Protein AF-0000000080700143 (afdb_homodimer)

Radius of gyration: 35.44 Å; Cα contacts (8 Å, |Δi|>4): 1392; chains: 2; bounding box: 84×102×85 Å

pLDDT: mean 88.54, std 16.36, range [19.8, 98.31]

Sequence (908 aa):
MLIQNDNRNYTGIQDKNIIFESPSTKMSTIKGKKALIIHAKLTYKPKACLKCGIVNESYTVIKNGTQTSMIRLCNDHHAARYLKLKKQRFYCKSCCETFMAETHLVKRHCFISNIVKADVISEATKANSVKNIAERSGVSWHTVQRLINHAAKEASPFYNDLPSHLSFDEFKYRKGTLAFDYINAETGRILGIVPGTTNIIIKRHFISRYSIKERNQVKTITIDMNSGYISCIKELFPKADIIIDRFHIVQLIGRSMNKSRISLMNQLRTNTEDQKKYRRLKRHWRLFLKKEKLISYTTYKPYKLFGMRTEFGILNEMLDYNSTFKENYQLYQSLLKAVNDNDYHTFKRILNKDYKDISHYMSVSLKTLRKHQHSIKNTFRYPFSNGRIEGNHNKIKVLNRVAYGFRNLGNYIDRIILHFNLRKNPANENQLAFFNKRVDLRFNIRLYLVTNVIMLIQNDNRNYTGIQDKNIIFESPSTKMSTIKGKKALIIHAKLTYKPKACLKCGIVNESYTVIKNGTQTSMIRLCNDHHAARYLKLKKQRFYCKSCCETFMAETHLVKRHCFISNIVKADVISEATKANSVKNIAERSGVSWHTVQRLINHAAKEASPFYNDLPSHLSFDEFKYRKGTLAFDYINAETGRILGIVPGTTNIIIKRHFISRYSIKERNQVKTITIDMNSGYISCIKELFPKADIIIDRFHIVQLIGRSMNKSRISLMNQLRTNTEDQKKYRRLKRHWRLFLKKEKLISYTTYKPYKLFGMRTEFGILNEMLDYNSTFKENYQLYQSLLKAVNDNDYHTFKRILNKDYKDISHYMSVSLKTLRKHQHSIKNTFRYPFSNGRIEGNHNKIKVLNRVAYGFRNLGNYIDRIILHFNLRKNPANENQLAFFNKRVDLRFNIRLYLVTNVI

Nearest PDB structures (foldseek):
  2oce-assembly1_A  TM=2.163E-01  e=1.229E-01  Pseudomonas aeruginosa PAO1
  6bn6-assembly1_A  TM=1.521E-01  e=9.239E+00  Homo sapiens

Secondary structure (DSSP, 8-state):
-HHHHHHHHHH----TTEEEEEEEEEEEEETTEEEEEEEEEE----SB-TTT--B--TTSEEEEEEEEEEEE---BTTBEEEEEEEEEEEEETTT--EEE---TTS-TT--B-HHHHHHHHHHHTSS--HHHHHHHHTS-HHHHHHHHHHHHHHHS----S--SEEEEEEEEEETTEEEEEEEETTT--EEEEES--SHHHHHHHHHHHS-HHHHHT--EEEE-TT-TTHHHHHHH-TTPEEEE-HHHHHHHHHHHHHHHHHHHHHH--SSHHHHHHHHHHHHTGGGGGS-GGG--SS-EEEETTTEEEEHHHHHHHHHTT-HHHHHHHHHHHHHHHHHHTT-HHHHHHHHHSPPSS--HHHHHHHHHHHHTHHHHHHHHHS---THHHHHHHHHHHHHHHHTT--S-HHHHHHHHHIIIIISS-GGGHHHHHHHHHHHHHHHHHHHHHHHTT-/-HHHHHHHHHH----TTEEEEEEEEEEEEETTEEEEEEEEEE----SB-TTT--B--TTSEEEEEEEEEEEE-PPBTTBEEEEEEEEEEEEETTT--EEE---TTS-TT--B-HHHHHHHHHHHTSS--HHHHHHHHTS-HHHHHHHHHHHHHHHS----S--SEEEEEEEEEETTEEEEEEEETTT--EEEEES--SHHHHHHHHHHHS-HHHHHT--EEEE-TT-TTHHHHHHH-TTPEEEE-HHHHHHHHHHHHHHHHHHHHHH--SSHHHHHHHHHHHHTGGGGGS-GGG--SS-EEEETTTEEEEHHHHHHHHHTT-HHHHHHHHHHHHHHHHHHTT-HHHHHHHHHSPPSS--HHHHHHHHHHHHTHHHHHHHHHS---THHHHHHHHHHHHHHHHTT--S-HHHHHHHHHIIIIISS-GGGHHHHHHHHHHHHHHHHTTTHHHHTT-

Foldseek 3Di:
DVVQVVVCVVQVPPPPQKAWDVVQWDWDADPRWIEIEGEIEGDDDDQADPPPGHGCDPCQKDWDAWDWAWAWGFDDPGHTYTYTYTWTKIAGNVVRDIDIGDDLQADPPDRYGVNLLLQLLVCLLDLAALVVSCVRRVHDSVVSLVSLLVVLVVLQDLPQADDQEKEWDWADFDVPFIKIWMAHLVPLHTNDIFRHQDLVRVLCVLPVRYDLVRLQSHAEYEYALPRPCVVSNCVSRVRYAYAHFLVNLLVLLLVLLLVVLVVQLVVQPDDPVSPLLSVLSVPPVVLLSDAPVPFDDPDWDQDPSPGTDGSVVSVVVSLVVDVQSVVSSVLSNQCVVCSVVLPLPSNVVSLPDDDDRYDPSNVVSSVSCVVCVRSNNVNSVDDGHCVSVVVLSVSLVSSQVNNVGDPDVSSSVSSSSSNRRVPPDPVCVVVSVVVSCVVVVVVVVVVVVVPVVD/DVVQVVVCVVQVPPPPQKAWDVVQWDWDADPRWIEIEGEIEGDDDDQADPPPGHGCDPCQKDWDAWDWAWAWGFDDPGHTYTYTYTWTKIAGNVVRDIDIGDDLQADPPDRYGVNLLLQLLVCLLDLAALVVSCVRRVHDSVVSLVSLLVVLVVLQDLPQADDQEKEWDWADFDVPFIKIWMARLVPLHTNDIFRHQDLVRVLCVLPVRYDLVRLQSHAEYEYALPRPCVVSNCVSRVRYAYAHFLVNLLVLLLVLLLVVLVVQLVVQPDDPVSPLLSVLSVPPVVLLSDAPVPFDDPDWDQDPSPGTDGSVVSVVVSLVVDVQSVVSSVLSNQLVVCSVVLPLPSNVVSLPDDDDRYDPSNVVSSVSCVVCSRSNNVNSVDDGHCVSVVVLSVSLVSSQVNNVGDPDVSSSVSSSSSNRRVPPDPVCVVVSVVVSCVVVVVVCVVVVVPPVVD

InterPro domains:
  IPR002560 Transposase IS204/IS1001/IS1096/IS1165, DDE domain [PF01610] (166-416)
  IPR032877 Transposase IS204/IS1001/IS1096/IS1165, helix-turn-helix domain [PF13542] (103-151)
  IPR047951 Transposase ISL3 [NF033550] (38-419)
  IPR047951 Transposase ISL3 [PTHR33498] (13-424)

Solvent-accessible surface area (backbone atoms only — not comparable to full-atom values): 49700 Å² total; per-residue (Å²): 108,59,64,54,52,34,50,25,66,74,70,65,53,77,59,81,48,53,44,65,43,88,67,29,57,44,81,47,72,54,97,88,35,56,24,40,37,32,38,31,35,34,55,80,82,66,62,43,42,90,85,80,56,49,66,48,50,95,71,35,54,40,84,57,64,69,48,77,45,71,28,38,39,58,47,51,100,81,29,43,31,33,35,41,36,34,29,28,23,34,33,29,69,82,77,70,48,72,52,68,61,81,59,87,55,36,55,89,97,50,45,58,22,48,67,36,53,50,47,51,49,57,50,48,28,44,70,50,28,60,63,59,50,13,62,61,52,71,49,50,50,66,57,49,50,52,50,42,48,53,51,19,62,68,58,49,73,82,69,84,67,62,61,46,37,34,29,50,52,71,48,73,64,46,94,93,37,53,27,24,35,36,25,31,52,86,80,47,46,78,73,48,75,40,95,40,76,50,58,67,60,53,50,51,52,49,60,74,68,41,52,71,69,44,34,52,55,22,45,34,36,31,30,57,80,87,48,86,47,63,68,51,42,51,69,67,23,68,61,34,46,51,23,34,26,60,65,56,56,53,48,50,50,50,50,22,52,52,50,49,48,51,55,52,35,67,70,25,70,82,46,73,70,30,37,52,53,23,52,48,55,63,71,52,51,63,64,77,72,47,60,69,88,73,54,41,77,74,59,70,44,80,38,90,99,75,40,80,38,26,56,43,54,56,49,53,54,60,35,64,75,35,69,41,58,34,45,38,49,54,51,52,49,51,47,49,48,20,61,74,64,48,33,56,66,60,35,53,51,62,63,71,51,90,76,87,56,54,46,69,53,46,51,52,43,45,50,54,48,60,74,41,39,76,34,42,52,37,36,52,72,44,92,72,51,57,62,49,60,49,53,50,47,54,54,52,49,36,46,36,47,58,47,73,46,53,93,45,65,67,59,47,50,28,44,51,46,29,31,65,61,64,56,66,46,75,80,36,58,54,43,62,50,34,51,61,44,45,66,42,40,71,58,42,58,66,56,56,66,65,59,68,73,109,109,59,65,54,53,36,52,24,63,73,69,66,54,77,59,79,47,50,44,67,42,88,66,28,57,44,81,44,72,56,97,88,34,57,25,40,36,33,36,32,34,33,53,78,82,66,63,42,42,90,84,82,59,50,65,48,50,97,72,35,54,41,85,56,64,68,48,76,44,71,27,39,39,58,45,49,98,80,31,42,32,32,36,42,36,34,28,32,24,34,34,29,69,83,77,70,47,69,50,68,59,82,58,87,56,36,56,88,98,50,44,57,22,48,66,35,54,52,47,51,50,58,51,48,29,45,71,51,30,61,63,57,51,14,63,60,52,71,50,52,50,66,56,49,50,50,51,42,48,52,50,19,62,69,60,48,72,80,68,84,66,61,61,46,36,33,30,50,53,70,49,74,65,47,94,95,38,54,27,24,34,36,24,30,51,84,79,48,48,77,73,48,76,39,97,40,76,50,59,68,61,53,50,51,51,49,61,75,68,40,52,71,70,43,34,53,52,21,44,34,36,29,29,57,80,86,48,85,48,63,69,51,41,51,70,65,23,69,61,35,45,50,23,35,24,59,64,59,56,52,48,50,52,51,48,23,53,50,49,48,50,51,55,53,34,68,70,25,69,82,47,74,69,30,37,52,53,25,51,48,54,64,71,53,48,62,64,80,71,46,59,68,88,75,55,41,78,74,59,71,44,78,37,91,97,76,41,80,38,25,55,43,54,55,50,51,54,60,34,65,75,36,69,40,58,34,45,40,50,53,50,51,49,50,47,49,48,20,61,74,65,49,32,55,67,60,36,52,52,60,63,72,50,88,75,87,57,54,45,71,53,45,50,52,43,44,50,54,49,60,74,41,39,76,35,42,53,37,36,52,71,44,94,72,51,57,62,48,60,49,52,49,48,54,53,52,50,37,46,38,48,57,47,73,48,54,93,45,65,68,59,47,50,28,44,51,47,29,32,62,60,64,55,66,47,74,79,35,59,54,42,62,49,34,50,62,45,45,67,44,39,70,59,41,58,69,56,59,65,65,60,69,73,113

Organism: Aerococcus viridans (strain ATCC 11563 / DSM 20340 / CCUG 4311 / JCM 20461 / NBRC 12219 / NCTC 8251 / M1) (NCBI:txid655812)

Structure (mmCIF, N/CA/C/O backbone):
data_AF-0000000080700143-model_v1
#
loop_
_entity.id
_entity.type
_entity.pdbx_description
1 polymer Transposase
#
loop_
_atom_site.group_PDB
_atom_site.id
_atom_site.type_symbol
_atom_site.label_atom_id
_atom_site.label_alt_id
_atom_site.label_comp_id
_atom_site.label_asym_id
_atom_site.label_entity_id
_atom_site.label_seq_id
_atom_site.pdbx_PDB_ins_code
_atom_site.Cartn_x
_atom_site.Cartn_y
_atom_site.Cartn_z
_atom_site.occupancy
_atom_site.B_iso_or_equiv
_atom_site.auth_seq_id
_atom_site.auth_comp_id
_atom_site.auth_asym_id
_atom_site.auth_atom_id
_atom_site.pdbx_PDB_model_num
ATOM 1 N N . MET A 1 1 ? 7.523 -45.281 -21.391 1 64.56 1 MET A N 1
ATOM 2 C CA . MET A 1 1 ? 8.406 -44.156 -21.578 1 64.56 1 MET A CA 1
ATOM 3 C C . MET A 1 1 ? 7.609 -42.875 -21.828 1 64.56 1 MET A C 1
ATOM 5 O O . MET A 1 1 ? 7.863 -41.844 -21.203 1 64.56 1 MET A O 1
ATOM 9 N N . LEU A 1 2 ? 6.582 -43.062 -22.609 1 72.19 2 LEU A N 1
ATOM 10 C CA . LEU A 1 2 ? 5.785 -41.906 -23 1 72.19 2 LEU A CA 1
ATOM 11 C C . LEU A 1 2 ? 5 -41.344 -21.812 1 72.19 2 LEU A C 1
ATOM 13 O O . LEU A 1 2 ? 4.922 -40.125 -21.609 1 72.19 2 LEU A O 1
ATOM 17 N N . ILE A 1 3 ? 4.633 -42.281 -20.922 1 84.5 3 ILE A N 1
ATOM 18 C CA . ILE A 1 3 ? 3.832 -41.875 -19.766 1 84.5 3 ILE A CA 1
ATOM 19 C C . ILE A 1 3 ? 4.707 -41.156 -18.75 1 84.5 3 ILE A C 1
ATOM 21 O O . ILE A 1 3 ? 4.273 -40.156 -18.156 1 84.5 3 ILE A O 1
ATOM 25 N N . GLN A 1 4 ? 5.984 -41.562 -18.719 1 89.81 4 GLN A N 1
ATOM 26 C CA . GLN A 1 4 ? 6.91 -40.938 -17.797 1 89.81 4 GLN A CA 1
ATOM 27 C C . GLN A 1 4 ? 7.207 -39.5 -18.219 1 89.81 4 GLN A C 1
ATOM 29 O O . GLN A 1 4 ? 7.293 -38.594 -17.375 1 89.81 4 GLN A O 1
ATOM 34 N N . ASN A 1 5 ? 7.312 -39.344 -19.484 1 89.19 5 ASN A N 1
ATOM 35 C CA . ASN A 1 5 ? 7.582 -38 -20 1 89.19 5 ASN A CA 1
ATOM 36 C C . ASN A 1 5 ? 6.414 -37.062 -19.734 1 89.19 5 ASN A C 1
ATOM 38 O O . ASN A 1 5 ? 6.617 -35.875 -19.422 1 89.19 5 ASN A O 1
ATOM 42 N N . ASP A 1 6 ? 5.195 -37.562 -19.922 1 91.38 6 ASP A N 1
ATOM 43 C CA . ASP A 1 6 ? 4.016 -36.75 -19.609 1 91.38 6 ASP A CA 1
ATOM 44 C C . ASP A 1 6 ? 4 -36.344 -18.141 1 91.38 6 ASP A C 1
ATOM 46 O O . ASP A 1 6 ? 3.756 -35.188 -17.812 1 91.38 6 ASP A O 1
ATOM 50 N N . ASN A 1 7 ? 4.27 -37.344 -17.328 1 91.12 7 ASN A N 1
ATOM 51 C CA . ASN A 1 7 ? 4.285 -37.062 -15.891 1 91.12 7 ASN A CA 1
ATOM 52 C C . ASN A 1 7 ? 5.332 -36 -15.539 1 91.12 7 ASN A C 1
ATOM 54 O O . ASN A 1 7 ? 5.082 -35.125 -14.711 1 91.12 7 ASN A O 1
ATOM 58 N N . ARG A 1 8 ? 6.5 -36.094 -16.141 1 91.75 8 ARG A N 1
ATOM 59 C CA . ARG A 1 8 ? 7.562 -35.125 -15.906 1 91.75 8 ARG A CA 1
ATOM 60 C C . ARG A 1 8 ? 7.141 -33.719 -16.344 1 91.75 8 ARG A C 1
ATOM 62 O O . ARG A 1 8 ? 7.391 -32.75 -15.641 1 91.75 8 ARG A O 1
ATOM 69 N N . ASN A 1 9 ? 6.457 -33.688 -17.422 1 90 9 ASN A N 1
ATOM 70 C CA . ASN A 1 9 ? 6 -32.406 -17.938 1 90 9 ASN A CA 1
ATOM 71 C C . ASN A 1 9 ? 4.898 -31.812 -17.078 1 90 9 ASN A C 1
ATOM 73 O O . ASN A 1 9 ? 4.891 -30.609 -16.812 1 90 9 ASN A O 1
ATOM 77 N N . TYR A 1 10 ? 4.012 -32.625 -16.594 1 89.75 10 TYR A N 1
ATOM 78 C CA . TYR A 1 10 ? 2.91 -32.156 -15.766 1 89.75 10 TYR A CA 1
ATOM 79 C C . TYR A 1 10 ? 3.418 -31.641 -14.43 1 89.75 10 TYR A C 1
ATOM 81 O O . TYR A 1 10 ? 2.873 -30.672 -13.891 1 89.75 10 TYR A O 1
ATOM 89 N N . THR A 1 11 ? 4.457 -32.25 -13.922 1 89.56 11 THR A N 1
ATOM 90 C CA . THR A 1 11 ? 4.906 -31.938 -12.562 1 89.56 11 THR A CA 1
ATOM 91 C C . THR A 1 11 ? 6.066 -30.953 -12.594 1 89.56 11 THR A C 1
ATOM 93 O O . THR A 1 11 ? 6.348 -30.281 -11.594 1 89.56 11 THR A O 1
ATOM 96 N N . GLY A 1 12 ? 6.762 -30.953 -13.656 1 87.94 12 GLY A N 1
ATOM 97 C CA . GLY A 1 12 ? 7.973 -30.156 -13.734 1 87.94 12 GLY A CA 1
ATOM 98 C C . GLY A 1 12 ? 9.18 -30.844 -13.125 1 87.94 12 GLY A C 1
ATOM 99 O O . GLY A 1 12 ? 10.25 -30.234 -12.992 1 87.94 12 GLY A O 1
ATOM 100 N N . ILE A 1 13 ? 9.062 -32.094 -12.711 1 91.81 13 ILE A N 1
ATOM 101 C CA . ILE A 1 13 ? 10.156 -32.875 -12.133 1 91.81 13 ILE A CA 1
ATOM 102 C C . ILE A 1 13 ? 10.969 -33.531 -13.242 1 91.81 13 ILE A C 1
ATOM 104 O O . ILE A 1 13 ? 10.516 -34.469 -13.875 1 91.81 13 ILE A O 1
ATOM 108 N N . GLN A 1 14 ? 12.156 -33.094 -13.406 1 89.19 14 GLN A N 1
ATOM 109 C CA . GLN A 1 14 ? 12.93 -33.531 -14.57 1 89.19 14 GLN A CA 1
ATOM 110 C C . GLN A 1 14 ? 13.984 -34.562 -14.18 1 89.19 14 GLN A C 1
ATOM 112 O O . GLN A 1 14 ? 14.688 -35.094 -15.039 1 89.19 14 GLN A O 1
ATOM 117 N N . ASP A 1 15 ? 14.07 -34.844 -12.914 1 93.69 15 ASP A N 1
ATOM 118 C CA . ASP A 1 15 ? 15.008 -35.875 -12.469 1 93.69 15 ASP A CA 1
ATOM 119 C C . ASP A 1 15 ? 14.617 -37.25 -13.016 1 93.69 15 ASP A C 1
ATOM 121 O O . ASP A 1 15 ? 13.609 -37.812 -12.617 1 93.69 15 ASP A O 1
ATOM 125 N N . LYS A 1 16 ? 15.438 -37.812 -13.836 1 93.5 16 LYS A N 1
ATOM 126 C CA . LYS A 1 16 ? 15.133 -39.062 -14.531 1 93.5 16 LYS A CA 1
ATOM 127 C C . LYS A 1 16 ? 15.18 -40.25 -13.57 1 93.5 16 LYS A C 1
ATOM 129 O O . LYS A 1 16 ? 14.664 -41.312 -13.883 1 93.5 16 LYS A O 1
ATOM 134 N N . ASN A 1 17 ? 15.789 -40.031 -12.43 1 95.5 17 ASN A N 1
ATOM 135 C CA . ASN A 1 17 ? 15.867 -41.125 -11.445 1 95.5 17 ASN A CA 1
ATOM 136 C C . ASN A 1 17 ? 14.555 -41.281 -10.68 1 95.5 17 ASN A C 1
ATOM 138 O O . ASN A 1 17 ? 14.359 -42.25 -9.961 1 95.5 17 ASN A O 1
ATOM 142 N N . ILE A 1 18 ? 13.703 -40.312 -10.883 1 96.69 18 ILE A N 1
ATOM 143 C CA . ILE A 1 18 ? 12.383 -40.406 -10.266 1 96.69 18 ILE A CA 1
ATOM 144 C C . ILE A 1 18 ? 11.406 -41.062 -11.242 1 96.69 18 ILE A C 1
ATOM 146 O O . ILE A 1 18 ? 11.086 -40.469 -12.289 1 96.69 18 ILE A O 1
ATOM 150 N N . ILE A 1 19 ? 10.938 -42.156 -10.859 1 96.62 19 ILE A N 1
ATOM 151 C CA . ILE A 1 19 ? 10.039 -42.938 -11.711 1 96.62 19 ILE A CA 1
ATOM 152 C C . ILE A 1 19 ? 8.617 -42.875 -11.156 1 96.62 19 ILE A C 1
ATOM 154 O O . ILE A 1 19 ? 8.367 -43.344 -10.039 1 96.62 19 ILE A O 1
ATOM 158 N N . PHE A 1 20 ? 7.703 -42.438 -11.938 1 96.12 20 PHE A N 1
ATOM 159 C CA . PHE A 1 20 ? 6.324 -42.281 -11.492 1 96.12 20 PHE A CA 1
ATOM 160 C C . PHE A 1 20 ? 5.578 -43.594 -11.562 1 96.12 20 PHE A C 1
ATOM 162 O O . PHE A 1 20 ? 5.754 -44.375 -12.508 1 96.12 20 PHE A O 1
ATOM 169 N N . GLU A 1 21 ? 4.762 -43.781 -10.594 1 94.19 21 GLU A N 1
ATOM 170 C CA . GLU A 1 21 ? 3.957 -45 -10.555 1 94.19 21 GLU A CA 1
ATOM 171 C C . GLU A 1 21 ? 2.766 -44.906 -11.5 1 94.19 21 GLU A C 1
ATOM 173 O O . GLU A 1 21 ? 2.484 -43.812 -12.047 1 94.19 21 GLU A O 1
ATOM 178 N N . SER A 1 22 ? 2.074 -46.062 -11.766 1 89.12 22 SER A N 1
ATOM 179 C CA . SER A 1 22 ? 0.869 -46.094 -12.586 1 89.12 22 SER A CA 1
ATOM 180 C C . SER A 1 22 ? -0.285 -46.75 -11.844 1 89.12 22 SER A C 1
ATOM 182 O O . SER A 1 22 ? -0.206 -47.938 -11.484 1 89.12 22 SER A O 1
ATOM 184 N N . PRO A 1 23 ? -1.346 -46.125 -11.57 1 90.06 23 PRO A N 1
ATOM 185 C CA . PRO A 1 23 ? -1.539 -44.656 -11.734 1 90.06 23 PRO A CA 1
ATOM 186 C C . PRO A 1 23 ? -0.648 -43.844 -10.805 1 90.06 23 PRO A C 1
ATOM 188 O O . PRO A 1 23 ? -0.286 -44.312 -9.719 1 90.06 23 PRO A O 1
ATOM 191 N N . SER A 1 24 ? -0.312 -42.688 -11.266 1 93.62 24 SER A N 1
ATOM 192 C CA . SER A 1 24 ? 0.634 -41.875 -10.5 1 93.62 24 SER A CA 1
ATOM 193 C C . SER A 1 24 ? -0.088 -40.938 -9.547 1 93.62 24 SER A C 1
ATOM 195 O O . SER A 1 24 ? 0.518 -40.406 -8.617 1 93.62 24 SER A O 1
ATOM 197 N N . THR A 1 25 ? -1.387 -40.719 -9.758 1 94 25 THR A N 1
ATOM 198 C CA . THR A 1 25 ? -2.053 -39.656 -8.984 1 94 25 THR A CA 1
ATOM 199 C C . THR A 1 25 ? -3.211 -40.25 -8.172 1 94 25 THR A C 1
ATOM 201 O O . THR A 1 25 ? -3.844 -41.219 -8.602 1 94 25 THR A O 1
ATOM 204 N N . LYS A 1 26 ? -3.479 -39.688 -7.02 1 93.62 26 LYS A N 1
ATOM 205 C CA . LYS A 1 26 ? -4.621 -40 -6.164 1 93.62 26 LYS A CA 1
ATOM 206 C C . LYS A 1 26 ? -5.117 -38.75 -5.445 1 93.62 26 LYS A C 1
ATOM 208 O O . LYS A 1 26 ? -4.324 -38 -4.863 1 93.62 26 LYS A O 1
ATOM 213 N N . MET A 1 27 ? -6.395 -38.5 -5.594 1 91.38 27 MET A N 1
ATOM 214 C CA . MET A 1 27 ? -6.977 -37.375 -4.852 1 91.38 27 MET A CA 1
ATOM 215 C C . MET A 1 27 ? -7.258 -37.781 -3.406 1 91.38 27 MET A C 1
ATOM 217 O O . MET A 1 27 ? -7.766 -38.844 -3.145 1 91.38 27 MET A O 1
ATOM 221 N N . SER A 1 28 ? -6.801 -36.969 -2.557 1 91.38 28 SER A N 1
ATOM 222 C CA . SER A 1 28 ? -7.008 -37.219 -1.134 1 91.38 28 SER A CA 1
ATOM 223 C C . SER A 1 28 ? -7.316 -35.906 -0.385 1 91.38 28 SER A C 1
ATOM 225 O O . SER A 1 28 ? -7.477 -34.875 -0.999 1 91.38 28 SER A O 1
ATOM 227 N N . THR A 1 29 ? -7.629 -36.062 0.863 1 89.75 29 THR A N 1
ATOM 228 C CA . THR A 1 29 ? -7.848 -34.906 1.732 1 89.75 29 THR A CA 1
ATOM 229 C C . THR A 1 29 ? -6.766 -34.812 2.805 1 89.75 29 THR A C 1
ATOM 231 O O . THR A 1 29 ? -6.539 -35.781 3.539 1 89.75 29 THR A O 1
ATOM 234 N N . ILE A 1 30 ? -6.059 -33.812 2.754 1 85.94 30 ILE A N 1
ATOM 235 C CA . ILE A 1 30 ? -5.035 -33.594 3.764 1 85.94 30 ILE A CA 1
ATOM 236 C C . ILE A 1 30 ? -5.402 -32.344 4.594 1 85.94 30 ILE A C 1
ATOM 238 O O . ILE A 1 30 ? -5.602 -31.266 4.051 1 85.94 30 ILE A O 1
ATOM 242 N N . LYS A 1 31 ? -5.477 -32.406 5.945 1 79.5 31 LYS A N 1
ATOM 243 C CA . LYS A 1 31 ? -5.812 -31.328 6.867 1 79.5 31 LYS A CA 1
ATOM 244 C C . LYS A 1 31 ? -7.102 -30.641 6.445 1 79.5 31 LYS A C 1
ATOM 246 O O . LYS A 1 31 ? -7.164 -29.406 6.422 1 79.5 31 LYS A O 1
ATOM 251 N N . GLY A 1 32 ? -8.031 -31.375 5.855 1 79.06 32 GLY A N 1
ATOM 252 C CA . GLY A 1 32 ? -9.352 -30.875 5.52 1 79.06 32 GLY A CA 1
ATOM 253 C C . GLY A 1 32 ? -9.422 -30.219 4.148 1 79.06 32 GLY A C 1
ATOM 254 O O . GLY A 1 32 ? -10.461 -29.688 3.754 1 79.06 32 GLY A O 1
ATOM 255 N N . LYS A 1 33 ? -8.344 -30.266 3.445 1 81.62 33 LYS A N 1
ATOM 256 C CA . LYS A 1 33 ? -8.328 -29.672 2.117 1 81.62 33 LYS A CA 1
ATOM 257 C C . LYS A 1 33 ? -8 -30.703 1.046 1 81.62 33 LYS A C 1
ATOM 259 O O . LYS A 1 33 ? -7.25 -31.656 1.298 1 81.62 33 LYS A O 1
ATOM 264 N N . LYS A 1 34 ? -8.617 -30.547 -0.089 1 86.94 34 LYS A N 1
ATOM 265 C CA . LYS A 1 34 ? -8.336 -31.422 -1.218 1 86.94 34 LYS A CA 1
ATOM 266 C C . LYS A 1 34 ? -6.871 -31.344 -1.64 1 86.94 34 LYS A C 1
ATOM 268 O O . LYS A 1 34 ? -6.297 -30.25 -1.668 1 86.94 34 LYS A O 1
ATOM 273 N N . ALA A 1 35 ? -6.309 -32.531 -1.872 1 93.06 35 ALA A N 1
ATOM 274 C CA . ALA A 1 35 ? -4.898 -32.594 -2.248 1 93.06 35 ALA A CA 1
ATOM 275 C C . ALA A 1 35 ? -4.641 -33.656 -3.301 1 93.06 35 ALA A C 1
ATOM 277 O O . ALA A 1 35 ? -5.254 -34.719 -3.266 1 93.06 35 ALA A O 1
ATOM 278 N N . LEU A 1 36 ? -3.854 -33.312 -4.191 1 93.75 36 LEU A N 1
ATOM 279 C CA . LEU A 1 36 ? -3.381 -34.281 -5.18 1 93.75 36 LEU A CA 1
ATOM 280 C C . LEU A 1 36 ? -2.08 -34.938 -4.723 1 93.75 36 LEU A C 1
ATOM 282 O O . LEU A 1 36 ? -1.081 -34.25 -4.5 1 93.75 36 LEU A O 1
ATOM 286 N N . ILE A 1 37 ? -2.125 -36.25 -4.59 1 95.94 37 ILE A N 1
ATOM 287 C CA . ILE A 1 37 ? -0.934 -37 -4.199 1 95.94 37 ILE A CA 1
ATOM 288 C C . ILE A 1 37 ? -0.347 -37.719 -5.414 1 95.94 37 ILE A C 1
ATOM 290 O O . ILE A 1 37 ? -1.037 -38.469 -6.074 1 95.94 37 ILE A O 1
ATOM 294 N N . ILE A 1 38 ? 0.89 -37.438 -5.691 1 96.12 38 ILE A N 1
ATOM 295 C CA . ILE A 1 38 ? 1.6 -38.031 -6.805 1 96.12 38 ILE A CA 1
ATOM 296 C C . ILE A 1 38 ? 2.576 -39.094 -6.273 1 96.12 38 ILE A C 1
ATOM 298 O O . ILE A 1 38 ? 3.402 -38.781 -5.41 1 96.12 38 ILE A O 1
ATOM 302 N N . HIS A 1 39 ? 2.473 -40.281 -6.793 1 97.19 39 HIS A N 1
ATOM 303 C CA . HIS A 1 39 ? 3.295 -41.375 -6.316 1 97.19 39 HIS A CA 1
ATOM 304 C C . HIS A 1 39 ? 4.461 -41.656 -7.262 1 97.19 39 HIS A C 1
ATOM 306 O O . HIS A 1 39 ? 4.266 -41.781 -8.469 1 97.19 39 HIS A O 1
ATOM 312 N N . ALA A 1 40 ? 5.617 -41.719 -6.707 1 97.56 40 ALA A N 1
ATOM 313 C CA . ALA A 1 40 ? 6.816 -42 -7.492 1 97.56 40 ALA A CA 1
ATOM 314 C C . ALA A 1 40 ? 7.879 -42.688 -6.645 1 97.56 40 ALA A C 1
ATOM 316 O O . ALA A 1 40 ? 7.742 -42.781 -5.426 1 97.56 40 ALA A O 1
ATOM 317 N N . LYS A 1 41 ? 8.867 -43.219 -7.305 1 97.5 41 LYS A N 1
ATOM 318 C CA . LYS A 1 41 ? 10 -43.906 -6.676 1 97.5 41 LYS A CA 1
ATOM 319 C C . LYS A 1 41 ? 11.328 -43.312 -7.156 1 97.5 41 LYS A C 1
ATOM 321 O O . LYS A 1 41 ? 11.492 -43.031 -8.344 1 97.5 41 LYS A O 1
ATOM 326 N N . LEU A 1 42 ? 12.195 -43.031 -6.238 1 97.44 42 LEU A N 1
ATOM 327 C CA . LEU A 1 42 ? 13.547 -42.562 -6.547 1 97.44 42 LEU A CA 1
ATOM 328 C C . LEU A 1 42 ? 14.555 -43.688 -6.391 1 97.44 42 LEU A C 1
ATOM 330 O O . LEU A 1 42 ? 14.773 -44.188 -5.281 1 97.44 42 LEU A O 1
ATOM 334 N N . THR A 1 43 ? 15.133 -44.062 -7.488 1 96.44 43 THR A N 1
ATOM 335 C CA . THR A 1 43 ? 16.125 -45.125 -7.453 1 96.44 43 THR A CA 1
ATOM 336 C C . THR A 1 43 ? 17.109 -45 -8.617 1 96.44 43 THR A C 1
ATOM 338 O O . THR A 1 43 ? 16.766 -44.438 -9.664 1 96.44 43 THR A O 1
ATOM 341 N N . TYR A 1 44 ? 18.344 -45.312 -8.445 1 94.44 44 TYR A N 1
ATOM 342 C CA . TYR A 1 44 ? 19.391 -45.375 -9.453 1 94.44 44 TYR A CA 1
ATOM 343 C C . TYR A 1 44 ? 20.516 -46.312 -9 1 94.44 44 TYR A C 1
ATOM 345 O O . TYR A 1 44 ? 20.453 -46.875 -7.906 1 94.44 44 TYR A O 1
ATOM 353 N N . LYS A 1 45 ? 21.406 -46.531 -9.906 1 93.06 45 LYS A N 1
ATOM 354 C CA . LYS A 1 45 ? 22.594 -47.281 -9.555 1 93.06 45 LYS A CA 1
ATOM 355 C C . LYS A 1 45 ? 23.719 -46.375 -9.102 1 93.06 45 LYS A C 1
ATOM 357 O O . LYS A 1 45 ? 24.297 -45.656 -9.914 1 93.06 45 LYS A O 1
ATOM 362 N N . PRO A 1 46 ? 23.969 -46.438 -7.812 1 93.62 46 PRO A N 1
ATOM 363 C CA . PRO A 1 46 ? 25.031 -45.531 -7.344 1 93.62 46 PRO A CA 1
ATOM 364 C C . PRO A 1 46 ? 26.406 -45.875 -7.906 1 93.62 46 PRO A C 1
ATOM 366 O O . PRO A 1 46 ? 26.719 -47.062 -8.055 1 93.62 46 PRO A O 1
ATOM 369 N N . LYS A 1 47 ? 27.109 -44.906 -8.211 1 92.25 47 LYS A N 1
ATOM 370 C CA . LYS A 1 47 ? 28.453 -45.125 -8.734 1 92.25 47 LYS A CA 1
ATOM 371 C C . LYS A 1 47 ? 29.422 -45.5 -7.613 1 92.25 47 LYS A C 1
ATOM 373 O O . LYS A 1 47 ? 30.344 -46.281 -7.82 1 92.25 47 LYS A O 1
ATOM 378 N N . ALA A 1 48 ? 29.219 -44.844 -6.527 1 94.06 48 ALA A N 1
ATOM 379 C CA . ALA A 1 48 ? 30.062 -45.062 -5.363 1 94.06 48 ALA A CA 1
ATOM 380 C C . ALA A 1 48 ? 29.281 -44.906 -4.066 1 94.06 48 ALA A C 1
ATOM 382 O O . ALA A 1 48 ? 28.188 -44.344 -4.062 1 94.06 48 ALA A O 1
ATOM 383 N N . CYS A 1 49 ? 29.859 -45.594 -3.068 1 94.19 49 CYS A N 1
ATOM 384 C CA . CYS A 1 49 ? 29.25 -45.406 -1.753 1 94.19 49 CYS A CA 1
ATOM 385 C C . CYS A 1 49 ? 29.406 -43.969 -1.266 1 94.19 49 CYS A C 1
ATOM 387 O O . CYS A 1 49 ? 30.5 -43.406 -1.342 1 94.19 49 CYS A O 1
ATOM 389 N N . LEU A 1 50 ? 28.328 -43.344 -0.676 1 90.94 50 LEU A N 1
ATOM 390 C CA . LEU A 1 50 ? 28.359 -41.969 -0.218 1 90.94 50 LEU A CA 1
ATOM 391 C C . LEU A 1 50 ? 29.078 -41.844 1.124 1 90.94 50 LEU A C 1
ATOM 393 O O . LEU A 1 50 ? 29.5 -40.75 1.512 1 90.94 50 LEU A O 1
ATOM 397 N N . LYS A 1 51 ? 29.219 -42.938 1.794 1 92.5 51 LYS A N 1
ATOM 398 C CA . LYS A 1 51 ? 29.812 -42.938 3.127 1 92.5 51 LYS A CA 1
ATOM 399 C C . LYS A 1 51 ? 31.328 -43.188 3.055 1 92.5 51 LYS A C 1
ATOM 401 O O . LYS A 1 51 ? 32.125 -42.406 3.58 1 92.5 51 LYS A O 1
ATOM 406 N N . CYS A 1 52 ? 31.734 -44.25 2.352 1 93.38 52 CYS A N 1
ATOM 407 C CA . CYS A 1 52 ? 33.125 -44.625 2.357 1 93.38 52 CYS A CA 1
ATOM 408 C C . CYS A 1 52 ? 33.781 -44.281 1.024 1 93.38 52 CYS A C 1
ATOM 410 O O . CYS A 1 52 ? 35.031 -44.281 0.915 1 93.38 52 CYS A O 1
ATOM 412 N N . GLY A 1 53 ? 33.031 -44.094 -0.048 1 92.94 53 GLY A N 1
ATOM 413 C CA . GLY A 1 53 ? 33.594 -43.656 -1.315 1 92.94 53 GLY A CA 1
ATOM 414 C C . GLY A 1 53 ? 33.969 -44.781 -2.234 1 92.94 53 GLY A C 1
ATOM 415 O O . GLY A 1 53 ? 34.406 -44.562 -3.371 1 92.94 53 GLY A O 1
ATOM 416 N N . ILE A 1 54 ? 33.75 -46 -1.86 1 93.12 54 ILE A N 1
ATOM 417 C CA . ILE A 1 54 ? 34.125 -47.156 -2.666 1 93.12 54 ILE A CA 1
ATOM 418 C C . ILE A 1 54 ? 33.312 -47.188 -3.947 1 93.12 54 ILE A C 1
ATOM 420 O O . ILE A 1 54 ? 32.125 -46.875 -3.926 1 93.12 54 ILE A O 1
ATOM 424 N N . VAL A 1 55 ? 33.969 -47.531 -4.969 1 94.06 55 VAL A N 1
ATOM 425 C CA . VAL A 1 55 ? 33.281 -47.594 -6.262 1 94.06 55 VAL A CA 1
ATOM 426 C C . VAL A 1 55 ? 32.406 -48.812 -6.324 1 94.06 55 VAL A C 1
ATOM 428 O O . VAL A 1 55 ? 32.781 -49.906 -5.879 1 94.06 55 VAL A O 1
ATOM 431 N N . ASN A 1 56 ? 31.234 -48.562 -6.75 1 92.62 56 ASN A N 1
ATOM 432 C CA . ASN A 1 56 ? 30.266 -49.656 -6.852 1 92.62 56 ASN A CA 1
ATOM 433 C C . ASN A 1 56 ? 30.625 -50.625 -7.988 1 92.62 56 ASN A C 1
ATOM 435 O O . ASN A 1 56 ? 30.25 -50.375 -9.141 1 92.62 56 ASN A O 1
ATOM 439 N N . GLU A 1 57 ? 31.359 -51.562 -7.637 1 85.75 57 GLU A N 1
ATOM 440 C CA . GLU A 1 57 ? 31.734 -52.656 -8.547 1 85.75 57 GLU A CA 1
ATOM 441 C C . GLU A 1 57 ? 31.281 -54 -8.016 1 85.75 57 GLU A C 1
ATOM 443 O O . GLU A 1 57 ? 31.25 -54.219 -6.801 1 85.75 57 GLU A O 1
ATOM 448 N N . SER A 1 58 ? 30.875 -54.938 -8.914 1 83.75 58 SER A N 1
ATOM 449 C CA . SER A 1 58 ? 30.484 -56.312 -8.594 1 83.75 58 SER A CA 1
ATOM 450 C C . SER A 1 58 ? 29.484 -56.344 -7.445 1 83.75 58 SER A C 1
ATOM 452 O O . SER A 1 58 ? 29.672 -57.094 -6.48 1 83.75 58 SER A O 1
ATOM 454 N N . TYR A 1 59 ? 28.594 -55.438 -7.262 1 87.75 59 TYR A N 1
ATOM 455 C CA . TYR A 1 59 ? 27.5 -55.406 -6.305 1 87.75 59 TYR A CA 1
ATOM 456 C C . TYR A 1 59 ? 28 -55.094 -4.902 1 87.75 59 TYR A C 1
ATOM 458 O O . TYR A 1 59 ? 27.594 -55.719 -3.926 1 87.75 59 TYR A O 1
ATOM 466 N N . THR A 1 60 ? 29 -54.188 -4.836 1 92.31 60 THR A N 1
ATOM 467 C CA . THR A 1 60 ? 29.484 -53.719 -3.549 1 92.31 60 THR A CA 1
ATOM 468 C C . THR A 1 60 ? 28.406 -52.906 -2.832 1 92.31 60 THR A C 1
ATOM 470 O O . THR A 1 60 ? 28.297 -52.938 -1.604 1 92.31 60 THR A O 1
ATOM 473 N N . VAL A 1 61 ? 27.641 -52.188 -3.604 1 94.56 61 VAL A N 1
ATOM 474 C CA . VAL A 1 61 ? 26.516 -51.438 -3.066 1 94.56 61 VAL A CA 1
ATOM 475 C C . VAL A 1 61 ? 25.203 -52.062 -3.531 1 94.56 61 VAL A C 1
ATOM 477 O O . VAL A 1 61 ? 24.969 -52.219 -4.734 1 94.56 61 VAL A O 1
ATOM 480 N N . ILE A 1 62 ? 24.312 -52.469 -2.545 1 94.81 62 ILE A N 1
ATOM 481 C CA . ILE A 1 62 ? 23.078 -53.156 -2.906 1 94.81 62 ILE A CA 1
ATOM 482 C C . ILE A 1 62 ? 21.875 -52.375 -2.383 1 94.81 62 ILE A C 1
ATOM 484 O O . ILE A 1 62 ? 22 -51.531 -1.487 1 94.81 62 ILE A O 1
ATOM 488 N N . LYS A 1 63 ? 20.688 -52.656 -2.918 1 94.56 63 LYS A N 1
ATOM 489 C CA . LYS A 1 63 ? 19.453 -52.031 -2.467 1 94.56 63 LYS A CA 1
ATOM 490 C C . LYS A 1 63 ? 19 -52.625 -1.125 1 94.56 63 LYS A C 1
ATOM 492 O O . LYS A 1 63 ? 19.109 -53.844 -0.905 1 94.56 63 LYS A O 1
ATOM 497 N N . ASN A 1 64 ? 18.656 -51.812 -0.223 1 94.81 64 ASN A N 1
ATOM 498 C CA . ASN A 1 64 ? 18.297 -52.219 1.127 1 94.81 64 ASN A CA 1
ATOM 499 C C . ASN A 1 64 ? 17.016 -51.531 1.604 1 94.81 64 ASN A C 1
ATOM 501 O O . ASN A 1 64 ? 17.047 -50.812 2.602 1 94.81 64 ASN A O 1
ATOM 505 N N . GLY A 1 65 ? 15.836 -51.781 0.986 1 94.44 65 GLY A N 1
ATOM 506 C CA . GLY A 1 65 ? 14.555 -51.219 1.381 1 94.44 65 GLY A CA 1
ATOM 507 C C . GLY A 1 65 ? 14.344 -49.812 0.874 1 94.44 65 GLY A C 1
ATOM 508 O O . GLY A 1 65 ? 15.141 -49.281 0.089 1 94.44 65 GLY A O 1
ATOM 509 N N . THR A 1 66 ? 13.164 -49.25 1.152 1 96 66 THR A N 1
ATOM 510 C CA . THR A 1 66 ? 12.812 -47.906 0.741 1 96 66 THR A CA 1
ATOM 511 C C . THR A 1 66 ? 12.242 -47.125 1.914 1 96 66 THR A C 1
ATOM 513 O O . THR A 1 66 ? 11.797 -47.688 2.904 1 96 66 THR A O 1
ATOM 516 N N . GLN A 1 67 ? 12.43 -45.812 1.884 1 95.62 67 GLN A N 1
ATOM 517 C CA . GLN A 1 67 ? 11.781 -44.906 2.814 1 95.62 67 GLN A CA 1
ATOM 518 C C . GLN A 1 67 ? 10.914 -43.906 2.076 1 95.62 67 GLN A C 1
ATOM 520 O O . GLN A 1 67 ? 11.328 -43.344 1.063 1 95.62 67 GLN A O 1
ATOM 525 N N . THR A 1 68 ? 9.68 -43.688 2.592 1 95.94 68 THR A N 1
ATOM 526 C CA . THR A 1 68 ? 8.727 -42.812 1.916 1 95.94 68 THR A CA 1
ATOM 527 C C . THR A 1 68 ? 8.734 -41.438 2.545 1 95.94 68 THR A C 1
ATOM 529 O O . THR A 1 68 ? 8.758 -41.281 3.771 1 95.94 68 THR A O 1
ATOM 532 N N . SER A 1 69 ? 8.836 -40.406 1.721 1 96 69 SER A N 1
ATOM 533 C CA . SER A 1 69 ? 8.75 -39.031 2.146 1 96 69 SER A CA 1
ATOM 534 C C . SER A 1 69 ? 7.629 -38.281 1.416 1 96 69 SER A C 1
ATOM 536 O O . SER A 1 69 ? 7.359 -38.562 0.246 1 96 69 SER A O 1
ATOM 538 N N . MET A 1 70 ? 6.941 -37.438 2.094 1 95.75 70 MET A N 1
ATOM 539 C CA . MET A 1 70 ? 5.918 -36.562 1.504 1 95.75 70 MET A CA 1
ATOM 540 C C . MET A 1 70 ? 6.477 -35.188 1.185 1 95.75 70 MET A C 1
ATOM 542 O O . MET A 1 70 ? 6.703 -34.375 2.088 1 95.75 70 MET A O 1
ATOM 546 N N . ILE A 1 71 ? 6.711 -34.938 -0.086 1 96.5 71 ILE A N 1
ATOM 547 C CA . ILE A 1 71 ? 7.348 -33.719 -0.509 1 96.5 71 ILE A CA 1
ATOM 548 C C . ILE A 1 71 ? 6.289 -32.719 -1.01 1 96.5 71 ILE A C 1
ATOM 550 O O . ILE A 1 71 ? 5.438 -33.094 -1.822 1 96.5 71 ILE A O 1
ATOM 554 N N . ARG A 1 72 ? 6.371 -31.531 -0.563 1 94.88 72 ARG A N 1
ATOM 555 C CA . ARG A 1 72 ? 5.434 -30.484 -0.983 1 94.88 72 ARG A CA 1
ATOM 556 C C . ARG A 1 72 ? 5.805 -29.938 -2.357 1 94.88 72 ARG A C 1
ATOM 558 O O . ARG A 1 72 ? 6.965 -29.609 -2.611 1 94.88 72 ARG A O 1
ATOM 565 N N . LEU A 1 73 ? 4.793 -29.859 -3.232 1 93.56 73 LEU A N 1
ATOM 566 C CA . LEU A 1 73 ? 4.938 -29.234 -4.543 1 93.56 73 LEU A CA 1
ATOM 567 C C . LEU A 1 73 ? 4.109 -27.953 -4.633 1 93.56 73 LEU A C 1
ATOM 569 O O . LEU A 1 73 ? 3.408 -27.609 -3.682 1 93.56 73 LEU A O 1
ATOM 573 N N . CYS A 1 74 ? 4.254 -27.25 -5.691 1 90 74 CYS A N 1
ATOM 574 C CA . CYS A 1 74 ? 3.467 -26.031 -5.871 1 90 74 CYS A CA 1
ATOM 575 C C . CYS A 1 74 ? 1.985 -26.359 -6.02 1 90 74 CYS A C 1
ATOM 577 O O . CYS A 1 74 ? 1.624 -27.328 -6.684 1 90 74 CYS A O 1
ATOM 579 N N . ASN A 1 75 ? 1.201 -25.5 -5.387 1 85.81 75 ASN A N 1
ATOM 580 C CA . ASN A 1 75 ? -0.242 -25.672 -5.492 1 85.81 75 ASN A CA 1
ATOM 581 C C . ASN A 1 75 ? -0.733 -25.453 -6.918 1 85.81 75 ASN A C 1
ATOM 583 O O . ASN A 1 75 ? -0.1 -24.734 -7.691 1 85.81 75 ASN A O 1
ATOM 587 N N . ASP A 1 76 ? -1.72 -26.172 -7.145 1 76.62 76 ASP A N 1
ATOM 588 C CA . ASP A 1 76 ? -2.479 -25.859 -8.352 1 76.62 76 ASP A CA 1
ATOM 589 C C . ASP A 1 76 ? -3.781 -25.141 -8.016 1 76.62 76 ASP A C 1
ATOM 591 O O . ASP A 1 76 ? -4.121 -24.984 -6.84 1 76.62 76 ASP A O 1
ATOM 595 N N . HIS A 1 77 ? -4.449 -24.469 -8.883 1 66 77 HIS A N 1
ATOM 596 C CA . HIS A 1 77 ? -5.641 -23.656 -8.688 1 66 77 HIS A CA 1
ATOM 597 C C . HIS A 1 77 ? -6.656 -24.359 -7.797 1 66 77 HIS A C 1
ATOM 599 O O . HIS A 1 77 ? -7.398 -23.703 -7.055 1 66 77 HIS A O 1
ATOM 605 N N . HIS A 1 78 ? -6.551 -25.703 -7.773 1 62.66 78 HIS A N 1
ATOM 606 C CA . HIS A 1 78 ? -7.68 -26.391 -7.152 1 62.66 78 HIS A CA 1
ATOM 607 C C . HIS A 1 78 ? -7.23 -27.203 -5.945 1 62.66 78 HIS A C 1
ATOM 609 O O . HIS A 1 78 ? -8.062 -27.703 -5.18 1 62.66 78 HIS A O 1
ATOM 615 N N . ALA A 1 79 ? -6.016 -27.312 -5.797 1 79.56 79 ALA A N 1
ATOM 616 C CA . ALA A 1 79 ? -5.656 -28.281 -4.77 1 79.56 79 ALA A CA 1
ATOM 617 C C . ALA A 1 79 ? -4.172 -28.203 -4.43 1 79.56 79 ALA A C 1
ATOM 619 O O . ALA A 1 79 ? -3.355 -27.812 -5.273 1 79.56 79 ALA A O 1
ATOM 620 N N . ALA A 1 80 ? -3.955 -28.578 -3.205 1 90.88 80 ALA A N 1
ATOM 621 C CA . ALA A 1 80 ? -2.562 -28.781 -2.807 1 90.88 80 ALA A CA 1
ATOM 622 C C . ALA A 1 80 ? -1.953 -29.984 -3.51 1 90.88 80 ALA A C 1
ATOM 624 O O . ALA A 1 80 ? -2.668 -30.922 -3.893 1 90.88 80 ALA A O 1
ATOM 625 N N . ARG A 1 81 ? -0.67 -29.953 -3.73 1 93 81 ARG A N 1
ATOM 626 C CA . ARG A 1 81 ? 0.012 -31.047 -4.398 1 93 81 ARG A CA 1
ATOM 627 C C . ARG A 1 81 ? 1.162 -31.578 -3.549 1 93 81 ARG A C 1
ATOM 629 O O . ARG A 1 81 ? 1.927 -30.797 -2.975 1 93 81 ARG A O 1
ATOM 636 N N . TYR A 1 82 ? 1.195 -32.906 -3.537 1 95.56 82 TYR A N 1
ATOM 637 C CA . TYR A 1 82 ? 2.266 -33.594 -2.811 1 95.56 82 TYR A CA 1
ATOM 638 C C . TYR A 1 82 ? 2.873 -34.719 -3.645 1 95.56 82 TYR A C 1
ATOM 640 O O . TYR A 1 82 ? 2.174 -35.344 -4.422 1 95.56 82 TYR A O 1
ATOM 648 N N . LEU A 1 83 ? 4.148 -34.875 -3.477 1 96.75 83 LEU A N 1
ATOM 649 C CA . LEU A 1 83 ? 4.848 -36 -4.047 1 96.75 83 LEU A CA 1
ATOM 650 C C . LEU A 1 83 ? 5.191 -37.031 -2.963 1 96.75 83 LEU A C 1
ATOM 652 O O . LEU A 1 83 ? 5.992 -36.75 -2.068 1 96.75 83 LEU A O 1
ATOM 656 N N . LYS A 1 84 ? 4.469 -38.094 -2.984 1 97.56 84 LYS A N 1
ATOM 657 C CA . LYS A 1 84 ? 4.848 -39.219 -2.137 1 97.56 84 LYS A CA 1
ATOM 658 C C . LYS A 1 84 ? 5.988 -40 -2.764 1 97.56 84 LYS A C 1
ATOM 660 O O . LYS A 1 84 ? 5.754 -40.875 -3.609 1 97.56 84 LYS A O 1
ATOM 665 N N . LEU A 1 85 ? 7.18 -39.781 -2.289 1 97.44 85 LEU A N 1
ATOM 666 C CA . LEU A 1 85 ? 8.383 -40.312 -2.928 1 97.44 85 LEU A CA 1
ATOM 667 C C . LEU A 1 85 ? 8.984 -41.469 -2.117 1 97.44 85 LEU A C 1
ATOM 669 O O . LEU A 1 85 ? 9.367 -41.281 -0.961 1 97.44 85 LEU A O 1
ATOM 673 N N . LYS A 1 86 ? 9 -42.562 -2.703 1 97.38 86 LYS A N 1
ATOM 674 C CA . LYS A 1 86 ? 9.711 -43.688 -2.123 1 97.38 86 LYS A CA 1
ATOM 675 C C . LYS A 1 86 ? 11.188 -43.688 -2.49 1 97.38 86 LYS A C 1
ATOM 677 O O . LYS A 1 86 ? 11.562 -44 -3.623 1 97.38 86 LYS A O 1
ATOM 682 N N . LYS A 1 87 ? 12.039 -43.406 -1.529 1 96.75 87 LYS A N 1
ATOM 683 C CA . LYS A 1 87 ? 13.477 -43.281 -1.769 1 96.75 87 LYS A CA 1
ATOM 684 C C . LYS A 1 87 ? 14.203 -44.594 -1.476 1 96.75 87 LYS A C 1
ATOM 686 O O . LYS A 1 87 ? 14.055 -45.156 -0.395 1 96.75 87 LYS A O 1
ATOM 691 N N . GLN A 1 88 ? 15 -44.938 -2.395 1 97.12 88 GLN A N 1
ATOM 692 C CA . GLN A 1 88 ? 15.75 -46.156 -2.256 1 97.12 88 GLN A CA 1
ATOM 693 C C . GLN A 1 88 ? 16.875 -46.031 -1.225 1 97.12 88 GLN A C 1
ATOM 695 O O . GLN A 1 88 ? 17.625 -45.031 -1.251 1 97.12 88 GLN A O 1
ATOM 700 N N . ARG A 1 89 ? 16.906 -46.906 -0.305 1 96.75 89 ARG A N 1
ATOM 701 C CA . ARG A 1 89 ? 18.016 -47.031 0.629 1 96.75 89 ARG A CA 1
ATOM 702 C C . ARG A 1 89 ? 19.062 -48 0.107 1 96.75 89 ARG A C 1
ATOM 704 O O . ARG A 1 89 ? 18.734 -49.062 -0.421 1 96.75 89 ARG A O 1
ATOM 711 N N . PHE A 1 90 ? 20.344 -47.688 0.212 1 96.12 90 PHE A N 1
ATOM 712 C CA . PHE A 1 90 ? 21.438 -48.531 -0.241 1 96.12 90 PHE A CA 1
ATOM 713 C C . PHE A 1 90 ? 22.281 -49 0.938 1 96.12 90 PHE A C 1
ATOM 715 O O . PHE A 1 90 ? 22.391 -48.281 1.944 1 96.12 90 PHE A O 1
ATOM 722 N N . TYR A 1 91 ? 22.766 -50.188 0.785 1 96.81 91 TYR A N 1
ATOM 723 C CA . TYR A 1 91 ? 23.688 -50.781 1.758 1 96.81 91 TYR A CA 1
ATOM 724 C C . TYR A 1 91 ? 25.031 -51.062 1.121 1 96.81 91 TYR A C 1
ATOM 726 O O . TYR A 1 91 ? 25.109 -51.688 0.06 1 96.81 91 TYR A O 1
ATOM 734 N N . CYS A 1 92 ? 26.031 -50.562 1.755 1 96.06 92 CYS A N 1
ATOM 735 C CA . CYS A 1 92 ? 27.375 -50.844 1.29 1 96.06 92 CYS A CA 1
ATOM 736 C C . CYS A 1 92 ? 27.969 -52.031 2.031 1 96.06 92 CYS A C 1
ATOM 738 O O . CYS A 1 92 ? 28.094 -52 3.26 1 96.06 92 CYS A O 1
ATOM 740 N N . LYS A 1 93 ? 28.484 -52.969 1.312 1 94.62 93 LYS A N 1
ATOM 741 C CA . LYS A 1 93 ? 29.031 -54.188 1.91 1 94.62 93 LYS A CA 1
ATOM 742 C C . LYS A 1 93 ? 30.438 -53.906 2.467 1 94.62 93 LYS A C 1
ATOM 744 O O . LYS A 1 93 ? 30.891 -54.625 3.355 1 94.62 93 LYS A O 1
ATOM 749 N N . SER A 1 94 ? 31.062 -52.969 1.91 1 93.62 94 SER A N 1
ATOM 750 C CA . SER A 1 94 ? 32.406 -52.656 2.326 1 93.62 94 SER A CA 1
ATOM 751 C C . SER A 1 94 ? 32.438 -51.969 3.684 1 93.62 94 SER A C 1
ATOM 753 O O . SER A 1 94 ? 33.156 -52.406 4.594 1 93.62 94 SER A O 1
ATOM 755 N N . CYS A 1 95 ? 31.656 -50.875 3.861 1 94.94 95 CYS A N 1
ATOM 756 C CA . CYS A 1 95 ? 31.703 -50.125 5.109 1 94.94 95 CYS A CA 1
ATOM 757 C C . CYS A 1 95 ? 30.531 -50.5 6.012 1 94.94 95 CYS A C 1
ATOM 759 O O . CYS A 1 95 ? 30.453 -50.062 7.156 1 94.94 95 CYS A O 1
ATOM 761 N N . CYS A 1 96 ? 29.609 -51.219 5.57 1 95.38 96 CYS A N 1
ATOM 762 C CA . CYS A 1 96 ? 28.469 -51.75 6.312 1 95.38 96 CYS A CA 1
ATOM 763 C C . CYS A 1 96 ? 27.562 -50.625 6.766 1 95.38 96 CYS A C 1
ATOM 765 O O . CYS A 1 96 ? 26.969 -50.688 7.848 1 95.38 96 CYS A O 1
ATOM 767 N N . GLU A 1 97 ? 27.531 -49.562 6.031 1 95.94 97 GLU A N 1
ATOM 768 C CA . GLU A 1 97 ? 26.641 -48.438 6.312 1 95.94 97 GLU A CA 1
ATOM 769 C C . GLU A 1 97 ? 25.578 -48.281 5.227 1 95.94 97 GLU A C 1
ATOM 771 O O . GLU A 1 97 ? 25.703 -48.875 4.148 1 95.94 97 GLU A O 1
ATOM 776 N N . THR A 1 98 ? 24.531 -47.531 5.629 1 95.69 98 THR A N 1
ATOM 777 C CA . THR A 1 98 ? 23.453 -47.312 4.676 1 95.69 98 THR A CA 1
ATOM 778 C C . THR A 1 98 ? 23.375 -45.812 4.305 1 95.69 98 THR A C 1
ATOM 780 O O . THR A 1 98 ? 23.891 -44.969 5.035 1 95.69 98 THR A O 1
ATOM 783 N N . PHE A 1 99 ? 22.938 -45.531 3.131 1 94.25 99 PHE A N 1
ATOM 784 C CA . PHE A 1 99 ? 22.672 -44.156 2.705 1 94.25 99 PHE A CA 1
ATOM 785 C C . PHE A 1 99 ? 21.453 -44.125 1.795 1 94.25 99 PHE A C 1
ATOM 787 O O . PHE A 1 99 ? 21.016 -45.125 1.272 1 94.25 99 PHE A O 1
ATOM 794 N N . MET A 1 100 ? 20.891 -43 1.641 1 94.69 100 MET A N 1
ATOM 795 C CA . MET A 1 100 ? 19.656 -42.812 0.886 1 94.69 100 MET A CA 1
ATOM 796 C C . MET A 1 100 ? 19.922 -42.219 -0.49 1 94.69 100 MET A C 1
ATOM 798 O O . MET A 1 100 ? 20.844 -41.406 -0.646 1 94.69 100 MET A O 1
ATOM 802 N N . ALA A 1 101 ? 19.062 -42.625 -1.499 1 95.19 101 ALA A N 1
ATOM 803 C CA . ALA A 1 101 ? 19.109 -41.969 -2.805 1 95.19 101 ALA A CA 1
ATOM 804 C C . ALA A 1 101 ? 18.828 -40.469 -2.676 1 95.19 101 ALA A C 1
ATOM 806 O O . ALA A 1 101 ? 18 -40.062 -1.859 1 95.19 101 ALA A O 1
ATOM 807 N N . GLU A 1 102 ? 19.5 -39.719 -3.51 1 93.12 102 GLU A N 1
ATOM 808 C CA . GLU A 1 102 ? 19.375 -38.281 -3.443 1 93.12 102 GLU A CA 1
ATOM 809 C C . GLU A 1 102 ? 18.859 -37.719 -4.762 1 93.12 102 GLU A C 1
ATOM 811 O O . GLU A 1 102 ? 19 -38.344 -5.812 1 93.12 102 GLU A O 1
ATOM 816 N N . THR A 1 103 ? 18.156 -36.625 -4.641 1 94.25 103 THR A N 1
ATOM 817 C CA . THR A 1 103 ? 17.641 -35.906 -5.805 1 94.25 103 THR A CA 1
ATOM 818 C C . THR A 1 103 ? 17.812 -34.406 -5.629 1 94.25 103 THR A C 1
ATOM 820 O O . THR A 1 103 ? 17.859 -33.906 -4.504 1 94.25 103 THR A O 1
ATOM 823 N N . HIS A 1 104 ? 17.844 -33.656 -6.691 1 92.25 104 HIS A N 1
ATOM 824 C CA . HIS A 1 104 ? 17.953 -32.219 -6.637 1 92.25 104 HIS A CA 1
ATOM 825 C C . HIS A 1 104 ? 16.594 -31.562 -6.375 1 92.25 104 HIS A C 1
ATOM 827 O O . HIS A 1 104 ? 16.516 -30.359 -6.109 1 92.25 104 HIS A O 1
ATOM 833 N N . LEU A 1 105 ? 15.586 -32.344 -6.371 1 93.94 105 LEU A N 1
ATOM 834 C CA . LEU A 1 105 ? 14.234 -31.828 -6.164 1 93.94 105 LEU A CA 1
ATOM 835 C C . LEU A 1 105 ? 14.062 -31.281 -4.75 1 93.94 105 LEU A C 1
ATOM 837 O O . LEU A 1 105 ? 13.344 -30.297 -4.535 1 93.94 105 LEU A O 1
ATOM 841 N N . VAL A 1 106 ? 14.711 -31.938 -3.836 1 94.31 106 VAL A N 1
ATOM 842 C CA . VAL A 1 106 ? 14.57 -31.562 -2.432 1 94.31 106 VAL A CA 1
ATOM 843 C C . VAL A 1 106 ? 15.906 -31.719 -1.717 1 94.31 106 VAL A C 1
ATOM 845 O O . VAL A 1 106 ? 16.656 -32.656 -1.983 1 94.31 106 VAL A O 1
ATOM 848 N N . LYS A 1 107 ? 16.172 -30.812 -0.815 1 90.69 107 LYS A N 1
ATOM 849 C CA . LYS A 1 107 ? 17.391 -30.922 -0.02 1 90.69 107 LYS A CA 1
ATOM 850 C C . LYS A 1 107 ? 17.281 -32.031 1.008 1 90.69 107 LYS A C 1
ATOM 852 O O . LYS A 1 107 ? 16.172 -32.469 1.35 1 90.69 107 LYS A O 1
ATOM 857 N N . ARG A 1 108 ? 18.453 -32.406 1.477 1 88 108 ARG A N 1
ATOM 858 C CA . ARG A 1 108 ? 18.484 -33.469 2.473 1 88 108 ARG A CA 1
ATOM 859 C C . ARG A 1 108 ? 17.688 -33.062 3.719 1 88 108 ARG A C 1
ATOM 861 O O . ARG A 1 108 ? 17.781 -31.938 4.18 1 88 108 ARG A O 1
ATOM 868 N N . HIS A 1 109 ? 16.828 -33.938 4.125 1 88.69 109 HIS A N 1
ATOM 869 C CA . HIS A 1 109 ? 16.031 -33.812 5.344 1 88.69 109 HIS A CA 1
ATOM 870 C C . HIS A 1 109 ? 14.984 -32.719 5.207 1 88.69 109 HIS A C 1
ATOM 872 O O . HIS A 1 109 ? 14.547 -32.156 6.203 1 88.69 109 HIS A O 1
ATOM 878 N N . CYS A 1 110 ? 14.719 -32.281 4 1 91.56 110 CYS A N 1
ATOM 879 C CA . CYS A 1 110 ? 13.68 -31.297 3.74 1 91.56 110 CYS A CA 1
ATOM 880 C C . CYS A 1 110 ? 12.492 -31.938 3.035 1 91.56 110 CYS A C 1
ATOM 882 O O . CYS A 1 110 ? 12.625 -32.969 2.396 1 91.56 110 CYS A O 1
ATOM 884 N N . PHE A 1 111 ? 11.367 -31.297 3.205 1 94.81 111 PHE A N 1
ATOM 885 C CA . PHE A 1 111 ? 10.141 -31.844 2.621 1 94.81 111 PHE A CA 1
ATOM 886 C C . PHE A 1 111 ? 9.5 -30.828 1.69 1 94.81 111 PHE A C 1
ATOM 888 O O . PHE A 1 111 ? 8.461 -31.094 1.079 1 94.81 111 PHE A O 1
ATOM 895 N N . ILE A 1 112 ? 10.078 -29.672 1.588 1 95.75 112 ILE A N 1
ATOM 896 C CA . ILE A 1 112 ? 9.609 -28.641 0.66 1 95.75 112 ILE A CA 1
ATOM 897 C C . ILE A 1 112 ? 10.484 -28.641 -0.594 1 95.75 112 ILE A C 1
ATOM 899 O O . ILE A 1 112 ? 11.703 -28.469 -0.511 1 95.75 112 ILE A O 1
ATOM 903 N N . SER A 1 113 ? 9.883 -28.891 -1.687 1 95.31 113 SER A N 1
ATOM 904 C CA . SER A 1 113 ? 10.641 -29 -2.926 1 95.31 113 SER A CA 1
ATOM 905 C C . SER A 1 113 ? 11.312 -27.672 -3.287 1 95.31 113 SER A C 1
ATOM 907 O O . SER A 1 113 ? 10.859 -26.609 -2.861 1 95.31 113 SER A O 1
ATOM 909 N N . ASN A 1 114 ? 12.328 -27.734 -4.051 1 93.25 114 ASN A N 1
ATOM 910 C CA . ASN A 1 114 ? 13.039 -26.547 -4.484 1 93.25 114 ASN A CA 1
ATOM 911 C C . ASN A 1 114 ? 12.195 -25.703 -5.434 1 93.25 114 ASN A C 1
ATOM 913 O O . ASN A 1 114 ? 12.383 -24.484 -5.531 1 93.25 114 ASN A O 1
ATOM 917 N N . ILE A 1 115 ? 11.289 -26.344 -6.047 1 90.06 115 ILE A N 1
ATOM 918 C CA . ILE A 1 115 ? 10.383 -25.625 -6.945 1 90.06 115 ILE A CA 1
ATOM 919 C C . ILE A 1 115 ? 9.492 -24.688 -6.137 1 90.06 115 ILE A C 1
ATOM 921 O O . ILE A 1 115 ? 9.266 -23.531 -6.531 1 90.06 115 ILE A O 1
ATOM 925 N N . VAL A 1 116 ? 9.023 -25.156 -5.039 1 93.5 116 VAL A N 1
ATOM 926 C CA . VAL A 1 116 ? 8.188 -24.344 -4.164 1 93.5 116 VAL A CA 1
ATOM 927 C C . VAL A 1 116 ? 9 -23.172 -3.609 1 93.5 116 VAL A C 1
ATOM 929 O O . VAL A 1 116 ? 8.516 -22.047 -3.561 1 93.5 116 VAL A O 1
ATOM 932 N N . LYS A 1 117 ? 10.203 -23.453 -3.205 1 94 117 LYS A N 1
ATOM 933 C CA . LYS A 1 117 ? 11.078 -22.422 -2.672 1 94 117 LYS A CA 1
ATOM 934 C C . LYS A 1 117 ? 11.305 -21.312 -3.699 1 94 117 LYS A C 1
ATOM 936 O O . LYS A 1 117 ? 11.242 -20.125 -3.367 1 94 117 LYS A O 1
ATOM 941 N N . ALA A 1 118 ? 11.516 -21.734 -4.887 1 91.38 118 ALA A N 1
ATOM 942 C CA . ALA A 1 118 ? 11.734 -20.781 -5.965 1 91.38 118 ALA A CA 1
ATOM 943 C C . ALA A 1 118 ? 10.477 -19.938 -6.203 1 91.38 118 ALA A C 1
ATOM 945 O O . ALA A 1 118 ? 10.57 -18.734 -6.445 1 91.38 118 ALA A O 1
ATOM 946 N N . ASP A 1 119 ? 9.406 -20.609 -6.141 1 90.69 119 ASP A N 1
ATOM 947 C CA . ASP A 1 119 ? 8.133 -19.922 -6.34 1 90.69 119 ASP A CA 1
ATOM 948 C C . ASP A 1 119 ? 7.895 -18.875 -5.246 1 90.69 119 ASP A C 1
ATOM 950 O O . ASP A 1 119 ? 7.453 -17.766 -5.523 1 90.69 119 ASP A O 1
ATOM 954 N N . VAL A 1 120 ? 8.148 -19.25 -4.066 1 93.94 120 VAL A N 1
ATOM 955 C CA . VAL A 1 120 ? 7.992 -18.359 -2.92 1 93.94 120 VAL A CA 1
ATOM 956 C C . VAL A 1 120 ? 8.867 -17.125 -3.1 1 93.94 120 VAL A C 1
ATOM 958 O O . VAL A 1 120 ? 8.414 -15.992 -2.902 1 93.94 120 VAL A O 1
ATOM 961 N N . ILE A 1 121 ? 10.086 -17.312 -3.496 1 93 121 ILE A N 1
ATOM 962 C CA . ILE A 1 121 ? 11.031 -16.219 -3.668 1 93 121 ILE A CA 1
ATOM 963 C C . ILE A 1 121 ? 10.57 -15.305 -4.805 1 93 121 ILE A C 1
ATOM 965 O O . ILE A 1 121 ? 10.602 -14.078 -4.684 1 93 121 ILE A O 1
ATOM 969 N N . SER A 1 122 ? 10.117 -15.938 -5.832 1 90 122 SER A N 1
ATOM 970 C CA . SER A 1 122 ? 9.617 -15.172 -6.969 1 90 122 SER A CA 1
ATOM 971 C C . SER A 1 122 ? 8.445 -14.281 -6.562 1 90 122 SER A C 1
ATOM 973 O O . SER A 1 122 ? 8.398 -13.102 -6.922 1 90 122 SER A O 1
ATOM 975 N N . GLU A 1 123 ? 7.555 -14.828 -5.828 1 90.62 123 GLU A N 1
ATOM 976 C CA . GLU A 1 123 ? 6.395 -14.078 -5.363 1 90.62 123 GLU A CA 1
ATOM 977 C C . GLU A 1 123 ? 6.809 -12.969 -4.398 1 90.62 123 GLU A C 1
ATOM 979 O O . GLU A 1 123 ? 6.195 -11.898 -4.367 1 90.62 123 GLU A O 1
ATOM 984 N N . ALA A 1 124 ? 7.852 -13.203 -3.648 1 93.12 124 ALA A N 1
ATOM 985 C CA . ALA A 1 124 ? 8.32 -12.266 -2.631 1 93.12 124 ALA A CA 1
ATOM 986 C C . ALA A 1 124 ? 8.977 -11.047 -3.271 1 93.12 124 ALA A C 1
ATOM 988 O O . ALA A 1 124 ? 9.172 -10.023 -2.615 1 93.12 124 ALA A O 1
ATOM 989 N N . THR A 1 125 ? 9.344 -11.172 -4.551 1 92.38 125 THR A N 1
ATOM 990 C CA . THR A 1 125 ? 9.914 -10.023 -5.254 1 92.38 125 THR A CA 1
ATOM 991 C C . THR A 1 125 ? 8.828 -9.016 -5.613 1 92.38 125 THR A C 1
ATOM 993 O O . THR A 1 125 ? 9.125 -7.875 -5.965 1 92.38 125 THR A O 1
ATOM 996 N N . LYS A 1 126 ? 7.602 -9.43 -5.551 1 91.44 126 LYS A N 1
ATOM 997 C CA . LYS A 1 126 ? 6.469 -8.562 -5.848 1 91.44 126 LYS A CA 1
ATOM 998 C C . LYS A 1 126 ? 5.852 -8.008 -4.57 1 91.44 126 LYS A C 1
ATOM 1000 O O . LYS A 1 126 ? 6.285 -8.336 -3.467 1 91.44 126 LYS A O 1
ATOM 1005 N N . ALA A 1 127 ? 4.992 -7.129 -4.758 1 91.19 127 ALA A N 1
ATOM 1006 C CA . ALA A 1 127 ? 4.336 -6.527 -3.602 1 91.19 127 ALA A CA 1
ATOM 1007 C C . ALA A 1 127 ? 3.234 -7.434 -3.061 1 91.19 127 ALA A C 1
ATOM 1009 O O . ALA A 1 127 ? 2.047 -7.156 -3.242 1 91.19 127 ALA A O 1
ATOM 1010 N N . ASN A 1 128 ? 3.643 -8.469 -2.436 1 91.94 128 ASN A N 1
ATOM 1011 C CA . ASN A 1 128 ? 2.756 -9.445 -1.815 1 91.94 128 ASN A CA 1
ATOM 1012 C C . ASN A 1 128 ? 3.096 -9.656 -0.342 1 91.94 128 ASN A C 1
ATOM 1014 O O . ASN A 1 128 ? 4.266 -9.648 0.036 1 91.94 128 ASN A O 1
ATOM 1018 N N . SER A 1 129 ? 2.088 -9.797 0.39 1 92.56 129 SER A N 1
ATOM 1019 C CA . SER A 1 129 ? 2.344 -10.023 1.81 1 92.56 129 SER A CA 1
ATOM 1020 C C . SER A 1 129 ? 2.877 -11.43 2.059 1 92.56 129 SER A C 1
ATOM 1022 O O . SER A 1 129 ? 2.619 -12.344 1.275 1 92.56 129 SER A O 1
ATOM 1024 N N . VAL A 1 130 ? 3.578 -11.594 3.184 1 94.62 130 VAL A N 1
ATOM 1025 C CA . VAL A 1 130 ? 4.105 -12.891 3.586 1 94.62 130 VAL A CA 1
ATOM 1026 C C . VAL A 1 130 ? 2.957 -13.867 3.818 1 94.62 130 VAL A C 1
ATOM 1028 O O . VAL A 1 130 ? 3.039 -15.039 3.436 1 94.62 130 VAL A O 1
ATOM 1031 N N . LYS A 1 131 ? 1.901 -13.336 4.348 1 92.69 131 LYS A N 1
ATOM 1032 C CA . LYS A 1 131 ? 0.728 -14.172 4.602 1 92.69 131 LYS A CA 1
ATOM 1033 C C . LYS A 1 131 ? 0.134 -14.703 3.301 1 92.69 131 LYS A C 1
ATOM 1035 O O . LYS A 1 131 ? -0.174 -15.891 3.191 1 92.69 131 LYS A O 1
ATOM 1040 N N . ASN A 1 132 ? -0.023 -13.867 2.342 1 90.19 132 ASN A N 1
ATOM 1041 C CA . ASN A 1 132 ? -0.573 -14.273 1.054 1 90.19 132 ASN A CA 1
ATOM 1042 C C . ASN A 1 132 ? 0.326 -15.289 0.355 1 90.19 132 ASN A C 1
ATOM 1044 O O . ASN A 1 132 ? -0.162 -16.266 -0.234 1 90.19 132 ASN A O 1
ATOM 1048 N N . ILE A 1 133 ? 1.569 -15.055 0.404 1 92.75 133 ILE A N 1
ATOM 1049 C CA . ILE A 1 133 ? 2.523 -15.969 -0.22 1 92.75 133 ILE A CA 1
ATOM 1050 C C . ILE A 1 133 ? 2.443 -17.344 0.45 1 92.75 133 ILE A C 1
ATOM 1052 O O . ILE A 1 133 ? 2.436 -18.375 -0.228 1 92.75 133 ILE A O 1
ATOM 1056 N N . ALA A 1 134 ? 2.41 -17.266 1.783 1 94.31 134 ALA A N 1
ATOM 1057 C CA . ALA A 1 134 ? 2.309 -18.5 2.549 1 94.31 134 ALA A CA 1
ATOM 1058 C C . ALA A 1 134 ? 1.059 -19.281 2.16 1 94.31 134 ALA A C 1
ATOM 1060 O O . ALA A 1 134 ? 1.126 -20.484 1.919 1 94.31 134 ALA A O 1
ATOM 1061 N N . GLU A 1 135 ? -0.007 -18.625 2.021 1 88.69 135 GLU A N 1
ATOM 1062 C CA . GLU A 1 135 ? -1.274 -19.266 1.66 1 88.69 135 GLU A CA 1
ATOM 1063 C C . GLU A 1 135 ? -1.22 -19.844 0.25 1 88.69 135 GLU A C 1
ATOM 1065 O O . GLU A 1 135 ? -1.646 -20.969 0.023 1 88.69 135 GLU A O 1
ATOM 1070 N N . ARG A 1 136 ? -0.68 -19.203 -0.557 1 86.38 136 ARG A N 1
ATOM 1071 C CA . ARG A 1 136 ? -0.618 -19.609 -1.955 1 86.38 136 ARG A CA 1
ATOM 1072 C C . ARG A 1 136 ? 0.308 -20.812 -2.131 1 86.38 136 ARG A C 1
ATOM 1074 O O . ARG A 1 136 ? 0.007 -21.719 -2.9 1 86.38 136 ARG A O 1
ATOM 1081 N N . SER A 1 137 ? 1.387 -20.766 -1.431 1 89.94 137 SER A N 1
ATOM 1082 C CA . SER A 1 137 ? 2.395 -21.812 -1.601 1 89.94 137 SER A CA 1
ATOM 1083 C C . SER A 1 137 ? 2.127 -22.984 -0.677 1 89.94 137 SER A C 1
ATOM 1085 O O . SER A 1 137 ? 2.721 -24.062 -0.84 1 89.94 137 SER A O 1
ATOM 1087 N N . GLY A 1 138 ? 1.273 -22.812 0.255 1 89.56 138 GLY A N 1
ATOM 1088 C CA . GLY A 1 138 ? 0.934 -23.891 1.175 1 89.56 138 GLY A CA 1
ATOM 1089 C C . GLY A 1 138 ? 2.016 -24.156 2.203 1 89.56 138 GLY A C 1
ATOM 1090 O O . GLY A 1 138 ? 2.26 -25.312 2.568 1 89.56 138 GLY A O 1
ATOM 1091 N N . VAL A 1 139 ? 2.771 -23.203 2.531 1 93.81 139 VAL A N 1
ATOM 1092 C CA . VAL A 1 139 ? 3.797 -23.328 3.562 1 93.81 139 VAL A CA 1
ATOM 1093 C C . VAL A 1 139 ? 3.531 -22.312 4.672 1 93.81 139 VAL A C 1
ATOM 1095 O O . VAL A 1 139 ? 2.648 -21.453 4.547 1 93.81 139 VAL A O 1
ATOM 1098 N N . SER A 1 140 ? 4.215 -22.406 5.746 1 95.12 140 SER A N 1
ATOM 1099 C CA . SER A 1 140 ? 4.02 -21.484 6.867 1 95.12 140 SER A CA 1
ATOM 1100 C C . SER A 1 140 ? 4.656 -20.125 6.586 1 95.12 140 SER A C 1
ATOM 1102 O O . SER A 1 140 ? 5.57 -20.016 5.766 1 95.12 140 SER A O 1
ATOM 1104 N N . TRP A 1 141 ? 4.203 -19.141 7.32 1 95.06 141 TRP A N 1
ATOM 1105 C CA . TRP A 1 141 ? 4.773 -17.812 7.148 1 95.06 141 TRP A CA 1
ATOM 1106 C C . TRP A 1 141 ? 6.223 -1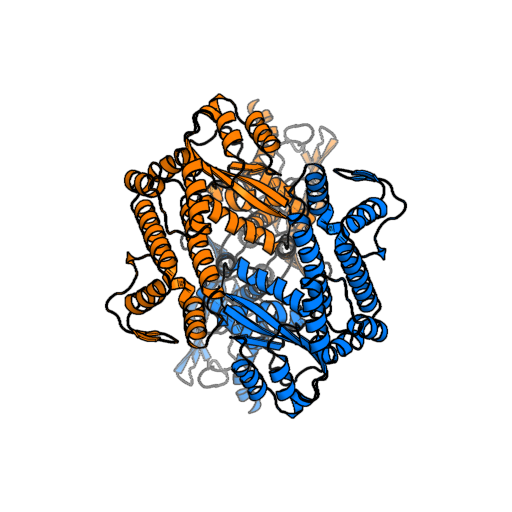7.766 7.621 1 95.06 141 TRP A C 1
ATOM 1108 O O . TRP A 1 141 ? 7.039 -17.016 7.078 1 95.06 141 TRP A O 1
ATOM 1118 N N . HIS A 1 142 ? 6.555 -18.578 8.578 1 95.81 142 HIS A N 1
ATOM 1119 C CA . HIS A 1 142 ? 7.941 -18.641 9.039 1 95.81 142 HIS A CA 1
ATOM 1120 C C . HIS A 1 142 ? 8.859 -19.141 7.93 1 95.81 142 HIS A C 1
ATOM 1122 O O . HIS A 1 142 ? 9.961 -18.625 7.75 1 95.81 142 HIS A O 1
ATOM 1128 N N . THR A 1 143 ? 8.328 -20.172 7.23 1 96.19 143 THR A N 1
ATOM 1129 C CA . THR A 1 143 ? 9.102 -20.719 6.121 1 96.19 143 THR A CA 1
ATOM 1130 C C . THR A 1 143 ? 9.32 -19.656 5.043 1 96.19 143 THR A C 1
ATOM 1132 O O . THR A 1 143 ? 10.43 -19.5 4.535 1 96.19 143 THR A O 1
ATOM 1135 N N . VAL A 1 144 ? 8.273 -18.938 4.727 1 97.12 144 VAL A N 1
ATOM 1136 C CA . VAL A 1 144 ? 8.359 -17.891 3.723 1 97.12 144 VAL A CA 1
ATOM 1137 C C . VAL A 1 144 ? 9.406 -16.859 4.145 1 97.12 144 VAL A C 1
ATOM 1139 O O . VAL A 1 144 ? 10.281 -16.5 3.357 1 97.12 144 VAL A O 1
ATOM 1142 N N . GLN A 1 145 ? 9.367 -16.469 5.402 1 96.38 145 GLN A N 1
ATOM 1143 C CA . GLN A 1 145 ? 10.289 -15.445 5.898 1 96.38 145 GLN A CA 1
ATOM 1144 C C . GLN A 1 145 ? 11.727 -15.938 5.852 1 96.38 145 GLN A C 1
ATOM 1146 O O . GLN A 1 145 ? 12.641 -15.188 5.496 1 96.38 145 GLN A O 1
ATOM 1151 N N . ARG A 1 146 ? 11.914 -17.141 6.234 1 95.75 146 ARG A N 1
ATOM 1152 C CA . ARG A 1 146 ? 13.258 -17.719 6.199 1 95.75 146 ARG A CA 1
ATOM 1153 C C . ARG A 1 146 ? 13.805 -17.734 4.777 1 95.75 146 ARG A C 1
ATOM 1155 O O . ARG A 1 146 ? 14.977 -17.438 4.559 1 95.75 146 ARG A O 1
ATOM 1162 N N . LEU A 1 147 ? 12.984 -18.141 3.857 1 95.94 147 LEU A N 1
ATOM 1163 C CA . LEU A 1 147 ? 13.398 -18.188 2.459 1 95.94 147 LEU A CA 1
ATOM 1164 C C . LEU A 1 147 ? 13.734 -16.797 1.945 1 95.94 147 LEU A C 1
ATOM 1166 O O . LEU A 1 147 ? 14.703 -16.609 1.209 1 95.94 147 LEU A O 1
ATOM 1170 N N . ILE A 1 148 ? 12.922 -15.828 2.34 1 95.56 148 ILE A N 1
ATOM 1171 C CA . ILE A 1 148 ? 13.156 -14.445 1.961 1 95.56 148 ILE A CA 1
ATOM 1172 C C . ILE A 1 148 ? 14.508 -13.984 2.504 1 95.56 148 ILE A C 1
ATOM 1174 O O . ILE A 1 148 ? 15.328 -13.422 1.768 1 95.56 148 ILE A O 1
ATOM 1178 N N . ASN A 1 149 ? 14.719 -14.234 3.775 1 95.06 149 ASN A N 1
ATOM 1179 C CA . ASN A 1 149 ? 15.961 -13.828 4.414 1 95.06 149 ASN A CA 1
ATOM 1180 C C . ASN A 1 149 ? 17.172 -14.453 3.734 1 95.06 149 ASN A C 1
ATOM 1182 O O . ASN A 1 149 ? 18.172 -13.773 3.482 1 95.06 149 ASN A O 1
ATOM 1186 N N . HIS A 1 150 ? 17.062 -15.695 3.402 1 94.12 150 HIS A N 1
ATOM 1187 C CA . HIS A 1 150 ? 18.141 -16.391 2.738 1 94.12 150 HIS A CA 1
ATOM 1188 C C . HIS A 1 150 ? 18.391 -15.836 1.342 1 94.12 150 HIS A C 1
ATOM 1190 O O . HIS A 1 150 ? 19.547 -15.57 0.97 1 94.12 150 HIS A O 1
ATOM 1196 N N . ALA A 1 151 ? 17.328 -15.656 0.628 1 93.19 151 ALA A N 1
ATOM 1197 C CA . ALA A 1 151 ? 17.438 -15.141 -0.732 1 93.19 151 ALA A CA 1
ATOM 1198 C C . ALA A 1 151 ? 18.016 -13.727 -0.733 1 93.19 151 ALA A C 1
ATOM 1200 O O . ALA A 1 151 ? 18.797 -13.367 -1.617 1 93.19 151 ALA A O 1
ATOM 1201 N N . ALA A 1 152 ? 17.625 -12.945 0.209 1 92.62 152 ALA A N 1
ATOM 1202 C CA . ALA A 1 152 ? 18.109 -11.57 0.319 1 92.62 152 ALA A CA 1
ATOM 1203 C C . ALA A 1 152 ? 19.609 -11.539 0.587 1 92.62 152 ALA A C 1
ATOM 1205 O O . ALA A 1 152 ? 20.328 -10.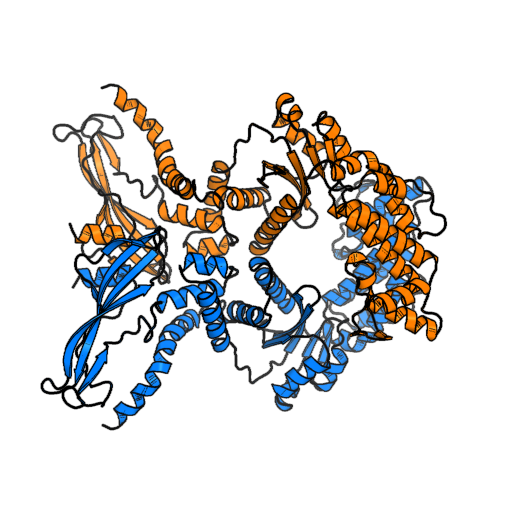703 0.04 1 92.62 152 ALA A O 1
ATOM 1206 N N . LYS A 1 153 ? 20.031 -12.422 1.455 1 89.12 153 LYS A N 1
ATOM 1207 C CA . LYS A 1 153 ? 21.469 -12.516 1.754 1 89.12 153 LYS A CA 1
ATOM 1208 C C . LYS A 1 153 ? 22.266 -12.844 0.499 1 89.12 153 LYS A C 1
ATOM 1210 O O . LYS A 1 153 ? 23.328 -12.266 0.269 1 89.12 153 LYS A O 1
ATOM 1215 N N . GLU A 1 154 ? 21.656 -13.656 -0.29 1 85.69 154 GLU A N 1
ATOM 1216 C CA . GLU A 1 154 ? 22.328 -14.062 -1.522 1 85.69 154 GLU A CA 1
ATOM 1217 C C . GLU A 1 154 ? 22.281 -12.945 -2.562 1 85.69 154 GLU A C 1
ATOM 1219 O O . GLU A 1 154 ? 23.203 -12.812 -3.373 1 85.69 154 GLU A O 1
ATOM 1224 N N . ALA A 1 155 ? 21.219 -12.219 -2.533 1 83.56 155 ALA A N 1
ATOM 1225 C CA . ALA A 1 155 ? 21.031 -11.172 -3.533 1 83.56 155 ALA A CA 1
ATOM 1226 C C . ALA A 1 155 ? 21.75 -9.891 -3.131 1 83.56 155 ALA A C 1
ATOM 1228 O O . ALA A 1 155 ? 21.859 -8.953 -3.93 1 83.56 155 ALA A O 1
ATOM 1229 N N . SER A 1 156 ? 22.172 -9.828 -1.949 1 77 156 SER A N 1
ATOM 1230 C CA . SER A 1 156 ? 22.828 -8.625 -1.471 1 77 156 SER A CA 1
ATOM 1231 C C . SER A 1 156 ? 24.188 -8.438 -2.145 1 77 156 SER A C 1
ATOM 1233 O O . SER A 1 156 ? 25.031 -9.336 -2.117 1 77 156 SER A O 1
ATOM 1235 N N . PRO A 1 157 ? 24.156 -7.391 -3.074 1 60.78 157 PRO A N 1
ATOM 1236 C CA . PRO A 1 157 ? 25.453 -7.191 -3.727 1 60.78 157 PRO A CA 1
ATOM 1237 C C . PRO A 1 157 ? 26.578 -6.891 -2.734 1 60.78 157 PRO A C 1
ATOM 1239 O O . PRO A 1 157 ? 26.328 -6.293 -1.685 1 60.78 157 PRO A O 1
ATOM 1242 N N . PHE A 1 158 ? 27.609 -7.637 -2.695 1 57.88 158 PHE A N 1
ATOM 1243 C CA . PHE A 1 158 ? 28.812 -7.168 -2.025 1 57.88 158 PHE A CA 1
ATOM 1244 C C . PHE A 1 158 ? 29.406 -5.969 -2.754 1 57.88 158 PHE A C 1
ATOM 1246 O O . PHE A 1 158 ? 30.109 -6.129 -3.752 1 57.88 158 PHE A O 1
ATOM 1253 N N . TYR A 1 159 ? 28.625 -4.781 -2.672 1 59.59 159 TYR A N 1
ATOM 1254 C CA . TYR A 1 159 ? 29.219 -3.697 -3.439 1 59.59 159 TYR A CA 1
ATOM 1255 C C . TYR A 1 159 ? 30.547 -3.254 -2.809 1 59.59 159 TYR A C 1
ATOM 1257 O O . TYR A 1 159 ? 30.547 -2.701 -1.705 1 59.59 159 TYR A O 1
ATOM 1265 N N . ASN A 1 160 ? 31.578 -3.803 -3.275 1 64.69 160 ASN A N 1
ATOM 1266 C CA . ASN A 1 160 ? 32.906 -3.35 -2.844 1 64.69 160 ASN A CA 1
ATOM 1267 C C . ASN A 1 160 ? 33.25 -1.991 -3.441 1 64.69 160 ASN A C 1
ATOM 1269 O O . ASN A 1 160 ? 34.25 -1.388 -3.074 1 64.69 160 ASN A O 1
ATOM 1273 N N . ASP A 1 161 ? 32.344 -1.425 -4.293 1 84.44 161 ASP A N 1
ATOM 1274 C CA . ASP A 1 161 ? 32.719 -0.146 -4.883 1 84.44 161 ASP A CA 1
ATOM 1275 C C . ASP A 1 161 ? 31.562 0.837 -4.871 1 84.44 161 ASP A C 1
ATOM 1277 O O . ASP A 1 161 ? 30.391 0.427 -4.863 1 84.44 161 ASP A O 1
ATOM 1281 N N . LEU A 1 162 ? 31.875 2.074 -4.734 1 93.94 162 LEU A N 1
ATOM 1282 C CA . LEU A 1 162 ? 30.906 3.166 -4.781 1 93.94 162 LEU A CA 1
ATOM 1283 C C . LEU A 1 162 ? 30.859 3.789 -6.172 1 93.94 162 LEU A C 1
ATOM 1285 O O . LEU A 1 162 ? 31.906 4.02 -6.789 1 93.94 162 LEU A O 1
ATOM 1289 N N . PRO A 1 163 ? 29.703 4.012 -6.656 1 95 163 PRO A N 1
ATOM 1290 C CA . PRO A 1 163 ? 29.609 4.742 -7.922 1 95 163 PRO A CA 1
ATOM 1291 C C . PRO A 1 163 ? 30 6.215 -7.785 1 95 163 PRO A C 1
ATOM 1293 O O . PRO A 1 163 ? 30.109 6.727 -6.668 1 95 163 PRO A O 1
ATOM 1296 N N . SER A 1 164 ? 30.141 6.926 -8.891 1 97.19 164 SER A N 1
ATOM 1297 C CA . SER A 1 164 ? 30.609 8.305 -8.922 1 97.19 164 SER A CA 1
ATOM 1298 C C . SER A 1 164 ? 29.531 9.273 -8.445 1 97.19 164 SER A C 1
ATOM 1300 O O . SER A 1 164 ? 29.844 10.359 -7.949 1 97.19 164 SER A O 1
ATOM 1302 N N . HIS A 1 165 ? 28.297 8.828 -8.594 1 98.19 165 HIS A N 1
ATOM 1303 C CA . HIS A 1 165 ? 27.203 9.727 -8.266 1 98.19 165 HIS A CA 1
ATOM 1304 C C . HIS A 1 165 ? 26.203 9.055 -7.328 1 98.19 165 HIS A C 1
ATOM 1306 O O . HIS A 1 165 ? 25.609 8.031 -7.672 1 98.19 165 HIS A O 1
ATOM 1312 N N . LEU A 1 166 ? 26.031 9.664 -6.164 1 97.88 166 LEU A N 1
ATOM 1313 C CA . LEU A 1 166 ? 25.188 9.078 -5.129 1 97.88 166 LEU A CA 1
ATOM 1314 C C . LEU A 1 166 ? 24 9.992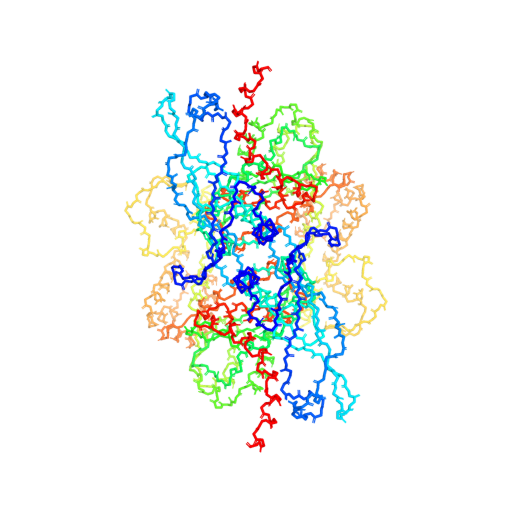 -4.805 1 97.88 166 LEU A C 1
ATOM 1316 O O . LEU A 1 166 ? 24.047 11.195 -5.086 1 97.88 166 LEU A O 1
ATOM 1320 N N . SER A 1 167 ? 22.969 9.398 -4.293 1 97.88 167 SER A N 1
ATOM 1321 C CA . SER A 1 167 ? 21.812 10.109 -3.732 1 97.88 167 SER A CA 1
ATOM 1322 C C . SER A 1 167 ? 21.5 9.617 -2.324 1 97.88 167 SER A C 1
ATOM 1324 O O . SER A 1 167 ? 21.484 8.414 -2.068 1 97.88 167 SER A O 1
ATOM 1326 N N . PHE A 1 168 ? 21.328 10.609 -1.425 1 97.5 168 PHE A N 1
ATOM 1327 C CA . PHE A 1 168 ? 21.016 10.312 -0.035 1 97.5 168 PHE A CA 1
ATOM 1328 C C . PHE A 1 168 ? 19.578 10.734 0.289 1 97.5 168 PHE A C 1
ATOM 1330 O O . PHE A 1 168 ? 19.125 11.781 -0.159 1 97.5 168 PHE A O 1
ATOM 1337 N N . ASP A 1 169 ? 18.891 9.938 0.987 1 95.81 169 ASP A N 1
ATOM 1338 C CA . ASP A 1 169 ? 17.578 10.32 1.501 1 95.81 169 ASP A CA 1
ATOM 1339 C C . ASP A 1 169 ? 17.156 9.422 2.664 1 95.81 169 ASP A C 1
ATOM 1341 O O . ASP A 1 169 ? 17.922 8.539 3.074 1 95.81 169 ASP A O 1
ATOM 1345 N N . GLU A 1 170 ? 16.094 9.789 3.258 1 94.81 170 GLU A N 1
ATOM 1346 C CA . GLU A 1 170 ? 15.547 9.016 4.371 1 94.81 170 GLU A CA 1
ATOM 1347 C C . GLU A 1 170 ? 14.125 8.547 4.066 1 94.81 170 GLU A C 1
ATOM 1349 O O . GLU A 1 170 ? 13.438 9.141 3.234 1 94.81 170 GLU A O 1
ATOM 1354 N N . PHE A 1 171 ? 13.773 7.426 4.586 1 91.62 171 PHE A N 1
ATOM 1355 C CA . PHE A 1 171 ? 12.391 6.973 4.477 1 91.62 171 PHE A CA 1
ATOM 1356 C C . PHE A 1 171 ? 11.914 6.387 5.797 1 91.62 171 PHE A C 1
ATOM 1358 O O . PHE A 1 171 ? 12.711 5.895 6.594 1 91.62 171 PHE A O 1
ATOM 1365 N N . LYS A 1 172 ? 10.641 6.496 5.996 1 89.19 172 LYS A N 1
ATOM 1366 C CA . LYS A 1 172 ? 10.016 6 7.219 1 89.19 172 LYS A CA 1
ATOM 1367 C C . LYS A 1 172 ? 9.727 4.504 7.121 1 89.19 172 LYS A C 1
ATOM 1369 O O . LYS A 1 172 ? 9.133 4.039 6.141 1 89.19 172 LYS A O 1
ATOM 1374 N N . TYR A 1 173 ? 10.141 3.732 8.141 1 83.5 173 TYR A N 1
ATOM 1375 C CA . TYR A 1 173 ? 9.844 2.307 8.078 1 83.5 173 TYR A CA 1
ATOM 1376 C C . TYR A 1 173 ? 8.922 1.891 9.219 1 83.5 173 TYR A C 1
ATOM 1378 O O . TYR A 1 173 ? 8.328 0.812 9.188 1 83.5 173 TYR A O 1
ATOM 1386 N N . ARG A 1 174 ? 8.844 2.699 10.281 1 78.81 174 ARG A N 1
ATOM 1387 C CA . ARG A 1 174 ? 7.887 2.525 11.375 1 78.81 174 ARG A CA 1
ATOM 1388 C C . ARG A 1 174 ? 7.461 3.873 11.945 1 78.81 174 ARG A C 1
ATOM 1390 O O . ARG A 1 174 ? 8.07 4.902 11.641 1 78.81 174 ARG A O 1
ATOM 1397 N N . LYS A 1 175 ? 6.434 3.791 12.648 1 76 175 LYS A N 1
ATOM 1398 C CA . LYS A 1 175 ? 5.949 5.031 13.242 1 76 175 LYS A CA 1
ATOM 1399 C C . LYS A 1 175 ? 7.055 5.742 14.016 1 76 175 LYS A C 1
ATOM 1401 O O . LYS A 1 175 ? 7.617 5.18 14.961 1 76 175 LYS A O 1
ATOM 1406 N N . GLY A 1 176 ? 7.426 6.801 13.492 1 75.94 176 GLY A N 1
ATOM 1407 C CA . GLY A 1 176 ? 8.367 7.664 14.195 1 75.94 176 GLY A CA 1
ATOM 1408 C C . GLY A 1 176 ? 9.812 7.293 13.953 1 75.94 176 GLY A C 1
ATOM 1409 O O . GLY A 1 176 ? 10.719 7.852 14.578 1 75.94 176 GLY A O 1
ATOM 1410 N N . THR A 1 177 ? 10.023 6.277 13.141 1 85.25 177 THR A N 1
ATOM 1411 C CA . THR A 1 177 ? 11.398 5.848 12.922 1 85.25 177 THR A CA 1
ATOM 1412 C C . THR A 1 177 ? 11.766 5.957 11.445 1 85.25 177 THR A C 1
ATOM 1414 O O . THR A 1 177 ? 10.977 5.574 10.57 1 85.25 177 THR A O 1
ATOM 1417 N N . LEU A 1 178 ? 12.953 6.531 11.203 1 90.5 178 LEU A N 1
ATOM 1418 C CA . LEU A 1 178 ? 13.445 6.742 9.844 1 90.5 178 LEU A CA 1
ATOM 1419 C C . LEU A 1 178 ? 14.703 5.922 9.578 1 90.5 178 LEU A C 1
ATOM 1421 O O . LEU A 1 178 ? 15.414 5.559 10.516 1 90.5 178 LEU A O 1
ATOM 1425 N N . ALA A 1 179 ? 14.891 5.547 8.391 1 93 179 ALA A N 1
ATOM 1426 C CA . ALA A 1 179 ? 16.109 4.898 7.918 1 93 179 ALA A CA 1
ATOM 1427 C C . ALA A 1 179 ? 16.766 5.715 6.812 1 93 179 ALA A C 1
ATOM 1429 O O . ALA A 1 179 ? 16.109 6.465 6.098 1 93 179 ALA A O 1
ATOM 1430 N N . PHE A 1 180 ? 18.094 5.609 6.812 1 94.94 180 PHE A N 1
ATOM 1431 C CA . PHE A 1 180 ? 18.891 6.254 5.777 1 94.94 180 PHE A CA 1
ATOM 1432 C C . PHE A 1 180 ? 19.203 5.281 4.645 1 94.94 180 PHE A C 1
ATOM 1434 O O . PHE A 1 180 ? 19.5 4.109 4.891 1 94.94 180 PHE A O 1
ATOM 1441 N N . ASP A 1 181 ? 19.047 5.746 3.428 1 95.38 181 ASP A N 1
ATOM 1442 C CA . ASP A 1 181 ? 19.469 4.914 2.311 1 95.38 181 ASP A CA 1
ATOM 1443 C C . ASP A 1 181 ? 20.219 5.734 1.27 1 95.38 181 ASP A C 1
ATOM 1445 O O . ASP A 1 181 ? 20.109 6.961 1.24 1 95.38 181 ASP A O 1
ATOM 1449 N N . TYR A 1 182 ? 21.031 5.129 0.519 1 96.25 182 TYR A N 1
ATOM 1450 C CA . TYR A 1 182 ? 21.781 5.758 -0.56 1 96.25 182 TYR A CA 1
ATOM 1451 C C . TYR A 1 182 ? 21.781 4.879 -1.806 1 96.25 182 TYR A C 1
ATOM 1453 O O . TYR A 1 182 ? 21.812 3.65 -1.707 1 96.25 182 TYR A O 1
ATOM 1461 N N . ILE A 1 183 ? 21.719 5.523 -2.941 1 96.38 183 ILE A N 1
ATOM 1462 C CA . ILE A 1 183 ? 21.562 4.801 -4.199 1 96.38 183 ILE A CA 1
ATOM 1463 C C . ILE A 1 183 ? 22.547 5.344 -5.23 1 96.38 183 ILE A C 1
ATOM 1465 O O . ILE A 1 183 ? 23.172 6.387 -5.012 1 96.38 183 ILE A O 1
ATOM 1469 N N . ASN A 1 184 ? 22.719 4.57 -6.285 1 95.94 184 ASN A N 1
ATOM 1470 C CA . ASN A 1 184 ? 23.359 5.086 -7.492 1 95.94 184 ASN A CA 1
ATOM 1471 C C . ASN A 1 184 ? 22.469 6.098 -8.211 1 95.94 184 ASN A C 1
ATOM 1473 O O . ASN A 1 184 ? 21.406 5.746 -8.711 1 95.94 184 ASN A O 1
ATOM 1477 N N . ALA A 1 185 ? 22.891 7.309 -8.227 1 97.06 185 ALA A N 1
ATOM 1478 C CA . ALA A 1 185 ? 22.078 8.383 -8.773 1 97.06 185 ALA A CA 1
ATOM 1479 C C . ALA A 1 185 ? 21.797 8.156 -10.258 1 97.06 185 ALA A C 1
ATOM 1481 O O . ALA A 1 185 ? 20.781 8.609 -10.781 1 97.06 185 ALA A O 1
ATOM 1482 N N . GLU A 1 186 ? 22.609 7.457 -10.945 1 95.25 186 GLU A N 1
ATOM 1483 C CA . GLU A 1 186 ? 22.469 7.23 -12.383 1 95.25 186 GLU A CA 1
ATOM 1484 C C . GLU A 1 186 ? 21.5 6.094 -12.68 1 95.25 186 GLU A C 1
ATOM 1486 O O . GLU A 1 186 ? 20.625 6.223 -13.539 1 95.25 186 GLU A O 1
ATOM 1491 N N . THR A 1 187 ? 21.625 5.016 -11.906 1 93.25 187 THR A N 1
ATOM 1492 C CA . THR A 1 187 ? 20.875 3.812 -12.25 1 93.25 187 THR A CA 1
ATOM 1493 C C . THR A 1 187 ? 19.656 3.652 -11.344 1 93.25 187 THR A C 1
ATOM 1495 O O . THR A 1 187 ? 18.719 2.926 -11.68 1 93.25 187 THR A O 1
ATOM 1498 N N . GLY A 1 188 ? 19.734 4.219 -10.148 1 94.31 188 GLY A N 1
ATOM 1499 C CA . GLY A 1 188 ? 18.656 4.062 -9.188 1 94.31 188 GLY A CA 1
ATOM 1500 C C . GLY A 1 188 ? 18.812 2.85 -8.297 1 94.31 188 GLY A C 1
ATOM 1501 O O . GLY A 1 188 ? 18 2.615 -7.402 1 94.31 188 GLY A O 1
ATOM 1502 N N . ARG A 1 189 ? 19.922 2.182 -8.484 1 92.69 189 ARG A N 1
ATOM 1503 C CA . ARG A 1 189 ? 20.172 0.97 -7.707 1 92.69 189 ARG A CA 1
ATOM 1504 C C . ARG A 1 189 ? 20.438 1.301 -6.242 1 92.69 189 ARG A C 1
ATOM 1506 O O . ARG A 1 189 ? 21.234 2.178 -5.93 1 92.69 189 ARG A O 1
ATOM 1513 N N . ILE A 1 190 ? 19.797 0.573 -5.375 1 93.5 190 ILE A N 1
ATOM 1514 C CA . ILE A 1 190 ? 20 0.776 -3.947 1 93.5 190 ILE A CA 1
ATOM 1515 C C . ILE A 1 190 ? 21.344 0.158 -3.527 1 93.5 190 ILE A C 1
ATOM 1517 O O . ILE A 1 190 ? 21.578 -1.024 -3.775 1 93.5 190 ILE A O 1
ATOM 1521 N N . LEU A 1 191 ? 22.141 0.911 -2.883 1 93.44 191 LEU A N 1
ATOM 1522 C CA . LEU A 1 191 ? 23.453 0.446 -2.48 1 93.44 191 LEU A CA 1
ATOM 1523 C C . LEU A 1 191 ? 23.469 0.053 -1.008 1 93.44 191 LEU A C 1
ATOM 1525 O O . LEU A 1 191 ? 24.203 -0.853 -0.609 1 93.44 191 LEU A O 1
ATOM 1529 N N . GLY A 1 192 ? 22.641 0.742 -0.23 1 92.12 192 GLY A N 1
ATOM 1530 C CA . GLY A 1 192 ? 22.609 0.42 1.188 1 92.12 192 GLY A CA 1
ATOM 1531 C C . GLY A 1 192 ? 21.469 1.099 1.925 1 92.12 192 GLY A C 1
ATOM 1532 O O . GLY A 1 192 ? 20.984 2.146 1.495 1 92.12 192 GLY A O 1
ATOM 1533 N N . ILE A 1 193 ? 21.078 0.489 2.967 1 93.12 193 ILE A N 1
ATOM 1534 C CA . ILE A 1 193 ? 20.062 1.004 3.895 1 93.12 193 ILE A CA 1
ATOM 1535 C C . ILE A 1 193 ? 20.594 0.925 5.324 1 93.12 193 ILE A C 1
ATOM 1537 O O . ILE A 1 193 ? 21.078 -0.127 5.758 1 93.12 193 ILE A O 1
ATOM 1541 N N . VAL A 1 194 ? 20.562 2.02 5.992 1 92.5 194 VAL A N 1
ATOM 1542 C CA . VAL A 1 194 ? 21.109 2.113 7.34 1 92.5 194 VAL A CA 1
ATOM 1543 C C . VAL A 1 194 ? 20 2.41 8.336 1 92.5 194 VAL A C 1
ATOM 1545 O O . VAL A 1 194 ? 19.203 3.342 8.141 1 92.5 194 VAL A O 1
ATOM 1548 N N . PRO A 1 195 ? 19.953 1.553 9.414 1 90.06 195 PRO A N 1
ATOM 1549 C CA . PRO A 1 195 ? 18.938 1.833 10.438 1 90.06 195 PRO A CA 1
ATOM 1550 C C . PRO A 1 195 ? 19.281 3.072 11.266 1 90.06 195 PRO A C 1
ATOM 1552 O O . PRO A 1 195 ? 20 2.98 12.258 1 90.06 195 PRO A O 1
ATOM 1555 N N . GLY A 1 196 ? 18.75 4.211 10.914 1 90.19 196 GLY A N 1
ATOM 1556 C CA . GLY A 1 196 ? 19 5.477 11.586 1 90.19 196 GLY A CA 1
ATOM 1557 C C . GLY A 1 196 ? 19.422 6.586 10.641 1 90.19 196 GLY A C 1
ATOM 1558 O O . GLY A 1 196 ? 19.844 6.32 9.516 1 90.19 196 GLY A O 1
ATOM 1559 N N . THR A 1 197 ? 19.375 7.824 11.172 1 91.69 197 THR A N 1
ATOM 1560 C CA . THR A 1 197 ? 19.641 8.953 10.281 1 91.69 197 THR A CA 1
ATOM 1561 C C . THR A 1 197 ? 20.688 9.883 10.883 1 91.69 197 THR A C 1
ATOM 1563 O O . THR A 1 197 ? 21.047 10.891 10.266 1 91.69 197 THR A O 1
ATOM 1566 N N . THR A 1 198 ? 21.203 9.555 12.062 1 92.19 198 THR A N 1
ATOM 1567 C CA . THR A 1 198 ? 22.156 10.438 12.703 1 92.19 198 THR A CA 1
ATOM 1568 C C . THR A 1 198 ? 23.516 10.375 12.008 1 92.19 198 THR A C 1
ATOM 1570 O O . THR A 1 198 ? 23.875 9.336 11.453 1 92.19 198 THR A O 1
ATOM 1573 N N . ASN A 1 199 ? 24.281 11.469 12.117 1 93.94 199 ASN A N 1
ATOM 1574 C CA . ASN A 1 199 ? 25.594 11.547 11.477 1 93.94 199 ASN A CA 1
ATOM 1575 C C . ASN A 1 199 ? 26.531 10.453 11.969 1 93.94 199 ASN A C 1
ATOM 1577 O O . ASN A 1 199 ? 27.281 9.875 11.195 1 93.94 199 ASN A O 1
ATOM 1581 N N . ILE A 1 200 ? 26.406 10.141 13.219 1 94.25 200 ILE A N 1
ATOM 1582 C CA . ILE A 1 200 ? 27.297 9.141 13.805 1 94.25 200 ILE A CA 1
ATOM 1583 C C . ILE A 1 200 ? 27.047 7.781 13.156 1 94.25 200 ILE A C 1
ATOM 1585 O O . ILE A 1 200 ? 27.984 7.094 12.758 1 94.25 200 ILE A O 1
ATOM 1589 N N . ILE A 1 201 ? 25.859 7.445 12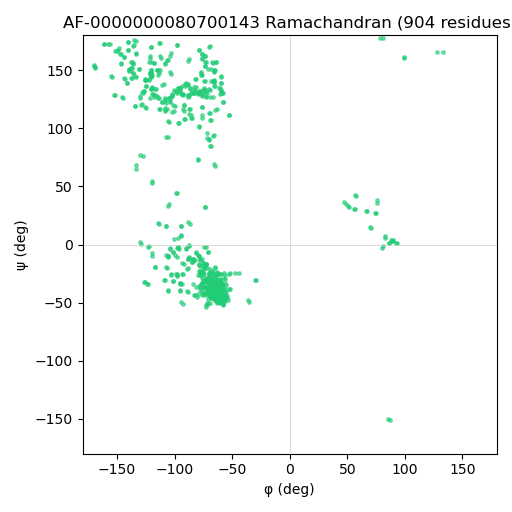.984 1 94.12 201 ILE A N 1
ATOM 1590 C CA . ILE A 1 201 ? 25.469 6.156 12.43 1 94.12 201 ILE A CA 1
ATOM 1591 C C . ILE A 1 201 ? 25.875 6.094 10.953 1 94.12 201 ILE A C 1
ATOM 1593 O O . ILE A 1 201 ? 26.422 5.086 10.492 1 94.12 201 ILE A O 1
ATOM 1597 N N . ILE A 1 202 ? 25.688 7.125 10.25 1 94.81 202 ILE A N 1
ATOM 1598 C CA . ILE A 1 202 ? 25.984 7.195 8.82 1 94.81 202 ILE A CA 1
ATOM 1599 C C . ILE A 1 202 ? 27.5 7.121 8.609 1 94.81 202 ILE A C 1
ATOM 1601 O O . ILE A 1 202 ? 27.984 6.367 7.758 1 94.81 202 ILE A O 1
ATOM 1605 N N . LYS A 1 203 ? 28.234 7.898 9.406 1 96 203 LYS A N 1
ATOM 1606 C CA . LYS A 1 203 ? 29.688 7.895 9.305 1 96 203 LYS A CA 1
ATOM 1607 C C . LYS A 1 203 ? 30.266 6.5 9.57 1 96 203 LYS A C 1
ATOM 1609 O O . LYS A 1 203 ? 31.109 6.016 8.812 1 96 203 LYS A O 1
ATOM 1614 N N . ARG A 1 204 ? 29.766 5.867 10.602 1 95.5 204 ARG A N 1
ATOM 1615 C CA . ARG A 1 204 ? 30.219 4.527 10.938 1 95.5 204 ARG A CA 1
ATOM 1616 C C . ARG A 1 204 ? 29.969 3.553 9.797 1 95.5 204 ARG A C 1
ATOM 1618 O O . ARG A 1 204 ? 30.812 2.721 9.477 1 95.5 204 ARG A O 1
ATOM 1625 N N . HIS A 1 205 ? 28.859 3.666 9.195 1 94.31 205 HIS A N 1
ATOM 1626 C CA . HIS A 1 205 ? 28.484 2.785 8.094 1 94.31 205 HIS A CA 1
ATOM 1627 C C . HIS A 1 205 ? 29.453 2.924 6.926 1 94.31 205 HIS A C 1
ATOM 1629 O O . HIS A 1 205 ? 29.984 1.927 6.438 1 94.31 205 HIS A O 1
ATOM 1635 N N . PHE A 1 206 ? 29.75 4.105 6.52 1 95.62 206 PHE A N 1
ATOM 1636 C CA . PHE A 1 206 ? 30.578 4.32 5.328 1 95.62 206 PHE A CA 1
ATOM 1637 C C . PHE A 1 206 ? 32.031 4.008 5.609 1 95.62 206 PHE A C 1
ATOM 1639 O O . PHE A 1 206 ? 32.75 3.463 4.758 1 95.62 206 PHE A O 1
ATOM 1646 N N . ILE A 1 207 ? 32.438 4.352 6.82 1 95.25 207 ILE A N 1
ATOM 1647 C CA . ILE A 1 207 ? 33.844 4.129 7.176 1 95.25 207 ILE A CA 1
ATOM 1648 C C . ILE A 1 207 ? 34.094 2.631 7.289 1 95.25 207 ILE A C 1
ATOM 1650 O O . ILE A 1 207 ? 35.156 2.152 6.883 1 95.25 207 ILE A O 1
ATOM 1654 N N . SER A 1 208 ? 33.188 1.916 7.82 1 92.94 208 SER A N 1
ATOM 1655 C CA . SER A 1 208 ? 33.344 0.482 8.023 1 92.94 208 SER A CA 1
ATOM 1656 C C . SER A 1 208 ? 33.219 -0.284 6.715 1 92.94 208 SER A C 1
ATOM 1658 O O . SER A 1 208 ? 33.844 -1.337 6.539 1 92.94 208 SER A O 1
ATOM 1660 N N . ARG A 1 209 ? 32.625 0.227 5.715 1 91.62 209 ARG A N 1
ATOM 1661 C CA . ARG A 1 209 ? 32.281 -0.553 4.531 1 91.62 209 ARG A CA 1
ATOM 1662 C C . ARG A 1 209 ? 33.156 -0.167 3.34 1 91.62 209 ARG A C 1
ATOM 1664 O O . ARG A 1 209 ? 33.375 -0.981 2.443 1 91.62 209 ARG A O 1
ATOM 1671 N N . TYR A 1 210 ? 33.531 1.114 3.396 1 94.19 210 TYR A N 1
ATOM 1672 C CA . TYR A 1 210 ? 34.25 1.595 2.221 1 94.19 210 TYR A CA 1
ATOM 1673 C C . TYR A 1 210 ? 35.594 2.223 2.613 1 94.19 210 TYR A C 1
ATOM 1675 O O . TYR A 1 210 ? 35.656 2.986 3.58 1 94.19 210 TYR A O 1
ATOM 1683 N N . SER A 1 211 ? 36.562 1.935 1.733 1 93.62 211 SER A N 1
ATOM 1684 C CA . SER A 1 211 ? 37.875 2.518 1.957 1 93.62 211 SER A CA 1
ATOM 1685 C C . SER A 1 211 ? 37.906 3.992 1.569 1 93.62 211 SER A C 1
ATOM 1687 O O . SER A 1 211 ? 37 4.48 0.902 1 93.62 211 SER A O 1
ATOM 1689 N N . ILE A 1 212 ? 38.906 4.664 2.023 1 94.19 212 ILE A N 1
ATOM 1690 C CA . ILE A 1 212 ? 39.062 6.078 1.708 1 94.19 212 ILE A CA 1
ATOM 1691 C C . ILE A 1 212 ? 39.219 6.258 0.199 1 94.19 212 ILE A C 1
ATOM 1693 O O . ILE A 1 212 ? 38.75 7.242 -0.367 1 94.19 212 ILE A O 1
ATOM 1697 N N . LYS A 1 213 ? 39.844 5.273 -0.368 1 94.19 213 LYS A N 1
ATOM 1698 C CA . LYS A 1 213 ? 40.031 5.312 -1.816 1 94.19 213 LYS A CA 1
ATOM 1699 C C . LYS A 1 213 ? 38.688 5.266 -2.539 1 94.19 213 LYS A C 1
ATOM 1701 O O . LYS A 1 213 ? 38.438 6.035 -3.473 1 94.19 213 LYS A O 1
ATOM 1706 N N . GLU A 1 214 ? 37.875 4.434 -2.061 1 94.06 214 GLU A N 1
ATOM 1707 C CA . GLU A 1 214 ? 36.562 4.285 -2.656 1 94.06 214 GLU A CA 1
ATOM 1708 C C . GLU A 1 214 ? 35.719 5.535 -2.428 1 94.06 214 GLU A C 1
ATOM 1710 O O . GLU A 1 214 ? 35 5.988 -3.334 1 94.06 214 GLU A O 1
ATOM 1715 N N . ARG A 1 215 ? 35.812 6.102 -1.298 1 96.69 215 ARG A N 1
ATOM 1716 C CA . ARG A 1 215 ? 35.031 7.293 -0.959 1 96.69 215 ARG A CA 1
ATOM 1717 C C . ARG A 1 215 ? 35.531 8.508 -1.742 1 96.69 215 ARG A C 1
ATOM 1719 O O . ARG A 1 215 ? 34.719 9.375 -2.107 1 96.69 215 ARG A O 1
ATOM 1726 N N . ASN A 1 216 ? 36.75 8.477 -2.102 1 96.56 216 ASN A N 1
ATOM 1727 C CA . ASN A 1 216 ? 37.344 9.578 -2.861 1 96.56 216 ASN A CA 1
ATOM 1728 C C . ASN A 1 216 ? 36.938 9.523 -4.332 1 96.56 216 ASN A C 1
ATOM 1730 O O . ASN A 1 216 ? 37.094 10.492 -5.066 1 96.56 216 ASN A O 1
ATOM 1734 N N . GLN A 1 217 ? 36.406 8.445 -4.715 1 95.69 217 GLN A N 1
ATOM 1735 C CA . GLN A 1 217 ? 36 8.297 -6.109 1 95.69 217 GLN A CA 1
ATOM 1736 C C . GLN A 1 217 ? 34.625 8.898 -6.348 1 95.69 217 GLN A C 1
ATOM 1738 O O . GLN A 1 217 ? 34.219 9.102 -7.492 1 95.69 217 GLN A O 1
ATOM 1743 N N . VAL A 1 218 ? 33.938 9.188 -5.344 1 98.06 218 VAL A N 1
ATOM 1744 C CA . VAL A 1 218 ? 32.625 9.766 -5.469 1 98.06 218 VAL A CA 1
ATOM 1745 C C . VAL A 1 218 ? 32.719 11.219 -5.918 1 98.06 218 VAL A C 1
ATOM 1747 O O . VAL A 1 218 ? 33.469 12 -5.332 1 98.06 218 VAL A O 1
ATOM 1750 N N . LYS A 1 219 ? 31.906 11.578 -6.902 1 98.25 219 LYS A N 1
ATOM 1751 C CA . LYS A 1 219 ? 32.031 12.906 -7.496 1 98.25 219 LYS A CA 1
ATOM 1752 C C . LYS A 1 219 ? 30.891 13.812 -7.031 1 98.25 219 LYS A C 1
ATOM 1754 O O . LYS A 1 219 ? 31.094 15.016 -6.832 1 98.25 219 LYS A O 1
ATOM 1759 N N . THR A 1 220 ? 29.719 13.195 -6.953 1 98.31 220 THR A N 1
ATOM 1760 C CA . THR A 1 220 ? 28.594 14.031 -6.543 1 98.31 220 THR A CA 1
ATOM 1761 C C . THR A 1 220 ? 27.672 13.273 -5.582 1 98.31 220 THR A C 1
ATOM 1763 O O . THR A 1 220 ? 27.578 12.047 -5.652 1 98.31 220 THR A O 1
ATOM 1766 N N . ILE A 1 221 ? 27.047 13.953 -4.719 1 98.19 221 ILE A N 1
ATOM 1767 C CA . ILE A 1 221 ? 26.031 13.422 -3.809 1 98.19 221 ILE A CA 1
ATOM 1768 C C . ILE A 1 221 ? 24.828 14.359 -3.781 1 98.19 221 ILE A C 1
ATOM 1770 O O . ILE A 1 221 ? 24.938 15.523 -3.406 1 98.19 221 ILE A O 1
ATOM 1774 N N . THR A 1 222 ? 23.688 13.859 -4.168 1 97.94 222 THR A N 1
ATOM 1775 C CA . THR A 1 222 ? 22.453 14.633 -4.184 1 97.94 222 THR A CA 1
ATOM 1776 C C . THR A 1 222 ? 21.688 14.445 -2.879 1 97.94 222 THR A C 1
ATOM 1778 O O . THR A 1 222 ? 21.469 13.32 -2.432 1 97.94 222 THR A O 1
ATOM 1781 N N . ILE A 1 223 ? 21.281 15.555 -2.252 1 97 223 ILE A N 1
ATOM 1782 C CA . ILE A 1 223 ? 20.562 15.492 -0.983 1 97 223 ILE A CA 1
ATOM 1783 C C . ILE A 1 223 ? 19.453 16.547 -0.959 1 97 223 ILE A C 1
ATOM 1785 O O . ILE A 1 223 ? 19.406 17.422 -1.832 1 97 223 ILE A O 1
ATOM 1789 N N . ASP A 1 224 ? 18.594 16.375 0.043 1 92.56 224 ASP A N 1
ATOM 1790 C CA . ASP A 1 224 ? 17.656 17.453 0.379 1 92.56 224 ASP A CA 1
ATOM 1791 C C . ASP A 1 224 ? 18.359 18.562 1.164 1 92.56 224 ASP A C 1
ATOM 1793 O O . ASP A 1 224 ? 19.281 18.297 1.927 1 92.56 224 ASP A O 1
ATOM 1797 N N . MET A 1 225 ? 17.938 19.75 1.01 1 86.25 225 MET A N 1
ATOM 1798 C CA . MET A 1 225 ? 18.547 20.922 1.632 1 86.25 225 MET A CA 1
ATOM 1799 C C . MET A 1 225 ? 18.453 20.844 3.152 1 86.25 225 MET A C 1
ATOM 1801 O O . MET A 1 225 ? 19.375 21.25 3.857 1 86.25 225 MET A O 1
ATOM 1805 N N . ASN A 1 226 ? 17.375 20.219 3.578 1 76.38 226 ASN A N 1
ATOM 1806 C CA . ASN A 1 226 ? 17.125 20.203 5.016 1 76.38 226 ASN A CA 1
ATOM 1807 C C . ASN A 1 226 ? 17.672 18.953 5.676 1 76.38 226 ASN A C 1
ATOM 1809 O O . ASN A 1 226 ? 17.5 18.734 6.875 1 76.38 226 ASN A O 1
ATOM 1813 N N . SER A 1 227 ? 18.5 18.453 4.809 1 76.31 227 SER A N 1
ATOM 1814 C CA . SER A 1 227 ? 19.078 17.25 5.395 1 76.31 227 SER A CA 1
ATOM 1815 C C . SER A 1 227 ? 20.297 17.578 6.25 1 76.31 227 SER A C 1
ATOM 1817 O O . SER A 1 227 ? 20.938 18.609 6.051 1 76.31 227 SER A O 1
ATOM 1819 N N . GLY A 1 228 ? 20.516 17.094 7.449 1 82.81 228 GLY A N 1
ATOM 1820 C CA . GLY A 1 228 ? 21.641 17.266 8.344 1 82.81 228 GLY A CA 1
ATOM 1821 C C . GLY A 1 228 ? 22.875 16.484 7.902 1 82.81 228 GLY A C 1
ATOM 1822 O O . GLY A 1 228 ? 23.719 16.141 8.727 1 82.81 228 GLY A O 1
ATOM 1823 N N . TYR A 1 229 ? 23 16.359 6.449 1 90.5 229 TYR A N 1
ATOM 1824 C CA . TYR A 1 229 ? 24.047 15.43 6.02 1 90.5 229 TYR A CA 1
ATOM 1825 C C . TYR A 1 229 ? 25.266 16.188 5.484 1 90.5 229 TYR A C 1
ATOM 1827 O O . TYR A 1 229 ? 26.312 15.594 5.23 1 90.5 229 TYR A O 1
ATOM 1835 N N . ILE A 1 230 ? 25.219 17.469 5.273 1 91.31 230 ILE A N 1
ATOM 1836 C CA . ILE A 1 230 ? 26.25 18.234 4.582 1 91.31 230 ILE A CA 1
ATOM 1837 C C . ILE A 1 230 ? 27.594 18.062 5.297 1 91.31 230 ILE A C 1
ATOM 1839 O O . ILE A 1 230 ? 28.594 17.734 4.672 1 91.31 230 ILE A O 1
ATOM 1843 N N . SER A 1 231 ? 27.578 18.297 6.57 1 91.06 231 SER A N 1
ATOM 1844 C CA . SER A 1 231 ? 28.812 18.172 7.324 1 91.06 231 SER A CA 1
ATOM 1845 C C . SER A 1 231 ? 29.375 16.766 7.254 1 91.06 231 SER A C 1
ATOM 1847 O O . SER A 1 231 ? 30.578 16.562 7.055 1 91.06 231 SER A O 1
ATOM 1849 N N . CYS A 1 232 ? 28.516 15.844 7.395 1 94 232 CYS A N 1
ATOM 1850 C CA . CYS A 1 232 ? 28.891 14.438 7.352 1 94 232 CYS A CA 1
ATOM 1851 C C . CYS A 1 232 ? 29.453 14.062 5.984 1 94 232 CYS A C 1
ATOM 1853 O O . CYS A 1 232 ? 30.453 13.344 5.891 1 94 232 CYS A O 1
ATOM 1855 N N . ILE A 1 233 ? 28.922 14.562 4.961 1 96.19 233 ILE A N 1
ATOM 1856 C CA . ILE A 1 233 ? 29.344 14.273 3.598 1 96.19 233 ILE A CA 1
ATOM 1857 C C . ILE A 1 233 ? 30.734 14.852 3.35 1 96.19 233 ILE A C 1
ATOM 1859 O O . ILE A 1 233 ? 31.594 14.188 2.768 1 96.19 233 ILE A O 1
ATOM 1863 N N . LYS A 1 234 ? 30.922 16.062 3.775 1 94.88 234 LYS A N 1
ATOM 1864 C CA . LYS A 1 234 ? 32.219 16.703 3.58 1 94.88 234 LYS A CA 1
ATOM 1865 C C . LYS A 1 234 ? 33.344 15.914 4.262 1 94.88 234 LYS A C 1
ATOM 1867 O O . LYS A 1 234 ? 34.469 15.836 3.742 1 94.88 234 LYS A O 1
ATOM 1872 N N . GLU A 1 235 ? 33 15.312 5.355 1 96.06 235 GLU A N 1
ATOM 1873 C CA . GLU A 1 235 ? 33.969 14.508 6.09 1 96.06 235 GLU A CA 1
ATOM 1874 C C . GLU A 1 235 ? 34.188 13.164 5.406 1 96.06 235 GLU A C 1
ATOM 1876 O O . GLU A 1 235 ? 35.344 12.742 5.234 1 96.06 235 GLU A O 1
ATOM 1881 N N . LEU A 1 236 ? 33.219 12.555 4.957 1 97.12 236 LEU A N 1
ATOM 1882 C CA . LEU A 1 236 ? 33.281 11.195 4.426 1 97.12 236 LEU A CA 1
ATOM 1883 C C . LEU A 1 236 ? 33.719 11.195 2.975 1 97.12 236 LEU A C 1
ATOM 1885 O O . LEU A 1 236 ? 34.438 10.281 2.539 1 97.12 236 LEU A O 1
ATOM 1889 N N . PHE A 1 237 ? 33.281 12.25 2.299 1 97.94 237 PHE A N 1
ATOM 1890 C CA . PHE A 1 237 ? 33.531 12.359 0.867 1 97.94 237 PHE A CA 1
ATOM 1891 C C . PHE A 1 237 ? 34.125 13.711 0.526 1 97.94 237 PHE A C 1
ATOM 1893 O O . PHE A 1 237 ? 33.5 14.531 -0.145 1 97.94 237 PHE A O 1
ATOM 1900 N N . PRO A 1 238 ? 35.281 13.883 0.764 1 96 238 PRO A N 1
ATOM 1901 C CA . PRO A 1 238 ? 35.906 15.211 0.646 1 96 238 PRO A CA 1
ATOM 1902 C C . PRO A 1 238 ? 35.969 15.711 -0.797 1 96 238 PRO A C 1
ATOM 1904 O O . PRO A 1 238 ? 35.969 16.922 -1.038 1 96 238 PRO A O 1
ATOM 1907 N N . LYS A 1 239 ? 35.938 14.812 -1.735 1 97.44 239 LYS A N 1
ATOM 1908 C CA . LYS A 1 239 ? 36.062 15.227 -3.129 1 97.44 239 LYS A CA 1
ATOM 1909 C C . LYS A 1 239 ? 34.719 15.352 -3.812 1 97.44 239 LYS A C 1
ATOM 1911 O O . LYS A 1 239 ? 34.625 15.766 -4.973 1 97.44 239 LYS A O 1
ATOM 1916 N N . ALA A 1 240 ? 33.719 15.055 -3.129 1 98.06 240 ALA A N 1
ATOM 1917 C CA . ALA A 1 240 ? 32.406 15.008 -3.754 1 98.06 240 ALA A CA 1
ATOM 1918 C C . ALA A 1 240 ? 31.734 16.375 -3.707 1 98.06 240 ALA A C 1
ATOM 1920 O O . ALA A 1 240 ? 31.812 17.078 -2.699 1 98.06 240 ALA A O 1
ATOM 1921 N N . ASP A 1 241 ? 31.094 16.766 -4.836 1 97.88 241 ASP A N 1
ATOM 1922 C CA . ASP A 1 241 ? 30.234 17.938 -4.863 1 97.88 241 ASP A CA 1
ATOM 1923 C C . ASP A 1 241 ? 28.828 17.609 -4.332 1 97.88 241 ASP A C 1
ATOM 1925 O O . ASP A 1 241 ? 28.25 16.594 -4.707 1 97.88 241 ASP A O 1
ATOM 1929 N N . ILE A 1 242 ? 28.375 18.438 -3.479 1 97.56 242 ILE A N 1
ATOM 1930 C CA . ILE A 1 242 ? 27.031 18.25 -2.943 1 97.56 242 ILE A CA 1
ATOM 1931 C C . ILE A 1 242 ? 26.016 18.922 -3.852 1 97.56 242 ILE A C 1
ATOM 1933 O O . ILE A 1 242 ? 26.172 20.094 -4.207 1 97.56 242 ILE A O 1
ATOM 1937 N N . ILE A 1 243 ? 25.016 18.188 -4.254 1 97.25 243 ILE A N 1
ATOM 1938 C CA . ILE A 1 243 ? 23.938 18.703 -5.09 1 97.25 243 ILE A CA 1
ATOM 1939 C C . ILE A 1 243 ? 22.656 18.812 -4.266 1 97.25 243 ILE A C 1
ATOM 1941 O O . ILE A 1 243 ? 22.219 17.844 -3.645 1 97.25 243 ILE A O 1
ATOM 1945 N N . ILE A 1 244 ? 22.062 20 -4.25 1 96.5 244 ILE A N 1
ATOM 1946 C CA . ILE A 1 244 ? 20.75 20.156 -3.627 1 96.5 244 ILE A CA 1
ATOM 1947 C C . ILE A 1 244 ? 19.656 19.797 -4.629 1 96.5 244 ILE A C 1
ATOM 1949 O O . ILE A 1 244 ? 19.656 20.297 -5.762 1 96.5 244 ILE A O 1
ATOM 1953 N N . ASP A 1 245 ? 18.781 19 -4.238 1 95.25 245 ASP A N 1
ATOM 1954 C CA . ASP A 1 245 ? 17.719 18.531 -5.121 1 95.25 245 ASP A CA 1
ATOM 1955 C C . ASP A 1 245 ? 16.891 19.703 -5.641 1 95.25 245 ASP A C 1
ATOM 1957 O O . ASP A 1 245 ? 16.391 20.516 -4.859 1 95.25 245 ASP A O 1
ATOM 1961 N N . ARG A 1 246 ? 16.672 19.703 -6.867 1 92.81 246 ARG A N 1
ATOM 1962 C CA . ARG A 1 246 ? 15.977 20.781 -7.555 1 92.81 246 ARG A CA 1
ATOM 1963 C C . ARG A 1 246 ? 14.539 20.906 -7.059 1 92.81 246 ARG A C 1
ATOM 1965 O O . ARG A 1 246 ? 14.031 22.016 -6.898 1 92.81 246 ARG A O 1
ATOM 1972 N N . PHE A 1 247 ? 13.977 19.875 -6.855 1 92.12 247 PHE A N 1
ATOM 1973 C CA . PHE A 1 247 ? 12.586 19.875 -6.418 1 92.12 247 PHE A CA 1
ATOM 1974 C C . PHE A 1 247 ? 12.438 20.594 -5.082 1 92.12 247 PHE A C 1
ATOM 1976 O O . PHE A 1 247 ? 11.453 21.312 -4.867 1 92.12 247 PHE A O 1
ATOM 1983 N N . HIS A 1 248 ? 13.32 20.391 -4.25 1 92.81 248 HIS A N 1
ATOM 1984 C CA . HIS A 1 248 ? 13.219 20.969 -2.91 1 92.81 248 HIS A CA 1
ATOM 1985 C C . HIS A 1 248 ? 13.438 22.469 -2.943 1 92.81 248 HIS A C 1
ATOM 1987 O O . HIS A 1 248 ? 12.883 23.203 -2.113 1 92.81 248 HIS A O 1
ATOM 1993 N N . ILE A 1 249 ? 14.188 22.938 -3.877 1 94.56 249 ILE A N 1
ATOM 1994 C CA . ILE A 1 249 ? 14.359 24.375 -4.059 1 94.56 249 ILE A CA 1
ATOM 1995 C C . ILE A 1 249 ? 13.031 25 -4.469 1 94.56 249 ILE A C 1
ATOM 1997 O O . ILE A 1 249 ? 12.578 25.969 -3.857 1 94.56 249 ILE A O 1
ATOM 2001 N N . VAL A 1 250 ? 12.414 24.359 -5.438 1 94.69 250 VAL A N 1
ATOM 2002 C CA . VAL A 1 250 ? 11.141 24.844 -5.957 1 94.69 250 VAL A CA 1
ATOM 2003 C C . VAL A 1 250 ? 10.07 24.719 -4.879 1 94.69 250 VAL A C 1
ATOM 2005 O O . VAL A 1 250 ? 9.25 25.641 -4.703 1 94.69 250 VAL A O 1
ATOM 2008 N N . GLN A 1 251 ? 10.102 23.688 -4.172 1 95.12 251 GLN A N 1
ATOM 2009 C CA . GLN A 1 251 ? 9.117 23.453 -3.119 1 95.12 251 GLN A CA 1
ATOM 2010 C C . GLN A 1 251 ? 9.227 24.516 -2.025 1 95.12 251 GLN A C 1
ATOM 2012 O O . GLN A 1 251 ? 8.211 24.984 -1.512 1 95.12 251 GLN A O 1
ATOM 2017 N N . LEU A 1 252 ? 10.438 24.844 -1.668 1 96.06 252 LEU A N 1
ATOM 2018 C CA . LEU A 1 252 ? 10.672 25.828 -0.622 1 96.06 252 LEU A CA 1
ATOM 2019 C C . LEU A 1 252 ? 10.047 27.172 -0.989 1 96.06 252 LEU A C 1
ATOM 2021 O O . LEU A 1 252 ? 9.297 27.75 -0.197 1 96.06 252 LEU A O 1
ATOM 2025 N N . ILE A 1 253 ? 10.312 27.641 -2.188 1 96.5 253 ILE A N 1
ATOM 2026 C CA . ILE A 1 253 ? 9.82 28.938 -2.596 1 96.5 253 ILE A CA 1
ATOM 2027 C C . ILE A 1 253 ? 8.312 28.875 -2.846 1 96.5 253 ILE A C 1
ATOM 2029 O O . ILE A 1 253 ? 7.586 29.828 -2.562 1 96.5 253 ILE A O 1
ATOM 2033 N N . GLY A 1 254 ? 7.852 27.766 -3.408 1 97.5 254 GLY A N 1
ATOM 2034 C CA . GLY A 1 254 ? 6.422 27.578 -3.611 1 97.5 254 GLY A CA 1
ATOM 2035 C C . GLY A 1 254 ? 5.629 27.594 -2.318 1 97.5 254 GLY A C 1
ATOM 2036 O O . GLY A 1 254 ? 4.551 28.188 -2.26 1 97.5 254 GLY A O 1
ATOM 2037 N N . ARG A 1 255 ? 6.125 27.016 -1.341 1 97.38 255 ARG A N 1
ATOM 2038 C CA . ARG A 1 255 ? 5.473 27.016 -0.036 1 97.38 255 ARG A CA 1
ATOM 2039 C C . ARG A 1 255 ? 5.387 28.438 0.536 1 97.38 255 ARG A C 1
ATOM 2041 O O . ARG A 1 255 ? 4.371 28.812 1.12 1 97.38 255 ARG A O 1
ATOM 2048 N N . SER A 1 256 ? 6.465 29.109 0.401 1 97.25 256 SER A N 1
ATOM 2049 C CA . SER A 1 256 ? 6.477 30.5 0.88 1 97.25 256 SER A CA 1
ATOM 2050 C C . SER A 1 256 ? 5.457 31.344 0.133 1 97.25 256 SER A C 1
ATOM 2052 O O . SER A 1 256 ? 4.789 32.188 0.731 1 97.25 256 SER A O 1
ATOM 2054 N N . MET A 1 257 ? 5.367 31.094 -1.17 1 97.56 257 MET A N 1
ATOM 2055 C CA . MET A 1 257 ? 4.367 31.797 -1.967 1 97.56 257 MET A CA 1
ATOM 2056 C C . MET A 1 257 ? 2.959 31.5 -1.459 1 97.56 257 MET A C 1
ATOM 2058 O O . MET A 1 257 ? 2.154 32.438 -1.279 1 97.56 257 MET A O 1
ATOM 2062 N N . ASN A 1 258 ? 2.75 30.328 -1.208 1 97.75 258 ASN A N 1
ATOM 2063 C CA . ASN A 1 258 ? 1.426 29.938 -0.742 1 97.75 258 ASN A CA 1
ATOM 2064 C C . ASN A 1 258 ? 1.14 30.469 0.658 1 97.75 258 ASN A C 1
ATOM 2066 O O . ASN A 1 258 ? 0.011 30.859 0.959 1 97.75 258 ASN A O 1
ATOM 2070 N N . LYS A 1 259 ? 2.105 30.453 1.516 1 97.44 259 LYS A N 1
ATOM 2071 C CA . LYS A 1 259 ? 1.938 31 2.855 1 97.44 259 LYS A CA 1
ATOM 2072 C C . LYS A 1 259 ? 1.633 32.5 2.799 1 97.44 259 LYS A C 1
ATOM 2074 O O . LYS A 1 259 ? 0.838 33 3.592 1 97.44 259 LYS A O 1
ATOM 2079 N N . SER A 1 260 ? 2.334 33.125 1.928 1 97.19 260 SER A N 1
ATOM 2080 C CA . SER A 1 260 ? 2.061 34.562 1.735 1 97.19 260 SER A CA 1
ATOM 2081 C C . SER A 1 260 ? 0.612 34.781 1.319 1 97.19 260 SER A C 1
ATOM 2083 O O . SER A 1 260 ? -0.035 35.719 1.801 1 97.19 260 SER A O 1
ATOM 2085 N N . ARG A 1 261 ? 0.126 33.906 0.465 1 97.19 261 ARG A N 1
ATOM 2086 C CA . ARG A 1 261 ? -1.266 34 0.032 1 97.19 261 ARG A CA 1
ATOM 2087 C C . ARG A 1 261 ? -2.217 33.812 1.208 1 97.19 261 ARG A C 1
ATOM 2089 O O . ARG A 1 261 ? -3.168 34.562 1.376 1 97.19 261 ARG A O 1
ATOM 2096 N N . ILE A 1 262 ? -1.935 32.875 1.96 1 96.5 262 ILE A N 1
ATOM 2097 C CA . ILE A 1 262 ? -2.791 32.531 3.096 1 96.5 262 ILE A CA 1
ATOM 2098 C C . ILE A 1 262 ? -2.771 33.688 4.102 1 96.5 262 ILE A C 1
ATOM 2100 O O . ILE A 1 262 ? -3.814 34.062 4.648 1 96.5 262 ILE A O 1
ATOM 2104 N N . SER A 1 263 ? -1.592 34.188 4.363 1 95 263 SER A N 1
ATOM 2105 C CA . SER A 1 263 ? -1.467 35.344 5.277 1 95 263 SER A CA 1
ATOM 2106 C C . SER A 1 263 ? -2.295 36.531 4.797 1 95 263 SER A C 1
ATOM 2108 O O . SER A 1 263 ? -3.01 37.156 5.586 1 95 263 SER A O 1
ATOM 2110 N N . LEU A 1 264 ? -2.201 36.844 3.539 1 95.38 264 LEU A N 1
ATOM 2111 C CA . LEU A 1 264 ? -2.98 37.906 2.947 1 95.38 264 LEU A CA 1
ATOM 2112 C C . LEU A 1 264 ? -4.477 37.656 3.074 1 95.38 264 LEU A C 1
ATOM 2114 O O . LEU A 1 264 ? -5.238 38.531 3.488 1 95.38 264 LEU A O 1
ATOM 2118 N N . MET A 1 265 ? -4.828 36.438 2.74 1 94.31 265 MET A N 1
ATOM 2119 C CA . MET A 1 265 ? -6.223 36 2.799 1 94.31 265 MET A CA 1
ATOM 2120 C C . MET A 1 265 ? -6.801 36.219 4.191 1 94.31 265 MET A C 1
ATOM 2122 O O . MET A 1 265 ? -7.914 36.719 4.332 1 94.31 265 MET A O 1
ATOM 2126 N N . ASN A 1 266 ? -6.051 35.938 5.156 1 91.69 266 ASN A N 1
ATOM 2127 C CA . ASN A 1 266 ? -6.527 36 6.531 1 91.69 266 ASN A CA 1
ATOM 2128 C C . ASN A 1 266 ? -6.68 37.438 7.008 1 91.69 266 ASN A C 1
ATOM 2130 O O . ASN A 1 266 ? -7.391 37.719 7.977 1 91.69 266 ASN A O 1
ATOM 2134 N N . GLN A 1 267 ? -6.098 38.344 6.391 1 91.62 267 GLN A N 1
ATOM 2135 C CA . GLN A 1 267 ? -6.219 39.75 6.727 1 91.62 267 GLN A CA 1
ATOM 2136 C C . GLN A 1 267 ? -7.457 40.375 6.078 1 91.62 267 GLN A C 1
ATOM 2138 O O . GLN A 1 267 ? -7.887 41.469 6.461 1 91.62 267 GLN A O 1
ATOM 2143 N N . LEU A 1 268 ? -8 39.625 5.098 1 90.81 268 LEU A N 1
ATOM 2144 C CA . LEU A 1 268 ? -9.117 40.156 4.316 1 90.81 268 LEU A CA 1
ATOM 2145 C C . LEU A 1 268 ? -10.445 39.625 4.844 1 90.81 268 LEU A C 1
ATOM 2147 O O . LEU A 1 268 ? -11.273 39.125 4.066 1 90.81 268 LEU A O 1
ATOM 2151 N N . ARG A 1 269 ? -10.75 39.562 6.09 1 83.19 269 ARG A N 1
ATOM 2152 C CA . ARG A 1 269 ? -11.992 39.031 6.652 1 83.19 269 ARG A CA 1
ATOM 2153 C C . ARG A 1 269 ? -12.789 40.156 7.328 1 83.19 269 ARG A C 1
ATOM 2155 O O . ARG A 1 269 ? -13.719 39.875 8.086 1 83.19 269 ARG A O 1
ATOM 2162 N N . THR A 1 270 ? -12.594 41.438 7.098 1 80.81 270 THR A N 1
ATOM 2163 C CA . THR A 1 270 ? -13.102 42.562 7.879 1 80.81 270 THR A CA 1
ATOM 2164 C C . THR A 1 270 ? -14.391 43.094 7.27 1 80.81 270 THR A C 1
ATOM 2166 O O . THR A 1 270 ? -15.297 43.531 7.988 1 80.81 270 THR A O 1
ATOM 2169 N N . ASN A 1 271 ? -14.523 43.188 5.961 1 85.06 271 ASN A N 1
ATOM 2170 C CA . ASN A 1 271 ? -15.711 43.719 5.297 1 85.06 271 ASN A CA 1
ATOM 2171 C C . ASN A 1 271 ? -16.125 42.844 4.117 1 85.06 271 ASN A C 1
ATOM 2173 O O . ASN A 1 271 ? -15.492 41.844 3.822 1 85.06 271 ASN A O 1
ATOM 2177 N N . THR A 1 272 ? -17.312 43.188 3.584 1 83.19 272 THR A N 1
ATOM 2178 C CA . THR A 1 272 ? -17.938 42.406 2.527 1 83.19 272 THR A CA 1
ATOM 2179 C C . THR A 1 272 ? -17 42.281 1.325 1 83.19 272 THR A C 1
ATOM 2181 O O . THR A 1 272 ? -16.859 41.188 0.749 1 83.19 272 THR A O 1
ATOM 2184 N N . GLU A 1 273 ? -16.453 43.375 0.93 1 85.38 273 GLU A N 1
ATOM 2185 C CA . GLU A 1 273 ? -15.531 43.375 -0.206 1 85.38 273 GLU A CA 1
ATOM 2186 C C . GLU A 1 273 ? -14.305 42.5 0.087 1 85.38 273 GLU A C 1
ATOM 2188 O O . GLU A 1 273 ? -13.852 41.75 -0.774 1 85.38 273 GLU A O 1
ATOM 2193 N N . ASP A 1 274 ? -13.867 42.625 1.247 1 87.56 274 ASP A N 1
ATOM 2194 C CA . ASP A 1 274 ? -12.711 41.844 1.683 1 87.56 274 ASP A CA 1
ATOM 2195 C C . ASP A 1 274 ? -13.047 40.344 1.74 1 87.56 274 ASP A C 1
ATOM 2197 O O . ASP A 1 274 ? -12.219 39.5 1.393 1 87.56 274 ASP A O 1
ATOM 2201 N N . GLN A 1 275 ? -14.195 40.156 1.995 1 91.06 275 GLN A N 1
ATOM 2202 C CA . GLN A 1 275 ? -14.609 38.75 2.064 1 91.06 275 GLN A CA 1
ATOM 2203 C C . GLN A 1 275 ? -14.633 38.125 0.679 1 91.06 275 GLN A C 1
ATOM 2205 O O . GLN A 1 275 ? -14.312 36.938 0.529 1 91.06 275 GLN A O 1
ATOM 2210 N N . LYS A 1 276 ? -15.055 38.875 -0.252 1 92.69 276 LYS A N 1
ATOM 2211 C CA . LYS A 1 276 ? -15.016 38.406 -1.627 1 92.69 276 LYS A CA 1
ATOM 2212 C C . LYS A 1 276 ? -13.586 38.094 -2.061 1 92.69 276 LYS A C 1
ATOM 2214 O O . LYS A 1 276 ? -13.32 37.062 -2.67 1 92.69 276 LYS A O 1
ATOM 2219 N N . LYS A 1 277 ? -12.711 39.031 -1.76 1 94.94 277 LYS A N 1
ATOM 2220 C CA . LYS A 1 277 ? -11.297 38.844 -2.08 1 94.94 277 LYS A CA 1
ATOM 2221 C C . LYS A 1 277 ? -10.742 37.594 -1.38 1 94.94 277 LYS A C 1
ATOM 2223 O O . LYS A 1 277 ? -9.977 36.844 -1.973 1 94.94 277 LYS A O 1
ATOM 2228 N N . TYR A 1 278 ? -11.148 37.438 -0.177 1 96 278 TYR A N 1
ATOM 2229 C CA . TYR A 1 278 ? -10.766 36.25 0.596 1 96 278 TYR A CA 1
ATOM 2230 C C . TYR A 1 278 ? -11.164 34.969 -0.123 1 96 278 TYR A C 1
ATOM 2232 O O . TYR A 1 278 ? -10.344 34.062 -0.302 1 96 278 TYR A O 1
ATOM 2240 N N . ARG A 1 279 ? -12.367 34.906 -0.576 1 95.12 279 ARG A N 1
ATOM 2241 C CA . ARG A 1 279 ? -12.891 33.719 -1.231 1 95.12 279 ARG A CA 1
ATOM 2242 C C . ARG A 1 279 ? -12.172 33.469 -2.551 1 95.12 279 ARG A C 1
ATOM 2244 O O . ARG A 1 279 ? -11.945 32.312 -2.924 1 95.12 279 ARG A O 1
ATOM 2251 N N . ARG A 1 280 ? -11.859 34.469 -3.219 1 95.94 280 ARG A N 1
ATOM 2252 C CA . ARG A 1 280 ? -11.164 34.312 -4.496 1 95.94 280 ARG A CA 1
ATOM 2253 C C . ARG A 1 280 ? -9.758 33.781 -4.301 1 95.94 280 ARG A C 1
ATOM 2255 O O . ARG A 1 280 ? -9.352 32.844 -5.004 1 95.94 280 ARG A O 1
ATOM 2262 N N . LEU A 1 281 ? -9.039 34.281 -3.314 1 96.62 281 LEU A N 1
ATOM 2263 C CA . LEU A 1 281 ? -7.684 33.844 -3.02 1 96.62 281 LEU A CA 1
ATOM 2264 C C . LEU A 1 281 ? -7.684 32.375 -2.564 1 96.62 281 LEU A C 1
ATOM 2266 O O . LEU A 1 281 ? -6.742 31.641 -2.848 1 96.62 281 LEU A O 1
ATOM 2270 N N . LYS A 1 282 ? -8.695 32.031 -1.897 1 95.5 282 LYS A N 1
ATOM 2271 C CA . LYS A 1 282 ? -8.82 30.672 -1.394 1 95.5 282 LYS A CA 1
ATOM 2272 C C . LYS A 1 282 ? -9.148 29.703 -2.521 1 95.5 282 LYS A C 1
ATOM 2274 O O . LYS A 1 282 ? -8.539 28.641 -2.629 1 95.5 282 LYS A O 1
ATOM 2279 N N . ARG A 1 283 ? -10.008 30.078 -3.393 1 94.81 283 ARG A N 1
ATOM 2280 C CA . ARG A 1 283 ? -10.516 29.188 -4.441 1 94.81 283 ARG A CA 1
ATOM 2281 C C . ARG A 1 283 ? -9.453 28.969 -5.516 1 94.81 283 ARG A C 1
ATOM 2283 O O . ARG A 1 283 ? -9.289 27.844 -6 1 94.81 283 ARG A O 1
ATOM 2290 N N . HIS A 1 284 ? -8.828 29.906 -5.895 1 95.94 284 HIS A N 1
ATOM 2291 C CA . HIS A 1 284 ? -7.949 29.828 -7.055 1 95.94 284 HIS A CA 1
ATOM 2292 C C . HIS A 1 284 ? -6.484 29.797 -6.637 1 95.94 284 HIS A C 1
ATOM 2294 O O . HIS A 1 284 ? -5.629 30.375 -7.312 1 95.94 284 HIS A O 1
ATOM 2300 N N . TRP A 1 285 ? -6.227 29.188 -5.5 1 95.44 285 TRP A N 1
ATOM 2301 C CA . TRP A 1 285 ? -4.895 29.203 -4.91 1 95.44 285 TRP A CA 1
ATOM 2302 C C . TRP A 1 285 ? -3.875 28.578 -5.859 1 95.44 285 TRP A C 1
ATOM 2304 O O . TRP A 1 285 ? -2.703 28.969 -5.863 1 95.44 285 TRP A O 1
ATOM 2314 N N . ARG A 1 286 ? -4.188 27.719 -6.742 1 94.69 286 ARG A N 1
ATOM 2315 C CA . ARG A 1 286 ? -3.271 27 -7.605 1 94.69 286 ARG A CA 1
ATOM 2316 C C . ARG A 1 286 ? -2.697 27.906 -8.688 1 94.69 286 ARG A C 1
ATOM 2318 O O . ARG A 1 286 ? -1.606 27.641 -9.203 1 94.69 286 ARG A O 1
ATOM 2325 N N . LEU A 1 287 ? -3.404 28.828 -9.031 1 95.44 287 LEU A N 1
ATOM 2326 C CA . LEU A 1 287 ? -2.99 29.734 -10.102 1 95.44 287 LEU A CA 1
ATOM 2327 C C . LEU A 1 287 ? -1.69 30.438 -9.734 1 95.44 287 LEU A C 1
ATOM 2329 O O . LEU A 1 287 ? -0.855 30.703 -10.609 1 95.44 287 LEU A O 1
ATOM 2333 N N . PHE A 1 288 ? -1.567 30.703 -8.477 1 96.88 288 PHE A N 1
ATOM 2334 C CA . PHE A 1 288 ? -0.399 31.438 -8.016 1 96.88 288 PHE A CA 1
ATOM 2335 C C . PHE A 1 288 ? 0.852 30.578 -8.07 1 96.88 288 PHE A C 1
ATOM 2337 O O . PHE A 1 288 ? 1.973 31.094 -8.047 1 96.88 288 PHE A O 1
ATOM 2344 N N . LEU A 1 289 ? 0.639 29.297 -8.109 1 96.81 289 LEU A N 1
ATOM 2345 C CA . LEU A 1 289 ? 1.771 28.375 -8.078 1 96.81 289 LEU A CA 1
ATOM 2346 C C . LEU A 1 289 ? 2.08 27.844 -9.477 1 96.81 289 LEU A C 1
ATOM 2348 O O . LEU A 1 289 ? 3.104 27.188 -9.68 1 96.81 289 LEU A O 1
ATOM 2352 N N . LYS A 1 290 ? 1.241 28.172 -10.391 1 96.12 290 LYS A N 1
ATOM 2353 C CA . LYS A 1 290 ? 1.431 27.766 -11.773 1 96.12 290 LYS A CA 1
ATOM 2354 C C . LYS A 1 290 ? 2.547 28.562 -12.445 1 96.12 290 LYS A C 1
ATOM 2356 O O . LYS A 1 290 ? 2.664 29.766 -12.227 1 96.12 290 LYS A O 1
ATOM 2361 N N . LYS A 1 291 ? 3.314 27.812 -13.273 1 94.94 291 LYS A N 1
ATOM 2362 C CA . LYS A 1 291 ? 4.344 28.516 -14.031 1 94.94 291 LYS A CA 1
ATOM 2363 C C . LYS A 1 291 ? 3.732 29.594 -14.93 1 94.94 291 LYS A C 1
ATOM 2365 O O . LYS A 1 291 ? 2.729 29.344 -15.602 1 94.94 291 LYS A O 1
ATOM 2370 N N . GLU A 1 292 ? 4.398 30.672 -14.953 1 93.5 292 GLU A N 1
ATOM 2371 C CA . GLU A 1 292 ? 3.891 31.812 -15.711 1 93.5 292 GLU A CA 1
ATOM 2372 C C . GLU A 1 292 ? 3.752 31.484 -17.188 1 93.5 292 GLU A C 1
ATOM 2374 O O . GLU A 1 292 ? 2.781 31.875 -17.828 1 93.5 292 GLU A O 1
ATOM 2379 N N . LYS A 1 293 ? 4.66 30.719 -17.656 1 91.25 293 LYS A N 1
ATOM 2380 C CA . LYS A 1 293 ? 4.668 30.375 -19.062 1 91.25 293 LYS A CA 1
ATOM 2381 C C . LYS A 1 293 ? 3.441 29.547 -19.438 1 91.25 293 LYS A C 1
ATOM 2383 O O . LYS A 1 293 ? 3.055 29.5 -20.609 1 91.25 293 LYS A O 1
ATOM 2388 N N . LEU A 1 294 ? 2.842 28.969 -18.484 1 93.44 294 LEU A N 1
ATOM 2389 C CA . LEU A 1 294 ? 1.714 28.078 -18.75 1 93.44 294 LEU A CA 1
ATOM 2390 C C . LEU A 1 294 ? 0.39 28.812 -18.562 1 93.44 294 LEU A C 1
ATOM 2392 O O . LEU A 1 294 ? -0.677 28.25 -18.812 1 93.44 294 LEU A O 1
ATOM 2396 N N . ILE A 1 295 ? 0.436 30.016 -18.188 1 94.19 295 ILE A N 1
ATOM 2397 C CA . ILE A 1 295 ? -0.767 30.812 -17.969 1 94.19 295 ILE A CA 1
ATOM 2398 C C . ILE A 1 295 ? -1.326 31.281 -19.312 1 94.19 295 ILE A C 1
ATOM 2400 O O . ILE A 1 295 ? -0.584 31.781 -20.156 1 94.19 295 ILE A O 1
ATOM 2404 N N . SER A 1 296 ? -2.602 31.062 -19.406 1 93.44 296 SER A N 1
ATOM 2405 C CA . SER A 1 296 ? -3.256 31.469 -20.656 1 93.44 296 SER A CA 1
ATOM 2406 C C . SER A 1 296 ? -3.609 32.938 -20.641 1 93.44 296 SER A C 1
ATOM 2408 O O . SER A 1 296 ? -4.281 33.438 -19.719 1 93.44 296 SER A O 1
ATOM 2410 N N . TYR A 1 297 ? -3.346 33.625 -21.703 1 92.25 297 TYR A N 1
ATOM 2411 C CA . TYR A 1 297 ? -3.607 35.031 -21.828 1 92.25 297 TYR A CA 1
ATOM 2412 C C . TYR A 1 297 ? -4.816 35.312 -22.719 1 92.25 297 TYR A C 1
ATOM 2414 O O . TYR A 1 297 ? -5.375 36.406 -22.719 1 92.25 297 TYR A O 1
ATOM 2422 N N . THR A 1 298 ? -5.297 34.281 -23.406 1 91.81 298 THR A N 1
ATOM 2423 C CA . THR A 1 298 ? -6.258 34.562 -24.469 1 91.81 298 THR A CA 1
ATOM 2424 C C . THR A 1 298 ? -7.531 33.75 -24.266 1 91.81 298 THR A C 1
ATOM 2426 O O . THR A 1 298 ? -8.625 34.188 -24.594 1 91.81 298 THR A O 1
ATOM 2429 N N . THR A 1 299 ? -7.414 32.594 -23.719 1 92.25 299 THR A N 1
ATOM 2430 C CA . THR A 1 299 ? -8.547 31.688 -23.609 1 92.25 299 THR A CA 1
ATOM 2431 C C . THR A 1 299 ? -9.492 32.125 -22.5 1 92.25 299 THR A C 1
ATOM 2433 O O . THR A 1 299 ? -9.07 32.25 -21.344 1 92.25 299 THR A O 1
ATOM 2436 N N . TYR A 1 300 ? -10.711 32.438 -22.891 1 93.31 300 TYR A N 1
ATOM 2437 C CA . TYR A 1 300 ? -11.727 32.781 -21.906 1 93.31 300 TYR A CA 1
ATOM 2438 C C . TYR A 1 300 ? -12.461 31.547 -21.406 1 93.31 300 TYR A C 1
ATOM 2440 O O . TYR A 1 300 ? -12.867 30.703 -22.203 1 93.31 300 TYR A O 1
ATOM 2448 N N . LYS A 1 301 ? -12.531 31.422 -20.125 1 93.31 301 LYS A N 1
ATOM 2449 C CA . LYS A 1 301 ? -13.281 30.359 -19.469 1 93.31 301 LYS A CA 1
ATOM 2450 C C . LYS A 1 301 ? -14.016 30.891 -18.234 1 93.31 301 LYS A C 1
ATOM 2452 O O . LYS A 1 301 ? -13.672 31.953 -17.719 1 93.31 301 LYS A O 1
ATOM 2457 N N . PRO A 1 302 ? -15.102 30.281 -17.922 1 94.88 302 PRO A N 1
ATOM 2458 C CA . PRO A 1 302 ? -15.781 30.703 -16.688 1 94.88 302 PRO A CA 1
ATOM 2459 C C . PRO A 1 302 ? -15 30.328 -15.43 1 94.88 302 PRO A C 1
ATOM 2461 O O . PRO A 1 302 ? -14.609 29.172 -15.258 1 94.88 302 PRO A O 1
ATOM 2464 N N . TYR A 1 303 ? -14.781 31.391 -14.586 1 94.25 303 TYR A N 1
ATOM 2465 C CA . TYR A 1 303 ? -14.133 31.156 -13.297 1 94.25 303 TYR A CA 1
ATOM 2466 C C . TYR A 1 303 ? -15.078 31.484 -12.148 1 94.25 303 TYR A C 1
ATOM 2468 O O . TYR A 1 303 ? -15.711 32.562 -12.133 1 94.25 303 TYR A O 1
ATOM 2476 N N . LYS A 1 304 ? -15.086 30.609 -11.258 1 92 304 LYS A N 1
ATOM 2477 C CA . LYS A 1 304 ? -15.93 30.844 -10.094 1 92 304 LYS A CA 1
ATOM 2478 C C . LYS A 1 304 ? -15.562 32.125 -9.383 1 92 304 LYS A C 1
ATOM 2480 O O . LYS A 1 304 ? -14.383 32.406 -9.141 1 92 304 LYS A O 1
ATOM 2485 N N . LEU A 1 305 ? -16.531 33.031 -9.07 1 92.75 305 LEU A N 1
ATOM 2486 C CA . LEU A 1 305 ? -16.422 34.312 -8.344 1 92.75 305 LEU A CA 1
ATOM 2487 C C . LEU A 1 305 ? -15.922 35.406 -9.266 1 92.75 305 LEU A C 1
ATOM 2489 O O . LEU A 1 305 ? -15.766 36.562 -8.836 1 92.75 305 LEU A O 1
ATOM 2493 N N . PHE A 1 306 ? -15.609 35.188 -10.555 1 93.62 306 PHE A N 1
ATOM 2494 C CA . PHE A 1 306 ? -15.133 36.188 -11.5 1 93.62 306 PHE A CA 1
ATOM 2495 C C . PHE A 1 306 ? -16.031 36.25 -12.727 1 93.62 306 PHE A C 1
ATOM 2497 O O . PHE A 1 306 ? -16.219 37.312 -13.32 1 93.62 306 PHE A O 1
ATOM 2504 N N . GLY A 1 307 ? -16.594 35 -13.125 1 93.5 307 GLY A N 1
ATOM 2505 C CA . GLY A 1 307 ? -17.297 34.875 -14.398 1 93.5 307 GLY A CA 1
ATOM 2506 C C . GLY A 1 307 ? -16.375 34.594 -15.562 1 93.5 307 GLY A C 1
ATOM 2507 O O . GLY A 1 307 ? -15.383 33.875 -15.414 1 93.5 307 GLY A O 1
ATOM 2508 N N . MET A 1 308 ? -16.781 35.062 -16.781 1 95.31 308 MET A N 1
ATOM 2509 C CA . MET A 1 308 ? -15.984 34.781 -17.984 1 95.31 308 MET A CA 1
ATOM 2510 C C . MET A 1 308 ? -14.75 35.688 -18.016 1 95.31 308 MET A C 1
ATOM 2512 O O . MET A 1 308 ? -14.859 36.906 -18.156 1 95.31 308 MET A O 1
ATOM 2516 N N . ARG A 1 309 ? -13.586 35.062 -17.844 1 95.19 309 ARG A N 1
ATOM 2517 C CA . ARG A 1 309 ? -12.312 35.781 -17.797 1 95.19 309 ARG A CA 1
ATOM 2518 C C . ARG A 1 309 ? -11.18 34.938 -18.328 1 95.19 309 ARG A C 1
ATOM 2520 O O . ARG A 1 309 ? -11.367 33.75 -18.641 1 95.19 309 ARG A O 1
ATOM 2527 N N . THR A 1 310 ? -10.07 35.594 -18.562 1 95.44 310 THR A N 1
ATOM 2528 C CA . THR A 1 310 ? -8.859 34.812 -18.859 1 95.44 310 THR A CA 1
ATOM 2529 C C . THR A 1 310 ? -8.133 34.438 -17.578 1 95.44 310 THR A C 1
ATOM 2531 O O . THR A 1 310 ? -8.344 35.062 -16.531 1 95.44 310 THR A O 1
ATOM 2534 N N . GLU A 1 311 ? -7.316 33.406 -17.719 1 95.94 311 GLU A N 1
ATOM 2535 C CA . GLU A 1 311 ? -6.52 33 -16.562 1 95.94 311 GLU A CA 1
ATOM 2536 C C . GLU A 1 311 ? -5.617 34.125 -16.094 1 95.94 311 GLU A C 1
ATOM 2538 O O . GLU A 1 311 ? -5.508 34.375 -14.883 1 95.94 311 GLU A O 1
ATOM 2543 N N . PHE A 1 312 ? -4.988 34.781 -17 1 96.12 312 PHE A N 1
ATOM 2544 C CA . PHE A 1 312 ? -4.129 35.906 -16.688 1 96.12 312 PHE A CA 1
ATOM 2545 C C . PHE A 1 312 ? -4.93 37.031 -16.047 1 96.12 312 PHE A C 1
ATOM 2547 O O . PHE A 1 312 ? -4.461 37.688 -15.102 1 96.12 312 PHE A O 1
ATOM 2554 N N . GLY A 1 313 ? -6.086 37.219 -16.516 1 96.06 313 GLY A N 1
ATOM 2555 C CA . GLY A 1 313 ? -6.93 38.281 -16 1 96.06 313 GLY A CA 1
ATOM 2556 C C . GLY A 1 313 ? -7.27 38.125 -14.531 1 96.06 313 GLY A C 1
ATOM 2557 O O . GLY A 1 313 ? -7.133 39.062 -13.75 1 96.06 313 GLY A O 1
ATOM 2558 N N . ILE A 1 314 ? -7.688 37 -14.172 1 96.81 314 ILE A N 1
ATOM 2559 C CA . ILE A 1 314 ? -8.086 36.781 -12.781 1 96.81 314 ILE A CA 1
ATOM 2560 C C . ILE A 1 314 ? -6.848 36.75 -11.891 1 96.81 314 ILE A C 1
ATOM 2562 O O . ILE A 1 314 ? -6.883 37.25 -10.758 1 96.81 314 ILE A O 1
ATOM 2566 N N . LEU A 1 315 ? -5.785 36.188 -12.414 1 97.5 315 LEU A N 1
ATOM 2567 C CA . LEU A 1 315 ? -4.531 36.188 -11.664 1 97.5 315 LEU A CA 1
ATOM 2568 C C . LEU A 1 315 ? -4.055 37.594 -11.375 1 97.5 315 LEU A C 1
ATOM 2570 O O . LEU A 1 315 ? -3.76 37.938 -10.219 1 97.5 315 LEU A O 1
ATOM 2574 N N . ASN A 1 316 ? -4.023 38.406 -12.344 1 96.88 316 ASN A N 1
ATOM 2575 C CA . ASN A 1 316 ? -3.545 39.781 -12.211 1 96.88 316 ASN A CA 1
ATOM 2576 C C . ASN A 1 316 ? -4.426 40.594 -11.266 1 96.88 316 ASN A C 1
ATOM 2578 O O . ASN A 1 316 ? -3.924 41.406 -10.484 1 96.88 316 ASN A O 1
ATOM 2582 N N . GLU A 1 317 ? -5.676 40.375 -11.375 1 96.56 317 GLU A N 1
ATOM 2583 C CA . GLU A 1 317 ? -6.594 41.062 -10.477 1 96.56 317 GLU A CA 1
ATOM 2584 C C . GLU A 1 317 ? -6.324 40.688 -9.023 1 96.56 317 GLU A C 1
ATOM 2586 O O . GLU A 1 317 ? -6.293 41.562 -8.156 1 96.56 317 GLU A O 1
ATOM 2591 N N . MET A 1 318 ? -6.152 39.5 -8.75 1 97.62 318 MET A N 1
ATOM 2592 C CA . MET A 1 318 ? -5.918 39.062 -7.379 1 97.62 318 MET A CA 1
ATOM 2593 C C . MET A 1 318 ? -4.555 39.531 -6.883 1 97.62 318 MET A C 1
ATOM 2595 O O . MET A 1 318 ? -4.395 39.844 -5.703 1 97.62 318 MET A O 1
ATOM 2599 N N . LEU A 1 319 ? -3.576 39.562 -7.781 1 97.5 319 LEU A N 1
ATOM 2600 C CA . LEU A 1 319 ? -2.25 40.031 -7.406 1 97.5 319 LEU A CA 1
ATOM 2601 C C . LEU A 1 319 ? -2.295 41.531 -7.027 1 97.5 319 LEU A C 1
ATOM 2603 O O . LEU A 1 319 ? -1.515 41.969 -6.184 1 97.5 319 LEU A O 1
ATOM 2607 N N . ASP A 1 320 ? -3.219 42.188 -7.566 1 96.62 320 ASP A N 1
ATOM 2608 C CA . ASP A 1 320 ? -3.336 43.625 -7.34 1 96.62 320 ASP A CA 1
ATOM 2609 C C . ASP A 1 320 ? -3.98 43.906 -5.988 1 96.62 320 ASP A C 1
ATOM 2611 O O . ASP A 1 320 ? -4 45.062 -5.539 1 96.62 320 ASP A O 1
ATOM 2615 N N . TYR A 1 321 ? -4.492 42.938 -5.324 1 95.81 321 TYR A N 1
ATOM 2616 C CA . TYR A 1 321 ? -5.078 43.125 -4.004 1 95.81 321 TYR A CA 1
ATOM 2617 C C . TYR A 1 321 ? -4.043 43.656 -3.023 1 95.81 321 TYR A C 1
ATOM 2619 O O . TYR A 1 321 ? -4.391 44.344 -2.059 1 95.81 321 TYR A O 1
ATOM 2627 N N . ASN A 1 322 ? -2.83 43.312 -3.232 1 96.12 322 ASN A N 1
ATOM 2628 C CA . ASN A 1 322 ? -1.762 43.688 -2.309 1 96.12 322 ASN A CA 1
ATOM 2629 C C . ASN A 1 322 ? -0.417 43.781 -3.021 1 96.12 322 ASN A C 1
ATOM 2631 O O . ASN A 1 322 ? 0.009 42.844 -3.693 1 96.12 322 ASN A O 1
ATOM 2635 N N . SER A 1 323 ? 0.283 44.844 -2.869 1 95.88 323 SER A N 1
ATOM 2636 C CA . SER A 1 323 ? 1.528 45.094 -3.58 1 95.88 323 SER A CA 1
ATOM 2637 C C . SER A 1 323 ? 2.629 44.156 -3.15 1 95.88 323 SER A C 1
ATOM 2639 O O . SER A 1 323 ? 3.416 43.688 -3.98 1 95.88 323 SER A O 1
ATOM 2641 N N . THR A 1 324 ? 2.686 43.844 -1.879 1 96.69 324 THR A N 1
ATOM 2642 C CA . THR A 1 324 ? 3.676 42.906 -1.369 1 96.69 324 THR A CA 1
ATOM 2643 C C . THR A 1 324 ? 3.465 41.531 -1.971 1 96.69 324 THR A C 1
ATOM 2645 O O . THR A 1 324 ? 4.426 40.844 -2.348 1 96.69 324 THR A O 1
ATOM 2648 N N . PHE A 1 325 ? 2.223 41.156 -2.033 1 97.56 325 PHE A N 1
ATOM 2649 C CA . PHE A 1 325 ? 1.881 39.875 -2.605 1 97.56 325 PHE A CA 1
ATOM 2650 C C . PHE A 1 325 ? 2.27 39.812 -4.078 1 97.56 325 PHE A C 1
ATOM 2652 O O . PHE A 1 325 ? 2.775 38.781 -4.547 1 97.56 325 PHE A O 1
ATOM 2659 N N . LYS A 1 326 ? 2.082 40.844 -4.812 1 97.12 326 LYS A N 1
ATOM 2660 C CA . LYS A 1 326 ? 2.463 40.938 -6.223 1 97.12 326 LYS A CA 1
ATOM 2661 C C . LYS A 1 326 ? 3.973 40.812 -6.391 1 97.12 326 LYS A C 1
ATOM 2663 O O . LYS A 1 326 ? 4.449 40.125 -7.285 1 97.12 326 LYS A O 1
ATOM 2668 N N . GLU A 1 327 ? 4.672 41.469 -5.574 1 96.88 327 GLU A N 1
ATOM 2669 C CA . GLU A 1 327 ? 6.129 41.406 -5.609 1 96.88 327 GLU A CA 1
ATOM 2670 C C . GLU A 1 327 ? 6.609 39.969 -5.324 1 96.88 327 GLU A C 1
ATOM 2672 O O . GLU A 1 327 ? 7.551 39.5 -5.957 1 96.88 327 GLU A O 1
ATOM 2677 N N . ASN A 1 328 ? 5.988 39.375 -4.34 1 97.75 328 ASN A N 1
ATOM 2678 C CA . ASN A 1 328 ? 6.316 37.969 -4.031 1 97.75 328 ASN A CA 1
ATOM 2679 C C . ASN A 1 328 ? 6.129 37.062 -5.25 1 97.75 328 ASN A C 1
ATOM 2681 O O . ASN A 1 328 ? 6.961 36.219 -5.516 1 97.75 328 ASN A O 1
ATOM 2685 N N . TYR A 1 329 ? 5.023 37.281 -5.895 1 97.81 329 TYR A N 1
ATOM 2686 C CA . TYR A 1 329 ? 4.719 36.469 -7.066 1 97.81 329 TYR A CA 1
ATOM 2687 C C . TYR A 1 329 ? 5.773 36.656 -8.148 1 97.81 329 TYR A C 1
ATOM 2689 O O . TYR A 1 329 ? 6.234 35.688 -8.75 1 97.81 329 TYR A O 1
ATOM 2697 N N . GLN A 1 330 ? 6.156 37.875 -8.43 1 96.75 330 GLN A N 1
ATOM 2698 C CA . GLN A 1 330 ? 7.168 38.188 -9.438 1 96.75 330 GLN A CA 1
ATOM 2699 C C . GLN A 1 330 ? 8.5 37.531 -9.078 1 96.75 330 GLN A C 1
ATOM 2701 O O . GLN A 1 330 ? 9.164 36.938 -9.938 1 96.75 330 GLN A O 1
ATOM 2706 N N . LEU A 1 331 ? 8.82 37.625 -7.871 1 97.44 331 LEU A N 1
ATOM 2707 C CA . LEU A 1 331 ? 10.055 37.031 -7.387 1 97.44 331 LEU A CA 1
ATOM 2708 C C . LEU A 1 331 ? 10 35.5 -7.539 1 97.44 331 LEU A C 1
ATOM 2710 O O . LEU A 1 331 ? 10.945 34.906 -8.039 1 97.44 331 LEU A O 1
ATOM 2714 N N . TYR A 1 332 ? 8.875 34.906 -7.082 1 97.69 332 TYR A N 1
ATOM 2715 C CA . TYR A 1 332 ? 8.648 33.469 -7.191 1 97.69 332 TYR A CA 1
ATOM 2716 C C . TYR A 1 332 ? 8.805 33 -8.633 1 97.69 332 TYR A C 1
ATOM 2718 O O . TYR A 1 332 ? 9.547 32.031 -8.914 1 97.69 332 TYR A O 1
ATOM 2726 N N . GLN A 1 333 ? 8.203 33.688 -9.539 1 97.62 333 GLN A N 1
ATOM 2727 C CA . GLN A 1 333 ? 8.227 33.312 -10.953 1 97.62 333 GLN A CA 1
ATOM 2728 C C . GLN A 1 333 ? 9.625 33.5 -11.547 1 97.62 333 GLN A C 1
ATOM 2730 O O . GLN A 1 333 ? 10.055 32.688 -12.375 1 97.62 333 GLN A O 1
ATOM 2735 N N . SER A 1 334 ? 10.305 34.5 -11.148 1 97.31 334 SER A N 1
ATOM 2736 C CA . SER A 1 334 ? 11.656 34.719 -11.641 1 97.31 334 SER A CA 1
ATOM 2737 C C . SER A 1 334 ? 12.609 33.625 -11.211 1 97.31 334 SER A C 1
ATOM 2739 O O . SER A 1 334 ? 13.414 33.156 -12.008 1 97.31 334 SER A O 1
ATOM 2741 N N . LEU A 1 335 ? 12.5 33.25 -10.008 1 97.25 335 LEU A N 1
ATOM 2742 C CA . LEU A 1 335 ? 13.328 32.156 -9.5 1 97.25 335 LEU A CA 1
ATOM 2743 C C . LEU A 1 335 ? 12.992 30.859 -10.211 1 97.25 335 LEU A C 1
ATOM 2745 O O . LEU A 1 335 ? 13.891 30.109 -10.586 1 97.25 335 LEU A O 1
ATOM 2749 N N . LEU A 1 336 ? 11.703 30.609 -10.367 1 96.94 336 LEU A N 1
ATOM 2750 C CA . LEU A 1 336 ? 11.258 29.406 -11.055 1 96.94 336 LEU A CA 1
ATOM 2751 C C . LEU A 1 336 ? 11.828 29.344 -12.477 1 96.94 336 LEU A C 1
ATOM 2753 O O . LEU A 1 336 ? 12.305 28.297 -12.914 1 96.94 336 LEU A O 1
ATOM 2757 N N . LYS A 1 337 ? 11.75 30.406 -13.094 1 96.44 337 LYS A N 1
ATOM 2758 C CA . LYS A 1 337 ? 12.258 30.484 -14.461 1 96.44 337 LYS A CA 1
ATOM 2759 C C . LYS A 1 337 ? 13.766 30.234 -14.5 1 96.44 337 LYS A C 1
ATOM 2761 O O . LYS A 1 337 ? 14.25 29.484 -15.352 1 96.44 337 LYS A O 1
ATOM 2766 N N . ALA A 1 338 ? 14.469 30.812 -13.617 1 96.81 338 ALA A N 1
ATOM 2767 C CA . ALA A 1 338 ? 15.922 30.625 -13.57 1 96.81 338 ALA A CA 1
ATOM 2768 C C . ALA A 1 338 ? 16.281 29.156 -13.344 1 96.81 338 ALA A C 1
ATOM 2770 O O . ALA A 1 338 ? 17.188 28.625 -13.977 1 96.81 338 ALA A O 1
ATOM 2771 N N . VAL A 1 339 ? 15.562 28.531 -12.461 1 95.19 339 VAL A N 1
ATOM 2772 C CA . VAL A 1 339 ? 15.797 27.125 -12.156 1 95.19 339 VAL A CA 1
ATOM 2773 C C . VAL A 1 339 ? 15.453 26.266 -13.375 1 95.19 339 VAL A C 1
ATOM 2775 O O . VAL A 1 339 ? 16.234 25.391 -13.766 1 95.19 339 VAL A O 1
ATOM 2778 N N . ASN A 1 340 ? 14.359 26.516 -13.992 1 92.69 340 ASN A N 1
ATOM 2779 C CA . ASN A 1 340 ? 13.906 25.75 -15.148 1 92.69 340 ASN A CA 1
ATOM 2780 C C . ASN A 1 340 ? 14.859 25.891 -16.328 1 92.69 340 ASN A C 1
ATOM 2782 O O . ASN A 1 340 ? 15.07 24.953 -17.094 1 92.69 340 ASN A O 1
ATOM 2786 N N . ASP A 1 341 ? 15.391 27.047 -16.422 1 93.44 341 ASP A N 1
ATOM 2787 C CA . ASP A 1 341 ? 16.281 27.328 -17.531 1 93.44 341 ASP A CA 1
ATOM 2788 C C . ASP A 1 341 ? 17.719 26.938 -17.188 1 93.44 341 ASP A C 1
ATOM 2790 O O . ASP A 1 341 ? 18.641 27.125 -18 1 93.44 341 ASP A O 1
ATOM 2794 N N . ASN A 1 342 ? 17.922 26.484 -16.078 1 94.75 342 ASN A N 1
ATOM 2795 C CA . ASN A 1 342 ? 19.25 26.109 -15.609 1 94.75 342 ASN A CA 1
ATOM 2796 C C . ASN A 1 342 ? 20.219 27.281 -15.68 1 94.75 342 ASN A C 1
ATOM 2798 O O . ASN A 1 342 ? 21.344 27.125 -16.141 1 94.75 342 ASN A O 1
ATOM 2802 N N . ASP A 1 343 ? 19.734 28.406 -15.297 1 96.62 343 ASP A N 1
ATOM 2803 C CA . ASP A 1 343 ? 20.516 29.625 -15.344 1 96.62 343 ASP A CA 1
ATOM 2804 C C . ASP A 1 343 ? 20.953 30.047 -13.938 1 96.62 343 ASP A C 1
ATOM 2806 O O . ASP A 1 343 ? 20.281 30.875 -13.297 1 96.62 343 ASP A O 1
ATOM 2810 N N . TYR A 1 344 ? 22.125 29.594 -13.586 1 96.81 344 TYR A N 1
ATOM 2811 C CA . TYR A 1 344 ? 22.594 29.859 -12.234 1 96.81 344 TYR A CA 1
ATOM 2812 C C . TYR A 1 344 ? 22.938 31.328 -12.062 1 96.81 344 TYR A C 1
ATOM 2814 O O . TYR A 1 344 ? 22.719 31.906 -10.984 1 96.81 344 TYR A O 1
ATOM 2822 N N . HIS A 1 345 ? 23.406 31.953 -13.047 1 97.06 345 HIS A N 1
ATOM 2823 C CA . HIS A 1 345 ? 23.781 33.344 -12.945 1 97.06 345 HIS A CA 1
ATOM 2824 C C . HIS A 1 345 ? 22.578 34.25 -12.625 1 97.06 345 HIS A C 1
ATOM 2826 O O . HIS A 1 345 ? 22.641 35.062 -11.711 1 97.06 345 HIS A O 1
ATOM 2832 N N . THR A 1 346 ? 21.594 34.031 -13.359 1 97.25 346 THR A N 1
ATOM 2833 C CA . THR A 1 346 ? 20.375 34.781 -13.102 1 97.25 346 THR A CA 1
ATOM 2834 C C . THR A 1 346 ? 19.812 34.438 -11.719 1 97.25 346 THR A C 1
ATOM 2836 O O . THR A 1 346 ? 19.375 35.344 -10.984 1 97.25 346 THR A O 1
ATOM 2839 N N . PHE A 1 347 ? 19.875 33.219 -11.398 1 97.56 347 PHE A N 1
ATOM 2840 C CA . PHE A 1 347 ? 19.406 32.75 -10.094 1 97.56 347 PHE A CA 1
ATOM 2841 C C . PHE A 1 347 ? 20.156 33.469 -8.977 1 97.56 347 PHE A C 1
ATOM 2843 O O . PHE A 1 347 ? 19.531 34 -8.047 1 97.56 347 PHE A O 1
ATOM 2850 N N . LYS A 1 348 ? 21.422 33.5 -9.117 1 96.75 348 LYS A N 1
ATOM 2851 C CA . LYS A 1 348 ? 22.281 34.125 -8.125 1 96.75 348 LYS A CA 1
ATOM 2852 C C . LYS A 1 348 ? 22 35.625 -8.023 1 96.75 348 LYS A C 1
ATOM 2854 O O . LYS A 1 348 ? 21.953 36.188 -6.922 1 96.75 348 LYS A O 1
ATOM 2859 N N . ARG A 1 349 ? 21.766 36.188 -9.156 1 96.88 349 ARG A N 1
ATOM 2860 C CA . ARG A 1 349 ? 21.469 37.625 -9.172 1 96.88 349 ARG A CA 1
ATOM 2861 C C . ARG A 1 349 ? 20.172 37.938 -8.438 1 96.88 349 ARG A C 1
ATOM 2863 O O . ARG A 1 349 ? 20.109 38.844 -7.633 1 96.88 349 ARG A O 1
ATOM 2870 N N . ILE A 1 350 ? 19.188 37.156 -8.703 1 96.81 350 ILE A N 1
ATOM 2871 C CA . ILE A 1 350 ? 17.891 37.344 -8.07 1 96.81 350 ILE A CA 1
ATOM 2872 C C . ILE A 1 350 ? 18.016 37.094 -6.566 1 96.81 350 ILE A C 1
ATOM 2874 O O . ILE A 1 350 ? 17.469 37.844 -5.762 1 96.81 350 ILE A O 1
ATOM 2878 N N . LEU A 1 351 ? 18.75 36.125 -6.203 1 95.44 351 LEU A N 1
ATOM 2879 C CA . LEU A 1 351 ? 18.891 35.719 -4.809 1 95.44 351 LEU A CA 1
ATOM 2880 C C . LEU A 1 351 ? 19.578 36.812 -3.996 1 95.44 351 LEU A C 1
ATOM 2882 O O . LEU A 1 351 ? 19.234 37.031 -2.83 1 95.44 351 LEU A O 1
ATOM 2886 N N . ASN A 1 352 ? 20.5 37.531 -4.617 1 93 352 ASN A N 1
ATOM 2887 C CA . ASN A 1 352 ? 21.344 38.438 -3.863 1 93 352 ASN A CA 1
ATOM 2888 C C . ASN A 1 352 ? 20.844 39.875 -3.986 1 93 352 ASN A C 1
ATOM 2890 O O . ASN A 1 352 ? 21.453 40.812 -3.441 1 93 352 ASN A O 1
ATOM 2894 N N . LYS A 1 353 ? 19.75 39.969 -4.625 1 93.75 353 LYS A N 1
ATOM 2895 C CA . LYS A 1 353 ? 19.109 41.281 -4.688 1 93.75 353 LYS A CA 1
ATOM 2896 C C . LYS A 1 353 ? 18.422 41.625 -3.373 1 93.75 353 LYS A C 1
ATOM 2898 O O . LYS A 1 353 ? 17.922 40.719 -2.682 1 93.75 353 LYS A O 1
ATOM 2903 N N . ASP A 1 354 ? 18.422 42.938 -3.014 1 91.19 354 ASP A N 1
ATOM 2904 C CA . ASP A 1 354 ? 17.734 43.375 -1.81 1 91.19 354 ASP A CA 1
ATOM 2905 C C . ASP A 1 354 ? 16.266 43.688 -2.107 1 91.19 354 ASP A C 1
ATOM 2907 O O . ASP A 1 354 ? 15.969 44.531 -2.969 1 91.19 354 ASP A O 1
ATOM 2911 N N . TYR A 1 355 ? 15.469 42.906 -1.475 1 92.56 355 TYR A N 1
ATOM 2912 C CA . TYR A 1 355 ? 14.031 43.125 -1.65 1 92.56 355 TYR A CA 1
ATOM 2913 C C . TYR A 1 355 ? 13.43 43.844 -0.439 1 92.56 355 TYR A C 1
ATOM 2915 O O . TYR A 1 355 ? 13.641 43.406 0.7 1 92.56 355 TYR A O 1
ATOM 2923 N N . LYS A 1 356 ? 12.703 44.938 -0.644 1 88.94 356 LYS A N 1
ATOM 2924 C CA . LYS A 1 356 ? 12.141 45.719 0.457 1 88.94 356 LYS A CA 1
ATOM 2925 C C . LYS A 1 356 ? 10.68 45.344 0.703 1 88.94 356 LYS A C 1
ATOM 2927 O O . LYS A 1 356 ? 10.172 45.5 1.818 1 88.94 356 LYS A O 1
ATOM 2932 N N . ASP A 1 357 ? 10.023 44.906 -0.27 1 93.25 357 ASP A N 1
ATOM 2933 C CA . ASP A 1 357 ? 8.578 44.688 -0.167 1 93.25 357 ASP A CA 1
ATOM 2934 C C . ASP A 1 357 ? 8.219 43.219 -0.411 1 93.25 357 ASP A C 1
ATOM 2936 O O . ASP A 1 357 ? 7.395 42.906 -1.276 1 93.25 357 ASP A O 1
ATOM 2940 N N . ILE A 1 358 ? 8.828 42.281 0.344 1 95.38 358 ILE A N 1
ATOM 2941 C CA . ILE A 1 358 ? 8.469 40.875 0.225 1 95.38 358 ILE A CA 1
ATOM 2942 C C . ILE A 1 358 ? 8.008 40.344 1.579 1 95.38 358 ILE A C 1
ATOM 2944 O O . ILE A 1 358 ? 8.25 40.969 2.615 1 95.38 358 ILE A O 1
ATOM 2948 N N . SER A 1 359 ? 7.258 39.312 1.559 1 95.94 359 SER A N 1
ATOM 2949 C CA . SER A 1 359 ? 6.723 38.719 2.785 1 95.94 359 SER A CA 1
ATOM 2950 C C . SER A 1 359 ? 7.832 38.125 3.637 1 95.94 359 SER A C 1
ATOM 2952 O O . SER A 1 359 ? 8.906 37.781 3.127 1 95.94 359 SER A O 1
ATOM 2954 N N . HIS A 1 360 ? 7.531 38.031 4.887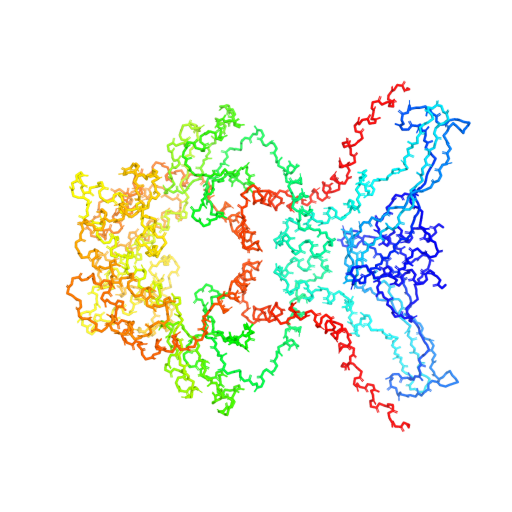 1 95.31 360 HIS A N 1
ATOM 2955 C CA . HIS A 1 360 ? 8.469 37.406 5.809 1 95.31 360 HIS A CA 1
ATOM 2956 C C . HIS A 1 360 ? 8.781 35.969 5.395 1 95.31 360 HIS A C 1
ATOM 2958 O O . HIS A 1 360 ? 9.922 35.531 5.5 1 95.31 360 HIS A O 1
ATOM 2964 N N . TYR A 1 361 ? 7.824 35.281 4.855 1 96.56 361 TYR A N 1
ATOM 2965 C CA . TYR A 1 361 ? 7.996 33.906 4.441 1 96.56 361 TYR A CA 1
ATOM 2966 C C . TYR A 1 361 ? 8.984 33.781 3.289 1 96.56 361 TYR A C 1
ATOM 2968 O O . TYR A 1 361 ? 9.875 32.938 3.301 1 96.56 361 TYR A O 1
ATOM 2976 N N . MET A 1 362 ? 8.844 34.656 2.365 1 96.81 362 MET A N 1
ATOM 2977 C CA . MET A 1 362 ? 9.734 34.656 1.214 1 96.81 362 MET A CA 1
ATOM 2978 C C . MET A 1 362 ? 11.148 35.062 1.625 1 96.81 362 MET A C 1
ATOM 2980 O O . MET A 1 362 ? 12.125 34.5 1.139 1 96.81 362 MET A O 1
ATOM 2984 N N . SER A 1 363 ? 11.211 35.969 2.508 1 96.69 363 SER A N 1
ATOM 2985 C CA . SER A 1 363 ? 12.516 36.438 2.988 1 96.69 363 SER A CA 1
ATOM 2986 C C . SER A 1 363 ? 13.289 35.312 3.656 1 96.69 363 SER A C 1
ATOM 2988 O O . SER A 1 363 ? 14.492 35.156 3.434 1 96.69 363 SER A O 1
ATOM 2990 N N . VAL A 1 364 ? 12.578 34.562 4.449 1 95.81 364 VAL A N 1
ATOM 2991 C CA . VAL A 1 364 ? 13.195 33.406 5.137 1 95.81 364 VAL A CA 1
ATOM 2992 C C . VAL A 1 364 ? 13.68 32.406 4.113 1 95.81 364 VAL A C 1
ATOM 2994 O O . VAL A 1 364 ? 14.781 31.844 4.242 1 95.81 364 VAL A O 1
ATOM 2997 N N . SER A 1 365 ? 12.852 32.188 3.105 1 96.25 365 SER A N 1
ATOM 2998 C CA . SER A 1 365 ? 13.227 31.234 2.059 1 96.25 365 SER A CA 1
ATOM 2999 C C . SER A 1 365 ? 14.469 31.703 1.305 1 96.25 365 SER A C 1
ATOM 3001 O O . SER A 1 365 ? 15.352 30.906 0.99 1 96.25 365 SER A O 1
ATOM 3003 N N . LEU A 1 366 ? 14.547 32.969 1.028 1 96.62 366 LEU A N 1
ATOM 3004 C CA . LEU A 1 366 ? 15.711 33.531 0.34 1 96.62 366 LEU A CA 1
ATOM 3005 C C . LEU A 1 366 ? 16.969 33.375 1.188 1 96.62 366 LEU A C 1
ATOM 3007 O O . LEU A 1 366 ? 18.031 33.062 0.666 1 96.62 366 LEU A O 1
ATOM 3011 N N . LYS A 1 367 ? 16.828 33.625 2.432 1 95.62 367 LYS A N 1
ATOM 3012 C CA . LYS A 1 367 ? 17.953 33.438 3.34 1 95.62 367 LYS A CA 1
ATOM 3013 C C . LYS A 1 367 ? 18.469 32 3.324 1 95.62 367 LYS A C 1
ATOM 3015 O O . LYS A 1 367 ? 19.672 31.766 3.289 1 95.62 367 LYS A O 1
ATOM 3020 N N . THR A 1 368 ? 17.531 31.078 3.361 1 94.88 368 THR A N 1
ATOM 3021 C CA . THR A 1 368 ? 17.875 29.656 3.324 1 94.88 368 THR A CA 1
ATOM 3022 C C . THR A 1 368 ? 18.609 29.312 2.029 1 94.88 368 THR A C 1
ATOM 3024 O O . THR A 1 368 ? 19.625 28.609 2.049 1 94.88 368 THR A O 1
ATOM 3027 N N . LEU A 1 369 ? 18.109 29.828 0.949 1 96.25 369 LEU A N 1
ATOM 3028 C CA . LEU A 1 369 ? 18.734 29.578 -0.343 1 96.25 369 LEU A CA 1
ATOM 3029 C C . LEU A 1 369 ? 20.125 30.188 -0.403 1 96.25 369 LEU A C 1
ATOM 3031 O O . LEU A 1 369 ? 21.062 29.578 -0.949 1 96.25 369 LEU A O 1
ATOM 3035 N N . ARG A 1 370 ? 20.297 31.375 0.139 1 95.81 370 ARG A N 1
ATOM 3036 C CA . ARG A 1 370 ? 21.594 32.031 0.169 1 95.81 370 ARG A CA 1
ATOM 3037 C C . ARG A 1 370 ? 22.594 31.203 0.989 1 95.81 370 ARG A C 1
ATOM 3039 O O . ARG A 1 370 ? 23.766 31.078 0.608 1 95.81 370 ARG A O 1
ATOM 3046 N N . LYS A 1 371 ? 22.109 30.625 2.086 1 93.44 371 LYS A N 1
ATOM 3047 C CA . LYS A 1 371 ? 22.953 29.812 2.949 1 93.44 371 LYS A CA 1
ATOM 3048 C C . LYS A 1 371 ? 23.484 28.594 2.201 1 93.44 371 LYS A C 1
ATOM 3050 O O . LYS A 1 371 ? 24.625 28.172 2.434 1 93.44 371 LYS A O 1
ATOM 3055 N N . HIS A 1 372 ? 22.719 28.125 1.285 1 94.06 372 HIS A N 1
ATOM 3056 C CA . HIS A 1 372 ? 23.094 26.906 0.579 1 94.06 372 HIS A CA 1
ATOM 3057 C C . HIS A 1 372 ? 23.531 27.203 -0.852 1 94.06 372 HIS A C 1
ATOM 3059 O O . HIS A 1 372 ? 23.547 26.312 -1.699 1 94.06 372 HIS A O 1
ATOM 3065 N N . GLN A 1 373 ? 23.797 28.375 -1.113 1 94.31 373 GLN A N 1
ATOM 3066 C CA . GLN A 1 373 ? 24.047 28.828 -2.471 1 94.31 373 GLN A CA 1
ATOM 3067 C C . GLN A 1 373 ? 25.188 28.047 -3.113 1 94.31 373 GLN A C 1
ATOM 3069 O O . GLN A 1 373 ? 25.125 27.719 -4.301 1 94.31 373 GLN A O 1
ATOM 3074 N N . HIS A 1 374 ? 26.203 27.703 -2.373 1 92.62 374 HIS A N 1
ATOM 3075 C CA . HIS A 1 374 ? 27.359 26.969 -2.893 1 92.62 374 HIS A CA 1
ATOM 3076 C C . HIS A 1 374 ? 26.953 25.609 -3.449 1 92.62 374 HIS A C 1
ATOM 3078 O O . HIS A 1 374 ? 27.359 25.234 -4.547 1 92.62 374 HIS A O 1
ATOM 3084 N N . SER A 1 375 ? 26.188 24.922 -2.68 1 94.44 375 SER A N 1
ATOM 3085 C CA . SER A 1 375 ? 25.734 23.609 -3.111 1 94.44 375 SER A CA 1
ATOM 3086 C C . SER A 1 375 ? 24.688 23.719 -4.211 1 94.44 375 SER A C 1
ATOM 3088 O O . SER A 1 375 ? 24.594 22.844 -5.082 1 94.44 375 SER A O 1
ATOM 3090 N N . ILE A 1 376 ? 23.891 24.766 -4.207 1 96.25 376 ILE A N 1
ATOM 3091 C CA . ILE A 1 376 ? 22.828 24.969 -5.195 1 96.25 376 ILE A CA 1
ATOM 3092 C C . ILE A 1 376 ? 23.453 25.188 -6.574 1 96.25 376 ILE A C 1
ATOM 3094 O O . ILE A 1 376 ? 22.875 24.797 -7.59 1 96.25 376 ILE A O 1
ATOM 3098 N N . LYS A 1 377 ? 24.609 25.781 -6.582 1 96.81 377 LYS A N 1
ATOM 3099 C CA . LYS A 1 377 ? 25.312 25.953 -7.844 1 96.81 377 LYS A CA 1
ATOM 3100 C C . LYS A 1 377 ? 25.453 24.625 -8.578 1 96.81 377 LYS A C 1
ATOM 3102 O O . LYS A 1 377 ? 25.297 24.562 -9.805 1 96.81 377 LYS A O 1
ATOM 3107 N N . ASN A 1 378 ? 25.688 23.609 -7.828 1 96.88 378 ASN A N 1
ATOM 3108 C CA . ASN A 1 378 ? 25.875 22.281 -8.406 1 96.88 378 ASN A CA 1
ATOM 3109 C C . ASN A 1 378 ? 24.578 21.719 -8.977 1 96.88 378 ASN A C 1
ATOM 3111 O O . ASN A 1 378 ? 24.594 20.844 -9.828 1 96.88 378 ASN A O 1
ATOM 3115 N N . THR A 1 379 ? 23.469 22.172 -8.5 1 96.31 379 THR A N 1
ATOM 3116 C CA . THR A 1 379 ? 22.156 21.781 -9.016 1 96.31 379 THR A CA 1
ATOM 3117 C C . THR A 1 379 ? 22.016 22.172 -10.484 1 96.31 379 THR A C 1
ATOM 3119 O O . THR A 1 379 ? 21.391 21.453 -11.266 1 96.31 379 THR A O 1
ATOM 3122 N N . PHE A 1 380 ? 22.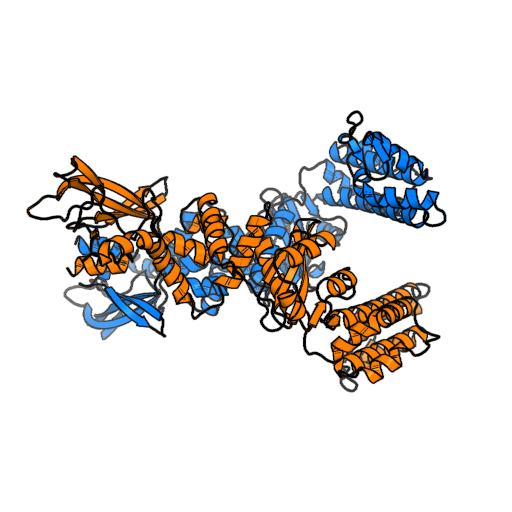656 23.219 -10.844 1 96.31 380 PHE A N 1
ATOM 3123 C CA . PHE A 1 380 ? 22.562 23.75 -12.203 1 96.31 380 PHE A CA 1
ATOM 3124 C C . PHE A 1 380 ? 23.625 23.125 -13.094 1 96.31 380 PHE A C 1
ATOM 3126 O O . PHE A 1 380 ? 23.5 23.109 -14.312 1 96.31 380 PHE A O 1
ATOM 3133 N N . ARG A 1 381 ? 24.625 22.625 -12.484 1 95.25 381 ARG A N 1
ATOM 3134 C CA . ARG A 1 381 ? 25.781 22.109 -13.211 1 95.25 381 ARG A CA 1
ATOM 3135 C C . ARG A 1 381 ? 25.578 20.641 -13.578 1 95.25 381 ARG A C 1
ATOM 3137 O O . ARG A 1 381 ? 25.984 20.203 -14.664 1 95.25 381 ARG A O 1
ATOM 3144 N N . TYR A 1 382 ? 25.031 19.891 -12.68 1 95.5 382 TYR A N 1
ATOM 3145 C CA . TYR A 1 382 ? 24.891 18.453 -12.867 1 95.5 382 TYR A CA 1
ATOM 3146 C C . TYR A 1 382 ? 23.453 18.078 -13.164 1 95.5 382 TYR A C 1
ATOM 3148 O O . TYR A 1 382 ? 22.516 18.766 -12.75 1 95.5 382 TYR A O 1
ATOM 3156 N N . PRO A 1 383 ? 23.219 16.953 -13.758 1 93.56 383 PRO A N 1
ATOM 3157 C CA . PRO A 1 383 ? 21.875 16.562 -14.156 1 93.56 383 PRO A CA 1
ATOM 3158 C C . PRO A 1 383 ? 21.188 15.68 -13.109 1 93.56 383 PRO A C 1
ATOM 3160 O O . PRO A 1 383 ? 20.062 15.195 -13.336 1 93.56 383 PRO A O 1
ATOM 3163 N N . PHE A 1 384 ? 21.766 15.523 -12 1 94.75 384 PHE A N 1
ATOM 3164 C CA . PHE A 1 384 ? 21.25 14.547 -11.039 1 94.75 384 PHE A CA 1
ATOM 3165 C C . PHE A 1 384 ? 20.25 15.203 -10.094 1 94.75 384 PHE A C 1
ATOM 3167 O O . PHE A 1 384 ? 20.406 16.359 -9.703 1 94.75 384 PHE A O 1
ATOM 3174 N N . SER A 1 385 ? 19.125 14.477 -9.805 1 94.31 385 SER A N 1
ATOM 3175 C CA . SER A 1 385 ? 18.109 14.836 -8.82 1 94.31 385 SER A CA 1
ATOM 3176 C C . SER A 1 385 ? 17.734 13.648 -7.949 1 94.31 385 SER A C 1
ATOM 3178 O O . SER A 1 385 ? 18.219 12.531 -8.172 1 94.31 385 SER A O 1
ATOM 3180 N N . ASN A 1 386 ? 16.906 13.891 -6.965 1 94.69 386 ASN A N 1
ATOM 3181 C CA . ASN A 1 386 ? 16.453 12.812 -6.094 1 94.69 386 ASN A CA 1
ATOM 3182 C C . ASN A 1 386 ? 15.227 12.109 -6.66 1 94.69 386 ASN A C 1
ATOM 3184 O O . ASN A 1 386 ? 14.516 11.406 -5.934 1 94.69 386 ASN A O 1
ATOM 3188 N N . GLY A 1 387 ? 14.992 12.297 -7.945 1 94 387 GLY A N 1
ATOM 3189 C CA . GLY A 1 387 ? 13.852 11.672 -8.586 1 94 387 GLY A CA 1
ATOM 3190 C C . GLY A 1 387 ? 13.859 10.156 -8.492 1 94 387 GLY A C 1
ATOM 3191 O O . GLY A 1 387 ? 12.844 9.539 -8.188 1 94 387 GLY A O 1
ATOM 3192 N N . ARG A 1 388 ? 15.039 9.594 -8.68 1 94.5 388 ARG A N 1
ATOM 3193 C CA . ARG A 1 388 ? 15.148 8.141 -8.688 1 94.5 388 ARG A CA 1
ATOM 3194 C C . ARG A 1 388 ? 14.938 7.566 -7.289 1 94.5 388 ARG A C 1
ATOM 3196 O O . ARG A 1 388 ? 14.242 6.562 -7.121 1 94.5 388 ARG A O 1
ATOM 3203 N N . ILE A 1 389 ? 15.547 8.203 -6.281 1 96.31 389 ILE A N 1
ATOM 3204 C CA . ILE A 1 389 ? 15.406 7.691 -4.922 1 96.31 389 ILE A CA 1
ATOM 3205 C C . ILE A 1 389 ? 13.969 7.859 -4.449 1 96.31 389 ILE A C 1
ATOM 3207 O O . ILE A 1 389 ? 13.453 7.02 -3.707 1 96.31 389 ILE A O 1
ATOM 3211 N N . GLU A 1 390 ? 13.312 8.906 -4.906 1 94.38 390 GLU A N 1
ATOM 3212 C CA . GLU A 1 390 ? 11.898 9.078 -4.609 1 94.38 390 GLU A CA 1
ATOM 3213 C C . GLU A 1 390 ? 11.062 7.965 -5.234 1 94.38 390 GLU A C 1
ATOM 3215 O O . GLU A 1 390 ? 10.117 7.473 -4.617 1 94.38 390 GLU A O 1
ATOM 3220 N N . GLY A 1 391 ? 11.391 7.625 -6.438 1 94.12 391 GLY A N 1
ATOM 3221 C CA . GLY A 1 391 ? 10.742 6.48 -7.062 1 94.12 391 GLY A CA 1
ATOM 3222 C C . GLY A 1 391 ? 10.898 5.199 -6.266 1 94.12 391 GLY A C 1
ATOM 3223 O O . GLY A 1 391 ? 9.938 4.453 -6.086 1 94.12 391 GLY A O 1
ATOM 3224 N N . ASN A 1 392 ? 12.109 5.004 -5.812 1 95.75 392 ASN A N 1
ATOM 3225 C CA . ASN A 1 392 ? 12.375 3.846 -4.961 1 95.75 392 ASN A CA 1
ATOM 3226 C C . ASN A 1 392 ? 11.531 3.887 -3.689 1 95.75 392 ASN A C 1
ATOM 3228 O O . ASN A 1 392 ? 10.961 2.871 -3.285 1 95.75 392 ASN A O 1
ATOM 3232 N N . HIS A 1 393 ? 11.484 5.082 -3.102 1 96 393 HIS A N 1
ATOM 3233 C CA . HIS A 1 393 ? 10.734 5.223 -1.86 1 96 393 HIS A CA 1
ATOM 3234 C C . HIS A 1 393 ? 9.258 4.902 -2.068 1 96 393 HIS A C 1
ATOM 3236 O O . HIS A 1 393 ? 8.602 4.348 -1.18 1 96 393 HIS A O 1
ATOM 3242 N N . ASN A 1 394 ? 8.75 5.266 -3.195 1 93.75 394 ASN A N 1
ATOM 3243 C CA . ASN A 1 394 ? 7.359 4.941 -3.492 1 93.75 394 ASN A CA 1
ATOM 3244 C C . ASN A 1 394 ? 7.125 3.434 -3.5 1 93.75 394 ASN A C 1
ATOM 3246 O O . ASN A 1 394 ? 6.129 2.953 -2.957 1 93.75 394 ASN A O 1
ATOM 3250 N N . LYS A 1 395 ? 8.016 2.73 -4.078 1 93.81 395 LYS A N 1
ATOM 3251 C CA . LYS A 1 395 ? 7.918 1.274 -4.109 1 93.81 395 LYS A CA 1
ATOM 3252 C C . LYS A 1 395 ? 8.094 0.683 -2.713 1 93.81 395 LYS A C 1
ATOM 3254 O O . LYS A 1 395 ? 7.402 -0.269 -2.344 1 93.81 395 LYS A O 1
ATOM 3259 N N . ILE A 1 396 ? 9.039 1.247 -2.006 1 94.88 396 ILE A N 1
ATOM 3260 C CA . ILE A 1 396 ? 9.312 0.797 -0.646 1 94.88 396 ILE A CA 1
ATOM 3261 C C . ILE A 1 396 ? 8.07 1 0.223 1 94.88 396 ILE A C 1
ATOM 3263 O O . ILE A 1 396 ? 7.723 0.135 1.031 1 94.88 396 ILE A O 1
ATOM 3267 N N . LYS A 1 397 ? 7.41 2.078 0.04 1 92.75 397 LYS A N 1
ATOM 3268 C CA . LYS A 1 397 ? 6.195 2.361 0.795 1 92.75 397 LYS A CA 1
ATOM 3269 C C . LYS A 1 397 ? 5.102 1.343 0.478 1 92.75 397 LYS A C 1
ATOM 3271 O O . LYS A 1 397 ? 4.336 0.95 1.361 1 92.75 397 LYS A O 1
ATOM 3276 N N . VAL A 1 398 ? 5 0.945 -0.754 1 93.62 398 VAL A N 1
ATOM 3277 C CA . VAL A 1 398 ? 4.023 -0.062 -1.149 1 93.62 398 VAL A CA 1
ATOM 3278 C C . VAL A 1 398 ? 4.293 -1.368 -0.408 1 93.62 398 VAL A C 1
ATOM 3280 O O . VAL A 1 398 ? 3.373 -1.995 0.118 1 93.62 398 VAL A O 1
ATOM 3283 N N . LEU A 1 399 ? 5.551 -1.732 -0.345 1 93.12 399 LEU A N 1
ATOM 3284 C CA . LEU A 1 399 ? 5.926 -2.957 0.355 1 93.12 399 LEU A CA 1
ATOM 3285 C C . LEU A 1 399 ? 5.523 -2.887 1.824 1 93.12 399 LEU A C 1
ATOM 3287 O O . LEU A 1 399 ? 5.02 -3.863 2.381 1 93.12 399 LEU A O 1
ATOM 3291 N N . ASN A 1 400 ? 5.75 -1.756 2.373 1 92.19 400 ASN A N 1
ATOM 3292 C CA . ASN A 1 400 ? 5.402 -1.564 3.777 1 92.19 400 ASN A CA 1
ATOM 3293 C C . ASN A 1 400 ? 3.898 -1.657 4.004 1 92.19 400 ASN A C 1
ATOM 3295 O O . ASN A 1 400 ? 3.445 -2.291 4.957 1 92.19 400 ASN A O 1
ATOM 3299 N N . ARG A 1 401 ? 3.166 -1.088 3.113 1 90.38 401 ARG A N 1
ATOM 3300 C CA . ARG A 1 401 ? 1.715 -1.037 3.266 1 90.38 401 ARG A CA 1
ATOM 3301 C C . ARG A 1 401 ? 1.096 -2.418 3.076 1 90.38 401 ARG A C 1
ATOM 3303 O O . ARG A 1 401 ? 0.176 -2.797 3.805 1 90.38 401 ARG A O 1
ATOM 3310 N N . VAL A 1 402 ? 1.55 -3.131 2.152 1 91.06 402 VAL A N 1
ATOM 3311 C CA . VAL A 1 402 ? 1.021 -4.461 1.868 1 91.06 402 VAL A CA 1
ATOM 3312 C C . VAL A 1 402 ? 1.239 -5.371 3.074 1 91.06 402 VAL A C 1
ATOM 3314 O O . VAL A 1 402 ? 0.413 -6.242 3.363 1 91.06 402 VAL A O 1
ATOM 3317 N N . ALA A 1 403 ? 2.311 -5.094 3.805 1 89.06 403 ALA A N 1
ATOM 3318 C CA . ALA A 1 403 ? 2.654 -5.906 4.965 1 89.06 403 ALA A CA 1
ATOM 3319 C C . ALA A 1 403 ? 2.008 -5.355 6.234 1 89.06 403 ALA A C 1
ATOM 3321 O O . ALA A 1 403 ? 2.139 -5.945 7.309 1 89.06 403 ALA A O 1
ATOM 3322 N N . TYR A 1 404 ? 1.324 -4.223 6.07 1 85.06 404 TYR A N 1
ATOM 3323 C CA . TYR A 1 404 ? 0.77 -3.525 7.227 1 85.06 404 TYR A CA 1
ATOM 3324 C C . TYR A 1 404 ? 1.857 -3.207 8.242 1 85.06 404 TYR A C 1
ATOM 3326 O O . TYR A 1 404 ? 1.649 -3.355 9.453 1 85.06 404 TYR A O 1
ATOM 3334 N N . GLY A 1 405 ? 3.025 -3.016 7.676 1 82.12 405 GLY A N 1
ATOM 3335 C CA . GLY A 1 405 ? 4.164 -2.668 8.516 1 82.12 405 GLY A CA 1
ATOM 3336 C C . GLY A 1 405 ? 5.051 -3.855 8.836 1 82.12 405 GLY A C 1
ATOM 3337 O O . GLY A 1 405 ? 4.656 -5.008 8.633 1 82.12 405 GLY A O 1
ATOM 3338 N N . PHE A 1 406 ? 6.281 -3.553 9.25 1 84.62 406 PHE A N 1
ATOM 3339 C CA . PHE A 1 406 ? 7.246 -4.562 9.672 1 84.62 406 PHE A CA 1
ATOM 3340 C C . PHE A 1 406 ? 7.656 -4.34 11.125 1 84.62 406 PHE A C 1
ATOM 3342 O O . PHE A 1 406 ? 7.977 -3.219 11.523 1 84.62 406 PHE A O 1
ATOM 3349 N N . ARG A 1 407 ? 7.578 -5.32 11.844 1 80.94 407 ARG A N 1
ATOM 3350 C CA . ARG A 1 407 ? 8.047 -5.254 13.227 1 80.94 407 ARG A CA 1
ATOM 3351 C C . ARG A 1 407 ? 9.57 -5.305 13.281 1 80.94 407 ARG A C 1
ATOM 3353 O O . ARG A 1 407 ? 10.188 -4.641 14.125 1 80.94 407 ARG A O 1
ATOM 3360 N N . ASN A 1 408 ? 10.156 -6.062 12.359 1 86.88 408 ASN A N 1
ATOM 3361 C CA . ASN A 1 408 ? 11.602 -6.242 12.266 1 86.88 408 ASN A CA 1
ATOM 3362 C C . ASN A 1 408 ? 12.18 -5.516 11.062 1 86.88 408 ASN A C 1
ATOM 3364 O O . ASN A 1 408 ? 11.883 -5.867 9.914 1 86.88 408 ASN A O 1
ATOM 3368 N N . LEU A 1 409 ? 13.008 -4.551 11.344 1 87.81 409 LEU A N 1
ATOM 3369 C CA . LEU A 1 409 ? 13.594 -3.766 10.266 1 87.81 409 LEU A CA 1
ATOM 3370 C C . LEU A 1 409 ? 14.438 -4.645 9.352 1 87.81 409 LEU A C 1
ATOM 3372 O O . LEU A 1 409 ? 14.484 -4.422 8.141 1 87.81 409 LEU A O 1
ATOM 3376 N N . GLY A 1 410 ? 15.125 -5.57 9.969 1 91.12 410 GLY A N 1
ATOM 3377 C CA . GLY A 1 410 ? 15.914 -6.488 9.156 1 91.12 410 GLY A CA 1
ATOM 3378 C C . GLY A 1 410 ? 15.102 -7.207 8.102 1 91.12 410 GLY A C 1
ATOM 3379 O O . GLY A 1 410 ? 15.516 -7.305 6.949 1 91.12 410 GLY A O 1
ATOM 3380 N N . ASN A 1 411 ? 13.953 -7.668 8.516 1 93 411 ASN A N 1
ATOM 3381 C CA . ASN A 1 411 ? 13.062 -8.336 7.578 1 93 411 ASN A CA 1
ATOM 3382 C C . ASN A 1 411 ? 12.594 -7.383 6.48 1 93 411 ASN A C 1
ATOM 3384 O O . ASN A 1 411 ? 12.445 -7.785 5.324 1 93 411 ASN A O 1
ATOM 3388 N N . TYR A 1 412 ? 12.367 -6.137 6.891 1 93.75 412 TYR A N 1
ATOM 3389 C CA . TYR A 1 412 ? 11.945 -5.129 5.926 1 93.75 412 TYR A CA 1
ATOM 3390 C C . TYR A 1 412 ? 13.031 -4.871 4.891 1 93.75 412 TYR A C 1
ATOM 3392 O O . TYR A 1 412 ? 12.758 -4.824 3.689 1 93.75 412 TYR A O 1
ATOM 3400 N N . ILE A 1 413 ? 14.219 -4.785 5.371 1 92.62 413 ILE A N 1
ATOM 3401 C CA . ILE A 1 413 ? 15.359 -4.539 4.496 1 92.62 413 ILE A CA 1
ATOM 3402 C C . ILE A 1 413 ? 15.539 -5.715 3.541 1 92.62 413 ILE A C 1
ATOM 3404 O O . ILE A 1 413 ? 15.758 -5.52 2.342 1 92.62 413 ILE A O 1
ATOM 3408 N N . ASP A 1 414 ? 15.406 -6.906 4.055 1 93.5 414 ASP A N 1
ATOM 3409 C CA . ASP A 1 414 ? 15.523 -8.094 3.215 1 93.5 414 ASP A CA 1
ATOM 3410 C C . ASP A 1 414 ? 14.484 -8.078 2.096 1 93.5 414 ASP A C 1
ATOM 3412 O O . ASP A 1 414 ? 14.789 -8.438 0.955 1 93.5 414 ASP A O 1
ATOM 3416 N N . ARG A 1 415 ? 13.32 -7.691 2.486 1 94.25 415 ARG A N 1
ATOM 3417 C CA . ARG A 1 415 ? 12.25 -7.625 1.499 1 94.25 415 ARG A CA 1
ATOM 3418 C C . ARG A 1 415 ? 12.562 -6.598 0.419 1 94.25 415 ARG A C 1
ATOM 3420 O O . ARG A 1 415 ? 12.312 -6.836 -0.765 1 94.25 415 ARG A O 1
ATOM 3427 N N . ILE A 1 416 ? 13.047 -5.465 0.811 1 94.12 416 ILE A N 1
ATOM 3428 C CA . ILE A 1 416 ? 13.414 -4.406 -0.122 1 94.12 416 ILE A CA 1
ATOM 3429 C C . ILE A 1 416 ? 14.484 -4.91 -1.085 1 94.12 416 ILE A C 1
ATOM 3431 O O . ILE A 1 416 ? 14.375 -4.723 -2.299 1 94.12 416 ILE A O 1
ATOM 3435 N N . ILE A 1 417 ? 15.477 -5.586 -0.565 1 91.69 417 ILE A N 1
ATOM 3436 C CA . ILE A 1 417 ? 16.578 -6.109 -1.365 1 91.69 417 ILE A CA 1
ATOM 3437 C C . ILE A 1 417 ? 16.031 -7.09 -2.406 1 91.69 417 ILE A C 1
ATOM 3439 O O . ILE A 1 417 ? 16.406 -7.02 -3.582 1 91.69 417 ILE A O 1
ATOM 3443 N N . LEU A 1 418 ? 15.148 -7.91 -2.02 1 92.5 418 LEU A N 1
ATOM 3444 C CA . LEU A 1 418 ? 14.578 -8.898 -2.932 1 92.5 418 LEU A CA 1
ATOM 3445 C C . LEU A 1 418 ? 13.773 -8.219 -4.031 1 92.5 418 LEU A C 1
ATOM 3447 O O . LEU A 1 418 ? 13.867 -8.594 -5.203 1 92.5 418 LEU A O 1
ATOM 3451 N N . HIS A 1 419 ? 13.016 -7.285 -3.641 1 92.75 419 HIS A N 1
ATOM 3452 C CA . HIS A 1 419 ? 12.141 -6.59 -4.578 1 92.75 419 HIS A CA 1
ATOM 3453 C C . HIS A 1 419 ? 12.945 -5.84 -5.633 1 92.75 419 HIS A C 1
ATOM 3455 O O . HIS A 1 419 ? 12.586 -5.836 -6.812 1 92.75 419 HIS A O 1
ATOM 3461 N N . PHE A 1 420 ? 14.031 -5.266 -5.305 1 91.5 420 PHE A N 1
ATOM 3462 C CA . PHE A 1 420 ? 14.758 -4.383 -6.215 1 91.5 420 PHE A CA 1
ATOM 3463 C C . PHE A 1 420 ? 15.859 -5.141 -6.941 1 91.5 420 PHE A C 1
ATOM 3465 O O . PHE A 1 420 ? 16.219 -4.793 -8.07 1 91.5 420 PHE A O 1
ATOM 3472 N N . ASN A 1 421 ? 16.438 -6.074 -6.336 1 80.38 421 ASN A N 1
ATOM 3473 C CA . ASN A 1 421 ? 17.609 -6.711 -6.93 1 80.38 421 ASN A CA 1
ATOM 3474 C C . ASN A 1 421 ? 17.234 -7.973 -7.703 1 80.38 421 ASN A C 1
ATOM 3476 O O . ASN A 1 421 ? 17.906 -8.344 -8.672 1 80.38 421 ASN A O 1
ATOM 3480 N N . LEU A 1 422 ? 16.266 -8.664 -7.281 1 69.19 422 LEU A N 1
ATOM 3481 C CA . LEU A 1 422 ? 15.914 -9.906 -7.965 1 69.19 422 LEU A CA 1
ATOM 3482 C C . LEU A 1 422 ? 14.836 -9.648 -9.016 1 69.19 422 LEU A C 1
ATOM 3484 O O . LEU A 1 422 ? 14.742 -10.383 -10 1 69.19 422 LEU A O 1
ATOM 3488 N N . ARG A 1 423 ? 13.961 -8.641 -8.969 1 59.22 423 ARG A N 1
ATOM 3489 C CA . ARG A 1 423 ? 12.883 -8.414 -9.93 1 59.22 423 ARG A CA 1
ATOM 3490 C C . ARG A 1 423 ? 13.438 -7.961 -11.281 1 59.22 423 ARG A C 1
ATOM 3492 O O . ARG A 1 423 ? 12.891 -8.312 -12.328 1 59.22 423 ARG A O 1
ATOM 3499 N N . LYS A 1 424 ? 1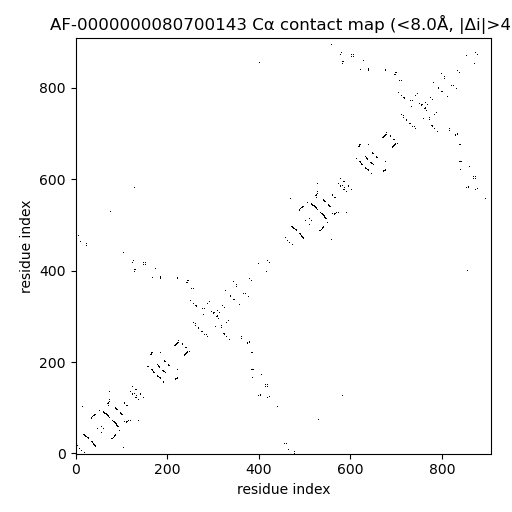4.305 -6.961 -11.523 1 53.59 424 LYS A N 1
ATOM 3500 C CA . LYS A 1 424 ? 14.68 -6.301 -12.766 1 53.59 424 LYS A CA 1
ATOM 3501 C C . LYS A 1 424 ? 15.445 -7.254 -13.688 1 53.59 424 LYS A C 1
ATOM 3503 O O . LYS A 1 424 ? 15.562 -7.004 -14.891 1 53.59 424 LYS A O 1
ATOM 3508 N N . ASN A 1 425 ? 16.422 -8.055 -13.359 1 40.19 425 ASN A N 1
ATOM 3509 C CA . ASN A 1 425 ? 17.281 -8.547 -14.445 1 40.19 425 ASN A CA 1
ATOM 3510 C C . ASN A 1 425 ? 16.516 -9.508 -15.359 1 40.19 425 ASN A C 1
ATOM 3512 O O . ASN A 1 425 ? 16.25 -10.641 -14.984 1 40.19 425 ASN A O 1
ATOM 3516 N N . PRO A 1 426 ? 15.797 -9.039 -16.312 1 39.09 426 PRO A N 1
ATOM 3517 C CA . PRO A 1 426 ? 15.367 -10.031 -17.297 1 39.09 426 PRO A CA 1
ATOM 3518 C C . PRO A 1 426 ? 16.422 -11.094 -17.562 1 39.09 426 PRO A C 1
ATOM 3520 O O . PRO A 1 426 ? 16.109 -12.172 -18.078 1 39.09 426 PRO A O 1
ATOM 3523 N N . ALA A 1 427 ? 17.688 -10.625 -17.797 1 35.34 427 ALA A N 1
ATOM 3524 C CA . ALA A 1 427 ? 18.828 -11.5 -18.094 1 35.34 427 ALA A CA 1
ATOM 3525 C C . ALA A 1 427 ? 19.031 -12.523 -16.969 1 35.34 427 ALA A C 1
ATOM 3527 O O . ALA A 1 427 ? 19.734 -13.516 -17.156 1 35.34 427 ALA A O 1
ATOM 3528 N N . ASN A 1 428 ? 18.625 -12.109 -15.75 1 34.34 428 ASN A N 1
ATOM 3529 C CA . ASN A 1 428 ? 18.891 -13.031 -14.648 1 34.34 428 ASN A CA 1
ATOM 3530 C C . ASN A 1 428 ? 17.766 -14.031 -14.477 1 34.34 428 ASN A C 1
ATOM 3532 O O . ASN A 1 428 ? 17.609 -14.625 -13.406 1 34.34 428 ASN A O 1
ATOM 3536 N N . GLU A 1 429 ? 16.688 -13.891 -15.07 1 38.69 429 GLU A N 1
ATOM 3537 C CA . GLU A 1 429 ? 15.859 -15.094 -15.141 1 38.69 429 GLU A CA 1
ATOM 3538 C C . GLU A 1 429 ? 16.719 -16.359 -15.148 1 38.69 429 GLU A C 1
ATOM 3540 O O . GLU A 1 429 ? 16.297 -17.406 -14.648 1 38.69 429 GLU A O 1
ATOM 3545 N N . ASN A 1 430 ? 17.812 -16.156 -15.688 1 36.88 430 ASN A N 1
ATOM 3546 C CA . ASN A 1 430 ? 18.828 -17.219 -15.641 1 36.88 430 ASN A CA 1
ATOM 3547 C C . ASN A 1 430 ? 19.391 -17.375 -14.234 1 36.88 430 ASN A C 1
ATOM 3549 O O . ASN A 1 430 ? 19.922 -18.438 -13.891 1 36.88 430 ASN A O 1
ATOM 3553 N N . GLN A 1 431 ? 19.406 -16.312 -13.477 1 37.97 431 GLN A N 1
ATOM 3554 C CA . GLN A 1 431 ? 19.953 -16.469 -12.141 1 37.97 431 GLN A CA 1
ATOM 3555 C C . GLN A 1 431 ? 18.938 -17.125 -11.203 1 37.97 431 GLN A C 1
ATOM 3557 O O . GLN A 1 431 ? 19.312 -17.812 -10.258 1 37.97 431 GLN A O 1
ATOM 3562 N N . LEU A 1 432 ? 17.688 -16.875 -11.312 1 40.59 432 LEU A N 1
ATOM 3563 C CA . LEU A 1 432 ? 16.75 -17.734 -10.609 1 40.59 432 LEU A CA 1
ATOM 3564 C C . LEU A 1 432 ? 16.953 -19.188 -10.992 1 40.59 432 LEU A C 1
ATOM 3566 O O . LEU A 1 432 ? 16.828 -20.094 -10.156 1 40.59 432 LEU A O 1
ATOM 3570 N N . ALA A 1 433 ? 17.312 -19.375 -12.258 1 40.78 433 ALA A N 1
ATOM 3571 C CA . ALA A 1 433 ? 17.844 -20.688 -12.672 1 40.78 433 ALA A CA 1
ATOM 3572 C C . ALA A 1 433 ? 19.141 -21 -11.953 1 40.78 433 ALA A C 1
ATOM 3574 O O . ALA A 1 433 ? 19.422 -22.172 -11.656 1 40.78 433 ALA A O 1
ATOM 3575 N N . PHE A 1 434 ? 19.922 -20.016 -11.68 1 34.66 434 PHE A N 1
ATOM 3576 C CA . PHE A 1 434 ? 21.156 -20.188 -10.938 1 34.66 434 PHE A CA 1
ATOM 3577 C C . PHE A 1 434 ? 20.875 -20.531 -9.477 1 34.66 434 PHE A C 1
ATOM 3579 O O . PHE A 1 434 ? 21.594 -21.328 -8.867 1 34.66 434 PHE A O 1
ATOM 3586 N N . PHE A 1 435 ? 19.938 -19.922 -8.938 1 37.19 435 PHE A N 1
ATOM 3587 C CA . PHE A 1 435 ? 19.562 -20.344 -7.586 1 37.19 435 PHE A CA 1
ATOM 3588 C C . PHE A 1 435 ? 19.125 -21.797 -7.57 1 37.19 435 PHE A C 1
ATOM 3590 O O . PHE A 1 435 ? 19.422 -22.531 -6.621 1 37.19 435 PHE A O 1
ATOM 3597 N N . ASN A 1 436 ? 18.453 -22.203 -8.625 1 37.44 436 ASN A N 1
ATOM 3598 C CA . ASN A 1 436 ? 18.234 -23.656 -8.711 1 37.44 436 ASN A CA 1
ATOM 3599 C C . ASN A 1 436 ? 19.562 -24.406 -8.828 1 37.44 436 ASN A C 1
ATOM 3601 O O . ASN A 1 436 ? 19.656 -25.547 -8.391 1 37.44 436 ASN A O 1
ATOM 3605 N N . LYS A 1 437 ? 20.453 -23.875 -9.68 1 37.44 437 LYS A N 1
ATOM 3606 C CA . LYS A 1 437 ? 21.734 -24.531 -9.859 1 37.44 437 LYS A CA 1
ATOM 3607 C C . LYS A 1 437 ? 22.609 -24.375 -8.625 1 37.44 437 LYS A C 1
ATOM 3609 O O . LYS A 1 437 ? 23.344 -25.297 -8.25 1 37.44 437 LYS A O 1
ATOM 3614 N N . ARG A 1 438 ? 22.719 -23.172 -8.086 1 39.41 438 ARG A N 1
ATOM 3615 C CA . ARG A 1 438 ? 23.641 -22.984 -6.969 1 39.41 438 ARG A CA 1
ATOM 3616 C C . ARG A 1 438 ? 23.109 -23.656 -5.707 1 39.41 438 ARG A C 1
ATOM 3618 O O . ARG A 1 438 ? 23.875 -23.906 -4.77 1 39.41 438 ARG A O 1
ATOM 3625 N N . VAL A 1 439 ? 21.828 -23.594 -5.539 1 32.53 439 VAL A N 1
ATOM 3626 C CA . VAL A 1 439 ? 21.469 -24.516 -4.461 1 32.53 439 VAL A CA 1
ATOM 3627 C C . VAL A 1 439 ? 22.031 -25.891 -4.746 1 32.53 439 VAL A C 1
ATOM 3629 O O . VAL A 1 439 ? 22.406 -26.625 -3.82 1 32.53 439 VAL A O 1
ATOM 3632 N N . ASP A 1 440 ? 22.203 -26.062 -6.02 1 30.66 440 ASP A N 1
ATOM 3633 C CA . ASP A 1 440 ? 22.828 -27.328 -6.344 1 30.66 440 ASP A CA 1
ATOM 3634 C C . ASP A 1 440 ? 24.344 -27.266 -6.125 1 30.66 440 ASP A C 1
ATOM 3636 O O . ASP A 1 440 ? 24.953 -28.25 -5.68 1 30.66 440 ASP A O 1
ATOM 3640 N N . LEU A 1 441 ? 24.984 -26.141 -6.539 1 28.47 441 LEU A N 1
ATOM 3641 C CA . LEU A 1 441 ? 26.438 -26.141 -6.574 1 28.47 441 LEU A CA 1
ATOM 3642 C C . LEU A 1 441 ? 27.016 -26.141 -5.164 1 28.47 441 LEU A C 1
ATOM 3644 O O . LEU A 1 441 ? 28.125 -26.641 -4.945 1 28.47 441 LEU A O 1
ATOM 3648 N N . ARG A 1 442 ? 26.453 -25.391 -4.305 1 33.38 442 ARG A N 1
ATOM 3649 C CA . ARG A 1 442 ? 27.141 -25.531 -3.021 1 33.38 442 ARG A CA 1
ATOM 3650 C C . ARG A 1 442 ? 27.156 -26.984 -2.557 1 33.38 442 ARG A C 1
ATOM 3652 O O . ARG A 1 442 ? 27.922 -27.344 -1.672 1 33.38 442 ARG A O 1
ATOM 3659 N N . PHE A 1 443 ? 26.172 -27.594 -3.09 1 27.02 443 PHE A N 1
ATOM 3660 C CA . PHE A 1 443 ? 26.312 -28.984 -2.695 1 27.02 443 PHE A CA 1
ATOM 3661 C C . PHE A 1 443 ? 27.391 -29.672 -3.518 1 27.02 443 PHE A C 1
ATOM 3663 O O . PHE A 1 443 ? 27.938 -30.688 -3.1 1 27.02 443 PHE A O 1
ATOM 3670 N N . ASN A 1 444 ? 27.562 -29.094 -4.738 1 28.83 444 ASN A N 1
ATOM 3671 C CA . ASN A 1 444 ? 28.5 -29.875 -5.531 1 28.83 444 ASN A CA 1
ATOM 3672 C C . ASN A 1 444 ? 29.953 -29.609 -5.113 1 28.83 444 ASN A C 1
ATOM 3674 O O . ASN A 1 444 ? 30.875 -30.188 -5.672 1 28.83 444 ASN A O 1
ATOM 3678 N N . ILE A 1 445 ? 30.188 -28.547 -4.445 1 28.89 445 ILE A N 1
ATOM 3679 C CA . ILE A 1 445 ? 31.625 -28.391 -4.234 1 28.89 445 ILE A CA 1
ATOM 3680 C C . ILE A 1 445 ? 32.156 -29.594 -3.445 1 28.89 445 ILE A C 1
ATOM 3682 O O . ILE A 1 445 ? 33.344 -29.922 -3.533 1 28.89 445 ILE A O 1
ATOM 3686 N N . ARG A 1 446 ? 31.312 -30.188 -2.576 1 28.92 446 ARG A N 1
ATOM 3687 C CA . ARG A 1 446 ? 32.062 -31.219 -1.873 1 28.92 446 ARG A CA 1
ATOM 3688 C C . ARG A 1 446 ? 32.406 -32.375 -2.814 1 28.92 446 ARG A C 1
ATOM 3690 O O . ARG A 1 446 ? 33.312 -33.156 -2.529 1 28.92 446 ARG A O 1
ATOM 3697 N N . LEU A 1 447 ? 31.484 -32.5 -3.852 1 27.55 447 LEU A N 1
ATOM 3698 C CA . LEU A 1 447 ? 31.766 -33.75 -4.543 1 27.55 447 LEU A CA 1
ATOM 3699 C C . LEU A 1 447 ? 32.969 -33.594 -5.465 1 27.55 447 LEU A C 1
ATOM 3701 O O . LEU A 1 447 ? 33.469 -34.594 -5.996 1 27.55 447 LEU A O 1
ATOM 3705 N N . TYR A 1 448 ? 33.281 -32.344 -5.922 1 27.09 448 TYR A N 1
ATOM 3706 C CA . TYR A 1 448 ? 34.375 -32.344 -6.883 1 27.09 448 TYR A CA 1
ATOM 3707 C C . TYR A 1 448 ? 35.656 -32.812 -6.227 1 27.09 448 TYR A C 1
ATOM 3709 O O . TYR A 1 448 ? 36.656 -33.062 -6.91 1 27.09 448 TYR A O 1
ATOM 3717 N N . LEU A 1 449 ? 35.812 -32.656 -4.902 1 27.17 449 LEU A N 1
ATOM 3718 C CA . LEU A 1 449 ? 37.156 -33.031 -4.492 1 27.17 449 LEU A CA 1
ATOM 3719 C C . LEU A 1 449 ? 37.406 -34.5 -4.758 1 27.17 449 LEU A C 1
ATOM 3721 O O . LEU A 1 449 ? 38.562 -34.938 -4.828 1 27.17 449 LEU A O 1
ATOM 3725 N N . VAL A 1 450 ? 36.344 -35.344 -4.684 1 25.67 450 VAL A N 1
ATOM 3726 C CA . VAL A 1 450 ? 36.812 -36.75 -4.699 1 25.67 450 VAL A CA 1
ATOM 3727 C C . VAL A 1 450 ? 37.188 -37.156 -6.125 1 25.67 450 VAL A C 1
ATOM 3729 O O . VAL A 1 450 ? 37.875 -38.156 -6.332 1 25.67 450 VAL A O 1
ATOM 3732 N N . THR A 1 451 ? 36.625 -36.469 -7.164 1 24.83 451 THR A N 1
ATOM 3733 C CA . THR A 1 451 ? 36.875 -37.156 -8.422 1 24.83 451 THR A CA 1
ATOM 3734 C C . THR A 1 451 ? 38.312 -36.938 -8.891 1 24.83 451 THR A C 1
ATOM 3736 O O . THR A 1 451 ? 38.781 -37.594 -9.82 1 24.83 451 THR A O 1
ATOM 3739 N N . ASN A 1 452 ? 38.938 -35.812 -8.547 1 23.5 452 ASN A N 1
ATOM 3740 C CA . ASN A 1 452 ? 40.188 -35.656 -9.289 1 23.5 452 ASN A CA 1
ATOM 3741 C C . ASN A 1 452 ? 41.25 -36.656 -8.82 1 23.5 452 ASN A C 1
ATOM 3743 O O . ASN A 1 452 ? 42.438 -36.531 -9.133 1 23.5 452 ASN A O 1
ATOM 3747 N N . VAL A 1 453 ? 41.031 -37.438 -7.773 1 23.53 453 VAL A N 1
ATOM 3748 C CA . VAL A 1 453 ? 42.188 -38.281 -7.539 1 23.53 453 VAL A CA 1
ATOM 3749 C C . VAL A 1 453 ? 42.312 -39.312 -8.672 1 23.53 453 VAL A C 1
ATOM 3751 O O . VAL A 1 453 ? 43.406 -39.844 -8.922 1 23.53 453 VAL A O 1
ATOM 3754 N N . ILE A 1 454 ? 41.281 -39.656 -9.438 1 20.02 454 ILE A N 1
ATOM 3755 C CA . ILE A 1 454 ? 41.844 -40.594 -10.398 1 20.02 454 ILE A CA 1
ATOM 3756 C C . ILE A 1 454 ? 42.531 -39.844 -11.539 1 20.02 454 ILE A C 1
ATOM 3758 O O . ILE A 1 454 ? 41.938 -38.906 -12.094 1 20.02 454 ILE A O 1
ATOM 3762 N N . MET B 1 1 ? -7.539 -46.156 -19.344 1 64.19 1 MET B N 1
ATOM 3763 C CA . MET B 1 1 ? -8.422 -45.531 -18.375 1 64.19 1 MET B CA 1
ATOM 3764 C C . MET B 1 1 ? -7.609 -44.875 -17.266 1 64.19 1 MET B C 1
ATOM 3766 O O . MET B 1 1 ? -7.852 -43.719 -16.906 1 64.19 1 MET B O 1
ATOM 3770 N N . LEU B 1 2 ? -6.59 -45.562 -16.891 1 71.75 2 LEU B N 1
ATOM 3771 C CA . LEU B 1 2 ? -5.785 -45.094 -15.766 1 71.75 2 LEU B CA 1
ATOM 3772 C C . LEU B 1 2 ? -4.996 -43.844 -16.156 1 71.75 2 LEU B C 1
ATOM 3774 O O . LEU B 1 2 ? -4.914 -42.906 -15.375 1 71.75 2 LEU B O 1
ATOM 3778 N N . ILE B 1 3 ? -4.621 -43.812 -17.438 1 84.31 3 ILE B N 1
ATOM 3779 C CA . ILE B 1 3 ? -3.818 -42.688 -17.922 1 84.31 3 ILE B CA 1
ATOM 3780 C C . ILE B 1 3 ? -4.688 -41.438 -18.031 1 84.31 3 ILE B C 1
ATOM 3782 O O . ILE B 1 3 ? -4.25 -40.344 -17.703 1 84.31 3 ILE B O 1
ATOM 3786 N N . GLN B 1 4 ? -5.969 -41.688 -18.375 1 89.75 4 GLN B N 1
ATOM 3787 C CA . GLN B 1 4 ? -6.891 -40.562 -18.516 1 89.75 4 GLN B CA 1
ATOM 3788 C C . GLN B 1 4 ? -7.18 -39.938 -17.156 1 89.75 4 GLN B C 1
ATOM 3790 O O . GLN B 1 4 ? -7.262 -38.688 -17.062 1 89.75 4 GLN B O 1
ATOM 3795 N N . ASN B 1 5 ? -7.285 -40.781 -16.203 1 89.25 5 ASN B N 1
ATOM 3796 C CA . ASN B 1 5 ? -7.547 -40.25 -14.859 1 89.25 5 ASN B CA 1
ATOM 3797 C C . ASN B 1 5 ? -6.375 -39.438 -14.336 1 89.25 5 ASN B C 1
ATOM 3799 O O . ASN B 1 5 ? -6.578 -38.406 -13.672 1 89.25 5 ASN B O 1
ATOM 3803 N N . ASP B 1 6 ? -5.16 -39.906 -14.586 1 91.56 6 ASP B N 1
ATOM 3804 C CA . ASP B 1 6 ? -3.979 -39.156 -14.203 1 91.56 6 ASP B CA 1
ATOM 3805 C C . ASP B 1 6 ? -3.963 -37.781 -14.875 1 91.56 6 ASP B C 1
ATOM 3807 O O . ASP B 1 6 ? -3.713 -36.75 -14.219 1 91.56 6 ASP B O 1
ATOM 3811 N N . ASN B 1 7 ? -4.238 -37.844 -16.156 1 91.19 7 ASN B N 1
ATOM 3812 C CA . ASN B 1 7 ? -4.25 -36.562 -16.891 1 91.19 7 ASN B CA 1
ATOM 3813 C C . ASN B 1 7 ? -5.297 -35.594 -16.344 1 91.19 7 ASN B C 1
ATOM 3815 O O . ASN B 1 7 ? -5.043 -34.406 -16.25 1 91.19 7 ASN B O 1
ATOM 3819 N N . ARG B 1 8 ? -6.457 -36.125 -16 1 91.81 8 ARG B N 1
ATOM 3820 C CA . ARG B 1 8 ? -7.516 -35.281 -15.438 1 91.81 8 ARG B CA 1
ATOM 3821 C C . ARG B 1 8 ? -7.09 -34.688 -14.102 1 91.81 8 ARG B C 1
ATOM 3823 O O . ARG B 1 8 ? -7.336 -33.5 -13.844 1 91.81 8 ARG B O 1
ATOM 3830 N N . ASN B 1 9 ? -6.41 -35.469 -13.367 1 90 9 ASN B N 1
ATOM 3831 C CA . ASN B 1 9 ? -5.949 -35 -12.07 1 90 9 ASN B CA 1
ATOM 3832 C C . ASN B 1 9 ? -4.848 -33.938 -12.211 1 90 9 ASN B C 1
ATOM 3834 O O . ASN B 1 9 ? -4.836 -32.969 -11.484 1 90 9 ASN B O 1
ATOM 3838 N N . TYR B 1 10 ? -3.953 -34.156 -13.141 1 89.81 10 TYR B N 1
ATOM 3839 C CA . TYR B 1 10 ? -2.848 -33.219 -13.352 1 89.81 10 TYR B CA 1
ATOM 3840 C C . TYR B 1 10 ? -3.352 -31.891 -13.852 1 89.81 10 TYR B C 1
ATOM 3842 O O . TYR B 1 10 ? -2.805 -30.844 -13.492 1 89.81 10 TYR B O 1
ATOM 3850 N N . THR B 1 11 ? -4.402 -31.906 -14.648 1 89.62 11 THR B N 1
ATOM 3851 C CA . THR B 1 11 ? -4.848 -30.703 -15.32 1 89.62 11 THR B CA 1
ATOM 3852 C C . THR B 1 11 ? -6.004 -30.047 -14.562 1 89.62 11 THR B C 1
ATOM 3854 O O . THR B 1 11 ? -6.281 -28.859 -14.734 1 89.62 11 THR B O 1
ATOM 3857 N N . GLY B 1 12 ? -6.695 -30.828 -13.844 1 87.88 12 GLY B N 1
ATOM 3858 C CA . GLY B 1 12 ? -7.906 -30.344 -13.195 1 87.88 12 GLY B CA 1
ATOM 3859 C C . GLY B 1 12 ? -9.117 -30.344 -14.109 1 87.88 12 GLY B C 1
ATOM 3860 O O . GLY B 1 12 ? -10.18 -29.844 -13.75 1 87.88 12 GLY B O 1
ATOM 3861 N N . ILE B 1 13 ? -9.016 -30.891 -15.312 1 91.75 13 ILE B N 1
ATOM 3862 C CA . ILE B 1 13 ? -10.109 -30.969 -16.266 1 91.75 13 ILE B CA 1
ATOM 3863 C C . ILE B 1 13 ? -10.93 -32.25 -16.016 1 91.75 13 ILE B C 1
ATOM 3865 O O . ILE B 1 13 ? -10.477 -33.344 -16.312 1 91.75 13 ILE B O 1
ATOM 3869 N N . GLN B 1 14 ? -12.094 -32.062 -15.586 1 89.19 14 GLN B N 1
ATOM 3870 C CA . GLN B 1 14 ? -12.875 -33.219 -15.133 1 89.19 14 GLN B CA 1
ATOM 3871 C C . GLN B 1 14 ? -13.93 -33.625 -16.156 1 89.19 14 GLN B C 1
ATOM 3873 O O . GLN B 1 14 ? -14.633 -34.625 -15.984 1 89.19 14 GLN B O 1
ATOM 3878 N N . ASP B 1 15 ? -14.016 -32.844 -17.219 1 93.62 15 ASP B N 1
ATOM 3879 C CA . ASP B 1 15 ? -14.953 -33.219 -18.281 1 93.62 15 ASP B CA 1
ATOM 3880 C C . ASP B 1 15 ? -14.578 -34.531 -18.922 1 93.62 15 ASP B C 1
ATOM 3882 O O . ASP B 1 15 ? -13.562 -34.625 -19.625 1 93.62 15 ASP B O 1
ATOM 3886 N N . LYS B 1 16 ? -15.391 -35.531 -18.812 1 93.5 16 LYS B N 1
ATOM 3887 C CA . LYS B 1 16 ? -15.094 -36.875 -19.281 1 93.5 16 LYS B CA 1
ATOM 3888 C C . LYS B 1 16 ? -15.141 -36.969 -20.812 1 93.5 16 LYS B C 1
ATOM 3890 O O . LYS B 1 16 ? -14.633 -37.906 -21.406 1 93.5 16 LYS B O 1
ATOM 3895 N N . ASN B 1 17 ? -15.766 -35.969 -21.406 1 95.5 17 ASN B N 1
ATOM 3896 C CA . ASN B 1 17 ? -15.844 -35.938 -22.875 1 95.5 17 ASN B CA 1
ATOM 3897 C C . ASN B 1 17 ? -14.523 -35.5 -23.5 1 95.5 17 ASN B C 1
ATOM 3899 O O . ASN B 1 17 ? -14.336 -35.594 -24.703 1 95.5 17 ASN B O 1
ATOM 3903 N N . ILE B 1 18 ? -13.672 -35 -22.656 1 96.62 18 ILE B N 1
ATOM 3904 C CA . ILE B 1 18 ? -12.352 -34.594 -23.125 1 96.62 18 ILE B CA 1
ATOM 3905 C C . ILE B 1 18 ? -11.375 -35.75 -22.969 1 96.62 18 ILE B C 1
ATOM 3907 O O . ILE B 1 18 ? -11.062 -36.156 -21.844 1 96.62 18 ILE B O 1
ATOM 3911 N N . ILE B 1 19 ? -10.914 -36.219 -24.047 1 96.62 19 ILE B N 1
ATOM 3912 C CA . ILE B 1 19 ? -10.016 -37.375 -24.062 1 96.62 19 ILE B CA 1
ATOM 3913 C C . ILE B 1 19 ? -8.602 -36.938 -24.391 1 96.62 19 ILE B C 1
ATOM 3915 O O . ILE B 1 19 ? -8.344 -36.406 -25.469 1 96.62 19 ILE B O 1
ATOM 3919 N N . PHE B 1 20 ? -7.691 -37.219 -23.531 1 96.12 20 PHE B N 1
ATOM 3920 C CA . PHE B 1 20 ? -6.309 -36.781 -23.719 1 96.12 20 PHE B CA 1
ATOM 3921 C C . PHE B 1 20 ? -5.57 -37.719 -24.656 1 96.12 20 PHE B C 1
ATOM 3923 O O . PHE B 1 20 ? -5.75 -38.938 -24.594 1 96.12 20 PHE B O 1
ATOM 3930 N N . GLU B 1 21 ? -4.746 -37.125 -25.438 1 94.25 21 GLU B N 1
ATOM 3931 C CA . GLU B 1 21 ? -3.947 -37.906 -26.375 1 94.25 21 GLU B CA 1
ATOM 3932 C C . GLU B 1 21 ? -2.756 -38.562 -25.672 1 94.25 21 GLU B C 1
ATOM 3934 O O . GLU B 1 21 ? -2.471 -38.25 -24.5 1 94.25 21 GLU B O 1
ATOM 3939 N N . SER B 1 22 ? -2.068 -39.531 -26.344 1 89.12 22 SER B N 1
ATOM 3940 C CA . SER B 1 22 ? -0.864 -40.188 -25.828 1 89.12 22 SER B CA 1
ATOM 3941 C C . SER B 1 22 ? 0.287 -40.062 -26.828 1 89.12 22 SER B C 1
ATOM 3943 O O . SER B 1 22 ? 0.203 -40.594 -27.938 1 89.12 22 SER B O 1
ATOM 3945 N N . PRO B 1 23 ? 1.34 -39.438 -26.531 1 90.19 23 PRO B N 1
ATOM 3946 C CA . PRO B 1 23 ? 1.538 -38.594 -25.359 1 90.19 23 PRO B CA 1
ATOM 3947 C C . PRO B 1 23 ? 0.648 -37.344 -25.359 1 90.19 23 PRO B C 1
ATOM 3949 O O . PRO B 1 23 ? 0.286 -36.844 -26.438 1 90.19 23 PRO B O 1
ATOM 3952 N N . SER B 1 24 ? 0.325 -36.906 -24.203 1 93.69 24 SER B N 1
ATOM 3953 C CA . SER B 1 24 ? -0.617 -35.812 -24.109 1 93.69 24 SER B CA 1
ATOM 3954 C C . SER B 1 24 ? 0.111 -34.469 -24.031 1 93.69 24 SER B C 1
ATOM 3956 O O . SER B 1 24 ? -0.491 -33.406 -24.266 1 93.69 24 SER B O 1
ATOM 3958 N N . THR B 1 25 ? 1.405 -34.469 -23.734 1 94 25 THR B N 1
ATOM 3959 C CA . THR B 1 25 ? 2.076 -33.219 -23.469 1 94 25 THR B CA 1
ATOM 3960 C C . THR B 1 25 ? 3.232 -33 -24.438 1 94 25 THR B C 1
ATOM 3962 O O . THR B 1 25 ? 3.855 -33.969 -24.891 1 94 25 THR B O 1
ATOM 3965 N N . LYS B 1 26 ? 3.512 -31.766 -24.812 1 93.62 26 LYS B N 1
ATOM 3966 C CA . LYS B 1 26 ? 4.656 -31.344 -25.609 1 93.62 26 LYS B CA 1
ATOM 3967 C C . LYS B 1 26 ? 5.156 -29.969 -25.156 1 93.62 26 LYS B C 1
ATOM 3969 O O . LYS B 1 26 ? 4.371 -29.031 -24.984 1 93.62 26 LYS B O 1
ATOM 3974 N N . MET B 1 27 ? 6.438 -29.922 -24.859 1 91.38 27 MET B N 1
ATOM 3975 C CA . MET B 1 27 ? 7.023 -28.625 -24.516 1 91.38 27 MET B CA 1
ATOM 3976 C C . MET B 1 27 ? 7.309 -27.812 -25.781 1 91.38 27 MET B C 1
ATOM 3978 O O . MET B 1 27 ? 7.805 -28.344 -26.766 1 91.38 27 MET B O 1
ATOM 3982 N N . SER B 1 28 ? 6.871 -26.641 -25.75 1 91.38 28 SER B N 1
ATOM 3983 C CA . SER B 1 28 ? 7.078 -25.75 -26.891 1 91.38 28 SER B CA 1
ATOM 3984 C C . SER B 1 28 ? 7.395 -24.328 -26.422 1 91.38 28 SER B C 1
ATOM 3986 O O . SER B 1 28 ? 7.562 -24.078 -25.234 1 91.38 28 SER B O 1
ATOM 3988 N N . THR B 1 29 ? 7.707 -23.5 -27.359 1 89.81 29 THR B N 1
ATOM 3989 C CA . THR B 1 29 ? 7.934 -22.078 -27.078 1 89.81 29 THR B CA 1
ATOM 3990 C C . THR B 1 29 ? 6.855 -21.219 -27.734 1 89.81 29 THR B C 1
ATOM 3992 O O . THR B 1 29 ? 6.633 -21.312 -28.938 1 89.81 29 THR B O 1
ATOM 3995 N N . ILE B 1 30 ? 6.156 -20.594 -26.953 1 86 30 ILE B N 1
ATOM 3996 C CA . ILE B 1 30 ? 5.133 -19.672 -27.453 1 86 30 ILE B CA 1
ATOM 3997 C C . ILE B 1 30 ? 5.504 -18.234 -27.094 1 86 30 ILE B C 1
ATOM 3999 O O . ILE B 1 30 ? 5.707 -17.922 -25.922 1 86 30 ILE B O 1
ATOM 4003 N N . LYS B 1 31 ? 5.582 -17.281 -28.031 1 79.75 31 LYS B N 1
ATOM 4004 C CA . LYS B 1 31 ? 5.926 -15.867 -27.844 1 79.75 31 LYS B CA 1
ATOM 4005 C C . LYS B 1 31 ? 7.211 -15.719 -27.047 1 79.75 31 LYS B C 1
ATOM 4007 O O . LYS B 1 31 ? 7.281 -14.914 -26.109 1 79.75 31 LYS B O 1
ATOM 4012 N N . GLY B 1 32 ? 8.141 -16.656 -27.203 1 79.19 32 GLY B N 1
ATOM 4013 C CA . GLY B 1 32 ? 9.469 -16.578 -26.594 1 79.19 32 GLY B CA 1
ATOM 4014 C C . GLY B 1 32 ? 9.531 -17.172 -25.203 1 79.19 32 GLY B C 1
ATOM 4015 O O . GLY B 1 32 ? 10.57 -17.109 -24.547 1 79.19 32 GLY B O 1
ATOM 4016 N N . LYS B 1 33 ? 8.461 -17.719 -24.766 1 81.56 33 LYS B N 1
ATOM 4017 C CA . LYS B 1 33 ? 8.445 -18.312 -23.438 1 81.56 33 LYS B CA 1
ATOM 4018 C C . LYS B 1 33 ? 8.109 -19.797 -23.484 1 81.56 33 LYS B C 1
ATOM 4020 O O . LYS B 1 33 ? 7.359 -20.234 -24.359 1 81.56 33 LYS B O 1
ATOM 4025 N N . LYS B 1 34 ? 8.711 -20.547 -22.609 1 87 34 LYS B N 1
ATOM 4026 C CA . LYS B 1 34 ? 8.43 -21.969 -22.516 1 87 34 LYS B CA 1
ATOM 4027 C C . LYS B 1 34 ? 6.965 -22.219 -22.172 1 87 34 LYS B C 1
ATOM 4029 O O . LYS B 1 34 ? 6.391 -21.516 -21.328 1 87 34 LYS B O 1
ATOM 4034 N N . ALA B 1 35 ? 6.398 -23.188 -22.922 1 93.12 35 ALA B N 1
ATOM 4035 C CA . ALA B 1 35 ? 4.984 -23.484 -22.703 1 93.12 35 ALA B CA 1
ATOM 4036 C C . ALA B 1 35 ? 4.723 -24.984 -22.797 1 93.12 35 ALA B C 1
ATOM 4038 O O . ALA B 1 35 ? 5.328 -25.688 -23.625 1 93.12 35 ALA B O 1
ATOM 4039 N N . LEU B 1 36 ? 3.92 -25.406 -21.922 1 93.75 36 LEU B N 1
ATOM 4040 C CA . LEU B 1 36 ? 3.441 -26.781 -21.984 1 93.75 36 LEU B CA 1
ATOM 4041 C C . LEU B 1 36 ? 2.137 -26.875 -22.766 1 93.75 36 LEU B C 1
ATOM 4043 O O . LEU B 1 36 ? 1.142 -26.25 -22.406 1 93.75 36 LEU B O 1
ATOM 4047 N N . ILE B 1 37 ? 2.18 -27.656 -23.844 1 95.94 37 ILE B N 1
ATOM 4048 C CA . ILE B 1 37 ? 0.984 -27.859 -24.656 1 95.94 37 ILE B CA 1
ATOM 4049 C C . ILE B 1 37 ? 0.391 -29.234 -24.375 1 95.94 37 ILE B C 1
ATOM 4051 O O . ILE B 1 37 ? 1.075 -30.25 -24.516 1 95.94 37 ILE B O 1
ATOM 4055 N N . ILE B 1 38 ? -0.852 -29.25 -23.984 1 96.06 38 ILE B N 1
ATOM 4056 C CA . ILE B 1 38 ? -1.565 -30.484 -23.703 1 96.06 38 ILE B CA 1
ATOM 4057 C C . ILE B 1 38 ? -2.547 -30.797 -24.828 1 96.06 38 ILE B C 1
ATOM 4059 O O . ILE B 1 38 ? -3.373 -29.953 -25.188 1 96.06 38 ILE B O 1
ATOM 4063 N N . HIS B 1 39 ? -2.434 -31.984 -25.375 1 97.12 39 HIS B N 1
ATOM 4064 C CA . HIS B 1 39 ? -3.26 -32.344 -26.516 1 97.12 39 HIS B CA 1
ATOM 4065 C C . HIS B 1 39 ? -4.426 -33.25 -26.078 1 97.12 39 HIS B C 1
ATOM 4067 O O . HIS B 1 39 ? -4.234 -34.219 -25.375 1 97.12 39 HIS B O 1
ATOM 4073 N N . ALA B 1 40 ? -5.586 -32.844 -26.484 1 97.56 40 ALA B N 1
ATOM 4074 C CA . ALA B 1 40 ? -6.785 -33.594 -26.172 1 97.56 40 ALA B CA 1
ATOM 4075 C C . ALA B 1 40 ? -7.848 -33.438 -27.25 1 97.56 40 ALA B C 1
ATOM 4077 O O . ALA B 1 40 ? -7.711 -32.594 -28.141 1 97.56 40 ALA B O 1
ATOM 4078 N N . LYS B 1 41 ? -8.844 -34.281 -27.203 1 97.5 41 LYS B N 1
ATOM 4079 C CA . LYS B 1 41 ? -9.977 -34.25 -28.125 1 97.5 41 LYS B CA 1
ATOM 4080 C C . LYS B 1 41 ? -11.305 -34.219 -27.375 1 97.5 41 LYS B C 1
ATOM 4082 O O . LYS B 1 41 ? -11.469 -34.906 -26.359 1 97.5 41 LYS B O 1
ATOM 4087 N N . LEU B 1 42 ? -12.172 -33.344 -27.766 1 97.44 42 LEU B N 1
ATOM 4088 C CA . LEU B 1 42 ? -13.523 -33.25 -27.219 1 97.44 42 LEU B CA 1
ATOM 4089 C C . LEU B 1 42 ? -14.539 -33.906 -28.156 1 97.44 42 LEU B C 1
ATOM 4091 O O . LEU B 1 42 ? -14.758 -33.406 -29.266 1 97.44 42 LEU B O 1
ATOM 4095 N N . THR B 1 43 ? -15.117 -34.938 -27.703 1 96.44 43 THR B N 1
ATOM 4096 C CA . THR B 1 43 ? -16.109 -35.625 -28.516 1 96.44 43 THR B CA 1
ATOM 4097 C C . THR B 1 43 ? -17.094 -36.406 -27.641 1 96.44 43 THR B C 1
ATOM 4099 O O . THR B 1 43 ? -16.75 -36.812 -26.531 1 96.44 43 THR B O 1
ATOM 4102 N N . TYR B 1 44 ? -18.312 -36.5 -28 1 94.44 44 TYR B N 1
ATOM 4103 C CA . TYR B 1 44 ? -19.375 -37.281 -27.375 1 94.44 44 TYR B CA 1
ATOM 4104 C C . TYR B 1 44 ? -20.5 -37.562 -28.375 1 94.44 44 TYR B C 1
ATOM 4106 O O . TYR B 1 44 ? -20.453 -37.125 -29.516 1 94.44 44 TYR B O 1
ATOM 4114 N N . LYS B 1 45 ? -21.391 -38.375 -27.938 1 93 45 LYS B N 1
ATOM 4115 C CA . LYS B 1 45 ? -22.594 -38.625 -28.734 1 93 45 LYS B CA 1
ATOM 4116 C C . LYS B 1 45 ? -23.719 -37.656 -28.344 1 93 45 LYS B C 1
ATOM 4118 O O . LYS B 1 45 ? -24.297 -37.781 -27.25 1 93 45 LYS B O 1
ATOM 4123 N N . PRO B 1 46 ? -23.969 -36.75 -29.234 1 93.56 46 PRO B N 1
ATOM 4124 C CA . PRO B 1 46 ? -25.016 -35.781 -28.875 1 93.56 46 PRO B CA 1
ATOM 4125 C C . PRO B 1 46 ? -26.391 -36.438 -28.766 1 93.56 46 PRO B C 1
ATOM 4127 O O . PRO B 1 46 ? -26.719 -37.344 -29.547 1 93.56 46 PRO B O 1
ATOM 4130 N N . LYS B 1 47 ? -27.094 -36 -27.844 1 92.19 47 LYS B N 1
ATOM 4131 C CA . LYS B 1 47 ? -28.438 -36.531 -27.641 1 92.19 47 LYS B CA 1
ATOM 4132 C C . LYS B 1 47 ? -29.406 -35.938 -28.656 1 92.19 47 LYS B C 1
ATOM 4134 O O . LYS B 1 47 ? -30.344 -36.625 -29.094 1 92.19 47 LYS B O 1
ATOM 4139 N N . ALA B 1 48 ? -29.203 -34.688 -28.906 1 94 48 ALA B N 1
ATOM 4140 C CA . ALA B 1 48 ? -30.047 -33.969 -29.844 1 94 48 ALA B CA 1
ATOM 4141 C C . ALA B 1 48 ? -29.266 -32.906 -30.594 1 94 48 ALA B C 1
ATOM 4143 O O . ALA B 1 48 ? -28.156 -32.531 -30.188 1 94 48 ALA B O 1
ATOM 4144 N N . CYS B 1 49 ? -29.844 -32.625 -31.75 1 94.12 49 CYS B N 1
ATOM 4145 C CA . CYS B 1 49 ? -29.234 -31.516 -32.5 1 94.12 49 CYS B CA 1
ATOM 4146 C C . CYS B 1 49 ? -29.391 -30.203 -31.766 1 94.12 49 CYS B C 1
ATOM 4148 O O . CYS B 1 49 ? -30.484 -29.875 -31.297 1 94.12 49 CYS B O 1
ATOM 4150 N N . LEU B 1 50 ? -28.312 -29.344 -31.688 1 90.88 50 LEU B N 1
ATOM 4151 C CA . LEU B 1 50 ? -28.328 -28.078 -30.969 1 90.88 50 LEU B CA 1
ATOM 4152 C C . LEU B 1 50 ? -29.031 -27 -31.766 1 90.88 50 LEU B C 1
ATOM 4154 O O . LEU B 1 50 ? -29.453 -25.984 -31.219 1 90.88 50 LEU B O 1
ATOM 4158 N N . LYS B 1 51 ? -29.188 -27.234 -33.031 1 92.38 51 LYS B N 1
ATOM 4159 C CA . LYS B 1 51 ? -29.781 -26.234 -33.906 1 92.38 51 LYS B CA 1
ATOM 4160 C C . LYS B 1 51 ? -31.297 -26.453 -34.062 1 92.38 51 LYS B C 1
ATOM 4162 O O . LYS B 1 51 ? -32.062 -25.531 -33.812 1 92.38 51 LYS B O 1
ATOM 4167 N N . CYS B 1 52 ? -31.703 -27.688 -34.375 1 93.31 52 CYS B N 1
ATOM 4168 C CA . CYS B 1 52 ? -33.125 -27.922 -34.656 1 93.31 52 CYS B CA 1
ATOM 4169 C C . CYS B 1 52 ? -33.781 -28.688 -33.5 1 93.31 52 CYS B C 1
ATOM 4171 O O . CYS B 1 52 ? -35 -28.75 -33.438 1 93.31 52 CYS B O 1
ATOM 4173 N N . GLY B 1 53 ? -33.031 -29.359 -32.656 1 92.94 53 GLY B N 1
ATOM 4174 C CA . GLY B 1 53 ? -33.594 -30 -31.469 1 92.94 53 GLY B CA 1
ATOM 4175 C C . GLY B 1 53 ? -33.969 -31.453 -31.703 1 92.94 53 GLY B C 1
ATOM 4176 O O . GLY B 1 53 ? -34.406 -32.156 -30.781 1 92.94 53 GLY B O 1
ATOM 4177 N N . ILE B 1 54 ? -33.75 -31.984 -32.875 1 93.06 54 ILE B N 1
ATOM 4178 C CA . ILE B 1 54 ? -34.156 -33.344 -33.188 1 93.06 54 ILE B CA 1
ATOM 4179 C C . ILE B 1 54 ? -33.312 -34.312 -32.375 1 93.06 54 ILE B C 1
ATOM 4181 O O . ILE B 1 54 ? -32.125 -34.125 -32.156 1 93.06 54 ILE B O 1
ATOM 4185 N N . VAL B 1 55 ? -33.969 -35.312 -31.922 1 94.06 55 VAL B N 1
ATOM 4186 C CA . VAL B 1 55 ? -33.312 -36.312 -31.109 1 94.06 55 VAL B CA 1
ATOM 4187 C C . VAL B 1 55 ? -32.406 -37.188 -31.984 1 94.06 55 VAL B C 1
ATOM 4189 O O . VAL B 1 55 ? -32.781 -37.594 -33.094 1 94.06 55 VAL B O 1
ATOM 4192 N N . ASN B 1 56 ? -31.234 -37.344 -31.531 1 92.5 56 ASN B N 1
ATOM 4193 C CA . ASN B 1 56 ? -30.297 -38.156 -32.281 1 92.5 56 ASN B CA 1
ATOM 4194 C C . ASN B 1 56 ? -30.656 -39.656 -32.25 1 92.5 56 ASN B C 1
ATOM 4196 O O . ASN B 1 56 ? -30.297 -40.344 -31.297 1 92.5 56 ASN B O 1
ATOM 4200 N N . GLU B 1 57 ? -31.391 -40 -33.188 1 85.88 57 GLU B N 1
ATOM 4201 C CA . GLU B 1 57 ? -31.766 -41.406 -33.406 1 85.88 57 GLU B CA 1
ATOM 4202 C C . GLU B 1 57 ? -31.312 -41.906 -34.75 1 85.88 57 GLU B C 1
ATOM 4204 O O . GLU B 1 57 ? -31.281 -41.125 -35.719 1 85.88 57 GLU B O 1
ATOM 4209 N N . SER B 1 58 ? -30.922 -43.188 -34.875 1 83.69 58 SER B N 1
ATOM 4210 C CA . SER B 1 58 ? -30.531 -43.875 -36.094 1 83.69 58 SER B CA 1
ATOM 4211 C C . SER B 1 58 ? -29.531 -43.031 -36.906 1 83.69 58 SER B C 1
ATOM 4213 O O . SER B 1 58 ? -29.719 -42.812 -38.094 1 83.69 58 SER B O 1
ATOM 4215 N N . TYR B 1 59 ? -28.625 -42.312 -36.312 1 87.69 59 TYR B N 1
ATOM 4216 C CA . TYR B 1 59 ? -27.531 -41.594 -36.938 1 87.69 59 TYR B CA 1
ATOM 4217 C C . TYR B 1 59 ? -28.031 -40.312 -37.625 1 87.69 59 TYR B C 1
ATOM 4219 O O . TYR B 1 59 ? -27.625 -40.031 -38.75 1 87.69 59 TYR B O 1
ATOM 4227 N N . THR B 1 60 ? -29.016 -39.688 -37 1 92.38 60 THR B N 1
ATOM 4228 C CA . THR B 1 60 ? -29.5 -38.406 -37.5 1 92.38 60 THR B CA 1
ATOM 4229 C C . THR B 1 60 ? -28.406 -37.344 -37.375 1 92.38 60 THR B C 1
ATOM 4231 O O . THR B 1 60 ? -28.312 -36.438 -38.219 1 92.38 60 THR B O 1
ATOM 4234 N N . VAL B 1 61 ? -27.641 -37.438 -36.344 1 94.56 61 VAL B N 1
ATOM 4235 C CA . VAL B 1 61 ? -26.516 -36.531 -36.125 1 94.56 61 VAL B CA 1
ATOM 4236 C C . VAL B 1 61 ? -25.203 -37.312 -36.281 1 94.56 61 VAL B C 1
ATOM 4238 O O . VAL B 1 61 ? -24.984 -38.312 -35.594 1 94.56 61 VAL B O 1
ATOM 4241 N N . ILE B 1 62 ? -24.312 -36.844 -37.219 1 94.75 62 ILE B N 1
ATOM 4242 C CA . ILE B 1 62 ? -23.078 -37.562 -37.531 1 94.75 62 ILE B CA 1
ATOM 4243 C C . ILE B 1 62 ? -21.875 -36.688 -37.281 1 94.75 62 ILE B C 1
ATOM 4245 O O . ILE B 1 62 ? -22 -35.438 -37.25 1 94.75 62 ILE B O 1
ATOM 4249 N N . LYS B 1 63 ? -20.703 -37.25 -37.125 1 94.5 63 LYS B N 1
ATOM 4250 C CA . LYS B 1 63 ? -19.438 -36.531 -37 1 94.5 63 LYS B CA 1
ATOM 4251 C C . LYS B 1 63 ? -19 -35.906 -38.312 1 94.5 63 LYS B C 1
ATOM 4253 O O . LYS B 1 63 ? -19.109 -36.562 -39.375 1 94.5 63 LYS B O 1
ATOM 4258 N N . ASN B 1 64 ? -18.656 -34.688 -38.312 1 94.81 64 ASN B N 1
ATOM 4259 C CA . ASN B 1 64 ? -18.281 -33.969 -39.531 1 94.81 64 ASN B CA 1
ATOM 4260 C C . ASN B 1 64 ? -17 -33.156 -39.312 1 94.81 64 ASN B C 1
ATOM 4262 O O . ASN B 1 64 ? -17.031 -31.938 -39.438 1 94.81 64 ASN B O 1
ATOM 4266 N N . GLY B 1 65 ? -15.812 -33.781 -39.125 1 94.44 65 GLY B N 1
ATOM 4267 C CA . GLY B 1 65 ? -14.531 -33.125 -38.969 1 94.44 65 GLY B CA 1
ATOM 4268 C C . GLY B 1 65 ? -14.32 -32.562 -37.562 1 94.44 65 GLY B C 1
ATOM 4269 O O . GLY B 1 65 ? -15.125 -32.781 -36.656 1 94.44 65 GLY B O 1
ATOM 4270 N N . THR B 1 66 ? -13.133 -31.984 -37.344 1 96 66 THR B N 1
ATOM 4271 C CA . THR B 1 66 ? -12.781 -31.391 -36.062 1 96 66 THR B CA 1
ATOM 4272 C C . THR B 1 66 ? -12.203 -29.984 -36.25 1 96 66 THR B C 1
ATOM 4274 O O . THR B 1 66 ? -11.75 -29.641 -37.344 1 96 66 THR B O 1
ATOM 4277 N N . GLN B 1 67 ? -12.391 -29.172 -35.281 1 95.62 67 GLN B N 1
ATOM 4278 C CA . GLN B 1 67 ? -11.742 -27.875 -35.219 1 95.62 67 GLN B CA 1
ATOM 4279 C C . GLN B 1 67 ? -10.867 -27.75 -33.969 1 95.62 67 GLN B C 1
ATOM 4281 O O . GLN B 1 67 ? -11.289 -28.125 -32.875 1 95.62 67 GLN B O 1
ATOM 4286 N N . THR B 1 68 ? -9.633 -27.234 -34.156 1 95.88 68 THR B N 1
ATOM 4287 C CA . THR B 1 68 ? -8.68 -27.156 -33.062 1 95.88 68 THR B CA 1
ATOM 4288 C C . THR B 1 68 ? -8.68 -25.75 -32.438 1 95.88 68 THR B C 1
ATOM 4290 O O . THR B 1 68 ? -8.703 -24.75 -33.156 1 95.88 68 THR B O 1
ATOM 4293 N N . SER B 1 69 ? -8.789 -25.688 -31.141 1 95.94 69 SER B N 1
ATOM 4294 C CA . SER B 1 69 ? -8.695 -24.438 -30.391 1 95.94 69 SER B CA 1
ATOM 4295 C C . SER B 1 69 ? -7.574 -24.5 -29.359 1 95.94 69 SER B C 1
ATOM 4297 O O . SER B 1 69 ? -7.305 -25.547 -28.781 1 95.94 69 SER B O 1
ATOM 4299 N N . MET B 1 70 ? -6.883 -23.438 -29.172 1 95.69 70 MET B N 1
ATOM 4300 C CA . MET B 1 70 ? -5.852 -23.297 -28.141 1 95.69 70 MET B CA 1
ATOM 4301 C C . MET B 1 70 ? -6.41 -22.609 -26.906 1 95.69 70 MET B C 1
ATOM 4303 O O . MET B 1 70 ? -6.637 -21.406 -26.906 1 95.69 70 MET B O 1
ATOM 4307 N N . ILE B 1 71 ? -6.645 -23.391 -25.875 1 96.5 71 ILE B N 1
ATOM 4308 C CA . ILE B 1 71 ? -7.277 -22.875 -24.672 1 96.5 71 ILE B CA 1
ATOM 4309 C C . ILE B 1 71 ? -6.215 -22.609 -23.609 1 96.5 71 ILE B C 1
ATOM 4311 O O . ILE B 1 71 ? -5.367 -23.453 -23.328 1 96.5 71 ILE B O 1
ATOM 4315 N N . ARG B 1 72 ? -6.285 -21.469 -23 1 94.81 72 ARG B N 1
ATOM 4316 C CA . ARG B 1 72 ? -5.344 -21.094 -21.953 1 94.81 72 ARG B CA 1
ATOM 4317 C C . ARG B 1 72 ? -5.715 -21.766 -20.625 1 94.81 72 ARG B C 1
ATOM 4319 O O . ARG B 1 72 ? -6.875 -21.719 -20.203 1 94.81 72 ARG B O 1
ATOM 4326 N N . LEU B 1 73 ? -4.703 -22.359 -19.984 1 93.56 73 LEU B N 1
ATOM 4327 C CA . LEU B 1 73 ? -4.848 -22.922 -18.641 1 93.56 73 LEU B CA 1
ATOM 4328 C C . LEU B 1 73 ? -4.012 -22.141 -17.641 1 93.56 73 LEU B C 1
ATOM 4330 O O . LEU B 1 73 ? -3.307 -21.203 -18 1 93.56 73 LEU B O 1
ATOM 4334 N N . CYS B 1 74 ? -4.16 -22.453 -16.391 1 90 74 CYS B N 1
ATOM 4335 C CA . CYS B 1 74 ? -3.367 -21.781 -15.367 1 90 74 CYS B CA 1
ATOM 4336 C C . CYS B 1 74 ? -1.889 -22.125 -15.516 1 90 74 CYS B C 1
ATOM 4338 O O . CYS B 1 74 ? -1.533 -23.266 -15.797 1 90 74 CYS B O 1
ATOM 4340 N N . ASN B 1 75 ? -1.092 -21.062 -15.305 1 85.81 75 ASN B N 1
ATOM 4341 C CA . ASN B 1 75 ? 0.351 -21.281 -15.375 1 85.81 75 ASN B CA 1
ATOM 4342 C C . ASN B 1 75 ? 0.844 -22.188 -14.258 1 85.81 75 ASN B C 1
ATOM 4344 O O . ASN B 1 75 ? 0.22 -22.281 -13.203 1 85.81 75 ASN B O 1
ATOM 4348 N N . ASP B 1 76 ? 1.826 -22.844 -14.641 1 76.81 76 ASP B N 1
ATOM 4349 C CA . ASP B 1 76 ? 2.59 -23.547 -13.609 1 76.81 76 ASP B CA 1
ATOM 4350 C C . ASP B 1 76 ? 3.881 -22.797 -13.289 1 76.81 76 ASP B C 1
ATOM 4352 O O . ASP B 1 76 ? 4.191 -21.781 -13.914 1 76.81 76 ASP B O 1
ATOM 4356 N N . HIS B 1 77 ? 4.566 -23.047 -12.234 1 66.19 77 HIS B N 1
ATOM 4357 C CA . HIS B 1 77 ? 5.754 -22.344 -11.742 1 66.19 77 HIS B CA 1
ATOM 4358 C C . HIS B 1 77 ? 6.762 -22.141 -12.867 1 66.19 77 HIS B C 1
ATOM 4360 O O . HIS B 1 77 ? 7.488 -21.141 -12.875 1 66.19 77 HIS B O 1
ATOM 4366 N N . HIS B 1 78 ? 6.68 -23.016 -13.883 1 62.72 78 HIS B N 1
ATOM 4367 C CA . HIS B 1 78 ? 7.809 -22.984 -14.805 1 62.72 78 HIS B CA 1
ATOM 4368 C C . HIS B 1 78 ? 7.355 -22.641 -16.219 1 62.72 78 HIS B C 1
ATOM 4370 O O . HIS B 1 78 ? 8.188 -22.406 -17.109 1 62.72 78 HIS B O 1
ATOM 4376 N N . ALA B 1 79 ? 6.121 -22.594 -16.391 1 79.5 79 ALA B N 1
ATOM 4377 C CA . ALA B 1 79 ? 5.754 -22.484 -17.812 1 79.5 79 ALA B CA 1
ATOM 4378 C C . ALA B 1 79 ? 4.27 -22.172 -17.969 1 79.5 79 ALA B C 1
ATOM 4380 O O . ALA B 1 79 ? 3.457 -22.547 -17.125 1 79.5 79 ALA B O 1
ATOM 4381 N N . ALA B 1 80 ? 4.051 -21.531 -19.078 1 90.81 80 ALA B N 1
ATOM 4382 C CA . ALA B 1 80 ? 2.658 -21.344 -19.469 1 90.81 80 ALA B CA 1
ATOM 4383 C C . ALA B 1 80 ? 2.041 -22.672 -19.906 1 90.81 80 ALA B C 1
ATOM 4385 O O . ALA B 1 80 ? 2.75 -23.594 -20.344 1 90.81 80 ALA B O 1
ATOM 4386 N N . ARG B 1 81 ? 0.75 -22.812 -19.734 1 93 81 ARG B N 1
ATOM 4387 C CA . ARG B 1 81 ? 0.062 -24.031 -20.094 1 93 81 ARG B CA 1
ATOM 4388 C C . ARG B 1 81 ? -1.09 -23.75 -21.062 1 93 81 ARG B C 1
ATOM 4390 O O . ARG B 1 81 ? -1.85 -22.797 -20.859 1 93 81 ARG B O 1
ATOM 4397 N N . TYR B 1 82 ? -1.129 -24.641 -22.062 1 95.56 82 TYR B N 1
ATOM 4398 C CA . TYR B 1 82 ? -2.201 -24.547 -23.047 1 95.56 82 TYR B CA 1
ATOM 4399 C C . TYR B 1 82 ? -2.814 -25.922 -23.328 1 95.56 82 TYR B C 1
ATOM 4401 O O . TYR B 1 82 ? -2.119 -26.938 -23.297 1 95.56 82 TYR B O 1
ATOM 4409 N N . LEU B 1 83 ? -4.094 -25.891 -23.562 1 96.75 83 LEU B N 1
ATOM 4410 C CA . LEU B 1 83 ? -4.797 -27.078 -24.031 1 96.75 83 LEU B CA 1
ATOM 4411 C C . LEU B 1 83 ? -5.145 -26.938 -25.5 1 96.75 83 LEU B C 1
ATOM 4413 O O . LEU B 1 83 ? -5.938 -26.078 -25.891 1 96.75 83 LEU B O 1
ATOM 4417 N N . LYS B 1 84 ? -4.426 -27.656 -26.281 1 97.56 84 LYS B N 1
ATOM 4418 C CA . LYS B 1 84 ? -4.809 -27.781 -27.672 1 97.56 84 LYS B CA 1
ATOM 4419 C C . LYS B 1 84 ? -5.953 -28.781 -27.844 1 97.56 84 LYS B C 1
ATOM 4421 O O . LYS B 1 84 ? -5.723 -29.984 -27.938 1 97.56 84 LYS B O 1
ATOM 4426 N N . LEU B 1 85 ? -7.141 -28.266 -28.016 1 97.38 85 LEU B N 1
ATOM 4427 C CA . LEU B 1 85 ? -8.352 -29.094 -27.969 1 97.38 85 LEU B CA 1
ATOM 4428 C C . LEU B 1 85 ? -8.953 -29.25 -29.359 1 97.38 85 LEU B C 1
ATOM 4430 O O . LEU B 1 85 ? -9.336 -28.25 -29.984 1 97.38 85 LEU B O 1
ATOM 4434 N N . LYS B 1 86 ? -8.977 -30.422 -29.781 1 97.38 86 LYS B N 1
ATOM 4435 C CA . LYS B 1 86 ? -9.68 -30.75 -31.016 1 97.38 86 LYS B CA 1
ATOM 4436 C C . LYS B 1 86 ? -11.164 -31 -30.75 1 97.38 86 LYS B C 1
ATOM 4438 O O . LYS B 1 86 ? -11.539 -32.062 -30.234 1 97.38 86 LYS B O 1
ATOM 4443 N N . LYS B 1 87 ? -12.008 -30.094 -31.188 1 96.81 87 LYS B N 1
ATOM 4444 C CA . LYS B 1 87 ? -13.445 -30.188 -30.938 1 96.81 87 LYS B CA 1
ATOM 4445 C C . LYS B 1 87 ? -14.172 -30.828 -32.094 1 96.81 87 LYS B C 1
ATOM 4447 O O . LYS B 1 87 ? -14.016 -30.406 -33.25 1 96.81 87 LYS B O 1
ATOM 4452 N N . GLN B 1 88 ? -14.969 -31.734 -31.75 1 97.19 88 GLN B N 1
ATOM 4453 C CA . GLN B 1 88 ? -15.727 -32.469 -32.75 1 97.19 88 GLN B CA 1
ATOM 4454 C C . GLN B 1 88 ? -16.844 -31.594 -33.344 1 97.19 88 GLN B C 1
ATOM 4456 O O . GLN B 1 88 ? -17.594 -30.953 -32.594 1 97.19 88 GLN B O 1
ATOM 4461 N N . ARG B 1 89 ? -16.891 -31.5 -34.625 1 96.75 89 ARG B N 1
ATOM 4462 C CA . ARG B 1 89 ? -18 -30.875 -35.312 1 96.75 89 ARG B CA 1
ATOM 4463 C C . ARG B 1 89 ? -19.062 -31.906 -35.719 1 96.75 89 ARG B C 1
ATOM 4465 O O . ARG B 1 89 ? -18.719 -33 -36.156 1 96.75 89 ARG B O 1
ATOM 4472 N N . PHE B 1 90 ? -20.328 -31.609 -35.531 1 96.12 90 PHE B N 1
ATOM 4473 C CA . PHE B 1 90 ? -21.422 -32.5 -35.844 1 96.12 90 PHE B CA 1
ATOM 4474 C C . PHE B 1 90 ? -22.266 -31.938 -37 1 96.12 90 PHE B C 1
ATOM 4476 O O . PHE B 1 90 ? -22.375 -30.719 -37.125 1 96.12 90 PHE B O 1
ATOM 4483 N N . TYR B 1 91 ? -22.781 -32.844 -37.75 1 96.81 91 TYR B N 1
ATOM 4484 C CA . TYR B 1 91 ? -23.688 -32.5 -38.844 1 96.81 91 TYR B CA 1
ATOM 4485 C C . TYR B 1 91 ? -25.047 -33.188 -38.656 1 96.81 91 TYR B C 1
ATOM 4487 O O . TYR B 1 91 ? -25.109 -34.406 -38.406 1 96.81 91 TYR B O 1
ATOM 4495 N N . CYS B 1 92 ? -26.031 -32.344 -38.688 1 96 92 CYS B N 1
ATOM 4496 C CA . CYS B 1 92 ? -27.391 -32.875 -38.594 1 96 92 CYS B CA 1
ATOM 4497 C C . CYS B 1 92 ? -27.984 -33.125 -39.969 1 96 92 CYS B C 1
ATOM 4499 O O . CYS B 1 92 ? -28.094 -32.188 -40.781 1 96 92 CYS B O 1
ATOM 4501 N N . LYS B 1 93 ? -28.484 -34.281 -40.188 1 94.62 93 LYS B N 1
ATOM 4502 C CA . LYS B 1 93 ? -29.047 -34.656 -41.469 1 94.62 93 LYS B CA 1
ATOM 4503 C C . LYS B 1 93 ? -30.453 -34.062 -41.656 1 94.62 93 LYS B C 1
ATOM 4505 O O . LYS B 1 93 ? -30.906 -33.875 -42.781 1 94.62 93 LYS B O 1
ATOM 4510 N N . SER B 1 94 ? -31.047 -33.844 -40.594 1 93.56 94 SER B N 1
ATOM 4511 C CA . SER B 1 94 ? -32.406 -33.312 -40.625 1 93.56 94 SER B CA 1
ATOM 4512 C C . SER B 1 94 ? -32.438 -31.844 -41.031 1 93.56 94 SER B C 1
ATOM 4514 O O . SER B 1 94 ? -33.156 -31.438 -41.938 1 93.56 94 SER B O 1
ATOM 4516 N N . CYS B 1 95 ? -31.656 -30.984 -40.312 1 95 95 CYS B N 1
ATOM 4517 C CA . CYS B 1 95 ? -31.688 -29.547 -40.594 1 95 95 CYS B CA 1
ATOM 4518 C C . CYS B 1 95 ? -30.516 -29.125 -41.5 1 95 95 CYS B C 1
ATOM 4520 O O . CYS B 1 95 ? -30.438 -27.984 -41.906 1 95 95 CYS B O 1
ATOM 4522 N N . CYS B 1 96 ? -29.609 -29.938 -41.719 1 95.25 96 CYS B N 1
ATOM 4523 C CA . CYS B 1 96 ? -28.453 -29.734 -42.625 1 95.25 96 CYS B CA 1
ATOM 4524 C C . CYS B 1 96 ? -27.547 -28.656 -42.062 1 95.25 96 CYS B C 1
ATOM 4526 O O . CYS B 1 96 ? -26.953 -27.891 -42.844 1 95.25 96 CYS B O 1
ATOM 4528 N N . GLU B 1 97 ? -27.516 -28.5 -40.781 1 95.94 97 GLU B N 1
ATOM 4529 C CA . GLU B 1 97 ? -26.625 -27.547 -40.125 1 95.94 97 GLU B CA 1
ATOM 4530 C C . GLU B 1 97 ? -25.562 -28.25 -39.312 1 95.94 97 GLU B C 1
ATOM 4532 O O . GLU B 1 97 ? -25.688 -29.453 -39.031 1 95.94 97 GLU B O 1
ATOM 4537 N N . THR B 1 98 ? -24.5 -27.469 -39.031 1 95.69 98 THR B N 1
ATOM 4538 C CA . THR B 1 98 ? -23.422 -28.016 -38.219 1 95.69 98 THR B CA 1
ATOM 4539 C C . THR B 1 98 ? -23.344 -27.312 -36.875 1 95.69 98 THR B C 1
ATOM 4541 O O . THR B 1 98 ? -23.859 -26.203 -36.719 1 95.69 98 THR B O 1
ATOM 4544 N N . PHE B 1 99 ? -22.906 -28 -35.875 1 94.19 99 PHE B N 1
ATOM 4545 C CA . PHE B 1 99 ? -22.641 -27.406 -34.562 1 94.19 99 PHE B CA 1
ATOM 4546 C C . PHE B 1 99 ? -21.422 -28.062 -33.938 1 94.19 99 PHE B C 1
ATOM 4548 O O . PHE B 1 99 ? -20.984 -29.125 -34.344 1 94.19 99 PHE B O 1
ATOM 4555 N N . MET B 1 100 ? -20.844 -27.422 -32.969 1 94.69 100 MET B N 1
ATOM 4556 C CA . MET B 1 100 ? -19.609 -27.875 -32.344 1 94.69 100 MET B CA 1
ATOM 4557 C C . MET B 1 100 ? -19.891 -28.5 -30.984 1 94.69 100 MET B C 1
ATOM 4559 O O . MET B 1 100 ? -20.797 -28.078 -30.281 1 94.69 100 MET B O 1
ATOM 4563 N N . ALA B 1 101 ? -19.031 -29.516 -30.609 1 95.12 101 ALA B N 1
ATOM 4564 C CA . ALA B 1 101 ? -19.062 -30.047 -29.25 1 95.12 101 ALA B CA 1
ATOM 4565 C C . ALA B 1 101 ? -18.766 -28.953 -28.219 1 95.12 101 ALA B C 1
ATOM 4567 O O . ALA B 1 101 ? -17.938 -28.078 -28.453 1 95.12 101 ALA B O 1
ATOM 4568 N N . GLU B 1 102 ? -19.453 -29.094 -27.125 1 93.12 102 GLU B N 1
ATOM 4569 C CA . GLU B 1 102 ? -19.312 -28.062 -26.078 1 93.12 102 GLU B CA 1
ATOM 4570 C C . GLU B 1 102 ? -18.797 -28.672 -24.781 1 93.12 102 GLU B C 1
ATOM 4572 O O . GLU B 1 102 ? -18.938 -29.875 -24.547 1 93.12 102 GLU B O 1
ATOM 4577 N N . THR B 1 103 ? -18.078 -27.844 -24.047 1 94.25 103 THR B N 1
ATOM 4578 C CA . THR B 1 103 ? -17.562 -28.234 -22.75 1 94.25 103 THR B CA 1
ATOM 4579 C C . THR B 1 103 ? -17.734 -27.109 -21.734 1 94.25 103 THR B C 1
ATOM 4581 O O . THR B 1 103 ? -17.781 -25.938 -22.125 1 94.25 103 THR B O 1
ATOM 4584 N N . HIS B 1 104 ? -17.766 -27.406 -20.484 1 92.25 104 HIS B N 1
ATOM 4585 C CA . HIS B 1 104 ? -17.875 -26.406 -19.438 1 92.25 104 HIS B CA 1
ATOM 4586 C C . HIS B 1 104 ? -16.516 -25.781 -19.141 1 92.25 104 HIS B C 1
ATOM 4588 O O . HIS B 1 104 ? -16.438 -24.781 -18.422 1 92.25 104 HIS B O 1
ATOM 4594 N N . LEU B 1 105 ? -15.5 -26.297 -19.719 1 93.88 105 LEU B N 1
ATOM 4595 C CA . LEU B 1 105 ? -14.141 -25.812 -19.469 1 93.88 105 LEU B CA 1
ATOM 4596 C C . LEU B 1 105 ? -13.969 -24.391 -20.016 1 93.88 105 LEU B C 1
ATOM 4598 O O . LEU B 1 105 ? -13.25 -23.594 -19.422 1 93.88 105 LEU B O 1
ATOM 4602 N N . VAL B 1 106 ? -14.625 -24.141 -21.094 1 94.25 106 VAL B N 1
ATOM 4603 C CA . VAL B 1 106 ? -14.477 -22.859 -21.75 1 94.25 106 VAL B CA 1
ATOM 4604 C C . VAL B 1 106 ? -15.812 -22.422 -22.344 1 94.25 106 VAL B C 1
ATOM 4606 O O . VAL B 1 106 ? -16.562 -23.25 -22.875 1 94.25 106 VAL B O 1
ATOM 4609 N N . LYS B 1 107 ? -16.062 -21.141 -22.281 1 90.62 107 LYS B N 1
ATOM 4610 C CA . LYS B 1 107 ? -17.281 -20.609 -22.891 1 90.62 107 LYS B CA 1
ATOM 4611 C C . LYS B 1 107 ? -17.172 -20.594 -24.406 1 90.62 107 LYS B C 1
ATOM 4613 O O . LYS B 1 107 ? -16.078 -20.625 -24.953 1 90.62 107 LYS B O 1
ATOM 4618 N N . ARG B 1 108 ? -18.344 -20.484 -25 1 87.94 108 ARG B N 1
ATOM 4619 C CA . ARG B 1 108 ? -18.375 -20.453 -26.453 1 87.94 108 ARG B CA 1
ATOM 4620 C C . ARG B 1 108 ? -17.578 -19.266 -27 1 87.94 108 ARG B C 1
ATOM 4622 O O . ARG B 1 108 ? -17.656 -18.172 -26.453 1 87.94 108 ARG B O 1
ATOM 4629 N N . HIS B 1 109 ? -16.703 -19.562 -27.922 1 88.5 109 HIS B N 1
ATOM 4630 C CA . HIS B 1 109 ? -15.914 -18.562 -28.641 1 88.5 109 HIS B CA 1
ATOM 4631 C C . HIS B 1 109 ? -14.867 -17.938 -27.719 1 88.5 109 HIS B C 1
ATOM 4633 O O . HIS B 1 109 ? -14.422 -16.812 -27.969 1 88.5 109 HIS B O 1
ATOM 4639 N N . CYS B 1 110 ? -14.625 -18.547 -26.594 1 91.44 110 CYS B N 1
ATOM 4640 C CA . CYS B 1 110 ? -13.578 -18.094 -25.688 1 91.44 110 CYS B CA 1
ATOM 4641 C C . CYS B 1 110 ? -12.391 -19.047 -25.688 1 91.44 110 CYS B C 1
ATOM 4643 O O . CYS B 1 110 ? -12.531 -20.219 -26.031 1 91.44 110 CYS B O 1
ATOM 4645 N N . PHE B 1 111 ? -11.266 -18.5 -25.344 1 94.75 111 PHE B N 1
ATOM 4646 C CA . PHE B 1 111 ? -10.047 -19.297 -25.359 1 94.75 111 PHE B CA 1
ATOM 4647 C C . PHE B 1 111 ? -9.391 -19.312 -23.984 1 94.75 111 PHE B C 1
ATOM 4649 O O . PHE B 1 111 ? -8.352 -19.938 -23.781 1 94.75 111 PHE B O 1
ATOM 4656 N N . ILE B 1 112 ? -9.977 -18.625 -23.047 1 95.75 112 ILE B N 1
ATOM 4657 C CA . ILE B 1 112 ? -9.508 -18.641 -21.672 1 95.75 112 ILE B CA 1
ATOM 4658 C C . ILE B 1 112 ? -10.383 -19.562 -20.828 1 95.75 112 ILE B C 1
ATOM 4660 O O . ILE B 1 112 ? -11.602 -19.391 -20.75 1 95.75 112 ILE B O 1
ATOM 4664 N N . SER B 1 113 ? -9.773 -20.531 -20.281 1 95.25 113 SER B N 1
ATOM 4665 C CA . SER B 1 113 ? -10.539 -21.531 -19.531 1 95.25 113 SER B CA 1
ATOM 4666 C C . SER B 1 113 ? -11.203 -20.906 -18.312 1 95.25 113 SER B C 1
ATOM 4668 O O . SER B 1 113 ? -10.75 -19.891 -17.797 1 95.25 113 SER B O 1
ATOM 4670 N N . ASN B 1 114 ? -12.227 -21.516 -17.844 1 93.25 114 ASN B N 1
ATOM 4671 C CA . ASN B 1 114 ? -12.938 -21.047 -16.672 1 93.25 114 ASN B CA 1
ATOM 4672 C C . ASN B 1 114 ? -12.094 -21.188 -15.406 1 93.25 114 ASN B C 1
ATOM 4674 O O . ASN B 1 114 ? -12.273 -20.453 -14.445 1 93.25 114 ASN B O 1
ATOM 4678 N N . ILE B 1 115 ? -11.188 -22.078 -15.469 1 90.06 115 ILE B N 1
ATOM 4679 C CA . ILE B 1 115 ? -10.281 -22.266 -14.336 1 90.06 115 ILE B CA 1
ATOM 4680 C C . ILE B 1 115 ? -9.383 -21.047 -14.18 1 90.06 115 ILE B C 1
ATOM 4682 O O . ILE B 1 115 ? -9.156 -20.562 -13.062 1 90.06 115 ILE B O 1
ATOM 4686 N N . VAL B 1 116 ? -8.914 -20.547 -15.273 1 93.5 116 VAL B N 1
ATOM 4687 C CA . VAL B 1 116 ? -8.078 -19.359 -15.258 1 93.5 116 VAL B CA 1
ATOM 4688 C C . VAL B 1 116 ? -8.883 -18.156 -14.758 1 93.5 116 VAL B C 1
ATOM 4690 O O . VAL B 1 116 ? -8.398 -17.359 -13.953 1 93.5 116 VAL B O 1
ATOM 4693 N N . LYS B 1 117 ? -10.094 -18.031 -15.227 1 94.06 117 LYS B N 1
ATOM 4694 C CA . LYS B 1 117 ? -10.961 -16.938 -14.812 1 94.06 117 LYS B CA 1
ATOM 4695 C C . LYS B 1 117 ? -11.188 -16.969 -13.297 1 94.06 117 LYS B C 1
ATOM 4697 O O . LYS B 1 117 ? -11.117 -15.922 -12.641 1 94.06 117 LYS B O 1
ATOM 4702 N N . ALA B 1 118 ? -11.406 -18.141 -12.828 1 91.38 118 ALA B N 1
ATOM 4703 C CA . ALA B 1 118 ? -11.617 -18.297 -11.391 1 91.38 118 ALA B CA 1
ATOM 4704 C C . ALA B 1 118 ? -10.359 -17.906 -10.609 1 91.38 118 ALA B C 1
ATOM 4706 O O . ALA B 1 118 ? -10.445 -17.281 -9.547 1 91.38 118 ALA B O 1
ATOM 4707 N N . ASP B 1 119 ? -9.281 -18.328 -11.148 1 90.75 119 ASP B N 1
ATOM 4708 C CA . ASP B 1 119 ? -8.008 -18.016 -10.5 1 90.75 119 ASP B CA 1
ATOM 4709 C C . ASP B 1 119 ? -7.762 -16.5 -10.461 1 90.75 119 ASP B C 1
ATOM 4711 O O . ASP B 1 119 ? -7.312 -15.969 -9.445 1 90.75 119 ASP B O 1
ATOM 4715 N N . VAL B 1 120 ? -8.008 -15.883 -11.523 1 93.81 120 VAL B N 1
ATOM 4716 C CA . VAL B 1 120 ? -7.848 -14.438 -11.625 1 93.81 120 VAL B CA 1
ATOM 4717 C C . VAL B 1 120 ? -8.719 -13.742 -10.586 1 93.81 120 VAL B C 1
ATOM 4719 O O . VAL B 1 120 ? -8.258 -12.844 -9.883 1 93.81 120 VAL B O 1
ATOM 4722 N N . ILE B 1 121 ? -9.945 -14.148 -10.461 1 92.94 121 ILE B N 1
ATOM 4723 C CA . ILE B 1 121 ? -10.883 -13.547 -9.523 1 92.94 121 ILE B CA 1
ATOM 4724 C C . ILE B 1 121 ? -10.414 -13.789 -8.094 1 92.94 121 ILE B C 1
ATOM 4726 O O . ILE B 1 121 ? -10.445 -12.875 -7.262 1 92.94 121 ILE B O 1
ATOM 4730 N N . SER B 1 122 ? -9.969 -14.969 -7.883 1 90 122 SER B N 1
ATOM 4731 C CA . SER B 1 122 ? -9.461 -15.305 -6.555 1 90 122 SER B CA 1
ATOM 4732 C C . SER B 1 122 ? -8.289 -14.414 -6.168 1 90 122 SER B C 1
ATOM 4734 O O . SER B 1 122 ? -8.234 -13.891 -5.051 1 90 122 SER B O 1
ATOM 4736 N N . GLU B 1 123 ? -7.395 -14.242 -7.062 1 90.62 123 GLU B N 1
ATOM 4737 C CA . GLU B 1 123 ? -6.234 -13.391 -6.812 1 90.62 123 GLU B CA 1
ATOM 4738 C C . GLU B 1 123 ? -6.641 -11.938 -6.633 1 90.62 123 GLU B C 1
ATOM 4740 O O . GLU B 1 123 ? -6.02 -11.203 -5.859 1 90.62 123 GLU B O 1
ATOM 4745 N N . ALA B 1 124 ? -7.684 -11.531 -7.309 1 93.06 124 ALA B N 1
ATOM 4746 C CA . ALA B 1 124 ? -8.141 -10.148 -7.285 1 93.06 124 ALA B CA 1
ATOM 4747 C C . ALA B 1 124 ? -8.797 -9.812 -5.949 1 93.06 124 ALA B C 1
ATOM 4749 O O . ALA B 1 124 ? -8.984 -8.633 -5.621 1 93.06 124 ALA B O 1
ATOM 4750 N N . THR B 1 125 ? -9.164 -10.844 -5.191 1 92.44 125 THR B N 1
ATOM 4751 C CA . THR B 1 125 ? -9.727 -10.602 -3.865 1 92.44 125 THR B CA 1
ATOM 4752 C C . THR B 1 125 ? -8.641 -10.203 -2.877 1 92.44 125 THR B C 1
ATOM 4754 O O . THR B 1 125 ? -8.938 -9.695 -1.792 1 92.44 125 THR B O 1
ATOM 4757 N N . LYS B 1 126 ? -7.418 -10.445 -3.227 1 91.44 126 LYS B N 1
ATOM 4758 C CA . LYS B 1 126 ? -6.277 -10.094 -2.385 1 91.44 126 LYS B CA 1
ATOM 4759 C C . LYS B 1 126 ? -5.66 -8.766 -2.824 1 91.44 126 LYS B C 1
ATOM 4761 O O . LYS B 1 126 ? -6.094 -8.172 -3.811 1 91.44 126 LYS B O 1
ATOM 4766 N N . ALA B 1 127 ? -4.793 -8.328 -2.051 1 91.25 127 ALA B N 1
ATOM 4767 C CA . ALA B 1 127 ? -4.133 -7.062 -2.377 1 91.25 127 ALA B CA 1
ATOM 4768 C C . ALA B 1 127 ? -3.033 -7.266 -3.414 1 91.25 127 ALA B C 1
ATOM 4770 O O . ALA B 1 127 ? -1.846 -7.207 -3.088 1 91.25 127 ALA B O 1
ATOM 4771 N N . ASN B 1 128 ? -3.449 -7.504 -4.602 1 91.88 128 ASN B N 1
ATOM 4772 C CA . ASN B 1 128 ? -2.561 -7.691 -5.742 1 91.88 128 ASN B CA 1
ATOM 4773 C C . ASN B 1 128 ? -2.896 -6.727 -6.879 1 91.88 128 ASN B C 1
ATOM 4775 O O . ASN B 1 128 ? -4.066 -6.418 -7.109 1 91.88 128 ASN B O 1
ATOM 4779 N N . SER B 1 129 ? -1.889 -6.285 -7.477 1 92.56 129 SER B N 1
ATOM 4780 C CA . SER B 1 129 ? -2.143 -5.375 -8.594 1 92.56 129 SER B CA 1
ATOM 4781 C C . SER B 1 129 ? -2.682 -6.125 -9.805 1 92.56 129 SER B C 1
ATOM 4783 O O . SER B 1 129 ? -2.434 -7.324 -9.961 1 92.56 129 SER B O 1
ATOM 4785 N N . VAL B 1 130 ? -3.375 -5.395 -10.68 1 94.62 130 VAL B N 1
ATOM 4786 C CA . VAL B 1 130 ? -3.91 -5.957 -11.914 1 94.62 130 VAL B CA 1
ATOM 4787 C C . VAL B 1 130 ? -2.764 -6.449 -12.797 1 94.62 130 VAL B C 1
ATOM 4789 O O . VAL B 1 130 ? -2.854 -7.516 -13.406 1 94.62 130 VAL B O 1
ATOM 4792 N N . LYS B 1 131 ? -1.699 -5.703 -12.766 1 92.69 131 LYS B N 1
ATOM 4793 C CA . LYS B 1 131 ? -0.53 -6.078 -13.555 1 92.69 131 LYS B CA 1
ATOM 4794 C C . LYS B 1 131 ? 0.055 -7.402 -13.078 1 92.69 131 LYS B C 1
ATOM 4796 O O . LYS B 1 131 ? 0.354 -8.281 -13.891 1 92.69 131 LYS B O 1
ATOM 4801 N N . ASN B 1 132 ? 0.207 -7.562 -11.82 1 90.12 132 ASN B N 1
ATOM 4802 C CA . ASN B 1 132 ? 0.752 -8.797 -11.266 1 90.12 132 ASN B CA 1
ATOM 4803 C C . ASN B 1 132 ? -0.153 -9.992 -11.547 1 90.12 132 ASN B C 1
ATOM 4805 O O . ASN B 1 132 ? 0.329 -11.078 -11.875 1 90.12 132 ASN B O 1
ATOM 4809 N N . ILE B 1 133 ? -1.396 -9.781 -11.406 1 92.81 133 ILE B N 1
ATOM 4810 C CA . ILE B 1 133 ? -2.354 -10.852 -11.664 1 92.81 133 ILE B CA 1
ATOM 4811 C C . ILE B 1 133 ? -2.277 -11.273 -13.133 1 92.81 133 ILE B C 1
ATOM 4813 O O . ILE B 1 133 ? -2.275 -12.461 -13.445 1 92.81 133 ILE B O 1
ATOM 4817 N N . ALA B 1 134 ? -2.252 -10.227 -13.961 1 94.31 134 ALA B N 1
ATOM 4818 C CA . ALA B 1 134 ? -2.156 -10.484 -15.398 1 94.31 134 ALA B CA 1
ATOM 4819 C C . ALA B 1 134 ? -0.911 -11.305 -15.727 1 94.31 134 ALA B C 1
ATOM 4821 O O . ALA B 1 134 ? -0.985 -12.289 -16.469 1 94.31 134 ALA B O 1
ATOM 4822 N N . GLU B 1 135 ? 0.167 -10.977 -15.148 1 88.75 135 GLU B N 1
ATOM 4823 C CA . GLU B 1 135 ? 1.43 -11.672 -15.383 1 88.75 135 GLU B CA 1
ATOM 4824 C C . GLU B 1 135 ? 1.372 -13.109 -14.875 1 88.75 135 GLU B C 1
ATOM 4826 O O . GLU B 1 135 ? 1.792 -14.039 -15.57 1 88.75 135 GLU B O 1
ATOM 4831 N N . ARG B 1 136 ? 0.824 -13.281 -13.859 1 86.38 136 ARG B N 1
ATOM 4832 C CA . ARG B 1 136 ? 0.76 -14.602 -13.234 1 86.38 136 ARG B CA 1
ATOM 4833 C C . ARG B 1 136 ? -0.174 -15.523 -14.008 1 86.38 136 ARG B C 1
ATOM 4835 O O . ARG B 1 136 ? 0.117 -16.719 -14.172 1 86.38 136 ARG B O 1
ATOM 4842 N N . SER B 1 137 ? -1.244 -14.969 -14.438 1 89.94 137 SER B N 1
ATOM 4843 C CA . SER B 1 137 ? -2.26 -15.781 -15.094 1 89.94 137 SER B CA 1
ATOM 4844 C C . SER B 1 137 ? -1.999 -15.883 -16.594 1 89.94 137 SER B C 1
ATOM 4846 O O . SER B 1 137 ? -2.609 -16.703 -17.281 1 89.94 137 SER B O 1
ATOM 4848 N N . GLY B 1 138 ? -1.134 -15.078 -17.094 1 89.44 138 GLY B N 1
ATOM 4849 C CA . GLY B 1 138 ? -0.798 -15.109 -18.5 1 89.44 138 GLY B CA 1
ATOM 4850 C C . GLY B 1 138 ? -1.879 -14.516 -19.391 1 89.44 138 GLY B C 1
ATOM 4851 O O . GLY B 1 138 ? -2.129 -15.016 -20.484 1 89.44 138 GLY B O 1
ATOM 4852 N N . VAL B 1 139 ? -2.629 -13.641 -18.891 1 93.81 139 VAL B N 1
ATOM 4853 C CA . VAL B 1 139 ? -3.654 -12.945 -19.672 1 93.81 139 VAL B CA 1
ATOM 4854 C C . VAL B 1 139 ? -3.383 -11.445 -19.656 1 93.81 139 VAL B C 1
ATOM 4856 O O . VAL B 1 139 ? -2.502 -10.969 -18.938 1 93.81 139 VAL B O 1
ATOM 4859 N N . SER B 1 140 ? -4.062 -10.703 -20.438 1 95.12 140 SER B N 1
ATOM 4860 C CA . SER B 1 140 ? -3.865 -9.258 -20.5 1 95.12 140 SER B CA 1
ATOM 4861 C C . SER B 1 140 ? -4.492 -8.555 -19.312 1 95.12 140 SER B C 1
ATOM 4863 O O . SER B 1 140 ? -5.406 -9.094 -18.672 1 95.12 140 SER B O 1
ATOM 4865 N N . TRP B 1 141 ? -4.039 -7.359 -19.062 1 95.06 141 TRP B N 1
ATOM 4866 C CA . TRP B 1 141 ? -4.602 -6.59 -17.953 1 95.06 141 TRP B CA 1
ATOM 4867 C C . TRP B 1 141 ? -6.051 -6.207 -18.234 1 95.06 141 TRP B C 1
ATOM 4869 O O . TRP B 1 141 ? -6.859 -6.105 -17.312 1 95.06 141 TRP B O 1
ATOM 4879 N N . HIS B 1 142 ? -6.387 -6.035 -19.484 1 95.88 142 HIS B N 1
ATOM 4880 C CA . HIS B 1 142 ? -7.77 -5.738 -19.828 1 95.88 142 HIS B CA 1
ATOM 4881 C C . HIS B 1 142 ? -8.695 -6.895 -19.469 1 95.88 142 HIS B C 1
ATOM 4883 O O . HIS B 1 142 ? -9.797 -6.676 -18.953 1 95.88 142 HIS B O 1
ATOM 4889 N N . THR B 1 143 ? -8.164 -8.102 -19.75 1 96.19 143 THR B N 1
ATOM 4890 C CA . THR B 1 143 ? -8.938 -9.289 -19.406 1 96.19 143 THR B CA 1
ATOM 4891 C C . THR B 1 143 ? -9.156 -9.375 -17.906 1 96.19 143 THR B C 1
ATOM 4893 O O . THR B 1 143 ? -10.266 -9.641 -17.453 1 96.19 143 THR B O 1
ATOM 4896 N N . VAL B 1 144 ? -8.102 -9.141 -17.172 1 97.12 144 VAL B N 1
ATOM 4897 C CA . VAL B 1 144 ? -8.188 -9.18 -15.711 1 97.12 144 VAL B CA 1
ATOM 4898 C C . VAL B 1 144 ? -9.227 -8.172 -15.227 1 97.12 144 VAL B C 1
ATOM 4900 O O . VAL B 1 144 ? -10.102 -8.516 -14.43 1 97.12 144 VAL B O 1
ATOM 4903 N N . GLN B 1 145 ? -9.188 -6.973 -15.773 1 96.38 145 GLN B N 1
ATOM 4904 C CA . GLN B 1 145 ? -10.102 -5.918 -15.352 1 96.38 145 GLN B CA 1
ATOM 4905 C C . GLN B 1 145 ? -11.547 -6.281 -15.68 1 96.38 145 GLN B C 1
ATOM 4907 O O . GLN B 1 145 ? -12.453 -6.039 -14.883 1 96.38 145 GLN B O 1
ATOM 4912 N N . ARG B 1 146 ? -11.742 -6.797 -16.828 1 95.75 146 ARG B N 1
ATOM 4913 C CA . ARG B 1 146 ? -13.086 -7.203 -17.234 1 95.75 146 ARG B CA 1
ATOM 4914 C C . ARG B 1 146 ? -13.641 -8.273 -16.297 1 95.75 146 ARG B C 1
ATOM 4916 O O . ARG B 1 146 ? -14.812 -8.227 -15.922 1 95.75 146 ARG B O 1
ATOM 4923 N N . LEU B 1 147 ? -12.82 -9.227 -15.977 1 95.94 147 LEU B N 1
ATOM 4924 C CA . LEU B 1 147 ? -13.234 -10.297 -15.078 1 95.94 147 LEU B CA 1
ATOM 4925 C C . LEU B 1 147 ? -13.562 -9.742 -13.695 1 95.94 147 LEU B C 1
ATOM 4927 O O . LEU B 1 147 ? -14.531 -10.164 -13.062 1 95.94 147 LEU B O 1
ATOM 4931 N N . ILE B 1 148 ? -12.75 -8.812 -13.25 1 95.56 148 ILE B N 1
ATOM 4932 C CA . ILE B 1 148 ? -12.984 -8.164 -11.961 1 95.56 148 ILE B CA 1
ATOM 4933 C C . ILE B 1 148 ? -14.336 -7.453 -11.984 1 95.56 148 ILE B C 1
ATOM 4935 O O . ILE B 1 148 ? -15.148 -7.621 -11.07 1 95.56 148 ILE B O 1
ATOM 4939 N N . ASN B 1 149 ? -14.531 -6.672 -13.023 1 95.06 149 ASN B N 1
ATOM 4940 C CA . ASN B 1 149 ? -15.773 -5.918 -13.141 1 95.06 149 ASN B CA 1
ATOM 4941 C C . ASN B 1 149 ? -17 -6.84 -13.156 1 95.06 149 ASN B C 1
ATOM 4943 O O . ASN B 1 149 ? -17.984 -6.57 -12.477 1 95.06 149 ASN B O 1
ATOM 4947 N N . HIS B 1 150 ? -16.875 -7.922 -13.852 1 94.12 150 HIS B N 1
ATOM 4948 C CA . HIS B 1 150 ? -17.969 -8.883 -13.938 1 94.12 150 HIS B CA 1
ATOM 4949 C C . HIS B 1 150 ? -18.219 -9.547 -12.586 1 94.12 150 HIS B C 1
ATOM 4951 O O . HIS B 1 150 ? -19.359 -9.641 -12.141 1 94.12 150 HIS B O 1
ATOM 4957 N N . ALA B 1 151 ? -17.141 -9.953 -11.977 1 93.25 151 ALA B N 1
ATOM 4958 C CA . ALA B 1 151 ? -17.266 -10.625 -10.68 1 93.25 151 ALA B CA 1
ATOM 4959 C C . ALA B 1 151 ? -17.828 -9.68 -9.625 1 93.25 151 ALA B C 1
ATOM 4961 O O . ALA B 1 151 ? -18.609 -10.094 -8.766 1 93.25 151 ALA B O 1
ATOM 4962 N N . ALA B 1 152 ? -17.438 -8.461 -9.672 1 92.56 152 ALA B N 1
ATOM 4963 C CA . ALA B 1 152 ? -17.922 -7.457 -8.727 1 92.56 152 ALA B CA 1
ATOM 4964 C C . ALA B 1 152 ? -19.422 -7.234 -8.883 1 92.56 152 ALA B C 1
ATOM 4966 O O . ALA B 1 152 ? -20.141 -7.074 -7.887 1 92.56 152 ALA B O 1
ATOM 4967 N N . LYS B 1 153 ? -19.859 -7.184 -10.117 1 89.06 153 LYS B N 1
ATOM 4968 C CA . LYS B 1 153 ? -21.281 -7.02 -10.383 1 89.06 153 LYS B CA 1
ATOM 4969 C C . LYS B 1 153 ? -22.094 -8.172 -9.789 1 89.06 153 LYS B C 1
ATOM 4971 O O . LYS B 1 153 ? -23.156 -7.953 -9.203 1 89.06 153 LYS B O 1
ATOM 4976 N N . GLU B 1 154 ? -21.469 -9.297 -9.859 1 85.62 154 GLU B N 1
ATOM 4977 C CA . GLU B 1 154 ? -22.141 -10.484 -9.336 1 85.62 154 GLU B CA 1
ATOM 4978 C C . GLU B 1 154 ? -22.094 -10.508 -7.812 1 85.62 154 GLU B C 1
ATOM 4980 O O . GLU B 1 154 ? -23.016 -11.023 -7.172 1 85.62 154 GLU B O 1
ATOM 4985 N N . ALA B 1 155 ? -21.047 -10.008 -7.285 1 83.25 155 ALA B N 1
ATOM 4986 C CA . ALA B 1 155 ? -20.844 -10.047 -5.84 1 83.25 155 ALA B CA 1
ATOM 4987 C C . ALA B 1 155 ? -21.562 -8.891 -5.152 1 83.25 155 ALA B C 1
ATOM 4989 O O . ALA B 1 155 ? -21.672 -8.859 -3.924 1 83.25 155 ALA B O 1
ATOM 4990 N N . SER B 1 156 ? -21.969 -7.973 -5.898 1 76.81 156 SER B N 1
ATOM 4991 C CA . SER B 1 156 ? -22.625 -6.809 -5.316 1 76.81 156 SER B CA 1
ATOM 4992 C C . SER B 1 156 ? -23.984 -7.184 -4.727 1 76.81 156 SER B C 1
ATOM 4994 O O . SER B 1 156 ? -24.828 -7.754 -5.418 1 76.81 156 SER B O 1
ATOM 4996 N N . PRO B 1 157 ? -23.969 -7.188 -3.334 1 60.84 157 PRO B N 1
ATOM 4997 C CA . PRO B 1 157 ? -25.266 -7.535 -2.752 1 60.84 157 PRO B CA 1
ATOM 4998 C C . PRO B 1 157 ? -26.375 -6.59 -3.191 1 60.84 157 PRO B C 1
ATOM 5000 O O . PRO B 1 157 ? -26.125 -5.41 -3.443 1 60.84 157 PRO B O 1
ATOM 5003 N N . PHE B 1 158 ? -27.406 -7.051 -3.77 1 57.84 158 PHE B N 1
ATOM 5004 C CA . PHE B 1 158 ? -28.609 -6.23 -3.873 1 57.84 158 PHE B CA 1
ATOM 5005 C C . PHE B 1 158 ? -29.188 -5.945 -2.492 1 57.84 158 PHE B C 1
ATOM 5007 O O . PHE B 1 158 ? -29.891 -6.785 -1.924 1 57.84 158 PHE B O 1
ATOM 5014 N N . TYR B 1 159 ? -28.391 -5.121 -1.667 1 59.5 159 TYR B N 1
ATOM 5015 C CA . TYR B 1 159 ? -28.984 -4.953 -0.348 1 59.5 159 TYR B CA 1
ATOM 5016 C C . TYR B 1 159 ? -30.297 -4.172 -0.438 1 59.5 159 TYR B C 1
ATOM 5018 O O . TYR B 1 159 ? -30.281 -2.982 -0.768 1 59.5 159 TYR B O 1
ATOM 5026 N N . ASN B 1 160 ? -31.328 -4.875 -0.519 1 64.62 160 ASN B N 1
ATOM 5027 C CA . ASN B 1 160 ? -32.625 -4.242 -0.474 1 64.62 160 ASN B CA 1
ATOM 5028 C C . ASN B 1 160 ? -33 -3.777 0.937 1 64.62 160 ASN B C 1
ATOM 5030 O O . ASN B 1 160 ? -34 -3.084 1.136 1 64.62 160 ASN B O 1
ATOM 5034 N N . ASP B 1 161 ? -32.094 -4.059 1.938 1 84.69 161 ASP B N 1
ATOM 5035 C CA . ASP B 1 161 ? -32.5 -3.645 3.281 1 84.69 161 ASP B CA 1
ATOM 5036 C C . ASP B 1 161 ? -31.312 -2.98 4.008 1 84.69 161 ASP B C 1
ATOM 5038 O O . ASP B 1 161 ? -30.156 -3.254 3.705 1 84.69 161 ASP B O 1
ATOM 5042 N N . LEU B 1 162 ? -31.656 -2.045 4.84 1 94 162 LEU B N 1
ATOM 5043 C CA . LEU B 1 162 ? -30.688 -1.35 5.688 1 94 162 LEU B CA 1
ATOM 5044 C C . LEU B 1 162 ? -30.641 -1.969 7.078 1 94 162 LEU B C 1
ATOM 5046 O O . LEU B 1 162 ? -31.672 -2.27 7.664 1 94 162 LEU B O 1
ATOM 5050 N N . PRO B 1 163 ? -29.484 -2.18 7.566 1 95 163 PRO B N 1
ATOM 5051 C CA . PRO B 1 163 ? -29.375 -2.631 8.953 1 95 163 PRO B CA 1
ATOM 5052 C C . PRO B 1 163 ? -29.766 -1.544 9.961 1 95 163 PRO B C 1
ATOM 5054 O O . PRO B 1 163 ? -29.859 -0.369 9.594 1 95 163 PRO B O 1
ATOM 5057 N N . SER B 1 164 ? -29.891 -1.895 11.227 1 97.19 164 SER B N 1
ATOM 5058 C CA . SER B 1 164 ? -30.359 -0.994 12.281 1 97.19 164 SER B CA 1
ATOM 5059 C C . SER B 1 164 ? -29.266 0.005 12.672 1 97.19 164 SER B C 1
ATOM 5061 O O . SER B 1 164 ? -29.578 1.099 13.156 1 97.19 164 SER B O 1
ATOM 5063 N N . HIS B 1 165 ? -28.047 -0.408 12.445 1 98.19 165 HIS B N 1
ATOM 5064 C CA . HIS B 1 165 ? -26.938 0.431 12.891 1 98.19 165 HIS B CA 1
ATOM 5065 C C . HIS B 1 165 ? -25.953 0.68 11.758 1 98.19 165 HIS B C 1
ATOM 5067 O O . HIS B 1 165 ? -25.359 -0.263 11.227 1 98.19 165 HIS B O 1
ATOM 5073 N N . LEU B 1 166 ? -25.766 1.949 11.43 1 97.94 166 LEU B N 1
ATOM 5074 C CA . LEU B 1 166 ? -24.922 2.324 10.297 1 97.94 166 LEU B CA 1
ATOM 5075 C C . LEU B 1 166 ? -23.734 3.168 10.758 1 97.94 166 LEU B C 1
ATOM 5077 O O . LEU B 1 166 ? -23.781 3.76 11.844 1 97.94 166 LEU B O 1
ATOM 5081 N N . SER B 1 167 ? -22.703 3.148 9.984 1 97.88 167 SER B N 1
ATOM 5082 C CA . SER B 1 167 ? -21.547 4.031 10.133 1 97.88 167 SER B CA 1
ATOM 5083 C C . SER B 1 167 ? -21.219 4.75 8.828 1 97.88 167 SER B C 1
ATOM 5085 O O . SER B 1 167 ? -21.219 4.133 7.762 1 97.88 167 SER B O 1
ATOM 5087 N N . PHE B 1 168 ? -21.062 6.082 8.961 1 97.5 168 PHE B N 1
ATOM 5088 C CA . PHE B 1 168 ? -20.734 6.918 7.809 1 97.5 168 PHE B CA 1
ATOM 5089 C C . PHE B 1 168 ? -19.297 7.43 7.902 1 97.5 168 PHE B C 1
ATOM 5091 O O . PHE B 1 168 ? -18.828 7.801 8.984 1 97.5 168 PHE B O 1
ATOM 5098 N N . ASP B 1 169 ? -18.609 7.422 6.844 1 95.88 169 ASP B N 1
ATOM 5099 C CA . ASP B 1 169 ? -17.297 8.055 6.781 1 95.88 169 ASP B CA 1
ATOM 5100 C C . ASP B 1 169 ? -16.875 8.32 5.336 1 95.88 169 ASP B C 1
ATOM 5102 O O . ASP B 1 169 ? -17.656 8.062 4.406 1 95.88 169 ASP B O 1
ATOM 5106 N N . GLU B 1 170 ? -15.812 9 5.199 1 94.94 170 GLU B N 1
ATOM 5107 C CA . GLU B 1 170 ? -15.266 9.312 3.885 1 94.94 170 GLU B CA 1
ATOM 5108 C C . GLU B 1 170 ? -13.844 8.773 3.736 1 94.94 170 GLU B C 1
ATOM 5110 O O . GLU B 1 170 ? -13.148 8.555 4.73 1 94.94 170 GLU B O 1
ATOM 5115 N N . PHE B 1 171 ? -13.508 8.398 2.551 1 91.62 171 PHE B N 1
ATOM 5116 C CA . PHE B 1 171 ? -12.125 8.016 2.283 1 91.62 171 PHE B CA 1
ATOM 5117 C C . PHE B 1 171 ? -11.648 8.602 0.964 1 91.62 171 PHE B C 1
ATOM 5119 O O . PHE B 1 171 ? -12.445 8.875 0.067 1 91.62 171 PHE B O 1
ATOM 5126 N N . LYS B 1 172 ? -10.367 8.812 0.913 1 89.31 172 LYS B N 1
ATOM 5127 C CA . LYS B 1 172 ? -9.742 9.391 -0.275 1 89.31 172 LYS B CA 1
ATOM 5128 C C . LYS B 1 172 ? -9.469 8.32 -1.325 1 89.31 172 LYS B C 1
ATOM 5130 O O . LYS B 1 172 ? -8.875 7.285 -1.021 1 89.31 172 LYS B O 1
ATOM 5135 N N . TYR B 1 173 ? -9.875 8.57 -2.578 1 83.81 173 TYR B N 1
ATOM 5136 C CA . TYR B 1 173 ? -9.586 7.57 -3.6 1 83.81 173 TYR B CA 1
ATOM 5137 C C . TYR B 1 173 ? -8.664 8.141 -4.672 1 83.81 173 TYR B C 1
ATOM 5139 O O . TYR B 1 173 ? -8.07 7.395 -5.453 1 83.81 173 TYR B O 1
ATOM 5147 N N . ARG B 1 174 ? -8.578 9.477 -4.777 1 79 174 ARG B N 1
ATOM 5148 C CA . ARG B 1 174 ? -7.621 10.164 -5.633 1 79 174 ARG B CA 1
ATOM 5149 C C . ARG B 1 174 ? -7.188 11.492 -5.016 1 79 174 ARG B C 1
ATOM 5151 O O . ARG B 1 174 ? -7.789 11.953 -4.043 1 79 174 ARG B O 1
ATOM 5158 N N . LYS B 1 175 ? -6.152 11.961 -5.543 1 76.19 175 LYS B N 1
ATOM 5159 C CA . LYS B 1 175 ? -5.664 13.227 -5.012 1 76.19 175 LYS B CA 1
ATOM 5160 C C . LYS B 1 175 ? -6.766 14.281 -5.004 1 76.19 175 LYS B C 1
ATOM 5162 O O . LYS B 1 175 ? -7.332 14.602 -6.047 1 76.19 175 LYS B O 1
ATOM 5167 N N . GLY B 1 176 ? -7.133 14.602 -3.863 1 75.88 176 GLY B N 1
ATOM 5168 C CA . GLY B 1 176 ? -8.07 15.703 -3.686 1 75.88 176 GLY B CA 1
ATOM 5169 C C . GLY B 1 176 ? -9.523 15.273 -3.803 1 75.88 176 GLY B C 1
ATOM 5170 O O . GLY B 1 176 ? -10.422 16.125 -3.807 1 75.88 176 GLY B O 1
ATOM 5171 N N . THR B 1 177 ? -9.727 14 -4.016 1 85.5 177 THR B N 1
ATOM 5172 C CA . THR B 1 177 ? -11.102 13.555 -4.184 1 85.5 177 THR B CA 1
ATOM 5173 C C . THR B 1 177 ? -11.477 12.523 -3.117 1 85.5 177 THR B C 1
ATOM 5175 O O . THR B 1 177 ? -10.695 11.625 -2.82 1 85.5 177 THR B O 1
ATOM 5178 N N . LEU B 1 178 ? -12.672 12.734 -2.533 1 90.56 178 LEU B N 1
ATOM 5179 C CA . LEU B 1 178 ? -13.164 11.867 -1.467 1 90.56 178 LEU B CA 1
ATOM 5180 C C . LEU B 1 178 ? -14.422 11.117 -1.908 1 90.56 178 LEU B C 1
ATOM 5182 O O . LEU B 1 178 ? -15.133 11.57 -2.807 1 90.56 178 LEU B O 1
ATOM 5186 N N . ALA B 1 179 ? -14.617 9.984 -1.387 1 93.06 179 ALA B N 1
ATOM 5187 C CA . ALA B 1 179 ? -15.836 9.195 -1.553 1 93.06 179 ALA B CA 1
ATOM 5188 C C . ALA B 1 179 ? -16.5 8.922 -0.206 1 93.06 179 ALA B C 1
ATOM 5190 O O . ALA B 1 179 ? -15.828 8.891 0.828 1 93.06 179 ALA B O 1
ATOM 5191 N N . PHE B 1 180 ? -17.812 8.852 -0.277 1 94.94 180 PHE B N 1
ATOM 5192 C CA . PHE B 1 180 ? -18.609 8.523 0.897 1 94.94 180 PHE B CA 1
ATOM 5193 C C . PHE B 1 180 ? -18.922 7.031 0.93 1 94.94 180 PHE B C 1
ATOM 5195 O O . PHE B 1 180 ? -19.219 6.43 -0.104 1 94.94 180 PHE B O 1
ATOM 5202 N N . ASP B 1 181 ? -18.766 6.434 2.088 1 95.38 181 ASP B N 1
ATOM 5203 C CA . ASP B 1 181 ? -19.188 5.043 2.217 1 95.38 181 ASP B CA 1
ATOM 5204 C C . ASP B 1 181 ? -19.953 4.824 3.527 1 95.38 181 ASP B C 1
ATOM 5206 O O . ASP B 1 181 ? -19.828 5.621 4.461 1 95.38 181 ASP B O 1
ATOM 5210 N N . TYR B 1 182 ? -20.75 3.867 3.576 1 96.25 182 TYR B N 1
ATOM 5211 C CA . TYR B 1 182 ? -21.516 3.49 4.766 1 96.25 182 TYR B CA 1
ATOM 5212 C C . TYR B 1 182 ? -21.531 1.977 4.945 1 96.25 182 TYR B C 1
ATOM 5214 O O . TYR B 1 182 ? -21.547 1.229 3.967 1 96.25 182 TYR B O 1
ATOM 5222 N N . ILE B 1 183 ? -21.469 1.565 6.191 1 96.38 183 ILE B N 1
ATOM 5223 C CA . ILE B 1 183 ? -21.312 0.145 6.492 1 96.38 183 ILE B CA 1
ATOM 5224 C C . ILE B 1 183 ? -22.297 -0.253 7.59 1 96.38 183 ILE B C 1
ATOM 5226 O O . ILE B 1 183 ? -22.922 0.608 8.219 1 96.38 183 ILE B O 1
ATOM 5230 N N . ASN B 1 184 ? -22.484 -1.558 7.719 1 96 184 ASN B N 1
ATOM 5231 C CA . ASN B 1 184 ? -23.125 -2.107 8.914 1 96 184 ASN B CA 1
ATOM 5232 C C . ASN B 1 184 ? -22.234 -1.968 10.141 1 96 184 ASN B C 1
ATOM 5234 O O . ASN B 1 184 ? -21.172 -2.582 10.211 1 96 184 ASN B O 1
ATOM 5238 N N . ALA B 1 185 ? -22.641 -1.177 11.062 1 97.06 185 ALA B N 1
ATOM 5239 C CA . ALA B 1 185 ? -21.812 -0.869 12.219 1 97.06 185 ALA B CA 1
ATOM 5240 C C . ALA B 1 185 ? -21.547 -2.123 13.047 1 97.06 185 ALA B C 1
ATOM 5242 O O . ALA B 1 185 ? -20.516 -2.211 13.734 1 97.06 185 ALA B O 1
ATOM 5243 N N . GLU B 1 186 ? -22.359 -3.088 12.984 1 95.25 186 GLU B N 1
ATOM 5244 C CA . GLU B 1 186 ? -22.234 -4.309 13.773 1 95.25 186 GLU B CA 1
ATOM 5245 C C . GLU B 1 186 ? -21.266 -5.289 13.125 1 95.25 186 GLU B C 1
ATOM 5247 O O . GLU B 1 186 ? -20.406 -5.852 13.797 1 95.25 186 GLU B O 1
ATOM 5252 N N . THR B 1 187 ? -21.391 -5.441 11.805 1 93.25 187 THR B N 1
ATOM 5253 C CA . THR B 1 187 ? -20.656 -6.508 11.141 1 93.25 187 THR B CA 1
ATOM 5254 C C . THR B 1 187 ? -19.438 -5.945 10.414 1 93.25 187 THR B C 1
ATOM 5256 O O . THR B 1 187 ? -18.5 -6.684 10.102 1 93.25 187 THR B O 1
ATOM 5259 N N . GLY B 1 188 ? -19.5 -4.684 10.039 1 94.38 188 GLY B N 1
ATOM 5260 C CA . GLY B 1 188 ? -18.422 -4.078 9.281 1 94.38 188 GLY B CA 1
ATOM 5261 C C . GLY B 1 188 ? -18.594 -4.227 7.777 1 94.38 188 GLY B C 1
ATOM 5262 O O . GLY B 1 188 ? -17.766 -3.727 7.004 1 94.38 188 GLY B O 1
ATOM 5263 N N . ARG B 1 189 ? -19.703 -4.805 7.406 1 92.69 189 ARG B N 1
ATOM 5264 C CA . ARG B 1 189 ? -19.953 -5.039 5.988 1 92.69 189 ARG B CA 1
ATOM 5265 C C . ARG B 1 189 ? -20.203 -3.729 5.254 1 92.69 189 ARG B C 1
ATOM 5267 O O . ARG B 1 189 ? -21.016 -2.908 5.699 1 92.69 189 ARG B O 1
ATOM 5274 N N . ILE B 1 190 ? -19.562 -3.572 4.137 1 93.5 190 ILE B N 1
ATOM 5275 C CA . ILE B 1 190 ? -19.781 -2.371 3.332 1 93.5 190 ILE B CA 1
ATOM 5276 C C . ILE B 1 190 ? -21.109 -2.467 2.596 1 93.5 190 ILE B C 1
ATOM 5278 O O . ILE B 1 190 ? -21.359 -3.443 1.888 1 93.5 190 ILE B O 1
ATOM 5282 N N . LEU B 1 191 ? -21.906 -1.479 2.715 1 93.44 191 LEU B N 1
ATOM 5283 C CA . LEU B 1 191 ? -23.219 -1.483 2.104 1 93.44 191 LEU B CA 1
ATOM 5284 C C . LEU B 1 191 ? -23.234 -0.652 0.826 1 93.44 191 LEU B C 1
ATOM 5286 O O . LEU B 1 191 ? -23.969 -0.961 -0.115 1 93.44 191 LEU B O 1
ATOM 5290 N N . GLY B 1 192 ? -22.406 0.376 0.816 1 92.12 192 GLY B N 1
ATOM 5291 C CA . GLY B 1 192 ? -22.359 1.215 -0.371 1 92.12 192 GLY B CA 1
ATOM 5292 C C . GLY B 1 192 ? -21.219 2.215 -0.359 1 92.12 192 GLY B C 1
ATOM 5293 O O . GLY B 1 192 ? -20.734 2.59 0.707 1 92.12 192 GLY B O 1
ATOM 5294 N N . ILE B 1 193 ? -20.828 2.586 -1.507 1 93.19 193 ILE B N 1
ATOM 5295 C CA . ILE B 1 193 ? -19.828 3.617 -1.744 1 93.19 193 ILE B CA 1
ATOM 5296 C C . ILE B 1 193 ? -20.359 4.629 -2.756 1 93.19 193 ILE B C 1
ATOM 5298 O O . ILE B 1 193 ? -20.828 4.254 -3.83 1 93.19 193 ILE B O 1
ATOM 5302 N N . VAL B 1 194 ? -20.297 5.863 -2.395 1 92.56 194 VAL B N 1
ATOM 5303 C CA . VAL B 1 194 ? -20.844 6.93 -3.225 1 92.56 194 VAL B CA 1
ATOM 5304 C C . VAL B 1 194 ? -19.719 7.863 -3.674 1 92.56 194 VAL B C 1
ATOM 5306 O O . VAL B 1 194 ? -18.938 8.328 -2.852 1 92.56 194 VAL B O 1
ATOM 5309 N N . PRO B 1 195 ? -19.688 8.094 -5.035 1 90.06 195 PRO B N 1
ATOM 5310 C CA . PRO B 1 195 ? -18.672 9.031 -5.52 1 90.06 195 PRO B CA 1
ATOM 5311 C C . PRO B 1 195 ? -18.984 10.484 -5.152 1 90.06 195 PRO B C 1
ATOM 5313 O O . PRO B 1 195 ? -19.656 11.188 -5.922 1 90.06 195 PRO B O 1
ATOM 5316 N N . GLY B 1 196 ? -18.516 10.961 -4.047 1 90.06 196 GLY B N 1
ATOM 5317 C CA . GLY B 1 196 ? -18.75 12.312 -3.559 1 90.06 196 GLY B CA 1
ATOM 5318 C C . GLY B 1 196 ? -19.156 12.359 -2.102 1 90.06 196 GLY B C 1
ATOM 5319 O O . GLY B 1 196 ? -19.609 11.352 -1.546 1 90.06 196 GLY B O 1
ATOM 5320 N N . THR B 1 197 ? -19.094 13.578 -1.533 1 91.75 197 THR B N 1
ATOM 5321 C CA . THR B 1 197 ? -19.359 13.664 -0.1 1 91.75 197 THR B CA 1
ATOM 5322 C C . THR B 1 197 ? -20.391 14.75 0.198 1 91.75 197 THR B C 1
ATOM 5324 O O . THR B 1 197 ? -20.75 14.969 1.355 1 91.75 197 THR B O 1
ATOM 5327 N N . THR B 1 198 ? -20.906 15.406 -0.834 1 92.19 198 THR B N 1
ATOM 5328 C CA . THR B 1 198 ? -21.859 16.484 -0.604 1 92.19 198 THR B CA 1
ATOM 5329 C C . THR B 1 198 ? -23.219 15.938 -0.184 1 92.19 198 THR B C 1
ATOM 5331 O O . THR B 1 198 ? -23.594 14.828 -0.577 1 92.19 198 THR B O 1
ATOM 5334 N N . ASN B 1 199 ? -23.969 16.75 0.556 1 94 199 ASN B N 1
ATOM 5335 C CA . ASN B 1 199 ? -25.281 16.328 1.049 1 94 199 ASN B CA 1
ATOM 5336 C C . ASN B 1 199 ? -26.219 15.977 -0.096 1 94 199 ASN B C 1
ATOM 5338 O O . ASN B 1 199 ? -26.984 15.016 0.002 1 94 199 ASN B O 1
ATOM 5342 N N . ILE B 1 200 ? -26.109 16.688 -1.157 1 94.25 200 ILE B N 1
ATOM 5343 C CA . ILE B 1 200 ? -27 16.469 -2.285 1 94.25 200 ILE B CA 1
ATOM 5344 C C . ILE B 1 200 ? -26.766 15.078 -2.869 1 94.25 200 ILE B C 1
ATOM 5346 O O . ILE B 1 200 ? -27.703 14.328 -3.115 1 94.25 200 ILE B O 1
ATOM 5350 N N . ILE B 1 201 ? -25.578 14.719 -3.01 1 94.12 201 ILE B N 1
ATOM 5351 C CA . ILE B 1 201 ? -25.203 13.438 -3.598 1 94.12 201 ILE B CA 1
ATOM 5352 C C . ILE B 1 201 ? -25.594 12.305 -2.66 1 94.12 201 ILE B C 1
ATOM 5354 O O . ILE B 1 201 ? -26.141 11.289 -3.102 1 94.12 201 ILE B O 1
ATOM 5358 N N . ILE B 1 202 ? -25.406 12.477 -1.417 1 94.81 202 ILE B N 1
ATOM 5359 C CA . ILE B 1 202 ? -25.719 11.461 -0.414 1 94.81 202 ILE B CA 1
ATOM 5360 C C . ILE B 1 202 ? -27.219 11.258 -0.321 1 94.81 202 ILE B C 1
ATOM 5362 O O . ILE B 1 202 ? -27.703 10.125 -0.313 1 94.81 202 ILE B O 1
ATOM 5366 N N . LYS B 1 203 ? -27.953 12.367 -0.28 1 96 203 LYS B N 1
ATOM 5367 C CA . LYS B 1 203 ? -29.406 12.297 -0.208 1 96 203 LYS B CA 1
ATOM 5368 C C . LYS B 1 203 ? -29.984 11.57 -1.419 1 96 203 LYS B C 1
ATOM 5370 O O . LYS B 1 203 ? -30.828 10.688 -1.273 1 96 203 LYS B O 1
ATOM 5375 N N . ARG B 1 204 ? -29.484 11.914 -2.578 1 95.5 204 ARG B N 1
ATOM 5376 C CA . ARG B 1 204 ? -29.953 11.273 -3.803 1 95.5 204 ARG B CA 1
ATOM 5377 C C . ARG B 1 204 ? -29.703 9.766 -3.764 1 95.5 204 ARG B C 1
ATOM 5379 O O . ARG B 1 204 ? -30.562 8.977 -4.172 1 95.5 204 ARG B O 1
ATOM 5386 N N . HIS B 1 205 ? -28.578 9.391 -3.283 1 94.31 205 HIS B N 1
ATOM 5387 C CA . HIS B 1 205 ? -28.219 7.98 -3.205 1 94.31 205 HIS B CA 1
ATOM 5388 C C . HIS B 1 205 ? -29.188 7.207 -2.316 1 94.31 205 HIS B C 1
ATOM 5390 O O . HIS B 1 205 ? -29.734 6.184 -2.732 1 94.31 205 HIS B O 1
ATOM 5396 N N . PHE B 1 206 ? -29.5 7.695 -1.167 1 95.62 206 PHE B N 1
ATOM 5397 C CA . PHE B 1 206 ? -30.312 6.957 -0.209 1 95.62 206 PHE B CA 1
ATOM 5398 C C . PHE B 1 206 ? -31.781 6.965 -0.624 1 95.62 206 PHE B C 1
ATOM 5400 O O . PHE B 1 206 ? -32.469 5.969 -0.455 1 95.62 206 PHE B O 1
ATOM 5407 N N . ILE B 1 207 ? -32.188 8.094 -1.175 1 95.19 207 ILE B N 1
ATOM 5408 C CA . ILE B 1 207 ? -33.562 8.211 -1.573 1 95.19 207 ILE B CA 1
ATOM 5409 C C . ILE B 1 207 ? -33.844 7.297 -2.764 1 95.19 207 ILE B C 1
ATOM 5411 O O . ILE B 1 207 ? -34.906 6.68 -2.848 1 95.19 207 ILE B O 1
ATOM 5415 N N . SER B 1 208 ? -32.906 7.211 -3.658 1 92.94 208 SER B N 1
ATOM 5416 C CA . SER B 1 208 ? -33.094 6.406 -4.863 1 92.94 208 SER B CA 1
ATOM 5417 C C . SER B 1 208 ? -32.969 4.918 -4.555 1 92.94 208 SER B C 1
ATOM 5419 O O . SER B 1 208 ? -33.594 4.086 -5.223 1 92.94 208 SER B O 1
ATOM 5421 N N . ARG B 1 209 ? -32.375 4.516 -3.51 1 91.62 209 ARG B N 1
ATOM 5422 C CA . ARG B 1 209 ? -32.031 3.113 -3.301 1 91.62 209 ARG B CA 1
ATOM 5423 C C . ARG B 1 209 ? -32.906 2.488 -2.217 1 91.62 209 ARG B C 1
ATOM 5425 O O . ARG B 1 209 ? -33.125 1.277 -2.225 1 91.62 209 ARG B O 1
ATOM 5432 N N . TYR B 1 210 ? -33.281 3.381 -1.3 1 94.12 210 TYR B N 1
ATOM 5433 C CA . TYR B 1 210 ? -34 2.828 -0.155 1 94.12 210 TYR B CA 1
ATOM 5434 C C . TYR B 1 210 ? -35.344 3.543 0.052 1 94.12 210 TYR B C 1
ATOM 5436 O O . TYR B 1 210 ? -35.406 4.773 -0.025 1 94.12 210 TYR B O 1
ATOM 5444 N N . SER B 1 211 ? -36.312 2.703 0.433 1 93.56 211 SER B N 1
ATOM 5445 C CA . SER B 1 211 ? -37.625 3.26 0.723 1 93.56 211 SER B CA 1
ATOM 5446 C C . SER B 1 211 ? -37.656 3.955 2.08 1 93.56 211 SER B C 1
ATOM 5448 O O . SER B 1 211 ? -36.719 3.779 2.887 1 93.56 211 SER B O 1
ATOM 5450 N N . ILE B 1 212 ? -38.656 4.746 2.277 1 94.12 212 ILE B N 1
ATOM 5451 C CA . ILE B 1 212 ? -38.812 5.457 3.541 1 94.12 212 ILE B CA 1
ATOM 5452 C C . ILE B 1 212 ? -38.969 4.449 4.684 1 94.12 212 ILE B C 1
ATOM 5454 O O . ILE B 1 212 ? -38.469 4.684 5.793 1 94.12 212 ILE B O 1
ATOM 5458 N N . LYS B 1 213 ? -39.594 3.373 4.332 1 94.12 213 LYS B N 1
ATOM 5459 C CA . LYS B 1 213 ? -39.75 2.322 5.328 1 94.12 213 LYS B CA 1
ATOM 5460 C C . LYS B 1 213 ? -38.438 1.746 5.77 1 94.12 213 LYS B C 1
ATOM 5462 O O . LYS B 1 213 ? -38.188 1.562 6.965 1 94.12 213 LYS B O 1
ATOM 5467 N N . GLU B 1 214 ? -37.625 1.542 4.824 1 94.06 214 GLU B N 1
ATOM 5468 C CA . GLU B 1 214 ? -36.312 0.998 5.109 1 94.06 214 GLU B CA 1
ATOM 5469 C C . GLU B 1 214 ? -35.469 1.997 5.887 1 94.06 214 GLU B C 1
ATOM 5471 O O . GLU B 1 214 ? -34.75 1.622 6.824 1 94.06 214 GLU B O 1
ATOM 5476 N N . ARG B 1 215 ? -35.531 3.229 5.551 1 96.69 215 ARG B N 1
ATOM 5477 C CA . ARG B 1 215 ? -34.781 4.273 6.211 1 96.69 215 ARG B CA 1
ATOM 5478 C C . ARG B 1 215 ? -35.25 4.5 7.637 1 96.69 215 ARG B C 1
ATOM 5480 O O . ARG B 1 215 ? -34.469 4.812 8.523 1 96.69 215 ARG B O 1
ATOM 5487 N N . ASN B 1 216 ? -36.5 4.215 7.867 1 96.56 216 ASN B N 1
ATOM 5488 C CA . ASN B 1 216 ? -37.062 4.387 9.195 1 96.56 216 ASN B CA 1
ATOM 5489 C C . ASN B 1 216 ? -36.656 3.252 10.133 1 96.56 216 ASN B C 1
ATOM 5491 O O . ASN B 1 216 ? -36.844 3.355 11.344 1 96.56 216 ASN B O 1
ATOM 5495 N N . GLN B 1 217 ? -36.125 2.246 9.586 1 95.75 217 GLN B N 1
ATOM 5496 C CA . GLN B 1 217 ? -35.719 1.109 10.406 1 95.75 217 GLN B CA 1
ATOM 5497 C C . GLN B 1 217 ? -34.344 1.333 11.008 1 95.75 217 GLN B C 1
ATOM 5499 O O . GLN B 1 217 ? -33.938 0.615 11.922 1 95.75 217 GLN B O 1
ATOM 5504 N N . VAL B 1 218 ? -33.688 2.27 10.555 1 98.06 218 VAL B N 1
ATOM 5505 C CA . VAL B 1 218 ? -32.344 2.561 11.062 1 98.06 218 VAL B CA 1
ATOM 5506 C C . VAL B 1 218 ? -32.469 3.203 12.445 1 98.06 218 VAL B C 1
ATOM 5508 O O . VAL B 1 218 ? -33.188 4.168 12.633 1 98.06 218 VAL B O 1
ATOM 5511 N N . LYS B 1 219 ? -31.641 2.709 13.359 1 98.25 219 LYS B N 1
ATOM 5512 C CA . LYS B 1 219 ? -31.75 3.156 14.742 1 98.25 219 LYS B CA 1
ATOM 5513 C C . LYS B 1 219 ? -30.609 4.105 15.102 1 98.25 219 LYS B C 1
ATOM 5515 O O . LYS B 1 219 ? -30.797 5.055 15.867 1 98.25 219 LYS B O 1
ATOM 5520 N N . THR B 1 220 ? -29.438 3.748 14.602 1 98.31 220 THR B N 1
ATOM 5521 C CA . THR B 1 220 ? -28.312 4.605 14.945 1 98.31 220 THR B CA 1
ATOM 5522 C C . THR B 1 220 ? -27.406 4.809 13.734 1 98.31 220 THR B C 1
ATOM 5524 O O . THR B 1 220 ? -27.297 3.938 12.867 1 98.31 220 THR B O 1
ATOM 5527 N N . ILE B 1 221 ? -26.766 5.902 13.656 1 98.19 221 ILE B N 1
ATOM 5528 C CA . ILE B 1 221 ? -25.75 6.215 12.656 1 98.19 221 ILE B CA 1
ATOM 5529 C C . ILE B 1 221 ? -24.531 6.855 13.328 1 98.19 221 ILE B C 1
ATOM 5531 O O . ILE B 1 221 ? -24.641 7.914 13.945 1 98.19 221 ILE B O 1
ATOM 5535 N N . THR B 1 222 ? -23.406 6.23 13.211 1 98 222 THR B N 1
ATOM 5536 C CA . THR B 1 222 ? -22.172 6.73 13.797 1 98 222 THR B CA 1
ATOM 5537 C C . THR B 1 222 ? -21.391 7.578 12.789 1 98 222 THR B C 1
ATOM 5539 O O . THR B 1 222 ? -21.188 7.156 11.648 1 98 222 THR B O 1
ATOM 5542 N N . ILE B 1 223 ? -20.984 8.781 13.188 1 97 223 ILE B N 1
ATOM 5543 C CA . ILE B 1 223 ? -20.266 9.672 12.297 1 97 223 ILE B CA 1
ATOM 5544 C C . ILE B 1 223 ? -19.156 10.398 13.062 1 97 223 ILE B C 1
ATOM 5546 O O . ILE B 1 223 ? -19.094 10.328 14.289 1 97 223 ILE B O 1
ATOM 5550 N N . ASP B 1 224 ? -18.281 11.023 12.266 1 92.62 224 ASP B N 1
ATOM 5551 C CA . ASP B 1 224 ? -17.344 11.992 12.836 1 92.62 224 ASP B CA 1
ATOM 5552 C C . ASP B 1 224 ? -18.031 13.32 13.133 1 92.62 224 ASP B C 1
ATOM 5554 O O . ASP B 1 224 ? -18.953 13.711 12.422 1 92.62 224 ASP B O 1
ATOM 5558 N N . MET B 1 225 ? -17.609 14 14.133 1 86.56 225 MET B N 1
ATOM 5559 C CA . MET B 1 225 ? -18.234 15.242 14.578 1 86.56 225 MET B CA 1
ATOM 5560 C C . MET B 1 225 ? -18.125 16.328 13.508 1 86.56 225 MET B C 1
ATOM 5562 O O . MET B 1 225 ? -19.031 17.141 13.352 1 86.56 225 MET B O 1
ATOM 5566 N N . ASN B 1 226 ? -17.031 16.203 12.758 1 76.69 226 ASN B N 1
ATOM 5567 C CA . ASN B 1 226 ? -16.766 17.266 11.789 1 76.69 226 ASN B CA 1
ATOM 5568 C C . ASN B 1 226 ? -17.328 16.922 10.414 1 76.69 226 ASN B C 1
ATOM 5570 O O . ASN B 1 226 ? -17.141 17.672 9.453 1 76.69 226 ASN B O 1
ATOM 5574 N N . SER B 1 227 ? -18.156 15.953 10.633 1 76.94 227 SER B N 1
ATOM 5575 C CA . SER B 1 227 ? -18.734 15.586 9.344 1 76.94 227 SER B CA 1
ATOM 5576 C C . SER B 1 227 ? -19.953 16.453 9.023 1 76.94 227 SER B C 1
ATOM 5578 O O . SER B 1 227 ? -20.578 17 9.922 1 76.94 227 SER B O 1
ATOM 5580 N N . GLY B 1 228 ? -20.172 17.016 7.844 1 82.88 228 GLY B N 1
ATOM 5581 C CA . GLY B 1 228 ? -21.312 17.797 7.375 1 82.88 228 GLY B CA 1
ATOM 5582 C C . GLY B 1 228 ? -22.547 16.969 7.098 1 82.88 228 GLY B C 1
ATOM 5583 O O . GLY B 1 228 ? -23.391 17.344 6.289 1 82.88 228 GLY B O 1
ATOM 5584 N N . TYR B 1 229 ? -22.688 15.789 7.977 1 90.56 229 TYR B N 1
ATOM 5585 C CA . TYR B 1 229 ? -23.734 14.859 7.578 1 90.56 229 TYR B CA 1
ATOM 5586 C C . TYR B 1 229 ? -24.938 14.969 8.5 1 90.56 229 TYR B C 1
ATOM 5588 O O . TYR B 1 229 ? -25.984 14.383 8.227 1 90.56 229 TYR B O 1
ATOM 5596 N N . ILE B 1 230 ? -24.891 15.664 9.602 1 91.38 230 ILE B N 1
ATOM 5597 C CA . ILE B 1 230 ? -25.922 15.664 10.641 1 91.38 230 ILE B CA 1
ATOM 5598 C C . ILE B 1 230 ? -27.266 16.094 10.031 1 91.38 230 ILE B C 1
ATOM 5600 O O . ILE B 1 230 ? -28.266 15.406 10.203 1 91.38 230 ILE B O 1
ATOM 5604 N N . SER B 1 231 ? -27.234 17.203 9.344 1 91 231 SER B N 1
ATOM 5605 C CA . SER B 1 231 ? -28.484 17.688 8.758 1 91 231 SER B CA 1
ATOM 5606 C C . SER B 1 231 ? -29.047 16.688 7.75 1 91 231 SER B C 1
ATOM 5608 O O . SER B 1 231 ? -30.25 16.422 7.746 1 91 231 SER B O 1
ATOM 5610 N N . CYS B 1 232 ? -28.188 16.172 6.98 1 94.06 232 CYS B N 1
ATOM 5611 C CA . CYS B 1 232 ? -28.578 15.203 5.965 1 94.06 232 CYS B CA 1
ATOM 5612 C C . CYS B 1 232 ? -29.156 13.945 6.605 1 94.06 232 CYS B C 1
ATOM 5614 O O . CYS B 1 232 ? -30.156 13.398 6.137 1 94.06 232 CYS B O 1
ATOM 5616 N N . ILE B 1 233 ? -28.609 13.516 7.656 1 96.19 233 ILE B N 1
ATOM 5617 C CA . ILE B 1 233 ? -29.031 12.305 8.352 1 96.19 233 ILE B CA 1
ATOM 5618 C C . ILE B 1 233 ? -30.422 12.516 8.953 1 96.19 233 ILE B C 1
ATOM 5620 O O . ILE B 1 233 ? -31.297 11.641 8.852 1 96.19 233 ILE B O 1
ATOM 5624 N N . LYS B 1 234 ? -30.609 13.641 9.57 1 94.88 234 LYS B N 1
ATOM 5625 C CA . LYS B 1 234 ? -31.906 13.938 10.188 1 94.88 234 LYS B CA 1
ATOM 5626 C C . LYS B 1 234 ? -33.031 13.914 9.148 1 94.88 234 LYS B C 1
ATOM 5628 O O . LYS B 1 234 ? -34.125 13.484 9.445 1 94.88 234 LYS B O 1
ATOM 5633 N N . GLU B 1 235 ? -32.688 14.32 7.965 1 96.06 235 GLU B N 1
ATOM 5634 C CA . GLU B 1 235 ? -33.656 14.328 6.879 1 96.06 235 GLU B CA 1
ATOM 5635 C C . GLU B 1 235 ? -33.906 12.922 6.336 1 96.06 235 GLU B C 1
ATOM 5637 O O . GLU B 1 235 ? -35.031 12.516 6.137 1 96.06 235 GLU B O 1
ATOM 5642 N N . LEU B 1 236 ? -32.906 12.195 6.172 1 97.12 236 LEU B N 1
ATOM 5643 C CA . LEU B 1 236 ? -32.969 10.891 5.516 1 97.12 236 LEU B CA 1
ATOM 5644 C C . LEU B 1 236 ? -33.438 9.812 6.488 1 97.12 236 LEU B C 1
ATOM 5646 O O . LEU B 1 236 ? -34.125 8.875 6.094 1 97.12 236 LEU B O 1
ATOM 5650 N N . PHE B 1 237 ? -32.969 10.008 7.719 1 97.94 237 PHE B N 1
ATOM 5651 C CA . PHE B 1 237 ? -33.219 9.008 8.758 1 97.94 237 PHE B CA 1
ATOM 5652 C C . PHE B 1 237 ? -33.844 9.664 9.992 1 97.94 237 PHE B C 1
ATOM 5654 O O . PHE B 1 237 ? -33.188 9.711 11.047 1 97.94 237 PHE B O 1
ATOM 5661 N N . PRO B 1 238 ? -35 9.961 9.961 1 95.94 238 PRO B N 1
ATOM 5662 C CA . PRO B 1 238 ? -35.594 10.758 11.031 1 95.94 238 PRO B CA 1
ATOM 5663 C C . PRO B 1 238 ? -35.656 10.016 12.367 1 95.94 238 PRO B C 1
ATOM 5665 O O . PRO B 1 238 ? -35.656 10.641 13.43 1 95.94 238 PRO B O 1
ATOM 5668 N N . LYS B 1 239 ? -35.625 8.719 12.328 1 97.44 239 LYS B N 1
ATOM 5669 C CA . LYS B 1 239 ? -35.781 7.957 13.562 1 97.44 239 LYS B CA 1
ATOM 5670 C C . LYS B 1 239 ? -34.406 7.531 14.109 1 97.44 239 LYS B C 1
ATOM 5672 O O . LYS B 1 239 ? -34.344 6.949 15.188 1 97.44 239 LYS B O 1
ATOM 5677 N N . ALA B 1 240 ? -33.438 7.84 13.422 1 98.06 240 ALA B N 1
ATOM 5678 C CA . ALA B 1 240 ? -32.125 7.344 13.805 1 98.06 240 ALA B CA 1
ATOM 5679 C C . ALA B 1 240 ? -31.438 8.289 14.797 1 98.06 240 ALA B C 1
ATOM 5681 O O . ALA B 1 240 ? -31.516 9.516 14.648 1 98.06 240 ALA B O 1
ATOM 5682 N N . ASP B 1 241 ? -30.781 7.711 15.828 1 97.88 241 ASP B N 1
ATOM 5683 C CA . ASP B 1 241 ? -29.922 8.477 16.719 1 97.88 241 ASP B CA 1
ATOM 5684 C C . ASP B 1 241 ? -28.531 8.648 16.125 1 97.88 241 ASP B C 1
ATOM 5686 O O . ASP B 1 241 ? -27.938 7.688 15.617 1 97.88 241 ASP B O 1
ATOM 5690 N N . ILE B 1 242 ? -28.062 9.82 16.172 1 97.56 242 ILE B N 1
ATOM 5691 C CA . ILE B 1 242 ? -26.719 10.094 15.664 1 97.56 242 ILE B CA 1
ATOM 5692 C C . ILE B 1 242 ? -25.703 9.867 16.781 1 97.56 242 ILE B C 1
ATOM 5694 O O . ILE B 1 242 ? -25.859 10.391 17.891 1 97.56 242 ILE B O 1
ATOM 5698 N N . ILE B 1 243 ? -24.719 9.07 16.5 1 97.25 243 ILE B N 1
ATOM 5699 C CA . ILE B 1 243 ? -23.641 8.789 17.438 1 97.25 243 ILE B CA 1
ATOM 5700 C C . ILE B 1 243 ? -22.359 9.469 16.969 1 97.25 243 ILE B C 1
ATOM 5702 O O . ILE B 1 243 ? -21.922 9.281 15.828 1 97.25 243 ILE B O 1
ATOM 5706 N N . ILE B 1 244 ? -21.75 10.273 17.844 1 96.56 244 ILE B N 1
ATOM 5707 C CA . ILE B 1 244 ? -20.438 10.836 17.531 1 96.56 244 ILE B CA 1
ATOM 5708 C C . ILE B 1 244 ? -19.359 9.844 17.938 1 96.56 244 ILE B C 1
ATOM 5710 O O . ILE B 1 244 ? -19.359 9.336 19.062 1 96.56 244 ILE B O 1
ATOM 5714 N N . ASP B 1 245 ? -18.484 9.594 17.078 1 95.31 245 ASP B N 1
ATOM 5715 C CA . ASP B 1 245 ? -17.422 8.625 17.328 1 95.31 245 ASP B CA 1
ATOM 5716 C C . ASP B 1 245 ? -16.578 9.016 18.531 1 95.31 245 ASP B C 1
ATOM 5718 O O . ASP B 1 245 ? -16.078 10.141 18.609 1 95.31 245 ASP B O 1
ATOM 5722 N N . ARG B 1 246 ? -16.375 8.109 19.344 1 92.88 246 ARG B N 1
ATOM 5723 C CA . ARG B 1 246 ? -15.68 8.32 20.609 1 92.88 246 ARG B CA 1
ATOM 5724 C C . ARG B 1 246 ? -14.242 8.758 20.375 1 92.88 246 ARG B C 1
ATOM 5726 O O . ARG B 1 246 ? -13.719 9.617 21.078 1 92.88 246 ARG B O 1
ATOM 5733 N N . PHE B 1 247 ? -13.672 8.219 19.484 1 92.19 247 PHE B N 1
ATOM 5734 C CA . PHE B 1 247 ? -12.281 8.531 19.172 1 92.19 247 PHE B CA 1
ATOM 5735 C C . PHE B 1 247 ? -12.125 10.008 18.812 1 92.19 247 PHE B C 1
ATOM 5737 O O . PHE B 1 247 ? -11.141 10.648 19.203 1 92.19 247 PHE B O 1
ATOM 5744 N N . HIS B 1 248 ? -13.008 10.484 18.109 1 92.81 248 HIS B N 1
ATOM 5745 C CA . HIS B 1 248 ? -12.906 11.859 17.625 1 92.81 248 HIS B CA 1
ATOM 5746 C C . HIS B 1 248 ? -13.109 12.852 18.781 1 92.81 248 HIS B C 1
ATOM 5748 O O . HIS B 1 248 ? -12.562 13.953 18.75 1 92.81 248 HIS B O 1
ATOM 5754 N N . ILE B 1 249 ? -13.867 12.469 19.75 1 94.62 249 ILE B N 1
ATOM 5755 C CA . ILE B 1 249 ? -14.031 13.297 20.938 1 94.62 249 ILE B CA 1
ATOM 5756 C C . ILE B 1 249 ? -12.703 13.406 21.672 1 94.62 249 ILE B C 1
ATOM 5758 O O . ILE B 1 249 ? -12.25 14.516 21.984 1 94.62 249 ILE B O 1
ATOM 5762 N N . VAL B 1 250 ? -12.094 12.258 21.844 1 94.75 250 VAL B N 1
ATOM 5763 C CA . VAL B 1 250 ? -10.812 12.195 22.562 1 94.75 250 VAL B CA 1
ATOM 5764 C C . VAL B 1 250 ? -9.742 12.914 21.75 1 94.75 250 VAL B C 1
ATOM 5766 O O . VAL B 1 250 ? -8.922 13.648 22.312 1 94.75 250 VAL B O 1
ATOM 5769 N N . GLN B 1 251 ? -9.773 12.734 20.5 1 95.19 251 GLN B N 1
ATOM 5770 C CA . GLN B 1 251 ? -8.789 13.359 19.625 1 95.19 251 GLN B CA 1
ATOM 5771 C C . GLN B 1 251 ? -8.891 14.883 19.688 1 95.19 251 GLN B C 1
ATOM 5773 O O . GLN B 1 251 ? -7.875 15.578 19.688 1 95.19 251 GLN B O 1
ATOM 5778 N N . LEU B 1 252 ? -10.102 15.375 19.688 1 96.06 252 LEU B N 1
ATOM 5779 C CA . LEU B 1 252 ? -10.328 16.812 19.719 1 96.06 252 LEU B CA 1
ATOM 5780 C C . LEU B 1 252 ? -9.703 17.438 20.953 1 96.06 252 LEU B C 1
ATOM 5782 O O . LEU B 1 252 ? -8.953 18.422 20.859 1 96.06 252 LEU B O 1
ATOM 5786 N N . ILE B 1 253 ? -9.961 16.859 22.109 1 96.5 253 ILE B N 1
ATOM 5787 C CA . ILE B 1 253 ? -9.461 17.438 23.344 1 96.5 253 ILE B CA 1
ATOM 5788 C C . ILE B 1 253 ? -7.961 17.203 23.469 1 96.5 253 ILE B C 1
ATOM 5790 O O . ILE B 1 253 ? -7.227 18.047 23.984 1 96.5 253 ILE B O 1
ATOM 5794 N N . GLY B 1 254 ? -7.512 16.031 23.016 1 97.44 254 GLY B N 1
ATOM 5795 C CA . GLY B 1 254 ? -6.086 15.742 23 1 97.44 254 GLY B CA 1
ATOM 5796 C C . GLY B 1 254 ? -5.285 16.719 22.156 1 97.44 254 GLY B C 1
ATOM 5797 O O . GLY B 1 254 ? -4.203 17.156 22.562 1 97.44 254 GLY B O 1
ATOM 5798 N N . ARG B 1 255 ? -5.785 17.062 21.078 1 97.38 255 ARG B N 1
ATOM 5799 C CA . ARG B 1 255 ? -5.129 18.031 20.203 1 97.38 255 ARG B CA 1
ATOM 5800 C C . ARG B 1 255 ? -5.039 19.391 20.875 1 97.38 255 ARG B C 1
ATOM 5802 O O . ARG B 1 255 ? -4.016 20.078 20.75 1 97.38 255 ARG B O 1
ATOM 5809 N N . SER B 1 256 ? -6.105 19.75 21.469 1 97.25 256 SER B N 1
ATOM 5810 C CA . SER B 1 256 ? -6.109 21.031 22.172 1 97.25 256 SER B CA 1
ATOM 5811 C C . SER B 1 256 ? -5.09 21.047 23.297 1 97.25 256 SER B C 1
ATOM 5813 O O . SER B 1 256 ? -4.418 22.047 23.531 1 97.25 256 SER B O 1
ATOM 5815 N N . MET B 1 257 ? -5.004 19.906 23.984 1 97.56 257 MET B N 1
ATOM 5816 C CA . MET B 1 257 ? -4.004 19.781 25.047 1 97.56 257 MET B CA 1
ATOM 5817 C C . MET B 1 257 ? -2.596 19.969 24.484 1 97.56 257 MET B C 1
ATOM 5819 O O . MET B 1 257 ? -1.787 20.703 25.047 1 97.56 257 MET B O 1
ATOM 5823 N N . ASN B 1 258 ? -2.393 19.359 23.438 1 97.75 258 ASN B N 1
ATOM 5824 C CA . ASN B 1 258 ? -1.069 19.438 22.828 1 97.75 258 ASN B CA 1
ATOM 5825 C C . ASN B 1 258 ? -0.777 20.828 22.297 1 97.75 258 ASN B C 1
ATOM 5827 O O . ASN B 1 258 ? 0.353 21.312 22.391 1 97.75 258 ASN B O 1
ATOM 5831 N N . LYS B 1 259 ? -1.737 21.453 21.703 1 97.44 259 LYS B N 1
ATOM 5832 C CA . LYS B 1 259 ? -1.566 22.828 21.219 1 97.44 259 LYS B CA 1
ATOM 5833 C C . LYS B 1 259 ? -1.255 23.781 22.375 1 97.44 259 LYS B C 1
ATOM 5835 O O . LYS B 1 259 ? -0.458 24.703 22.219 1 97.44 259 LYS B O 1
ATOM 5840 N N . SER B 1 260 ? -1.956 23.562 23.422 1 97.25 260 SER B N 1
ATOM 5841 C CA . SER B 1 260 ? -1.678 24.375 24.609 1 97.25 260 SER B CA 1
ATOM 5842 C C . SER B 1 260 ? -0.229 24.219 25.062 1 97.25 260 SER B C 1
ATOM 5844 O O . SER B 1 260 ? 0.423 25.188 25.422 1 97.25 260 SER B O 1
ATOM 5846 N N . ARG B 1 261 ? 0.256 22.984 24.984 1 97.19 261 ARG B N 1
ATOM 5847 C CA . ARG B 1 261 ? 1.647 22.719 25.344 1 97.19 261 ARG B CA 1
ATOM 5848 C C . ARG B 1 261 ? 2.6 23.469 24.406 1 97.19 261 ARG B C 1
ATOM 5850 O O . ARG B 1 261 ? 3.553 24.094 24.859 1 97.19 261 ARG B O 1
ATOM 5857 N N . ILE B 1 262 ? 2.305 23.391 23.188 1 96.56 262 ILE B N 1
ATOM 5858 C CA . ILE B 1 262 ? 3.16 24 22.188 1 96.56 262 ILE B CA 1
ATOM 5859 C C . ILE B 1 262 ? 3.15 25.516 22.359 1 96.56 262 ILE B C 1
ATOM 5861 O O . ILE B 1 262 ? 4.195 26.172 22.266 1 96.56 262 ILE B O 1
ATOM 5865 N N . SER B 1 263 ? 1.98 26.078 22.578 1 95.06 263 SER B N 1
ATOM 5866 C CA . SER B 1 263 ? 1.865 27.5 22.797 1 95.06 263 SER B CA 1
ATOM 5867 C C . SER B 1 263 ? 2.697 27.938 24 1 95.06 263 SER B C 1
ATOM 5869 O O . SER B 1 263 ? 3.418 28.938 23.938 1 95.06 263 SER B O 1
ATOM 5871 N N . LEU B 1 264 ? 2.602 27.219 25.094 1 95.44 264 LEU B N 1
ATOM 5872 C CA . LEU B 1 264 ? 3.383 27.5 26.281 1 95.44 264 LEU B CA 1
ATOM 5873 C C . LEU B 1 264 ? 4.875 27.406 26 1 95.44 264 LEU B C 1
ATOM 5875 O O . LEU B 1 264 ? 5.645 28.297 26.375 1 95.44 264 LEU B O 1
ATOM 5879 N N . MET B 1 265 ? 5.219 26.344 25.312 1 94.31 265 MET B N 1
ATOM 5880 C CA . MET B 1 265 ? 6.609 26.078 24.953 1 94.31 265 MET B CA 1
ATOM 5881 C C . MET B 1 265 ? 7.191 27.266 24.188 1 94.31 265 MET B C 1
ATOM 5883 O O . MET B 1 265 ? 8.305 27.719 24.469 1 94.31 265 MET B O 1
ATOM 5887 N N . ASN B 1 266 ? 6.449 27.812 23.344 1 91.62 266 ASN B N 1
ATOM 5888 C CA . ASN B 1 266 ? 6.922 28.875 22.469 1 91.62 266 ASN B CA 1
ATOM 5889 C C . ASN B 1 266 ? 7.082 30.188 23.219 1 91.62 266 ASN B C 1
ATOM 5891 O O . ASN B 1 266 ? 7.797 31.078 22.766 1 91.62 266 ASN B O 1
ATOM 5895 N N . GLN B 1 267 ? 6.508 30.328 24.297 1 91.5 267 GLN B N 1
ATOM 5896 C CA . GLN B 1 267 ? 6.637 31.531 25.125 1 91.5 267 GLN B CA 1
ATOM 5897 C C . GLN B 1 267 ? 7.871 31.453 26.016 1 91.5 267 GLN B C 1
ATOM 5899 O O . GLN B 1 267 ? 8.305 32.469 26.578 1 91.5 267 GLN B O 1
ATOM 5904 N N . LEU B 1 268 ? 8.406 30.203 26.109 1 90.62 268 LEU B N 1
ATOM 5905 C CA . LEU B 1 268 ? 9.523 29.984 27.031 1 90.62 268 LEU B CA 1
ATOM 5906 C C . LEU B 1 268 ? 10.852 30.016 26.281 1 90.62 268 LEU B C 1
ATOM 5908 O O . LEU B 1 268 ? 11.688 29.125 26.453 1 90.62 268 LEU B O 1
ATOM 5912 N N . ARG B 1 269 ? 11.148 30.891 25.391 1 82.88 269 ARG B N 1
ATOM 5913 C CA . ARG B 1 269 ? 12.398 30.953 24.625 1 82.88 269 ARG B CA 1
ATOM 5914 C C . ARG B 1 269 ? 13.195 32.188 25 1 82.88 269 ARG B C 1
ATOM 5916 O O . ARG B 1 269 ? 14.125 32.594 24.297 1 82.88 269 ARG B O 1
ATOM 5923 N N . THR B 1 270 ? 13 32.906 26.125 1 80.5 270 THR B N 1
ATOM 5924 C CA . THR B 1 270 ? 13.516 34.219 26.422 1 80.5 270 THR B CA 1
ATOM 5925 C C . THR B 1 270 ? 14.805 34.125 27.234 1 80.5 270 THR B C 1
ATOM 5927 O O . THR B 1 270 ? 15.719 34.938 27.062 1 80.5 270 THR B O 1
ATOM 5930 N N . ASN B 1 271 ? 14.93 33.219 28.172 1 84.88 271 ASN B N 1
ATOM 5931 C CA . ASN B 1 271 ? 16.109 33.094 29.016 1 84.88 271 ASN B CA 1
ATOM 5932 C C . ASN B 1 271 ? 16.531 31.625 29.172 1 84.88 271 ASN B C 1
ATOM 5934 O O . ASN B 1 271 ? 15.906 30.734 28.609 1 84.88 271 ASN B O 1
ATOM 5938 N N . THR B 1 272 ? 17.734 31.438 29.781 1 82.69 272 THR B N 1
ATOM 5939 C CA . THR B 1 272 ? 18.344 30.125 29.891 1 82.69 272 THR B CA 1
ATOM 5940 C C . THR B 1 272 ? 17.406 29.156 30.609 1 82.69 272 THR B C 1
ATOM 5942 O O . THR B 1 272 ? 17.266 28 30.188 1 82.69 272 THR B O 1
ATOM 5945 N N . GLU B 1 273 ? 16.859 29.609 31.703 1 85.06 273 GLU B N 1
ATOM 5946 C CA . GLU B 1 273 ? 15.938 28.75 32.438 1 85.06 273 GLU B CA 1
ATOM 5947 C C . GLU B 1 273 ? 14.711 28.406 31.609 1 85.06 273 GLU B C 1
ATOM 5949 O O . GLU B 1 273 ? 14.25 27.25 31.625 1 85.06 273 GLU B O 1
ATOM 5954 N N . ASP B 1 274 ? 14.273 29.328 30.922 1 87.31 274 ASP B N 1
ATOM 5955 C CA . ASP B 1 274 ? 13.117 29.141 30.047 1 87.31 274 ASP B CA 1
ATOM 5956 C C . ASP B 1 274 ? 13.445 28.188 28.906 1 87.31 274 ASP B C 1
ATOM 5958 O O . ASP B 1 274 ? 12.617 27.359 28.5 1 87.31 274 ASP B O 1
ATOM 5962 N N . GLN B 1 275 ? 14.594 28.25 28.578 1 90.94 275 GLN B N 1
ATOM 5963 C CA . GLN B 1 275 ? 15.008 27.359 27.484 1 90.94 275 GLN B CA 1
ATOM 5964 C C . GLN B 1 275 ? 15.023 25.906 27.938 1 90.94 275 GLN B C 1
ATOM 5966 O O . GLN B 1 275 ? 14.695 25 27.172 1 90.94 275 GLN B O 1
ATOM 5971 N N . LYS B 1 276 ? 15.453 25.719 29.141 1 92.56 276 LYS B N 1
ATOM 5972 C CA . LYS B 1 276 ? 15.406 24.375 29.688 1 92.56 276 LYS B CA 1
ATOM 5973 C C . LYS B 1 276 ? 13.977 23.859 29.766 1 92.56 276 LYS B C 1
ATOM 5975 O O . LYS B 1 276 ? 13.703 22.703 29.391 1 92.56 276 LYS B O 1
ATOM 5980 N N . LYS B 1 277 ? 13.102 24.703 30.25 1 94.81 277 LYS B N 1
ATOM 5981 C CA . LYS B 1 277 ? 11.688 24.344 30.328 1 94.81 277 LYS B CA 1
ATOM 5982 C C . LYS B 1 277 ? 11.125 24.031 28.938 1 94.81 277 LYS B C 1
ATOM 5984 O O . LYS B 1 277 ? 10.352 23.094 28.766 1 94.81 277 LYS B O 1
ATOM 5989 N N . TYR B 1 278 ? 11.547 24.828 28.016 1 95.88 278 TYR B N 1
ATOM 5990 C CA . TYR B 1 278 ? 11.156 24.609 26.625 1 95.88 278 TYR B CA 1
ATOM 5991 C C . TYR B 1 278 ? 11.547 23.219 26.141 1 95.88 278 TYR B C 1
ATOM 5993 O O . TYR B 1 278 ? 10.727 22.484 25.594 1 95.88 278 TYR B O 1
ATOM 6001 N N . ARG B 1 279 ? 12.75 22.844 26.406 1 95.06 279 ARG B N 1
ATOM 6002 C CA . ARG B 1 279 ? 13.266 21.547 25.953 1 95.06 279 ARG B CA 1
ATOM 6003 C C . ARG B 1 279 ? 12.547 20.406 26.656 1 95.06 279 ARG B C 1
ATOM 6005 O O . ARG B 1 279 ? 12.305 19.359 26.047 1 95.06 279 ARG B O 1
ATOM 6012 N N . ARG B 1 280 ? 12.227 20.578 27.828 1 95.88 280 ARG B N 1
ATOM 6013 C CA . ARG B 1 280 ? 11.531 19.547 28.578 1 95.88 280 ARG B CA 1
ATOM 6014 C C . ARG B 1 280 ? 10.125 19.328 28.047 1 95.88 280 ARG B C 1
ATOM 6016 O O . ARG B 1 280 ? 9.711 18.188 27.812 1 95.88 280 ARG B O 1
ATOM 6023 N N . LEU B 1 281 ? 9.406 20.391 27.781 1 96.56 281 LEU B N 1
ATOM 6024 C CA . LEU B 1 281 ? 8.055 20.312 27.25 1 96.56 281 LEU B CA 1
ATOM 6025 C C . LEU B 1 281 ? 8.047 19.688 25.875 1 96.56 281 LEU B C 1
ATOM 6027 O O . LEU B 1 281 ? 7.098 18.984 25.5 1 96.56 281 LEU B O 1
ATOM 6031 N N . LYS B 1 282 ? 9.055 19.953 25.156 1 95.5 282 LYS B N 1
ATOM 6032 C CA . LYS B 1 282 ? 9.18 19.406 23.797 1 95.5 282 LYS B CA 1
ATOM 6033 C C . LYS B 1 282 ? 9.5 17.922 23.828 1 95.5 282 LYS B C 1
ATOM 6035 O O . LYS B 1 282 ? 8.875 17.141 23.125 1 95.5 282 LYS B O 1
ATOM 6040 N N . ARG B 1 283 ? 10.359 17.516 24.703 1 94.75 283 ARG B N 1
ATOM 6041 C CA . ARG B 1 283 ? 10.852 16.156 24.734 1 94.75 283 ARG B CA 1
ATOM 6042 C C . ARG B 1 283 ? 9.789 15.203 25.297 1 94.75 283 ARG B C 1
ATOM 6044 O O . ARG B 1 283 ? 9.617 14.094 24.781 1 94.75 283 ARG B O 1
ATOM 6051 N N . HIS B 1 284 ? 9.18 15.562 26.25 1 95.88 284 HIS B N 1
ATOM 6052 C CA . HIS B 1 284 ? 8.297 14.648 26.969 1 95.88 284 HIS B CA 1
ATOM 6053 C C . HIS B 1 284 ? 6.832 14.945 26.672 1 95.88 284 HIS B C 1
ATOM 6055 O O . HIS B 1 284 ? 5.977 14.836 27.547 1 95.88 284 HIS B O 1
ATOM 6061 N N . TRP B 1 285 ? 6.57 15.359 25.453 1 95.31 285 TRP B N 1
ATOM 6062 C CA . TRP B 1 285 ? 5.234 15.812 25.078 1 95.31 285 TRP B CA 1
ATOM 6063 C C . TRP B 1 285 ? 4.211 14.695 25.25 1 95.31 285 TRP B C 1
ATOM 6065 O O . TRP B 1 285 ? 3.043 14.953 25.531 1 95.31 285 TRP B O 1
ATOM 6075 N N . ARG B 1 286 ? 4.52 13.477 25.203 1 94.5 286 ARG B N 1
ATOM 6076 C CA . ARG B 1 286 ? 3.6 12.344 25.234 1 94.5 286 ARG B CA 1
ATOM 6077 C C . ARG B 1 286 ? 3.023 12.156 26.641 1 94.5 286 ARG B C 1
ATOM 6079 O O . ARG B 1 286 ? 1.929 11.609 26.797 1 94.5 286 ARG B O 1
ATOM 6086 N N . LEU B 1 287 ? 3.744 12.516 27.562 1 95.31 287 LEU B N 1
ATOM 6087 C CA . LEU B 1 287 ? 3.334 12.328 28.938 1 95.31 287 LEU B CA 1
ATOM 6088 C C . LEU B 1 287 ? 2.037 13.078 29.234 1 95.31 287 LEU B C 1
ATOM 6090 O O . LEU B 1 287 ? 1.202 12.609 30 1 95.31 287 LEU B O 1
ATOM 6094 N N . PHE B 1 288 ? 1.913 14.18 28.578 1 96.81 288 PHE B N 1
ATOM 6095 C CA . PHE B 1 288 ? 0.75 15.023 28.828 1 96.81 288 PHE B CA 1
ATOM 6096 C C . PHE B 1 288 ? -0.506 14.406 28.219 1 96.81 288 PHE B C 1
ATOM 6098 O O . PHE B 1 288 ? -1.623 14.773 28.594 1 96.81 288 PHE B O 1
ATOM 6105 N N . LEU B 1 289 ? -0.298 13.523 27.297 1 96.75 289 LEU B N 1
ATOM 6106 C CA . LEU B 1 289 ? -1.436 12.938 26.594 1 96.75 289 LEU B CA 1
ATOM 6107 C C . LEU B 1 289 ? -1.75 11.547 27.125 1 96.75 289 LEU B C 1
ATOM 6109 O O . LEU B 1 289 ? -2.779 10.961 26.781 1 96.75 289 LEU B O 1
ATOM 6113 N N . LYS B 1 290 ? -0.911 11.094 27.984 1 96.12 290 LYS B N 1
ATOM 6114 C CA . LYS B 1 290 ? -1.107 9.789 28.609 1 96.12 290 LYS B CA 1
ATOM 6115 C C . LYS B 1 290 ? -2.221 9.836 29.656 1 96.12 290 LYS B C 1
ATOM 6117 O O . LYS B 1 290 ? -2.332 10.805 30.406 1 96.12 290 LYS B O 1
ATOM 6122 N N . LYS B 1 291 ? -2.996 8.727 29.656 1 94.81 291 LYS B N 1
ATOM 6123 C CA . LYS B 1 291 ? -4.027 8.641 30.688 1 94.81 291 LYS B CA 1
ATOM 6124 C C . LYS B 1 291 ? -3.414 8.688 32.094 1 94.81 291 LYS B C 1
ATOM 6126 O O . LYS B 1 291 ? -2.412 8.023 32.344 1 94.81 291 LYS B O 1
ATOM 6131 N N . GLU B 1 292 ? -4.074 9.398 32.906 1 93.44 292 GLU B N 1
ATOM 6132 C CA . GLU B 1 292 ? -3.564 9.602 34.25 1 93.44 292 GLU B CA 1
ATOM 6133 C C . GLU B 1 292 ? -3.434 8.273 35 1 93.44 292 GLU B C 1
ATOM 6135 O O . GLU B 1 292 ? -2.463 8.055 35.719 1 93.44 292 GLU B O 1
ATOM 6140 N N . LYS B 1 293 ? -4.34 7.426 34.75 1 91.19 293 LYS B N 1
ATOM 6141 C CA . LYS B 1 293 ? -4.352 6.141 35.438 1 91.19 293 LYS B CA 1
ATOM 6142 C C . LYS B 1 293 ? -3.129 5.305 35.062 1 91.19 293 LYS B C 1
ATOM 6144 O O . LYS B 1 293 ? -2.744 4.398 35.812 1 91.19 293 LYS B O 1
ATOM 6149 N N . LEU B 1 294 ? -2.535 5.617 34 1 93.44 294 LEU B N 1
ATOM 6150 C CA . LEU B 1 294 ? -1.409 4.824 33.5 1 93.44 294 LEU B CA 1
ATOM 6151 C C . LEU B 1 294 ? -0.083 5.449 33.938 1 93.44 294 LEU B C 1
ATOM 6153 O O . LEU B 1 294 ? 0.982 4.879 33.688 1 93.44 294 LEU B O 1
ATOM 6157 N N . ILE B 1 295 ? -0.13 6.547 34.562 1 94.06 295 ILE B N 1
ATOM 6158 C CA . ILE B 1 295 ? 1.073 7.238 35.031 1 94.06 295 ILE B CA 1
ATOM 6159 C C . ILE B 1 295 ? 1.63 6.555 36.281 1 94.06 295 ILE B C 1
ATOM 6161 O O . ILE B 1 295 ? 0.886 6.258 37.219 1 94.06 295 ILE B O 1
ATOM 6165 N N . SER B 1 296 ? 2.902 6.312 36.156 1 93.38 296 SER B N 1
ATOM 6166 C CA . SER B 1 296 ? 3.555 5.656 37.281 1 93.38 296 SER B CA 1
ATOM 6167 C C . SER B 1 296 ? 3.914 6.656 38.375 1 93.38 296 SER B C 1
ATOM 6169 O O . SER B 1 296 ? 4.59 7.652 38.125 1 93.38 296 SER B O 1
ATOM 6171 N N . TYR B 1 297 ? 3.652 6.309 39.594 1 92.19 297 TYR B N 1
ATOM 6172 C CA . TYR B 1 297 ? 3.918 7.176 40.719 1 92.19 297 TYR B CA 1
ATOM 6173 C C . TYR B 1 297 ? 5.121 6.676 41.531 1 92.19 297 TYR B C 1
ATOM 6175 O O . TYR B 1 297 ? 5.68 7.41 42.344 1 92.19 297 TYR B O 1
ATOM 6183 N N . THR B 1 298 ? 5.605 5.492 41.219 1 91.81 298 THR B N 1
ATOM 6184 C CA . THR B 1 298 ? 6.566 4.883 42.125 1 91.81 298 THR B CA 1
ATOM 6185 C C . THR B 1 298 ? 7.836 4.477 41.406 1 91.81 298 THR B C 1
ATOM 6187 O O . THR B 1 298 ? 8.93 4.539 41.938 1 91.81 298 THR B O 1
ATOM 6190 N N . THR B 1 299 ? 7.711 4.109 40.188 1 92.12 299 THR B N 1
ATOM 6191 C CA . THR B 1 299 ? 8.844 3.574 39.438 1 92.12 299 THR B CA 1
ATOM 6192 C C . THR B 1 299 ? 9.789 4.695 39 1 92.12 299 THR B C 1
ATOM 6194 O O . THR B 1 299 ? 9.375 5.645 38.344 1 92.12 299 THR B O 1
ATOM 6197 N N . TYR B 1 300 ? 11.008 4.602 39.5 1 93.25 300 TYR B N 1
ATOM 6198 C CA . TYR B 1 300 ? 12.023 5.566 39.094 1 93.25 300 TYR B CA 1
ATOM 6199 C C . TYR B 1 300 ? 12.758 5.109 37.844 1 93.25 300 TYR B C 1
ATOM 6201 O O . TYR B 1 300 ? 13.164 3.949 37.75 1 93.25 300 TYR B O 1
ATOM 6209 N N . LYS B 1 301 ? 12.828 5.973 36.875 1 93.25 301 LYS B N 1
ATOM 6210 C CA . LYS B 1 301 ? 13.578 5.75 35.656 1 93.25 301 LYS B CA 1
ATOM 6211 C C . LYS B 1 301 ? 14.312 7.016 35.219 1 93.25 301 LYS B C 1
ATOM 6213 O O . LYS B 1 301 ? 13.977 8.117 35.656 1 93.25 301 LYS B O 1
ATOM 6218 N N . PRO B 1 302 ? 15.391 6.859 34.594 1 94.81 302 PRO B N 1
ATOM 6219 C CA . PRO B 1 302 ? 16.078 8.047 34.062 1 94.81 302 PRO B CA 1
ATOM 6220 C C . PRO B 1 302 ? 15.297 8.734 32.938 1 94.81 302 PRO B C 1
ATOM 6222 O O . PRO B 1 302 ? 14.898 8.086 31.969 1 94.81 302 PRO B O 1
ATOM 6225 N N . TYR B 1 303 ? 15.102 10.055 33.156 1 94.25 303 TYR B N 1
ATOM 6226 C CA . TYR B 1 303 ? 14.453 10.867 32.125 1 94.25 303 TYR B CA 1
ATOM 6227 C C . TYR B 1 303 ? 15.406 11.938 31.609 1 94.25 303 TYR B C 1
ATOM 6229 O O . TYR B 1 303 ? 16.047 12.648 32.375 1 94.25 303 TYR B O 1
ATOM 6237 N N . LYS B 1 304 ? 15.406 12.016 30.359 1 91.88 304 LYS B N 1
ATOM 6238 C CA . LYS B 1 304 ? 16.266 13.023 29.734 1 91.88 304 LYS B CA 1
ATOM 6239 C C . LYS B 1 304 ? 15.898 14.422 30.234 1 91.88 304 LYS B C 1
ATOM 6241 O O . LYS B 1 304 ? 14.727 14.789 30.266 1 91.88 304 LYS B O 1
ATOM 6246 N N . LEU B 1 305 ? 16.875 15.266 30.688 1 92.69 305 LEU B N 1
ATOM 6247 C CA . LEU B 1 305 ? 16.766 16.641 31.156 1 92.69 305 LEU B CA 1
ATOM 6248 C C . LEU B 1 305 ? 16.281 16.703 32.594 1 92.69 305 LEU B C 1
ATOM 6250 O O . LEU B 1 305 ? 16.125 17.797 33.156 1 92.69 305 LEU B O 1
ATOM 6254 N N . PHE B 1 306 ? 15.953 15.594 33.281 1 93.44 306 PHE B N 1
ATOM 6255 C CA . PHE B 1 306 ? 15.477 15.562 34.656 1 93.44 306 PHE B CA 1
ATOM 6256 C C . PHE B 1 306 ? 16.375 14.68 35.531 1 93.44 306 PHE B C 1
ATOM 6258 O O . PHE B 1 306 ? 16.562 14.945 36.719 1 93.44 306 PHE B O 1
ATOM 6265 N N . GLY B 1 307 ? 16.922 13.539 34.844 1 93.31 307 GLY B N 1
ATOM 6266 C CA . GLY B 1 307 ? 17.625 12.516 35.625 1 93.31 307 GLY B CA 1
ATOM 6267 C C . GLY B 1 307 ? 16.703 11.453 36.188 1 93.31 307 GLY B C 1
ATOM 6268 O O . GLY B 1 307 ? 15.695 11.102 35.562 1 93.31 307 GLY B O 1
ATOM 6269 N N . MET B 1 308 ? 17.078 10.867 37.344 1 95.19 308 MET B N 1
ATOM 6270 C CA . MET B 1 308 ? 16.297 9.805 37.969 1 95.19 308 MET B CA 1
ATOM 6271 C C . MET B 1 308 ? 15.055 10.375 38.656 1 95.19 308 MET B C 1
ATOM 6273 O O . MET B 1 308 ? 15.172 11.094 39.625 1 95.19 308 MET B O 1
ATOM 6277 N N . ARG B 1 309 ? 13.898 10.102 38.062 1 95.12 309 ARG B N 1
ATOM 6278 C CA . ARG B 1 309 ? 12.633 10.625 38.594 1 95.12 309 ARG B CA 1
ATOM 6279 C C . ARG B 1 309 ? 11.484 9.664 38.312 1 95.12 309 ARG B C 1
ATOM 6281 O O . ARG B 1 309 ? 11.672 8.648 37.625 1 95.12 309 ARG B O 1
ATOM 6288 N N . THR B 1 310 ? 10.383 9.93 38.938 1 95.38 310 THR B N 1
ATOM 6289 C CA . THR B 1 310 ? 9.172 9.211 38.562 1 95.38 310 THR B CA 1
ATOM 6290 C C . THR B 1 310 ? 8.445 9.914 37.438 1 95.38 310 THR B C 1
ATOM 6292 O O . THR B 1 310 ? 8.664 11.109 37.188 1 95.38 310 THR B O 1
ATOM 6295 N N . GLU B 1 311 ? 7.629 9.117 36.75 1 95.81 311 GLU B N 1
ATOM 6296 C CA . GLU B 1 311 ? 6.832 9.703 35.688 1 95.81 311 GLU B CA 1
ATOM 6297 C C . GLU B 1 311 ? 5.938 10.828 36.219 1 95.81 311 GLU B C 1
ATOM 6299 O O . GLU B 1 311 ? 5.832 11.883 35.594 1 95.81 311 GLU B O 1
ATOM 6304 N N . PHE B 1 312 ? 5.312 10.578 37.281 1 96.06 312 PHE B N 1
ATOM 6305 C CA . PHE B 1 312 ? 4.461 11.578 37.938 1 96.06 312 PHE B CA 1
ATOM 6306 C C . PHE B 1 312 ? 5.27 12.805 38.344 1 96.06 312 PHE B C 1
ATOM 6308 O O . PHE B 1 312 ? 4.809 13.938 38.188 1 96.06 312 PHE B O 1
ATOM 6315 N N . GLY B 1 313 ? 6.414 12.562 38.781 1 96 313 GLY B N 1
ATOM 6316 C CA . GLY B 1 313 ? 7.266 13.656 39.219 1 96 313 GLY B CA 1
ATOM 6317 C C . GLY B 1 313 ? 7.609 14.633 38.125 1 96 313 GLY B C 1
ATOM 6318 O O . GLY B 1 313 ? 7.48 15.852 38.312 1 96 313 GLY B O 1
ATOM 6319 N N . ILE B 1 314 ? 8.031 14.141 37.062 1 96.75 314 ILE B N 1
ATOM 6320 C CA . ILE B 1 314 ? 8.438 15.031 35.969 1 96.75 314 ILE B CA 1
ATOM 6321 C C . ILE B 1 314 ? 7.199 15.688 35.375 1 96.75 314 ILE B C 1
ATOM 6323 O O . ILE B 1 314 ? 7.242 16.844 34.969 1 96.75 314 ILE B O 1
ATOM 6327 N N . LEU B 1 315 ? 6.141 14.922 35.281 1 97.5 315 LEU B N 1
ATOM 6328 C CA . LEU B 1 315 ? 4.891 15.469 34.781 1 97.5 315 LEU B CA 1
ATOM 6329 C C . LEU B 1 315 ? 4.418 16.641 35.625 1 97.5 315 LEU B C 1
ATOM 6331 O O . LEU B 1 315 ? 4.125 17.719 35.125 1 97.5 315 LEU B O 1
ATOM 6335 N N . ASN B 1 316 ? 4.383 16.453 36.875 1 96.81 316 ASN B N 1
ATOM 6336 C CA . ASN B 1 316 ? 3.91 17.484 37.812 1 96.81 316 ASN B CA 1
ATOM 6337 C C . A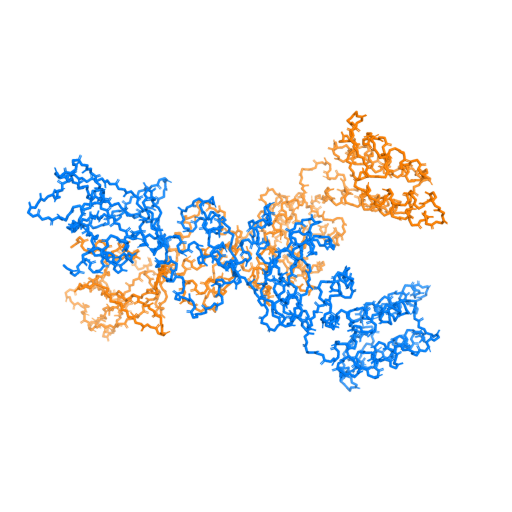SN B 1 316 ? 4.797 18.719 37.781 1 96.81 316 ASN B C 1
ATOM 6339 O O . ASN B 1 316 ? 4.301 19.844 37.875 1 96.81 316 ASN B O 1
ATOM 6343 N N . GLU B 1 317 ? 6.043 18.484 37.688 1 96.5 317 GLU B N 1
ATOM 6344 C CA . GLU B 1 317 ? 6.969 19.609 37.625 1 96.5 317 GLU B CA 1
ATOM 6345 C C . GLU B 1 317 ? 6.699 20.453 36.375 1 96.5 317 GLU B C 1
ATOM 6347 O O . GLU B 1 317 ? 6.676 21.688 36.438 1 96.5 317 GLU B O 1
ATOM 6352 N N . MET B 1 318 ? 6.523 19.844 35.281 1 97.62 318 MET B N 1
ATOM 6353 C CA . MET B 1 318 ? 6.293 20.578 34.031 1 97.62 318 MET B CA 1
ATOM 6354 C C . MET B 1 318 ? 4.934 21.266 34.062 1 97.62 318 MET B C 1
ATOM 6356 O O . MET B 1 318 ? 4.777 22.344 33.5 1 97.62 318 MET B O 1
ATOM 6360 N N . LEU B 1 319 ? 3.951 20.625 34.688 1 97.5 319 LEU B N 1
ATOM 6361 C CA . LEU B 1 319 ? 2.629 21.234 34.812 1 97.5 319 LEU B CA 1
ATOM 6362 C C . LEU B 1 319 ? 2.682 22.5 35.656 1 97.5 319 LEU B C 1
ATOM 6364 O O . LEU B 1 319 ? 1.907 23.438 35.406 1 97.5 319 LEU B O 1
ATOM 6368 N N . ASP B 1 320 ? 3.607 22.547 36.5 1 96.56 320 ASP B N 1
ATOM 6369 C CA . ASP B 1 320 ? 3.73 23.672 37.406 1 96.56 320 ASP B CA 1
ATOM 6370 C C . ASP B 1 320 ? 4.379 24.875 36.719 1 96.56 320 ASP B C 1
ATOM 6372 O O . ASP B 1 320 ? 4.402 25.984 37.281 1 96.56 320 ASP B O 1
ATOM 6376 N N . TYR B 1 321 ? 4.891 24.703 35.531 1 95.75 321 TYR B N 1
ATOM 6377 C CA . TYR B 1 321 ? 5.48 25.812 34.812 1 95.75 321 TYR B CA 1
ATOM 6378 C C . TYR B 1 321 ? 4.449 26.906 34.562 1 95.75 321 TYR B C 1
ATOM 6380 O O . TYR B 1 321 ? 4.801 28.078 34.406 1 95.75 321 TYR B O 1
ATOM 6388 N N . ASN B 1 322 ? 3.229 26.516 34.438 1 96.12 322 ASN B N 1
ATOM 6389 C CA . ASN B 1 322 ? 2.164 27.453 34.094 1 96.12 322 ASN B CA 1
ATOM 6390 C C . ASN B 1 322 ? 0.817 27 34.656 1 96.12 322 ASN B C 1
ATOM 6392 O O . ASN B 1 322 ? 0.387 25.875 34.406 1 96.12 322 ASN B O 1
ATOM 6396 N N . SER B 1 323 ? 0.125 27.828 35.344 1 95.88 323 SER B N 1
ATOM 6397 C CA . SER B 1 323 ? -1.123 27.484 36 1 95.88 323 SER B CA 1
ATOM 6398 C C . SER B 1 323 ? -2.225 27.156 35 1 95.88 323 SER B C 1
ATOM 6400 O O . SER B 1 323 ? -3.014 26.234 35.219 1 95.88 323 SER B O 1
ATOM 6402 N N . THR B 1 324 ? -2.275 27.906 33.938 1 96.69 324 THR B N 1
ATOM 6403 C CA . THR B 1 324 ? -3.268 27.656 32.906 1 96.69 324 THR B CA 1
ATOM 6404 C C . THR B 1 324 ? -3.061 26.281 32.281 1 96.69 324 THR B C 1
ATOM 6406 O O . THR B 1 324 ? -4.027 25.562 32.031 1 96.69 324 THR B O 1
ATOM 6409 N N . PHE B 1 325 ? -1.817 26 32.062 1 97.56 325 PHE B N 1
ATOM 6410 C CA . PHE B 1 325 ? -1.481 24.703 31.469 1 97.56 325 PHE B CA 1
ATOM 6411 C C . PHE B 1 325 ? -1.876 23.562 32.406 1 97.56 325 PHE B C 1
ATOM 6413 O O . PHE B 1 325 ? -2.387 22.531 31.953 1 97.56 325 PHE B O 1
ATOM 6420 N N . LYS B 1 326 ? -1.689 23.719 33.656 1 97.12 326 LYS B N 1
ATOM 6421 C CA . LYS B 1 326 ? -2.074 22.75 34.688 1 97.12 326 LYS B CA 1
ATOM 6422 C C . LYS B 1 326 ? -3.586 22.547 34.719 1 97.12 326 LYS B C 1
ATOM 6424 O O . LYS B 1 326 ? -4.07 21.406 34.781 1 97.12 326 LYS B O 1
ATOM 6429 N N . GLU B 1 327 ? -4.273 23.594 34.656 1 96.88 327 GLU B N 1
ATOM 6430 C CA . GLU B 1 327 ? -5.73 23.516 34.625 1 96.88 327 GLU B CA 1
ATOM 6431 C C . GLU B 1 327 ? -6.219 22.781 33.375 1 96.88 327 GLU B C 1
ATOM 6433 O O . GLU B 1 327 ? -7.164 21.984 33.438 1 96.88 327 GLU B O 1
ATOM 6438 N N . ASN B 1 328 ? -5.609 23.094 32.25 1 97.75 328 ASN B N 1
ATOM 6439 C CA . ASN B 1 328 ? -5.941 22.391 31.016 1 97.75 328 ASN B CA 1
ATOM 6440 C C . ASN B 1 328 ? -5.762 20.891 31.156 1 97.75 328 ASN B C 1
ATOM 6442 O O . ASN B 1 328 ? -6.598 20.109 30.688 1 97.75 328 ASN B O 1
ATOM 6446 N N . TYR B 1 329 ? -4.656 20.547 31.75 1 97.88 329 TYR B N 1
ATOM 6447 C CA . TYR B 1 329 ? -4.355 19.125 31.922 1 97.88 329 TYR B CA 1
ATOM 6448 C C . TYR B 1 329 ? -5.414 18.453 32.781 1 97.88 329 TYR B C 1
ATOM 6450 O O . TYR B 1 329 ? -5.879 17.359 32.469 1 97.88 329 TYR B O 1
ATOM 6458 N N . GLN B 1 330 ? -5.789 19.078 33.875 1 96.75 330 GLN B N 1
ATOM 6459 C CA . GLN B 1 330 ? -6.805 18.516 34.781 1 96.75 330 GLN B CA 1
ATOM 6460 C C . GLN B 1 330 ? -8.141 18.359 34.062 1 96.75 330 GLN B C 1
ATOM 6462 O O . GLN B 1 330 ? -8.805 17.328 34.188 1 96.75 330 GLN B O 1
ATOM 6467 N N . LEU B 1 331 ? -8.453 19.344 33.344 1 97.44 331 LEU B N 1
ATOM 6468 C CA . LEU B 1 331 ? -9.688 19.297 32.562 1 97.44 331 LEU B CA 1
ATOM 6469 C C . LEU B 1 331 ? -9.641 18.156 31.531 1 97.44 331 LEU B C 1
ATOM 6471 O O . LEU B 1 331 ? -10.594 17.391 31.406 1 97.44 331 LEU B O 1
ATOM 6475 N N . TYR B 1 332 ? -8.516 18.078 30.766 1 97.75 332 TYR B N 1
ATOM 6476 C CA . TYR B 1 332 ? -8.305 17.031 29.766 1 97.75 332 TYR B CA 1
ATOM 6477 C C . TYR B 1 332 ? -8.461 15.648 30.391 1 97.75 332 TYR B C 1
ATOM 6479 O O . TYR B 1 332 ? -9.211 14.812 29.875 1 97.75 332 TYR B O 1
ATOM 6487 N N . GLN B 1 333 ? -7.859 15.461 31.516 1 97.62 333 GLN B N 1
ATOM 6488 C CA . GLN B 1 333 ? -7.887 14.156 32.188 1 97.62 333 GLN B CA 1
ATOM 6489 C C . GLN B 1 333 ? -9.281 13.844 32.719 1 97.62 333 GLN B C 1
ATOM 6491 O O . GLN B 1 333 ? -9.719 12.688 32.688 1 97.62 333 GLN B O 1
ATOM 6496 N N . SER B 1 334 ? -9.961 14.805 33.188 1 97.31 334 SER B N 1
ATOM 6497 C CA . SER B 1 334 ? -11.312 14.602 33.719 1 97.31 334 SER B CA 1
ATOM 6498 C C . SER B 1 334 ? -12.266 14.18 32.594 1 97.31 334 SER B C 1
ATOM 6500 O O . SER B 1 334 ? -13.07 13.266 32.781 1 97.31 334 SER B O 1
ATOM 6502 N N . LEU B 1 335 ? -12.156 14.828 31.516 1 97.31 335 LEU B N 1
ATOM 6503 C CA . LEU B 1 335 ? -12.992 14.477 30.375 1 97.31 335 LEU B CA 1
ATOM 6504 C C . LEU B 1 335 ? -12.664 13.078 29.875 1 97.31 335 LEU B C 1
ATOM 6506 O O . LEU B 1 335 ? -13.57 12.289 29.578 1 97.31 335 LEU B O 1
ATOM 6510 N N . LEU B 1 336 ? -11.375 12.797 29.797 1 96.94 336 LEU B N 1
ATOM 6511 C CA . LEU B 1 336 ? -10.938 11.477 29.359 1 96.94 336 LEU B CA 1
ATOM 6512 C C . LEU B 1 336 ? -11.508 10.383 30.266 1 96.94 336 LEU B C 1
ATOM 6514 O O . LEU B 1 336 ? -11.984 9.359 29.781 1 96.94 336 LEU B O 1
ATOM 6518 N N . LYS B 1 337 ? -11.43 10.633 31.469 1 96.44 337 LYS B N 1
ATOM 6519 C CA . LYS B 1 337 ? -11.945 9.672 32.438 1 96.44 337 LYS B CA 1
ATOM 6520 C C . LYS B 1 337 ? -13.445 9.477 32.281 1 96.44 337 LYS B C 1
ATOM 6522 O O . LYS B 1 337 ? -13.938 8.344 32.312 1 96.44 337 LYS B O 1
ATOM 6527 N N . ALA B 1 338 ? -14.148 10.516 32.125 1 96.75 338 ALA B N 1
ATOM 6528 C CA . ALA B 1 338 ? -15.594 10.422 31.969 1 96.75 338 ALA B CA 1
ATOM 6529 C C . ALA B 1 338 ? -15.961 9.617 30.719 1 96.75 338 ALA B C 1
ATOM 6531 O O . ALA B 1 338 ? -16.875 8.797 30.75 1 96.75 338 ALA B O 1
ATOM 6532 N N . VAL B 1 339 ? -15.242 9.859 29.656 1 95.12 339 VAL B N 1
ATOM 6533 C CA . VAL B 1 339 ? -15.484 9.141 28.422 1 95.12 339 VAL B CA 1
ATOM 6534 C C . VAL B 1 339 ? -15.148 7.66 28.594 1 95.12 339 VAL B C 1
ATOM 6536 O O . VAL B 1 339 ? -15.922 6.785 28.219 1 95.12 339 VAL B O 1
ATOM 6539 N N . ASN B 1 340 ? -14.047 7.371 29.188 1 92.69 340 ASN B N 1
ATOM 6540 C CA . ASN B 1 340 ? -13.594 5.996 29.391 1 92.69 340 ASN B CA 1
ATOM 6541 C C . ASN B 1 340 ? -14.547 5.223 30.297 1 92.69 340 ASN B C 1
ATOM 6543 O O . ASN B 1 340 ? -14.758 4.023 30.109 1 92.69 340 ASN B O 1
ATOM 6547 N N . ASP B 1 341 ? -15.078 5.926 31.219 1 93.38 341 ASP B N 1
ATOM 6548 C CA . ASP B 1 341 ? -15.977 5.289 32.156 1 93.38 341 ASP B CA 1
ATOM 6549 C C . ASP B 1 341 ? -17.422 5.277 31.656 1 93.38 341 ASP B C 1
ATOM 6551 O O . ASP B 1 341 ? -18.328 4.805 32.344 1 93.38 341 ASP B O 1
ATOM 6555 N N . ASN B 1 342 ? -17.609 5.789 30.578 1 94.69 342 ASN B N 1
ATOM 6556 C CA . ASN B 1 342 ? -18.938 5.891 29.984 1 94.69 342 ASN B CA 1
ATOM 6557 C C . ASN B 1 342 ? -19.906 6.633 30.906 1 94.69 342 ASN B C 1
ATOM 6559 O O . ASN B 1 342 ? -21.047 6.184 31.109 1 94.69 342 ASN B O 1
ATOM 6563 N N . ASP B 1 343 ? -19.422 7.672 31.469 1 96.62 343 ASP B N 1
ATOM 6564 C CA . ASP B 1 343 ? -20.203 8.469 32.406 1 96.62 343 ASP B CA 1
ATOM 6565 C C . ASP B 1 343 ? -20.625 9.797 31.781 1 96.62 343 ASP B C 1
ATOM 6567 O O . ASP B 1 343 ? -19.953 10.812 31.953 1 96.62 343 ASP B O 1
ATOM 6571 N N . TYR B 1 344 ? -21.797 9.742 31.203 1 96.81 344 TYR B N 1
ATOM 6572 C CA . TYR B 1 344 ? -22.266 10.93 30.5 1 96.81 344 TYR B CA 1
ATOM 6573 C C . TYR B 1 344 ? -22.594 12.055 31.484 1 96.81 344 TYR B C 1
ATOM 6575 O O . TYR B 1 344 ? -22.375 13.227 31.188 1 96.81 344 TYR B O 1
ATOM 6583 N N . HIS B 1 345 ? -23.062 11.742 32.594 1 97.06 345 HIS B N 1
ATOM 6584 C CA . HIS B 1 345 ? -23.453 12.758 33.562 1 97.06 345 HIS B CA 1
ATOM 6585 C C . HIS B 1 345 ? -22.25 13.578 34 1 97.06 345 HIS B C 1
ATOM 6587 O O . HIS B 1 345 ? -22.297 14.812 34 1 97.06 345 HIS B O 1
ATOM 6593 N N . THR B 1 346 ? -21.25 12.891 34.375 1 97.25 346 THR B N 1
ATOM 6594 C CA . THR B 1 346 ? -20.031 13.57 34.75 1 97.25 346 THR B CA 1
ATOM 6595 C C . THR B 1 346 ? -19.469 14.375 33.562 1 97.25 346 THR B C 1
ATOM 6597 O O . THR B 1 346 ? -19.031 15.516 33.75 1 97.25 346 THR B O 1
ATOM 6600 N N . PHE B 1 347 ? -19.531 13.789 32.438 1 97.62 347 PHE B N 1
ATOM 6601 C CA . PHE B 1 347 ? -19.062 14.453 31.219 1 97.62 347 PHE B CA 1
ATOM 6602 C C . PHE B 1 347 ? -19.797 15.766 31 1 97.62 347 PHE B C 1
ATOM 6604 O O . PHE B 1 347 ? -19.188 16.812 30.781 1 97.62 347 PHE B O 1
ATOM 6611 N N . LYS B 1 348 ? -21.062 15.688 31.125 1 96.75 348 LYS B N 1
ATOM 6612 C CA . LYS B 1 348 ? -21.922 16.844 30.922 1 96.75 348 LYS B CA 1
ATOM 6613 C C . LYS B 1 348 ? -21.625 17.922 31.969 1 96.75 348 LYS B C 1
ATOM 6615 O O . LYS B 1 348 ? -21.594 19.109 31.641 1 96.75 348 LYS B O 1
ATOM 6620 N N . ARG B 1 349 ? -21.406 17.469 33.125 1 96.88 349 ARG B N 1
ATOM 6621 C CA . ARG B 1 349 ? -21.109 18.406 34.219 1 96.88 349 ARG B CA 1
ATOM 6622 C C . ARG B 1 349 ? -19.812 19.156 33.938 1 96.88 349 ARG B C 1
ATOM 6624 O O . ARG B 1 349 ? -19.734 20.375 34.094 1 96.88 349 ARG B O 1
ATOM 6631 N N . ILE B 1 350 ? -18.828 18.438 33.562 1 96.75 350 ILE B N 1
ATOM 6632 C CA . ILE B 1 350 ? -17.531 19.016 33.25 1 96.75 350 ILE B CA 1
ATOM 6633 C C . ILE B 1 350 ? -17.641 19.969 32.094 1 96.75 350 ILE B C 1
ATOM 6635 O O . ILE B 1 350 ? -17.094 21.078 32.094 1 96.75 350 ILE B O 1
ATOM 6639 N N . LEU B 1 351 ? -18.375 19.594 31.125 1 95.5 351 LEU B N 1
ATOM 6640 C CA . LEU B 1 351 ? -18.531 20.359 29.891 1 95.5 351 LEU B CA 1
ATOM 6641 C C . LEU B 1 351 ? -19.203 21.703 30.156 1 95.5 351 LEU B C 1
ATOM 6643 O O . LEU B 1 351 ? -18.859 22.703 29.531 1 95.5 351 LEU B O 1
ATOM 6647 N N . ASN B 1 352 ? -20.141 21.703 31.078 1 93 352 ASN B N 1
ATOM 6648 C CA . ASN B 1 352 ? -20.969 22.891 31.266 1 93 352 ASN B CA 1
ATOM 6649 C C . ASN B 1 352 ? -20.469 23.766 32.406 1 93 352 ASN B C 1
ATOM 6651 O O . ASN B 1 352 ? -21.062 24.781 32.719 1 93 352 ASN B O 1
ATOM 6655 N N . LYS B 1 353 ? -19.359 23.344 32.906 1 93.75 353 LYS B N 1
ATOM 6656 C CA . LYS B 1 353 ? -18.719 24.172 33.938 1 93.75 353 LYS B CA 1
ATOM 6657 C C . LYS B 1 353 ? -18.016 25.375 33.312 1 93.75 353 LYS B C 1
ATOM 6659 O O . LYS B 1 353 ? -17.516 25.281 32.188 1 93.75 353 LYS B O 1
ATOM 6664 N N . ASP B 1 354 ? -18.031 26.5 34.031 1 91.25 354 ASP B N 1
ATOM 6665 C CA . ASP B 1 354 ? -17.328 27.688 33.562 1 91.25 354 ASP B CA 1
ATOM 6666 C C . ASP B 1 354 ? -15.875 27.672 34 1 91.25 354 ASP B C 1
ATOM 6668 O O . ASP B 1 354 ? -15.578 27.594 35.188 1 91.25 354 ASP B O 1
ATOM 6672 N N . TYR B 1 355 ? -15.062 27.625 33 1 92.5 355 TYR B N 1
ATOM 6673 C CA . TYR B 1 355 ? -13.625 27.641 33.25 1 92.5 355 TYR B CA 1
ATOM 6674 C C . TYR B 1 355 ? -13.023 29.016 32.969 1 92.5 355 TYR B C 1
ATOM 6676 O O . TYR B 1 355 ? -13.234 29.578 31.906 1 92.5 355 TYR B O 1
ATOM 6684 N N . LYS B 1 356 ? -12.289 29.578 33.938 1 89 356 LYS B N 1
ATOM 6685 C CA . LYS B 1 356 ? -11.727 30.922 33.781 1 89 356 LYS B CA 1
ATOM 6686 C C . LYS B 1 356 ? -10.266 30.859 33.344 1 89 356 LYS B C 1
ATOM 6688 O O . LYS B 1 356 ? -9.766 31.781 32.688 1 89 356 LYS B O 1
ATOM 6693 N N . ASP B 1 357 ? -9.617 29.844 33.656 1 93.38 357 ASP B N 1
ATOM 6694 C CA . ASP B 1 357 ? -8.172 29.781 33.438 1 93.38 357 ASP B CA 1
ATOM 6695 C C . ASP B 1 357 ? -7.809 28.625 32.5 1 93.38 357 ASP B C 1
ATOM 6697 O O . ASP B 1 357 ? -6.98 27.781 32.875 1 93.38 357 ASP B O 1
ATOM 6701 N N . ILE B 1 358 ? -8.43 28.547 31.312 1 95.44 358 ILE B N 1
ATOM 6702 C CA . ILE B 1 358 ? -8.078 27.516 30.344 1 95.44 358 ILE B CA 1
ATOM 6703 C C . ILE B 1 358 ? -7.609 28.156 29.047 1 95.44 358 ILE B C 1
ATOM 6705 O O . ILE B 1 358 ? -7.848 29.344 28.812 1 95.44 358 ILE B O 1
ATOM 6709 N N . SER B 1 359 ? -6.863 27.453 28.281 1 96.06 359 SER B N 1
ATOM 6710 C CA . SER B 1 359 ? -6.328 27.969 27.031 1 96.06 359 SER B CA 1
ATOM 6711 C C . SER B 1 359 ? -7.438 28.203 26.016 1 96.06 359 SER B C 1
ATOM 6713 O O . SER B 1 359 ? -8.516 27.609 26.109 1 96.06 359 SER B O 1
ATOM 6715 N N . HIS B 1 360 ? -7.145 29.062 25.094 1 95.38 360 HIS B N 1
ATOM 6716 C CA . HIS B 1 360 ? -8.086 29.328 24.016 1 95.38 360 HIS B CA 1
ATOM 6717 C C . HIS B 1 360 ? -8.398 28.062 23.234 1 95.38 360 HIS B C 1
ATOM 6719 O O . HIS B 1 360 ? -9.539 27.844 22.828 1 95.38 360 HIS B O 1
ATOM 6725 N N . TYR B 1 361 ? -7.434 27.203 23.078 1 96.62 361 TYR B N 1
ATOM 6726 C CA . TYR B 1 361 ? -7.609 25.969 22.328 1 96.62 361 TYR B CA 1
ATOM 6727 C C . TYR B 1 361 ? -8.602 25.047 23.031 1 96.62 361 TYR B C 1
ATOM 6729 O O . TYR B 1 361 ? -9.492 24.484 22.375 1 96.62 361 TYR B O 1
ATOM 6737 N N . MET B 1 362 ? -8.453 24.938 24.281 1 96.88 362 MET B N 1
ATOM 6738 C CA . MET B 1 362 ? -9.352 24.094 25.047 1 96.88 362 MET B CA 1
ATOM 6739 C C . MET B 1 362 ? -10.766 24.672 25.078 1 96.88 362 MET B C 1
ATOM 6741 O O . MET B 1 362 ? -11.742 23.922 24.969 1 96.88 362 MET B O 1
ATOM 6745 N N . SER B 1 363 ? -10.828 25.938 25.188 1 96.75 363 SER B N 1
ATOM 6746 C CA . SER B 1 363 ? -12.125 26.609 25.203 1 96.75 363 SER B CA 1
ATOM 6747 C C . SER B 1 363 ? -12.898 26.344 23.922 1 96.75 363 SER B C 1
ATOM 6749 O O . SER B 1 363 ? -14.102 26.078 23.953 1 96.75 363 SER B O 1
ATOM 6751 N N . VAL B 1 364 ? -12.188 26.422 22.828 1 95.88 364 VAL B N 1
ATOM 6752 C CA . VAL B 1 364 ? -12.812 26.188 21.531 1 95.88 364 VAL B CA 1
ATOM 6753 C C . VAL B 1 364 ? -13.297 24.734 21.453 1 95.88 364 VAL B C 1
ATOM 6755 O O . VAL B 1 364 ? -14.398 24.469 20.953 1 95.88 364 VAL B O 1
ATOM 6758 N N . SER B 1 365 ? -12.477 23.844 21.953 1 96.25 365 SER B N 1
ATOM 6759 C CA . SER B 1 365 ? -12.859 22.438 21.953 1 96.25 365 SER B CA 1
ATOM 6760 C C . SER B 1 365 ? -14.094 22.203 22.812 1 96.25 365 SER B C 1
ATOM 6762 O O . SER B 1 365 ? -14.984 21.438 22.422 1 96.25 365 SER B O 1
ATOM 6764 N N . LEU B 1 366 ? -14.172 22.844 23.938 1 96.69 366 LEU B N 1
ATOM 6765 C CA . LEU B 1 366 ? -15.328 22.703 24.812 1 96.69 366 LEU B CA 1
ATOM 6766 C C . LEU B 1 366 ? -16.594 23.234 24.125 1 96.69 366 LEU B C 1
ATOM 6768 O O . LEU B 1 366 ? -17.656 22.641 24.234 1 96.69 366 LEU B O 1
ATOM 6772 N N . LYS B 1 367 ? -16.453 24.328 23.469 1 95.62 367 LYS B N 1
ATOM 6773 C CA . LYS B 1 367 ? -17.578 24.891 22.734 1 95.62 367 LYS B CA 1
ATOM 6774 C C . LYS B 1 367 ? -18.094 23.906 21.688 1 95.62 367 LYS B C 1
ATOM 6776 O O . LYS B 1 367 ? -19.297 23.734 21.531 1 95.62 367 LYS B O 1
ATOM 6781 N N . THR B 1 368 ? -17.156 23.312 20.969 1 94.94 368 THR B N 1
ATOM 6782 C CA . THR B 1 368 ? -17.516 22.344 19.938 1 94.94 368 THR B CA 1
ATOM 6783 C C . THR B 1 368 ? -18.25 21.156 20.562 1 94.94 368 THR B C 1
ATOM 6785 O O . THR B 1 368 ? -19.266 20.703 20.016 1 94.94 368 THR B O 1
ATOM 6788 N N . LEU B 1 369 ? -17.75 20.703 21.656 1 96.31 369 LEU B N 1
ATOM 6789 C CA . LEU B 1 369 ? -18.375 19.562 22.328 1 96.31 369 LEU B CA 1
ATOM 6790 C C . LEU B 1 369 ? -19.766 19.938 22.828 1 96.31 369 LEU B C 1
ATOM 6792 O O . LEU B 1 369 ? -20.703 19.125 22.75 1 96.31 369 LEU B O 1
ATOM 6796 N N . ARG B 1 370 ? -19.922 21.125 23.344 1 95.81 370 ARG B N 1
ATOM 6797 C CA . ARG B 1 370 ? -21.219 21.594 23.812 1 95.81 370 ARG B CA 1
ATOM 6798 C C . ARG B 1 370 ? -22.219 21.672 22.656 1 95.81 370 ARG B C 1
ATOM 6800 O O . ARG B 1 370 ? -23.391 21.297 22.828 1 95.81 370 ARG B O 1
ATOM 6807 N N . LYS B 1 371 ? -21.734 22.094 21.5 1 93.5 371 LYS B N 1
ATOM 6808 C CA . LYS B 1 371 ? -22.578 22.188 20.312 1 93.5 371 LYS B CA 1
ATOM 6809 C C . LYS B 1 371 ? -23.125 20.828 19.922 1 93.5 371 LYS B C 1
ATOM 6811 O O . LYS B 1 371 ? -24.266 20.719 19.438 1 93.5 371 LYS B O 1
ATOM 6816 N N . HIS B 1 372 ? -22.359 19.828 20.172 1 94.12 372 HIS B N 1
ATOM 6817 C CA . HIS B 1 372 ? -22.734 18.484 19.734 1 94.12 372 HIS B CA 1
ATOM 6818 C C . HIS B 1 372 ? -23.172 17.625 20.922 1 94.12 372 HIS B C 1
ATOM 6820 O O . HIS B 1 372 ? -23.203 16.391 20.812 1 94.12 372 HIS B O 1
ATOM 6826 N N . GLN B 1 373 ? -23.438 18.203 21.953 1 94.38 373 GLN B N 1
ATOM 6827 C CA . GLN B 1 373 ? -23.703 17.516 23.203 1 94.38 373 GLN B CA 1
ATOM 6828 C C . GLN B 1 373 ? -24.844 16.516 23.047 1 94.38 373 GLN B C 1
ATOM 6830 O O . GLN B 1 373 ? -24.797 15.406 23.594 1 94.38 373 GLN B O 1
ATOM 6835 N N . HIS B 1 374 ? -25.859 16.844 22.297 1 92.62 374 HIS B N 1
ATOM 6836 C CA . HIS B 1 374 ? -27.031 15.977 22.109 1 92.62 374 HIS B CA 1
ATOM 6837 C C . HIS B 1 374 ? -26.625 14.656 21.469 1 92.62 374 HIS B C 1
ATOM 6839 O O . HIS B 1 374 ? -27.062 13.586 21.922 1 92.62 374 HIS B O 1
ATOM 6845 N N . SER B 1 375 ? -25.859 14.758 20.453 1 94.56 375 SER B N 1
ATOM 6846 C CA . SER B 1 375 ? -25.422 13.555 19.75 1 94.56 375 SER B CA 1
ATOM 6847 C C . SER B 1 375 ? -24.359 12.805 20.578 1 94.56 375 SER B C 1
ATOM 6849 O O . SER B 1 375 ? -24.281 11.578 20.516 1 94.56 375 SER B O 1
ATOM 6851 N N . ILE B 1 376 ? -23.562 13.5 21.344 1 96.31 376 ILE B N 1
ATOM 6852 C CA . ILE B 1 376 ? -22.516 12.898 22.156 1 96.31 376 ILE B CA 1
ATOM 6853 C C . ILE B 1 376 ? -23.125 12.023 23.234 1 96.31 376 ILE B C 1
ATOM 6855 O O . ILE B 1 376 ? -22.547 11 23.625 1 96.31 376 ILE B O 1
ATOM 6859 N N . LYS B 1 377 ? -24.281 12.414 23.703 1 96.81 377 LYS B N 1
ATOM 6860 C CA . LYS B 1 377 ? -24.984 11.594 24.672 1 96.81 377 LYS B CA 1
ATOM 6861 C C . LYS B 1 377 ? -25.125 10.156 24.172 1 96.81 377 LYS B C 1
ATOM 6863 O O . LYS B 1 377 ? -24.969 9.211 24.953 1 96.81 377 LYS B O 1
ATOM 6868 N N . ASN B 1 378 ? -25.359 10.031 22.906 1 96.88 378 ASN B N 1
ATOM 6869 C CA . ASN B 1 378 ? -25.562 8.719 22.312 1 96.88 378 ASN B CA 1
ATOM 6870 C C . ASN B 1 378 ? -24.266 7.914 22.281 1 96.88 378 ASN B C 1
ATOM 6872 O O . ASN B 1 378 ? -24.297 6.688 22.188 1 96.88 378 ASN B O 1
ATOM 6876 N N . THR B 1 379 ? -23.156 8.562 22.281 1 96.31 379 THR B N 1
ATOM 6877 C CA . THR B 1 379 ? -21.844 7.906 22.344 1 96.31 379 THR B CA 1
ATOM 6878 C C . THR B 1 379 ? -21.719 7.074 23.609 1 96.31 379 THR B C 1
ATOM 6880 O O . THR B 1 379 ? -21.094 6.008 23.594 1 96.31 379 THR B O 1
ATOM 6883 N N . PHE B 1 380 ? -22.344 7.539 24.641 1 96.31 380 PHE B N 1
ATOM 6884 C CA . PHE B 1 380 ? -22.25 6.879 25.938 1 96.31 380 PHE B CA 1
ATOM 6885 C C . PHE B 1 380 ? -23.328 5.805 26.062 1 96.31 380 PHE B C 1
ATOM 6887 O O . PHE B 1 380 ? -23.203 4.887 26.875 1 96.31 380 PHE B O 1
ATOM 6894 N N . ARG B 1 381 ? -24.328 5.914 25.281 1 95.31 381 ARG B N 1
ATOM 6895 C CA . ARG B 1 381 ? -25.484 5.035 25.391 1 95.31 381 ARG B CA 1
ATOM 6896 C C . ARG B 1 381 ? -25.297 3.779 24.547 1 95.31 381 ARG B C 1
ATOM 6898 O O . ARG B 1 381 ? -25.703 2.688 24.953 1 95.31 381 ARG B O 1
ATOM 6905 N N . TYR B 1 382 ? -24.75 3.947 23.391 1 95.5 382 TYR B N 1
ATOM 6906 C CA . TYR B 1 382 ? -24.625 2.84 22.453 1 95.5 382 TYR B CA 1
ATOM 6907 C C . TYR B 1 382 ? -23.172 2.359 22.359 1 95.5 382 TYR B C 1
ATOM 6909 O O . TYR B 1 382 ? -22.25 3.127 22.609 1 95.5 382 TYR B O 1
ATOM 6917 N N . PRO B 1 383 ? -22.953 1.165 21.922 1 93.62 383 PRO B N 1
ATOM 6918 C CA . PRO B 1 383 ? -21.594 0.601 21.891 1 93.62 383 PRO B CA 1
ATOM 6919 C C . PRO B 1 383 ? -20.906 0.792 20.547 1 93.62 383 PRO B C 1
ATOM 6921 O O . PRO B 1 383 ? -19.797 0.303 20.344 1 93.62 383 PRO B O 1
ATOM 6924 N N . PHE B 1 384 ? -21.484 1.504 19.688 1 94.75 384 PHE B N 1
ATOM 6925 C CA . PHE B 1 384 ? -20.984 1.569 18.312 1 94.75 384 PHE B CA 1
ATOM 6926 C C . PHE B 1 384 ? -19.969 2.705 18.172 1 94.75 384 PHE B C 1
ATOM 6928 O O . PHE B 1 384 ? -20.125 3.764 18.781 1 94.75 384 PHE B O 1
ATOM 6935 N N . SER B 1 385 ? -18.859 2.436 17.422 1 94.31 385 SER B N 1
ATOM 6936 C CA . SER B 1 385 ? -17.844 3.406 17.031 1 94.31 385 SER B CA 1
ATOM 6937 C C . SER B 1 385 ? -17.469 3.256 15.562 1 94.31 385 SER B C 1
ATOM 6939 O O . SER B 1 385 ? -17.953 2.348 14.883 1 94.31 385 SER B O 1
ATOM 6941 N N . ASN B 1 386 ? -16.625 4.145 15.094 1 94.75 386 ASN B N 1
ATOM 6942 C CA . ASN B 1 386 ? -16.188 4.066 13.703 1 94.75 386 ASN B CA 1
ATOM 6943 C C . ASN B 1 386 ? -14.953 3.174 13.562 1 94.75 386 ASN B C 1
ATOM 6945 O O . ASN B 1 386 ? -14.242 3.246 12.555 1 94.75 386 ASN B O 1
ATOM 6949 N N . GLY B 1 387 ? -14.734 2.348 14.562 1 94 387 GLY B N 1
ATOM 6950 C CA . GLY B 1 387 ? -13.594 1.447 14.523 1 94 387 GLY B CA 1
ATOM 6951 C C . GLY B 1 387 ? -13.609 0.506 13.336 1 94 387 GLY B C 1
ATOM 6952 O O . GLY B 1 387 ? -12.586 0.321 12.664 1 94 387 GLY B O 1
ATOM 6953 N N . ARG B 1 388 ? -14.781 -0.013 13.039 1 94.5 388 ARG B N 1
ATOM 6954 C CA . ARG B 1 388 ? -14.898 -0.99 11.961 1 94.5 388 ARG B CA 1
ATOM 6955 C C . ARG B 1 388 ? -14.68 -0.334 10.602 1 94.5 388 ARG B C 1
ATOM 6957 O O . ARG B 1 388 ? -13.984 -0.881 9.742 1 94.5 388 ARG B O 1
ATOM 6964 N N . ILE B 1 389 ? -15.297 0.841 10.406 1 96.38 389 ILE B N 1
ATOM 6965 C CA . ILE B 1 389 ? -15.164 1.508 9.117 1 96.38 389 ILE B CA 1
ATOM 6966 C C . ILE B 1 389 ? -13.719 1.97 8.914 1 96.38 389 ILE B C 1
ATOM 6968 O O . ILE B 1 389 ? -13.203 1.959 7.797 1 96.38 389 ILE B O 1
ATOM 6972 N N . GLU B 1 390 ? -13.062 2.328 10 1 94.5 390 GLU B N 1
ATOM 6973 C CA . GLU B 1 390 ? -11.641 2.66 9.922 1 94.5 390 GLU B CA 1
ATOM 6974 C C . GLU B 1 390 ? -10.812 1.447 9.516 1 94.5 390 GLU B C 1
ATOM 6976 O O . GLU B 1 390 ? -9.867 1.571 8.734 1 94.5 390 GLU B O 1
ATOM 6981 N N . GLY B 1 391 ? -11.141 0.321 10.062 1 94.19 391 GLY B N 1
ATOM 6982 C CA . GLY B 1 391 ? -10.5 -0.909 9.633 1 94.19 391 GLY B CA 1
ATOM 6983 C C . GLY B 1 391 ? -10.656 -1.175 8.148 1 94.19 391 GLY B C 1
ATOM 6984 O O . GLY B 1 391 ? -9.695 -1.546 7.473 1 94.19 391 GLY B O 1
ATOM 6985 N N . ASN B 1 392 ? -11.875 -0.971 7.699 1 95.88 392 ASN B N 1
ATOM 6986 C CA . ASN B 1 392 ? -12.141 -1.108 6.273 1 95.88 392 ASN B CA 1
ATOM 6987 C C . ASN B 1 392 ? -11.297 -0.138 5.449 1 95.88 392 ASN B C 1
ATOM 6989 O O . ASN B 1 392 ? -10.727 -0.518 4.422 1 95.88 392 ASN B O 1
ATOM 6993 N N . HIS B 1 393 ? -11.234 1.103 5.941 1 96.06 393 HIS B N 1
ATOM 6994 C CA . HIS B 1 393 ? -10.484 2.119 5.215 1 96.06 393 HIS B CA 1
ATOM 6995 C C . HIS B 1 393 ? -9.008 1.745 5.113 1 96.06 393 HIS B C 1
ATOM 6997 O O . HIS B 1 393 ? -8.359 2.035 4.105 1 96.06 393 HIS B O 1
ATOM 7003 N N . ASN B 1 394 ? -8.5 1.146 6.141 1 93.81 394 ASN B N 1
ATOM 7004 C CA . ASN B 1 394 ? -7.113 0.704 6.098 1 93.81 394 ASN B CA 1
ATOM 7005 C C . ASN B 1 394 ? -6.883 -0.308 4.98 1 93.81 394 ASN B C 1
ATOM 7007 O O . ASN B 1 394 ? -5.887 -0.227 4.258 1 93.81 394 ASN B O 1
ATOM 7011 N N . LYS B 1 395 ? -7.781 -1.203 4.832 1 93.94 395 LYS B N 1
ATOM 7012 C CA . LYS B 1 395 ? -7.691 -2.197 3.768 1 93.94 395 LYS B CA 1
ATOM 7013 C C . LYS B 1 395 ? -7.871 -1.553 2.396 1 93.94 395 LYS B C 1
ATOM 7015 O O . LYS B 1 395 ? -7.18 -1.913 1.439 1 93.94 395 LYS B O 1
ATOM 7020 N N . ILE B 1 396 ? -8.805 -0.652 2.35 1 94.94 396 ILE B N 1
ATOM 7021 C CA . ILE B 1 396 ? -9.078 0.065 1.109 1 94.94 396 ILE B CA 1
ATOM 7022 C C . ILE B 1 396 ? -7.836 0.843 0.679 1 94.94 396 ILE B C 1
ATOM 7024 O O . ILE B 1 396 ? -7.488 0.864 -0.504 1 94.94 396 ILE B O 1
ATOM 7028 N N . LYS B 1 397 ? -7.176 1.429 1.604 1 92.81 397 LYS B N 1
ATOM 7029 C CA . LYS B 1 397 ? -5.957 2.178 1.31 1 92.81 397 LYS B CA 1
ATOM 7030 C C . LYS B 1 397 ? -4.867 1.26 0.762 1 92.81 397 LYS B C 1
ATOM 7032 O O . LYS B 1 397 ? -4.102 1.653 -0.12 1 92.81 397 LYS B O 1
ATOM 7037 N N . VAL B 1 398 ? -4.766 0.072 1.286 1 93.56 398 VAL B N 1
ATOM 7038 C CA . VAL B 1 398 ? -3.789 -0.897 0.802 1 93.56 398 VAL B CA 1
ATOM 7039 C C . VAL B 1 398 ? -4.066 -1.223 -0.664 1 93.56 398 VAL B C 1
ATOM 7041 O O . VAL B 1 398 ? -3.145 -1.253 -1.484 1 93.56 398 VAL B O 1
ATOM 7044 N N . LEU B 1 399 ? -5.324 -1.419 -0.979 1 93.12 399 LEU B N 1
ATOM 7045 C CA . LEU B 1 399 ? -5.699 -1.716 -2.357 1 93.12 399 LEU B CA 1
ATOM 7046 C C . LEU B 1 399 ? -5.293 -0.579 -3.289 1 93.12 399 LEU B C 1
ATOM 7048 O O . LEU B 1 399 ? -4.789 -0.822 -4.387 1 93.12 399 LEU B O 1
ATOM 7052 N N . ASN B 1 400 ? -5.516 0.594 -2.818 1 92.31 400 ASN B N 1
ATOM 7053 C CA . ASN B 1 400 ? -5.168 1.765 -3.617 1 92.31 400 ASN B CA 1
ATOM 7054 C C . ASN B 1 400 ? -3.66 1.866 -3.836 1 92.31 400 ASN B C 1
ATOM 7056 O O . ASN B 1 400 ? -3.209 2.148 -4.949 1 92.31 400 ASN B O 1
ATOM 7060 N N . ARG B 1 401 ? -2.93 1.58 -2.812 1 90.5 401 ARG B N 1
ATOM 7061 C CA . ARG B 1 401 ? -1.479 1.723 -2.877 1 90.5 401 ARG B CA 1
ATOM 7062 C C . ARG B 1 401 ? -0.865 0.659 -3.781 1 90.5 401 ARG B C 1
ATOM 7064 O O . ARG B 1 401 ? 0.051 0.949 -4.555 1 90.5 401 ARG B O 1
ATOM 7071 N N . VAL B 1 402 ? -1.323 -0.503 -3.705 1 91.06 402 VAL B N 1
ATOM 7072 C CA . VAL B 1 402 ? -0.802 -1.605 -4.508 1 91.06 402 VAL B CA 1
ATOM 7073 C C . VAL B 1 402 ? -1.028 -1.317 -5.988 1 91.06 402 VAL B C 1
ATOM 7075 O O . VAL B 1 402 ? -0.205 -1.682 -6.832 1 91.06 402 VAL B O 1
ATOM 7078 N N . ALA B 1 403 ? -2.096 -0.592 -6.27 1 89.12 403 ALA B N 1
ATOM 7079 C CA . ALA B 1 403 ? -2.443 -0.271 -7.648 1 89.12 403 ALA B CA 1
ATOM 7080 C C . ALA B 1 403 ? -1.792 1.037 -8.094 1 89.12 403 ALA B C 1
ATOM 7082 O O . ALA B 1 403 ? -1.919 1.442 -9.25 1 89.12 403 ALA B O 1
ATOM 7083 N N . TYR B 1 404 ? -1.109 1.682 -7.141 1 85.12 404 TYR B N 1
ATOM 7084 C CA . TYR B 1 404 ? -0.548 3.004 -7.395 1 85.12 404 TYR B CA 1
ATOM 7085 C C . TYR B 1 404 ? -1.633 3.98 -7.836 1 85.12 404 TYR B C 1
ATOM 7087 O O . TYR B 1 404 ? -1.422 4.781 -8.75 1 85.12 404 TYR B O 1
ATOM 7095 N N . GLY B 1 405 ? -2.799 3.68 -7.305 1 82.44 405 GLY B N 1
ATOM 7096 C CA . GLY B 1 405 ? -3.93 4.543 -7.602 1 82.44 405 GLY B CA 1
ATOM 7097 C C . GLY B 1 405 ? -4.824 4 -8.695 1 82.44 405 GLY B C 1
ATOM 7098 O O . GLY B 1 405 ? -4.434 3.09 -9.43 1 82.44 405 GLY B O 1
ATOM 7099 N N . PHE B 1 406 ? -6.055 4.508 -8.742 1 84.88 406 PHE B N 1
ATOM 7100 C CA . PHE B 1 406 ? -7.023 4.16 -9.773 1 84.88 406 PHE B CA 1
ATOM 7101 C C . PHE B 1 406 ? -7.434 5.395 -10.57 1 84.88 406 PHE B C 1
ATOM 7103 O O . PHE B 1 406 ? -7.746 6.438 -9.992 1 84.88 406 PHE B O 1
ATOM 7110 N N . ARG B 1 407 ? -7.371 5.281 -11.781 1 81.06 407 ARG B N 1
ATOM 7111 C CA . ARG B 1 407 ? -7.844 6.359 -12.648 1 81.06 407 ARG B CA 1
ATOM 7112 C C . ARG B 1 407 ? -9.367 6.371 -12.727 1 81.06 407 ARG B C 1
ATOM 7114 O O . ARG B 1 407 ? -9.977 7.438 -12.789 1 81.06 407 ARG B O 1
ATOM 7121 N N . ASN B 1 408 ? -9.953 5.18 -12.68 1 86.94 408 ASN B N 1
ATOM 7122 C CA . ASN B 1 408 ? -11.398 4.996 -12.75 1 86.94 408 ASN B CA 1
ATOM 7123 C C . ASN B 1 408 ? -11.977 4.578 -11.398 1 86.94 408 ASN B C 1
ATOM 7125 O O . ASN B 1 408 ? -11.688 3.486 -10.906 1 86.94 408 ASN B O 1
ATOM 7129 N N . LEU B 1 409 ? -12.781 5.438 -10.859 1 87.88 409 LEU B N 1
ATOM 7130 C CA . LEU B 1 409 ? -13.367 5.16 -9.555 1 87.88 409 LEU B CA 1
ATOM 7131 C C . LEU B 1 409 ? -14.211 3.891 -9.602 1 87.88 409 LEU B C 1
ATOM 7133 O O . LEU B 1 409 ? -14.258 3.137 -8.625 1 87.88 409 LEU B O 1
ATOM 7137 N N . GLY B 1 410 ? -14.914 3.732 -10.703 1 91.19 410 GLY B N 1
ATOM 7138 C CA . GLY B 1 410 ? -15.703 2.523 -10.852 1 91.19 410 GLY B CA 1
ATOM 7139 C C . GLY B 1 410 ? -14.891 1.253 -10.688 1 91.19 410 GLY B C 1
ATOM 7140 O O . GLY B 1 410 ? -15.312 0.329 -9.984 1 91.19 410 GLY B O 1
ATOM 7141 N N . ASN B 1 411 ? -13.75 1.246 -11.297 1 93.19 411 ASN B N 1
ATOM 7142 C CA . ASN B 1 411 ? -12.859 0.096 -11.164 1 93.19 411 ASN B CA 1
ATOM 7143 C C . ASN B 1 411 ? -12.391 -0.084 -9.727 1 93.19 411 ASN B C 1
ATOM 7145 O O . ASN B 1 411 ? -12.242 -1.213 -9.258 1 93.19 411 ASN B O 1
ATOM 7149 N N . TYR B 1 412 ? -12.164 1.052 -9.078 1 93.81 412 TYR B N 1
ATOM 7150 C CA . TYR B 1 412 ? -11.734 1.004 -7.688 1 93.81 412 TYR B CA 1
ATOM 7151 C C . TYR B 1 412 ? -12.828 0.407 -6.805 1 93.81 412 TYR B C 1
ATOM 7153 O O . TYR B 1 412 ? -12.547 -0.457 -5.965 1 93.81 412 TYR B O 1
ATOM 7161 N N . ILE B 1 413 ? -14 0.828 -7.055 1 92.62 413 ILE B N 1
ATOM 7162 C CA . ILE B 1 413 ? -15.141 0.343 -6.281 1 92.62 413 ILE B CA 1
ATOM 7163 C C . ILE B 1 413 ? -15.328 -1.154 -6.52 1 92.62 413 ILE B C 1
ATOM 7165 O O . ILE B 1 413 ? -15.539 -1.917 -5.574 1 92.62 413 ILE B O 1
ATOM 7169 N N . ASP B 1 414 ? -15.203 -1.569 -7.746 1 93.5 414 ASP B N 1
ATOM 7170 C CA . ASP B 1 414 ? -15.328 -2.986 -8.07 1 93.5 414 ASP B CA 1
ATOM 7171 C C . ASP B 1 414 ? -14.289 -3.812 -7.312 1 93.5 414 ASP B C 1
ATOM 7173 O O . ASP B 1 414 ? -14.594 -4.898 -6.812 1 93.5 414 ASP B O 1
ATOM 7177 N N . ARG B 1 415 ? -13.117 -3.266 -7.285 1 94.38 415 ARG B N 1
ATOM 7178 C CA . ARG B 1 415 ? -12.047 -3.959 -6.578 1 94.38 415 ARG B CA 1
ATOM 7179 C C . ARG B 1 415 ? -12.359 -4.074 -5.09 1 94.38 415 ARG B C 1
ATOM 7181 O O . ARG B 1 415 ? -12.109 -5.117 -4.48 1 94.38 415 ARG B O 1
ATOM 7188 N N . ILE B 1 416 ? -12.828 -3.027 -4.516 1 94.19 416 ILE B N 1
ATOM 7189 C CA . ILE B 1 416 ? -13.195 -3.01 -3.104 1 94.19 416 ILE B CA 1
ATOM 7190 C C . ILE B 1 416 ? -14.266 -4.062 -2.834 1 94.19 416 ILE B C 1
ATOM 7192 O O . ILE B 1 416 ? -14.156 -4.84 -1.883 1 94.19 416 ILE B O 1
ATOM 7196 N N . ILE B 1 417 ? -15.266 -4.125 -3.68 1 91.69 417 ILE B N 1
ATOM 7197 C CA . ILE B 1 417 ? -16.359 -5.066 -3.531 1 91.69 417 ILE B CA 1
ATOM 7198 C C . ILE B 1 417 ? -15.828 -6.496 -3.564 1 91.69 417 ILE B C 1
ATOM 7200 O O . ILE B 1 417 ? -16.203 -7.324 -2.729 1 91.69 417 ILE B O 1
ATOM 7204 N N . LEU B 1 418 ? -14.945 -6.766 -4.438 1 92.56 418 LEU B N 1
ATOM 7205 C CA . LEU B 1 418 ? -14.383 -8.109 -4.559 1 92.56 418 LEU B CA 1
ATOM 7206 C C . LEU B 1 418 ? -13.578 -8.477 -3.32 1 92.56 418 LEU B C 1
ATOM 7208 O O . LEU B 1 418 ? -13.688 -9.594 -2.814 1 92.56 418 LEU B O 1
ATOM 7212 N N . HIS B 1 419 ? -12.82 -7.562 -2.891 1 92.88 419 HIS B N 1
ATOM 7213 C CA . HIS B 1 419 ? -11.945 -7.797 -1.748 1 92.88 419 HIS B CA 1
ATOM 7214 C C . HIS B 1 419 ? -12.75 -8.078 -0.484 1 92.88 419 HIS B C 1
ATOM 7216 O O . HIS B 1 419 ? -12.391 -8.953 0.303 1 92.88 419 HIS B O 1
ATOM 7222 N N . PHE B 1 420 ? -13.828 -7.441 -0.27 1 91.56 420 PHE B N 1
ATOM 7223 C CA . PHE B 1 420 ? -14.547 -7.527 0.995 1 91.56 420 PHE B CA 1
ATOM 7224 C C . PHE B 1 420 ? -15.656 -8.57 0.92 1 91.56 420 PHE B C 1
ATOM 7226 O O . PHE B 1 420 ? -16.016 -9.18 1.931 1 91.56 420 PHE B O 1
ATOM 7233 N N . ASN B 1 421 ? -16.25 -8.719 -0.182 1 80.56 421 ASN B N 1
ATOM 7234 C CA . ASN B 1 421 ? -17.422 -9.586 -0.258 1 80.56 421 ASN B CA 1
ATOM 7235 C C . ASN B 1 421 ? -17.047 -11 -0.681 1 80.56 421 ASN B C 1
ATOM 7237 O O . ASN B 1 421 ? -17.719 -11.969 -0.311 1 80.56 421 ASN B O 1
ATOM 7241 N N . LEU B 1 422 ? -16.094 -11.156 -1.486 1 69.44 422 LEU B N 1
ATOM 7242 C CA . LEU B 1 422 ? -15.742 -12.492 -1.955 1 69.44 422 LEU B CA 1
ATOM 7243 C C . LEU B 1 422 ? -14.664 -13.117 -1.071 1 69.44 422 LEU B C 1
ATOM 7245 O O . LEU B 1 422 ? -14.578 -14.336 -0.959 1 69.44 422 LEU B O 1
ATOM 7249 N N . ARG B 1 423 ? -13.781 -12.422 -0.349 1 59.34 423 ARG B N 1
ATOM 7250 C CA . ARG B 1 423 ? -12.703 -12.992 0.455 1 59.34 423 ARG B CA 1
ATOM 7251 C C . ARG B 1 423 ? -13.25 -13.68 1.699 1 59.34 423 ARG B C 1
ATOM 7253 O O . ARG B 1 423 ? -12.719 -14.695 2.141 1 59.34 423 ARG B O 1
ATOM 7260 N N . LYS B 1 424 ? -14.117 -13.172 2.596 1 53.62 424 LYS B N 1
ATOM 7261 C CA . LYS B 1 424 ? -14.5 -13.648 3.92 1 53.62 424 LYS B CA 1
ATOM 7262 C C . LYS B 1 424 ? -15.281 -14.953 3.826 1 53.62 424 LYS B C 1
ATOM 7264 O O . LYS B 1 424 ? -15.43 -15.672 4.82 1 53.62 424 LYS B O 1
ATOM 7269 N N . ASN B 1 425 ? -16.25 -15.25 3.004 1 40.19 425 ASN B N 1
ATOM 7270 C CA . ASN B 1 425 ? -17.109 -16.375 3.352 1 40.19 425 ASN B CA 1
ATOM 7271 C C . ASN B 1 425 ? -16.359 -17.703 3.246 1 40.19 425 ASN B C 1
ATOM 7273 O O . ASN B 1 425 ? -16.094 -18.188 2.145 1 40.19 425 ASN B O 1
ATOM 7277 N N . PRO B 1 426 ? -15.648 -18.109 4.234 1 39.28 426 PRO B N 1
ATOM 7278 C CA . PRO B 1 426 ? -15.227 -19.516 4.156 1 39.28 426 PRO B CA 1
ATOM 7279 C C . PRO B 1 426 ? -16.281 -20.406 3.523 1 39.28 426 PRO B C 1
ATOM 7281 O O . PRO B 1 426 ? -15.953 -21.516 3.072 1 39.28 426 PRO B O 1
ATOM 7284 N N . ALA B 1 427 ? -17.547 -20.281 4.016 1 35.09 427 ALA B N 1
ATOM 7285 C CA . ALA B 1 427 ? -18.672 -21.078 3.545 1 35.09 427 ALA B CA 1
ATOM 7286 C C . ALA B 1 427 ? -18.859 -20.938 2.035 1 35.09 427 ALA B C 1
ATOM 7288 O O . ALA B 1 427 ? -19.547 -21.75 1.408 1 35.09 427 ALA B O 1
ATOM 7289 N N . ASN B 1 428 ? -18.453 -19.734 1.523 1 34.41 428 ASN B N 1
ATOM 7290 C CA . ASN B 1 428 ? -18.703 -19.531 0.1 1 34.41 428 ASN B CA 1
ATOM 7291 C C . ASN B 1 428 ? -17.547 -20.062 -0.75 1 34.41 428 ASN B C 1
ATOM 7293 O O . ASN B 1 428 ? -17.391 -19.672 -1.908 1 34.41 428 ASN B O 1
ATOM 7297 N N . GLU B 1 429 ? -16.469 -20.406 -0.246 1 38.38 429 GLU B N 1
ATOM 7298 C CA . GLU B 1 429 ? -15.641 -21.266 -1.088 1 38.38 429 GLU B CA 1
ATOM 7299 C C . GLU B 1 429 ? -16.5 -22.125 -1.997 1 38.38 429 GLU B C 1
ATOM 7301 O O . GLU B 1 429 ? -16.094 -22.484 -3.104 1 38.38 429 GLU B O 1
ATOM 7306 N N . ASN B 1 430 ? -17.609 -22.391 -1.468 1 36.5 430 ASN B N 1
ATOM 7307 C CA . ASN B 1 430 ? -18.625 -23.047 -2.268 1 36.5 430 ASN B CA 1
ATOM 7308 C C . ASN B 1 430 ? -19.219 -22.109 -3.324 1 36.5 430 ASN B C 1
ATOM 7310 O O . ASN B 1 430 ? -19.734 -22.578 -4.34 1 36.5 430 ASN B O 1
ATOM 7314 N N . GLN B 1 431 ? -19.234 -20.859 -3.031 1 37.34 431 GLN B N 1
ATOM 7315 C CA . GLN B 1 431 ? -19.781 -19.969 -4.047 1 37.34 431 GLN B CA 1
ATOM 7316 C C . GLN B 1 431 ? -18.766 -19.719 -5.156 1 37.34 431 GLN B C 1
ATOM 7318 O O . GLN B 1 431 ? -19.141 -19.453 -6.301 1 37.34 431 GLN B O 1
ATOM 7323 N N . LEU B 1 432 ? -17.516 -19.625 -4.852 1 38.88 432 LEU B N 1
ATOM 7324 C CA . LEU B 1 432 ? -16.594 -19.672 -5.973 1 38.88 432 LEU B CA 1
ATOM 7325 C C . LEU B 1 432 ? -16.797 -20.953 -6.793 1 38.88 432 LEU B C 1
ATOM 7327 O O . LEU B 1 432 ? -16.672 -20.922 -8.016 1 38.88 432 LEU B O 1
ATOM 7331 N N . ALA B 1 433 ? -17.156 -22.031 -6.121 1 39.59 433 ALA B N 1
ATOM 7332 C CA . ALA B 1 433 ? -17.688 -23.203 -6.793 1 39.59 433 ALA B CA 1
ATOM 7333 C C . ALA B 1 433 ? -19 -22.891 -7.512 1 39.59 433 ALA B C 1
ATOM 7335 O O . ALA B 1 433 ? -19.281 -23.453 -8.57 1 39.59 433 ALA B O 1
ATOM 7336 N N . PHE B 1 434 ? -19.797 -22.016 -6.973 1 34.09 434 PHE B N 1
ATOM 7337 C CA . PHE B 1 434 ? -21.031 -21.578 -7.594 1 34.09 434 PHE B CA 1
ATOM 7338 C C . PHE B 1 434 ? -20.75 -20.734 -8.828 1 34.09 434 PHE B C 1
ATOM 7340 O O . PHE B 1 434 ? -21.484 -20.797 -9.82 1 34.09 434 PHE B O 1
ATOM 7347 N N . PHE B 1 435 ? -19.828 -19.938 -8.75 1 36.53 435 PHE B N 1
ATOM 7348 C CA . PHE B 1 435 ? -19.453 -19.234 -9.977 1 36.53 435 PHE B CA 1
ATOM 7349 C C . PHE B 1 435 ? -19.031 -20.219 -11.055 1 36.53 435 PHE B C 1
ATOM 7351 O O . PHE B 1 435 ? -19.344 -20.016 -12.234 1 36.53 435 PHE B O 1
ATOM 7358 N N . ASN B 1 436 ? -18.391 -21.281 -10.641 1 36.62 436 ASN B N 1
ATOM 7359 C CA . ASN B 1 436 ? -18.188 -22.328 -11.633 1 36.62 436 ASN B CA 1
ATOM 7360 C C . ASN B 1 436 ? -19.516 -22.922 -12.102 1 36.62 436 ASN B C 1
ATOM 7362 O O . ASN B 1 436 ? -19.625 -23.391 -13.234 1 36.62 436 ASN B O 1
ATOM 7366 N N . LYS B 1 437 ? -20.422 -23.219 -11.125 1 36.38 437 LYS B N 1
ATOM 7367 C CA . LYS B 1 437 ? -21.719 -23.781 -11.492 1 36.38 437 LYS B CA 1
ATOM 7368 C C . LYS B 1 437 ? -22.578 -22.75 -12.203 1 36.38 437 LYS B C 1
ATOM 7370 O O . LYS B 1 437 ? -23.312 -23.078 -13.133 1 36.38 437 LYS B O 1
ATOM 7375 N N . ARG B 1 438 ? -22.734 -21.547 -11.656 1 38.69 438 ARG B N 1
ATOM 7376 C CA . ARG B 1 438 ? -23.641 -20.578 -12.266 1 38.69 438 ARG B CA 1
ATOM 7377 C C . ARG B 1 438 ? -23.109 -20.078 -13.602 1 38.69 438 ARG B C 1
ATOM 7379 O O . ARG B 1 438 ? -23.859 -19.516 -14.406 1 38.69 438 ARG B O 1
ATOM 7386 N N . VAL B 1 439 ? -21.812 -19.922 -13.68 1 32.12 439 VAL B N 1
ATOM 7387 C CA . VAL B 1 439 ? -21.453 -19.734 -15.086 1 32.12 439 VAL B CA 1
ATOM 7388 C C . VAL B 1 439 ? -22.047 -20.859 -15.922 1 32.12 439 VAL B C 1
ATOM 7390 O O . VAL B 1 439 ? -22.406 -20.656 -17.078 1 32.12 439 VAL B O 1
ATOM 7393 N N . ASP B 1 440 ? -22.234 -21.906 -15.172 1 30.09 440 ASP B N 1
ATOM 7394 C CA . ASP B 1 440 ? -22.875 -23 -15.906 1 30.09 440 ASP B CA 1
ATOM 7395 C C . ASP B 1 440 ? -24.391 -22.766 -16 1 30.09 440 ASP B C 1
ATOM 7397 O O . ASP B 1 440 ? -25 -23.062 -17.031 1 30.09 440 ASP B O 1
ATOM 7401 N N . LEU B 1 441 ? -25.016 -22.375 -14.867 1 27.91 441 LEU B N 1
ATOM 7402 C CA . LEU B 1 441 ? -26.469 -22.406 -14.844 1 27.91 441 LEU B CA 1
ATOM 7403 C C . LEU B 1 441 ? -27.062 -21.328 -15.742 1 27.91 441 LEU B C 1
ATOM 7405 O O . LEU B 1 441 ? -28.156 -21.484 -16.281 1 27.91 441 LEU B O 1
ATOM 7409 N N . ARG B 1 442 ? -26.516 -20.156 -15.688 1 32.22 442 ARG B N 1
ATOM 7410 C CA . ARG B 1 442 ? -27.219 -19.25 -16.594 1 32.22 442 ARG B CA 1
ATOM 7411 C C . ARG B 1 442 ? -27.234 -19.812 -18.016 1 32.22 442 ARG B C 1
ATOM 7413 O O . ARG B 1 442 ? -27.984 -19.328 -18.859 1 32.22 442 ARG B O 1
ATOM 7420 N N . PHE B 1 443 ? -26.219 -20.594 -18.172 1 26.98 443 PHE B N 1
ATOM 7421 C CA . PHE B 1 443 ? -26.406 -21.172 -19.5 1 26.98 443 PHE B CA 1
ATOM 7422 C C . PHE B 1 443 ? -27.484 -22.25 -19.469 1 26.98 443 PHE B C 1
ATOM 7424 O O . PHE B 1 443 ? -28.031 -22.609 -20.516 1 26.98 443 PHE B O 1
ATOM 7431 N N . ASN B 1 444 ? -27.641 -22.781 -18.25 1 27.8 444 ASN B N 1
ATOM 7432 C CA . ASN B 1 444 ? -28.578 -23.891 -18.344 1 27.8 444 ASN B CA 1
ATOM 7433 C C . ASN B 1 444 ? -30.031 -23.422 -18.328 1 27.8 444 ASN B C 1
ATOM 7435 O O . ASN B 1 444 ? -30.953 -24.219 -18.266 1 27.8 444 ASN B O 1
ATOM 7439 N N . ILE B 1 445 ? -30.234 -22.219 -17.984 1 27.88 445 ILE B N 1
ATOM 7440 C CA . ILE B 1 445 ? -31.672 -21.953 -17.938 1 27.88 445 ILE B CA 1
ATOM 7441 C C . ILE B 1 445 ? -32.312 -22.188 -19.297 1 27.88 445 ILE B C 1
ATOM 7443 O O . ILE B 1 445 ? -33.5 -22.406 -19.406 1 27.88 445 ILE B O 1
ATOM 7447 N N . ARG B 1 446 ? -31.484 -21.906 -20.375 1 27.62 446 ARG B N 1
ATOM 7448 C CA . ARG B 1 446 ? -32.312 -22.141 -21.547 1 27.62 446 ARG B CA 1
ATOM 7449 C C . ARG B 1 446 ? -32.688 -23.609 -21.672 1 27.62 446 ARG B C 1
ATOM 7451 O O . ARG B 1 446 ? -33.625 -23.953 -22.406 1 27.62 446 ARG B O 1
ATOM 7458 N N . LEU B 1 447 ? -31.734 -24.406 -21.125 1 25.11 447 LEU B N 1
ATOM 7459 C CA . LEU B 1 447 ? -32 -25.766 -21.547 1 25.11 447 LEU B CA 1
ATOM 7460 C C . LEU B 1 447 ? -33.125 -26.391 -20.719 1 25.11 447 LEU B C 1
ATOM 7462 O O . LEU B 1 447 ? -33.594 -27.5 -21.016 1 25.11 447 LEU B O 1
ATOM 7466 N N . TYR B 1 448 ? -33.406 -25.891 -19.469 1 26.58 448 TYR B N 1
ATOM 7467 C CA . TYR B 1 448 ? -34.438 -26.625 -18.75 1 26.58 448 TYR B CA 1
ATOM 7468 C C . TYR B 1 448 ? -35.781 -26.547 -19.484 1 26.58 448 TYR B C 1
ATOM 7470 O O . TYR B 1 448 ? -36.75 -27.203 -19.094 1 26.58 448 TYR B O 1
ATOM 7478 N N . LEU B 1 449 ? -36 -25.516 -20.312 1 27.16 449 LEU B N 1
ATOM 7479 C CA . LEU B 1 449 ? -37.375 -25.547 -20.797 1 27.16 449 LEU B CA 1
ATOM 7480 C C . LEU B 1 449 ? -37.656 -26.812 -21.594 1 27.16 449 LEU B C 1
ATOM 7482 O O . LEU B 1 449 ? -38.812 -27.203 -21.781 1 27.16 449 LEU B O 1
ATOM 7486 N N . VAL B 1 450 ? -36.625 -27.297 -22.375 1 25.89 450 VAL B N 1
ATOM 7487 C CA . VAL B 1 450 ? -37.125 -28.297 -23.297 1 25.89 450 VAL B CA 1
ATOM 7488 C C . VAL B 1 450 ? -37.406 -29.609 -22.562 1 25.89 450 VAL B C 1
ATOM 7490 O O . VAL B 1 450 ? -38.125 -30.469 -23.078 1 25.89 450 VAL B O 1
ATOM 7493 N N . THR B 1 451 ? -36.75 -29.844 -21.406 1 24.09 451 THR B N 1
ATOM 7494 C CA . THR B 1 451 ? -36.906 -31.25 -21.031 1 24.09 451 THR B CA 1
ATOM 7495 C C . THR B 1 451 ? -38.281 -31.484 -20.422 1 24.09 451 THR B C 1
ATOM 7497 O O . THR B 1 451 ? -38.656 -32.625 -20.125 1 24.09 451 THR B O 1
ATOM 7500 N N . ASN B 1 452 ? -38.969 -30.484 -19.875 1 23.25 452 ASN B N 1
ATOM 7501 C CA . ASN B 1 452 ? -40.156 -30.969 -19.203 1 23.25 452 ASN B CA 1
ATOM 7502 C C . ASN B 1 452 ? -41.219 -31.453 -20.219 1 23.25 452 ASN B C 1
ATOM 7504 O O . ASN B 1 452 ? -42.375 -31.641 -19.875 1 23.25 452 ASN B O 1
ATOM 7508 N N . VAL B 1 453 ? -41.031 -31.281 -21.531 1 23.39 453 VAL B N 1
ATOM 7509 C CA . VAL B 1 453 ? -42.188 -31.812 -22.25 1 23.39 453 VAL B CA 1
ATOM 7510 C C . VAL B 1 453 ? -42.25 -33.344 -22.109 1 23.39 453 VAL B C 1
ATOM 7512 O O . VAL B 1 453 ? -43.312 -33.938 -22.25 1 23.39 453 VAL B O 1
ATOM 7515 N N . ILE B 1 454 ? -41.188 -34.094 -21.859 1 19.8 454 ILE B N 1
ATOM 7516 C CA . ILE B 1 454 ? -41.656 -35.469 -21.797 1 19.8 454 ILE B CA 1
ATOM 7517 C C . ILE B 1 454 ? -42.281 -35.75 -20.422 1 19.8 454 ILE B C 1
ATOM 7519 O O . ILE B 1 454 ? -41.688 -35.406 -19.406 1 19.8 454 ILE B O 1
#